Protein AF-0000000073944271 (afdb_homodimer)

Sequence (828 aa):
MVSNHNSLQVILGAPGLRGKTLTALPKDGLTSLIQSIIFNKQDLKEPFYVLDLGVVASLMDQWTRTLPTVRPFYAVKCNPNPAFLGVLAALGSSFDCASRAEIETVLSLGVSPDRIVYANPCKAESHIKYAASVGVNLTTFDSKEEIVKIRKYHPNCDLLIRVKSPDDGGARCPLGPKYGALPEEIAPLLQAAQTAGLTVSGISFHIGSGATESGAYKAAIAAAKGVFDVASQLGMPEMHVLNIGGGFTAGPQFDDAATAVKSAIQEYFKEPGLTFIAEPGRFFAESAFTLATNIIGKRVRGELREYWINDGVYGSMNCILYDHATVNATPFACTSNRENPRCGGARTYCSTVFGPTCDALDTVLTGHQLPELQVNDWLVFPNMGAYTAAAGSNFNGFNTSAITTHLTYSTNASMVSNHNSLQVILGAPGLRGKTLTALPKDGLTSLIQSIIFNKQDLKEPFYVLDLGVVASLMDQWTRTLPTVRPFYAVKCNPNPAFLGVLAALGSSFDCASRAEIETVLSLGVSPDRIVYANPCKAESHIKYAASVGVNLTTFDSKEEIVKIRKYHPNCDLLIRVKSPDDGGARCPLGPKYGALPEEIAPLLQAAQTAGLTVSGISFHIGSGATESGAYKAAIAAAKGVFDVASQLGMPEMHVLNIGGGFTAGPQFDDAATAVKSAIQEYFKEPGLTFIAEPGRFFAESAFTLATNIIGKRVRGELREYWINDGVYGSMNCILYDHATVNATPFACTSNRENPRCGGARTYCSTVFGPTCDALDTVLTGHQLPELQVNDWLVFPNMGAYTAAAGSNFNGFNTSAITTHLTYSTNAS

InterPro domains:
  IPR000183 Ornithine/DAP/Arg decarboxylase [PR01179] (74-92)
  IPR000183 Ornithine/DAP/Arg decarboxylase [PR01179] (94-106)
  IPR000183 Ornithine/DAP/Arg decarboxylase [PR01179] (197-210)
  IPR000183 Ornithine/DAP/Arg decarboxylase [PR01179] (276-295)
  IPR000183 Ornithine/DAP/Arg decarboxylase [PR01179] (385-398)
  IPR002433 Ornithine decarboxylase [PR01182] (46-70)
  IPR002433 Ornithine decarboxylase [PR01182] (72-99)
  IPR002433 Ornithine decarboxylase [PR01182] (116-140)
  IPR002433 Ornithine decarboxylase [PR01182] (146-168)
  IPR002433 Ornithine decarboxylase [PR01182] (311-324)
  IPR002433 Ornithine decarboxylase [PR01182] (352-362)
  IPR002433 Ornithine decarboxylase [PR01182] (372-385)
  IPR002433 Ornithine decarboxylase [PTHR11482] (32-407)
  IPR009006 Alanine racemase/group IV decarboxylase, C-terminal [G3DSA:2.40.37.10] (43-405)
  IPR009006 Alanine racemase/group IV decarboxylase, C-terminal [SSF50621] (270-401)
  IPR022643 Orn/DAP/Arg decarboxylase 2, C-terminal [PF00278] (48-385)
  IPR022644 Orn/DAP/Arg decarboxylase 2, N-terminal [PF02784] (56-285)
  IPR022653 Orn/DAP/Arg decarboxylase 2, pyridoxal-phosphate binding site [PS00878] (74-92)
  IPR022657 Orn/DAP/Arg decarboxylase 2, conserved site [PS00879] (232-249)
  IPR029066 PLP-binding barrel [G3DSA:3.20.20.10] (56-284)

Secondary structure (DSSP, 8-state):
---HHHHHHHHHT-TT-TTPPEEEPPTT-HHHHHHHHHHHTTTT---EEEEEHHHHHHHHHHHHHHSTTEEEEEEGGG---HHHHHHHHHTT-EEEE-SHHHHHHHHTTT--GGGEEE--SS--HHHHHHHHHHT--EEEE-SHHHHHHHHHH-TT-EEEEEB--S--TT-SB--TTTS-B-HHHHHHHHHHHHHTT--EEEEE----BT---THHHHHHHHHHHHHHHHHHHTTPPPP-EEE------SSHHHHHHHHHHHHHHHHH--STT-EEEE--SHHHHGGGEEEEEEEEEEEEETTEEEEEESS-TTTGGGHHHHS------EEE-TTT-TT-TT-TT--EEEEEEE-SSS-TT-EEEEEEEEE---TT-EEEESS--SSSGGG---GGG--GGG-EEEEEE-S---/---HHHHHHHHHT-TT-TT--EEEPPTT-HHHHHHHHHHHSTTS---EEEEEHHHHHHHHHHHHHHSTTEEEEEEGGG---HHHHHHHHHTT-EEEE-SHHHHHHHHTTT--GGGEEE--SS--HHHHHHHHHHT--EEEE-SHHHHHHHHHH-TT-EEEEEB--S--TT-SB--TTTS-B-HHHHHHHHHHHHHTT--EEEEE----BT---THHHHHHHHHHHHHHHHHHHTTPPPP-EEE------SSHHHHHHHHHHHHHHHHH--STT-EEEE--SHHHHGGGEEEEEEEEEEEEETTEEEEEESS-TTTGGGHHHHS------EEE-TTT-TT-TT-TT--EEEEEEE-SSS-TT-EEEEEEEEE---TT-EEEESS--SSSGGG---GGG--GGG-EEEEEE-S---

Radius of gyration: 28.33 Å; Cα contacts (8 Å, |Δi|>4): 1956; chains: 2; bounding box: 72×84×58 Å

Organism: Camellia sinensis var. sinensis (NCBI:txid542762)

pLDDT: mean 93.77, std 9.11, range [26.09, 98.88]

Nearest PDB structures (foldseek):
  2nva-assembly1_A  TM=9.719E-01  e=4.404E-47  Paramecium bursaria Chlorella virus 1
  2nva-assembly3_F  TM=9.687E-01  e=1.584E-46  Paramecium bursaria Chlorella virus 1
  2nva-assembly4_G  TM=9.615E-01  e=9.152E-47  Paramecium bursaria Chlorella virus 1
  1njj-assembly1_A  TM=9.497E-01  e=4.144E-47  Trypanosoma brucei gambiense
  4zgy-assembly1_A  TM=9.037E-01  e=5.252E-43  Homo sapiens

Solvent-accessible surface area (backbone atoms only — not comparable to full-atom values): 41017 Å² total; per-residue (Å²): 128,86,48,71,64,58,53,45,54,43,47,73,67,11,37,58,40,76,94,57,73,74,41,70,51,45,94,77,28,70,62,52,46,52,51,49,51,52,64,74,53,49,86,67,66,65,38,36,33,38,36,31,52,22,46,40,51,41,46,50,50,49,44,49,68,67,39,66,72,44,46,49,16,35,28,38,56,25,46,67,50,53,45,61,49,15,34,43,45,58,72,65,42,30,32,29,24,63,32,53,52,38,46,51,54,50,42,73,51,69,49,59,37,84,43,34,36,41,57,36,46,59,55,47,70,70,38,45,38,49,33,45,74,64,50,39,44,32,32,34,30,51,39,68,56,43,49,55,51,38,51,73,50,31,51,83,33,32,29,21,46,28,35,43,43,89,40,40,22,71,24,67,44,51,32,61,89,69,47,42,24,48,82,87,42,44,63,59,47,53,49,49,34,51,73,64,65,38,51,57,37,28,40,28,34,46,31,16,42,54,36,73,39,37,63,28,48,31,54,33,50,53,51,49,44,51,50,56,50,52,42,51,74,71,69,46,73,81,58,37,36,42,32,63,23,38,19,44,34,66,63,70,62,31,56,46,34,40,50,29,43,52,51,34,40,62,70,67,55,74,62,82,80,61,43,38,32,31,28,39,25,46,38,57,30,17,74,26,18,32,36,38,30,27,23,44,29,48,44,76,59,88,68,37,37,36,37,26,23,65,52,20,31,58,14,48,43,25,20,44,74,79,52,66,47,84,84,55,77,39,62,31,25,63,67,81,31,65,92,43,28,63,48,78,91,53,69,63,31,47,21,34,36,28,16,54,56,86,48,39,79,25,54,70,43,73,74,38,77,38,56,89,76,48,68,63,10,33,40,34,26,64,55,48,22,41,42,8,63,32,51,16,11,40,39,44,49,48,50,36,86,70,49,47,72,45,42,28,38,45,85,75,62,120,130,86,50,70,64,58,52,45,55,42,46,72,68,11,37,57,39,77,94,58,72,74,40,70,51,45,94,76,28,70,63,50,46,51,50,49,50,53,65,72,59,48,86,68,68,66,39,35,35,38,36,31,52,22,48,40,52,42,46,52,50,49,43,49,69,67,38,67,74,46,46,50,16,34,27,39,55,26,47,67,51,54,43,62,50,15,34,40,45,57,75,65,41,30,30,27,24,64,34,51,51,38,46,51,55,49,45,74,50,68,49,60,36,84,44,33,35,41,57,36,46,60,55,45,68,70,38,45,38,49,33,45,74,66,49,38,44,32,33,35,28,53,38,70,55,42,49,55,51,38,51,73,51,31,51,85,33,32,29,22,46,26,36,42,43,87,40,39,23,72,24,66,45,50,31,59,87,68,45,42,25,47,82,86,43,44,64,60,48,54,50,50,34,51,73,65,66,37,51,55,37,28,38,28,36,47,32,15,41,55,37,72,37,37,64,28,49,30,53,33,51,51,52,49,43,52,51,54,49,51,41,52,73,70,68,46,74,81,57,38,36,41,32,63,23,38,20,43,35,68,63,70,62,31,56,47,34,40,51,29,42,52,52,36,40,61,71,67,56,75,64,85,80,61,43,37,33,30,27,38,25,46,39,56,31,16,74,24,18,31,36,39,29,26,23,45,28,48,43,77,58,90,69,37,37,35,36,26,23,64,52,20,32,58,13,48,44,24,21,43,74,79,51,66,47,85,84,56,75,39,60,31,25,61,68,80,31,64,92,44,28,63,48,79,90,54,70,64,32,46,21,34,34,28,16,53,55,85,47,40,80,23,54,70,42,72,74,38,75,39,56,89,76,50,69,63,12,33,40,35,27,63,55,48,22,43,43,8,65,33,50,17,10,40,38,45,47,50,50,36,88,71,50,47,70,45,40,27,38,45,84,75,64,120

Foldseek 3Di:
DCALVVLVVLLCPFFLCVPPDAAAADPVGPLVVVLVVCVVVVPPLAKFKAFALQLLLVLLVVCCVLQVQAAEAAECLFFVNLSLLRSCVSSPHAHEYAFQVSLVSNVVRVHQLCSYENEHQDYDLVRLLSNQVRPNAHYEHADLVSLVSCLVRPQRHEYAYEAQQPALQPALFADRVPDHHYPVCLLVNLVSNVVSNHHHQAYAYASYAQHQGLVSLLRRLQVRLVSQVSCVVVVHPHHAEYESEEHAADDPSNNSNSVSNVVSCVVRPVDPRHHHYYHYHLRNFFQRMKMKWFFADWDDDPLEIETETAAFCLAQLVCCVVSVDQWDKFWQQVPPCVVCRRCPPAAWTQYWYAYDAPDPVRTRDGRDTDHDHDGGTMIMIGRSTTPGRSRHDCPPNSHNVPHYYHYYYYSPPD/DPALVVLVVLLCPFQLCVPPDAAAADPVGPLVVVLVCCVVVVPPQAKFKAFALQLLLVLLVVCCVLPVQAAEAAECLFFVNLSLLRSCVSSPHAHEYAFQVSLVSNVVRVHQLCSYENEHQDYDLVRLLSNQVRPNQHYEHADLVSLVSCLVRPQNHEYAYEAQQPALQPALFADRVPDHHYPVCLLVNLVSNVVSVHHHQAYEYASYAQHQGLVSLLRRLQVRLVSQVSCVVVVHPHHAEYESEEHAADDPSNSSNSVSNVVSCVVRPVDPRHHHYYHYHLRNFFQRMKMKWFFADWDDDPLEIETETAAFCLAQLVCCVVSVDQWDKFWQQVPPCVVCRRCPPAAWTQYWYAYDDPDPVRTRDGRDTDHDHDGGTMIMIGRSTTPGRSRHDCPPNRHNVPHYYHYYYYSPPD

Structure (mmCIF, N/CA/C/O backbone):
data_AF-0000000073944271-model_v1
#
loop_
_entity.id
_entity.type
_entity.pdbx_description
1 polymer 'ornithine decarboxylase'
#
loop_
_atom_site.group_PDB
_atom_site.id
_atom_site.type_symbol
_atom_site.label_atom_id
_atom_site.label_alt_id
_atom_site.label_comp_id
_atom_site.label_asym_id
_atom_site.label_entity_id
_atom_site.label_seq_id
_atom_site.pdbx_PDB_ins_code
_atom_site.Cartn_x
_atom_site.Cartn_y
_atom_site.Cartn_z
_atom_site.occupancy
_atom_site.B_iso_or_equiv
_atom_site.auth_seq_id
_atom_site.auth_comp_id
_atom_site.auth_asym_id
_atom_site.auth_atom_id
_atom_site.pdbx_PDB_model_num
ATOM 1 N N . MET A 1 1 ? 29.531 -21.844 -20.703 1 27.48 1 MET A N 1
ATOM 2 C CA . MET A 1 1 ? 29.812 -20.422 -20.562 1 27.48 1 MET A CA 1
ATOM 3 C C . MET A 1 1 ? 29.156 -19.625 -21.688 1 27.48 1 MET A C 1
ATOM 5 O O . MET A 1 1 ? 29.719 -19.531 -22.781 1 27.48 1 MET A O 1
ATOM 9 N N . VAL A 1 2 ? 27.859 -19.75 -21.891 1 38.5 2 VAL A N 1
ATOM 10 C CA . VAL A 1 2 ? 27.156 -18.922 -22.859 1 38.5 2 VAL A CA 1
ATOM 11 C C . VAL A 1 2 ? 27.641 -17.484 -22.75 1 38.5 2 VAL A C 1
ATOM 13 O O . VAL A 1 2 ? 27.609 -16.891 -21.672 1 38.5 2 VAL A O 1
ATOM 16 N N . SER A 1 3 ? 28.391 -16.891 -23.578 1 45.69 3 SER A N 1
ATOM 17 C CA . SER A 1 3 ? 29.234 -15.703 -23.641 1 45.69 3 SER A CA 1
ATOM 18 C C . SER A 1 3 ? 28.438 -14.445 -23.297 1 45.69 3 SER A C 1
ATOM 20 O O . SER A 1 3 ? 27.266 -14.328 -23.641 1 45.69 3 SER A O 1
ATOM 22 N N . ASN A 1 4 ? 28.969 -13.727 -22.172 1 55.47 4 ASN A N 1
ATOM 23 C CA . ASN A 1 4 ? 28.594 -12.383 -21.734 1 55.47 4 ASN A CA 1
ATOM 24 C C . ASN A 1 4 ? 28.125 -11.523 -22.906 1 55.47 4 ASN A C 1
ATOM 26 O O . ASN A 1 4 ? 27.188 -10.727 -22.75 1 55.47 4 ASN A O 1
ATOM 30 N N . HIS A 1 5 ? 28.734 -11.844 -24.062 1 53.03 5 HIS A N 1
ATOM 31 C CA . HIS A 1 5 ? 28.391 -11.031 -25.219 1 53.03 5 HIS A CA 1
ATOM 32 C C . HIS A 1 5 ? 27.016 -11.414 -25.766 1 53.03 5 HIS A C 1
ATOM 34 O O . HIS A 1 5 ? 26.234 -10.547 -26.172 1 53.03 5 HIS A O 1
ATOM 40 N N . ASN A 1 6 ? 26.688 -12.75 -25.734 1 65.75 6 ASN A N 1
ATOM 41 C CA . ASN A 1 6 ? 25.406 -13.203 -26.25 1 65.75 6 ASN A CA 1
ATOM 42 C C . ASN A 1 6 ? 24.25 -12.75 -25.359 1 65.75 6 ASN A C 1
ATOM 44 O O . ASN A 1 6 ? 23.203 -12.328 -25.859 1 65.75 6 ASN A O 1
ATOM 48 N N . SER A 1 7 ? 24.625 -12.688 -24.141 1 78.81 7 SER A N 1
ATOM 49 C CA . SER A 1 7 ? 23.578 -12.234 -23.219 1 78.81 7 SER A CA 1
ATOM 50 C C . SER A 1 7 ? 23.312 -10.742 -23.391 1 78.81 7 SER A C 1
ATOM 52 O O . SER A 1 7 ? 22.156 -10.312 -23.328 1 78.81 7 SER A O 1
ATOM 54 N N . LEU A 1 8 ? 24.406 -10.055 -23.734 1 80.94 8 LEU A N 1
ATOM 55 C CA . LEU A 1 8 ? 24.234 -8.609 -23.906 1 80.94 8 LEU A CA 1
ATOM 56 C C . LEU A 1 8 ? 23.391 -8.305 -25.141 1 80.94 8 LEU A C 1
ATOM 58 O O . LEU A 1 8 ? 22.547 -7.406 -25.109 1 80.94 8 LEU A O 1
ATOM 62 N N . GLN A 1 9 ? 23.672 -9.031 -26.141 1 84 9 GLN A N 1
ATOM 63 C CA . GLN A 1 9 ? 22.891 -8.82 -27.359 1 84 9 GLN A CA 1
ATOM 64 C C . GLN A 1 9 ? 21.422 -9.148 -27.141 1 84 9 GLN A C 1
ATOM 66 O O . GLN A 1 9 ? 20.547 -8.438 -27.625 1 84 9 GLN A O 1
ATOM 71 N N . VAL A 1 10 ? 21.234 -10.172 -26.438 1 87.19 10 VAL A N 1
ATOM 72 C CA . VAL A 1 10 ? 19.875 -10.578 -26.109 1 87.19 10 VAL A CA 1
ATOM 73 C C . VAL A 1 10 ? 19.203 -9.5 -25.281 1 87.19 10 VAL A C 1
ATOM 75 O O . VAL A 1 10 ? 18.047 -9.133 -25.547 1 87.19 10 VAL A O 1
ATOM 78 N N . ILE A 1 11 ? 19.938 -8.969 -24.422 1 88.56 11 ILE A N 1
ATOM 79 C CA . ILE A 1 11 ? 19.422 -7.957 -23.5 1 88.56 11 ILE A CA 1
ATOM 80 C C . ILE A 1 11 ? 19.094 -6.684 -24.281 1 88.56 11 ILE A C 1
ATOM 82 O O . ILE A 1 11 ? 18.016 -6.098 -24.109 1 88.56 11 ILE A O 1
ATOM 86 N N . LEU A 1 12 ? 19.922 -6.32 -25.109 1 86.5 12 LEU A N 1
ATOM 87 C CA . LEU A 1 12 ? 19.75 -5.074 -25.844 1 86.5 12 LEU A CA 1
ATOM 88 C C . LEU A 1 12 ? 18.531 -5.148 -26.766 1 86.5 12 LEU A C 1
ATOM 90 O O . LEU A 1 12 ? 17.906 -4.125 -27.062 1 86.5 12 LEU A O 1
ATOM 94 N N . GLY A 1 13 ? 18.172 -6.355 -27.156 1 86.69 13 GLY A N 1
ATOM 95 C CA . GLY A 1 13 ? 17.031 -6.531 -28.047 1 86.69 13 GLY A CA 1
ATOM 96 C C . GLY A 1 13 ? 15.75 -6.883 -27.297 1 86.69 13 GLY A C 1
ATOM 97 O O . GLY A 1 13 ? 14.719 -7.121 -27.922 1 86.69 13 GLY A O 1
ATOM 98 N N . ALA A 1 14 ? 15.852 -6.902 -26.047 1 90.56 14 ALA A N 1
ATOM 99 C CA . ALA A 1 14 ? 14.719 -7.359 -25.234 1 90.56 14 ALA A CA 1
ATOM 100 C C . ALA A 1 14 ? 13.555 -6.371 -25.328 1 90.56 14 ALA A C 1
ATOM 102 O O . ALA A 1 14 ? 13.766 -5.156 -25.359 1 90.56 14 ALA A O 1
ATOM 103 N N . PRO A 1 15 ? 12.336 -6.973 -25.375 1 85.94 15 PRO A N 1
ATOM 104 C CA . PRO A 1 15 ? 11.172 -6.09 -25.266 1 85.94 15 PRO A CA 1
ATOM 105 C C . PRO A 1 15 ? 11.156 -5.289 -23.969 1 85.94 15 PRO A C 1
ATOM 107 O O . PRO A 1 15 ? 11.742 -5.715 -22.969 1 85.94 15 PRO A O 1
ATOM 110 N N . GLY A 1 16 ? 10.672 -4.156 -23.922 1 83.88 16 GLY A N 1
ATOM 111 C CA . GLY A 1 16 ? 10.602 -3.346 -22.719 1 83.88 16 GLY A CA 1
ATOM 112 C C . GLY A 1 16 ? 11.75 -2.363 -22.594 1 83.88 16 GLY A C 1
ATOM 113 O O . GLY A 1 16 ? 11.734 -1.483 -21.734 1 83.88 16 GLY A O 1
ATOM 114 N N . LEU A 1 17 ? 12.812 -2.723 -23.344 1 88.5 17 LEU A N 1
ATOM 115 C CA . LEU A 1 17 ? 13.977 -1.846 -23.281 1 88.5 17 LEU A CA 1
ATOM 116 C C . LEU A 1 17 ? 13.93 -0.807 -24.391 1 88.5 17 LEU A C 1
ATOM 118 O O . LEU A 1 17 ? 14.773 0.089 -24.453 1 88.5 17 LEU A O 1
ATOM 122 N N . ARG A 1 18 ? 12.961 -0.928 -25.281 1 80.44 18 ARG A N 1
ATOM 123 C CA . ARG A 1 18 ? 12.883 -0.007 -26.422 1 80.44 18 ARG A CA 1
ATOM 124 C C . ARG A 1 18 ? 12.789 1.438 -25.938 1 80.44 18 ARG A C 1
ATOM 126 O O . ARG A 1 18 ? 11.938 1.771 -25.109 1 80.44 18 ARG A O 1
ATOM 133 N N . GLY A 1 19 ? 13.703 2.266 -26.375 1 77.81 19 GLY A N 1
ATOM 134 C CA . GLY A 1 19 ? 13.695 3.686 -26.062 1 77.81 19 GLY A CA 1
ATOM 135 C C . GLY A 1 19 ? 14.375 4.008 -24.734 1 77.81 19 GLY A C 1
ATOM 136 O O . GLY A 1 19 ? 14.422 5.168 -24.328 1 77.81 19 GLY A O 1
ATOM 137 N N . LYS A 1 20 ? 14.906 2.951 -24.094 1 86.88 20 LYS A N 1
ATOM 138 C CA . LYS A 1 20 ? 15.547 3.188 -22.797 1 86.88 20 LYS A CA 1
ATOM 139 C C . LYS A 1 20 ? 17.062 3.217 -22.938 1 86.88 20 LYS A C 1
ATOM 141 O O . LYS A 1 20 ? 17.625 2.58 -23.844 1 86.88 20 LYS A O 1
ATOM 146 N N . THR A 1 21 ? 17.641 3.975 -22.109 1 85.56 21 THR A N 1
ATOM 147 C CA . THR A 1 21 ? 19.094 4.078 -22.109 1 85.56 21 THR A CA 1
ATOM 148 C C . THR A 1 21 ? 19.703 3.055 -21.156 1 85.56 21 THR A C 1
ATOM 150 O O . THR A 1 21 ? 19.297 2.971 -19.984 1 85.56 21 THR A O 1
ATOM 153 N N . LEU A 1 22 ? 20.547 2.262 -21.688 1 89.19 22 LEU A N 1
ATOM 154 C CA . LEU A 1 22 ? 21.312 1.295 -20.922 1 89.19 22 LEU A CA 1
ATOM 155 C C . LEU A 1 22 ? 22.75 1.782 -20.719 1 89.19 22 LEU A C 1
ATOM 157 O O . LEU A 1 22 ? 23.453 2.082 -21.688 1 89.19 22 LEU A O 1
ATOM 161 N N . THR A 1 23 ? 23.125 1.837 -19.469 1 87.56 23 THR A N 1
ATOM 162 C CA . THR A 1 23 ? 24.484 2.291 -19.156 1 87.56 23 THR A CA 1
ATOM 163 C C . THR A 1 23 ? 25.328 1.132 -18.656 1 87.56 23 THR A C 1
ATOM 165 O O . THR A 1 23 ? 24.891 0.344 -17.812 1 87.56 23 THR A O 1
ATOM 168 N N . ALA A 1 24 ? 26.5 1.038 -19.203 1 86.5 24 ALA A N 1
ATOM 169 C CA . ALA A 1 24 ? 27.406 0.029 -18.688 1 86.5 24 ALA A CA 1
ATOM 170 C C . ALA A 1 24 ? 27.844 0.359 -17.25 1 86.5 24 ALA A C 1
ATOM 172 O O . ALA A 1 24 ? 28.078 1.523 -16.922 1 86.5 24 ALA A O 1
ATOM 173 N N . LEU A 1 25 ? 27.875 -0.652 -16.531 1 87.25 25 LEU A N 1
ATOM 174 C CA . LEU A 1 25 ? 28.375 -0.415 -15.172 1 87.25 25 LEU A CA 1
ATOM 175 C C . LEU A 1 25 ? 29.844 0.006 -15.195 1 87.25 25 LEU A C 1
ATOM 177 O O . LEU A 1 25 ? 30.672 -0.677 -15.797 1 87.25 25 LEU A O 1
ATOM 181 N N . PRO A 1 26 ? 30.094 1.064 -14.586 1 79.88 26 PRO A N 1
ATOM 182 C CA . PRO A 1 26 ? 31.5 1.501 -14.57 1 79.88 26 PRO A CA 1
ATOM 183 C C . PRO A 1 26 ? 32.406 0.508 -13.867 1 79.88 26 PRO A C 1
ATOM 185 O O . PRO A 1 26 ? 31.938 -0.388 -13.164 1 79.88 26 PRO A O 1
ATOM 188 N N . LYS A 1 27 ? 33.656 0.771 -14.023 1 71 27 LYS A N 1
ATOM 189 C CA . LYS A 1 27 ? 34.688 -0.113 -13.461 1 71 27 LYS A CA 1
ATOM 190 C C . LYS A 1 27 ? 34.625 -0.111 -11.938 1 71 27 LYS A C 1
ATOM 192 O O . LYS A 1 27 ? 34.844 -1.146 -11.305 1 71 27 LYS A O 1
ATOM 197 N N . ASP A 1 28 ? 34.188 1.047 -11.461 1 75.06 28 ASP A N 1
ATOM 198 C CA . ASP A 1 28 ? 34.188 1.205 -10.008 1 75.06 28 ASP A CA 1
ATOM 199 C C . ASP A 1 28 ? 32.875 0.703 -9.406 1 75.06 28 ASP A C 1
ATOM 201 O O . ASP A 1 28 ? 32.688 0.781 -8.188 1 75.06 28 ASP A O 1
ATOM 205 N N . GLY A 1 29 ? 32.031 0.317 -10.328 1 84.75 29 GLY A N 1
ATOM 206 C CA . GLY A 1 29 ? 30.922 -0.455 -9.828 1 84.75 29 GLY A CA 1
ATOM 207 C C . GLY A 1 29 ? 29.656 0.375 -9.633 1 84.75 29 GLY A C 1
ATOM 208 O O . GLY A 1 29 ? 29.516 1.442 -10.234 1 84.75 29 GLY A O 1
ATOM 209 N N . LEU A 1 30 ? 28.781 -0.141 -8.945 1 88.06 30 LEU A N 1
ATOM 210 C CA . LEU A 1 30 ? 27.438 0.407 -8.742 1 88.06 30 LEU A CA 1
ATOM 211 C C . LEU A 1 30 ? 27.5 1.741 -8.008 1 88.06 30 LEU A C 1
ATOM 213 O O . LEU A 1 30 ? 26.719 2.65 -8.289 1 88.06 30 LEU A O 1
ATOM 217 N N . THR A 1 31 ? 28.469 1.905 -7.18 1 87.56 31 THR A N 1
ATOM 218 C CA . THR A 1 31 ? 28.641 3.129 -6.402 1 87.56 31 THR A CA 1
ATOM 219 C C . THR A 1 31 ? 28.906 4.32 -7.32 1 87.56 31 THR A C 1
ATOM 221 O O . THR A 1 31 ? 28.312 5.383 -7.16 1 87.56 31 THR A O 1
ATOM 224 N N . SER A 1 32 ? 29.812 4.102 -8.25 1 89.88 32 SER A N 1
ATOM 225 C CA . SER A 1 32 ? 30.156 5.172 -9.18 1 89.88 32 SER A CA 1
ATOM 226 C C . SER A 1 32 ? 28.969 5.531 -10.07 1 89.88 32 SER A C 1
ATOM 228 O O . SER A 1 32 ? 28.781 6.703 -10.406 1 89.88 32 SER A O 1
ATOM 230 N N . LEU A 1 33 ? 28.281 4.559 -10.484 1 92.06 33 LEU A N 1
ATOM 231 C CA . LEU A 1 33 ? 27.109 4.816 -11.297 1 92.06 33 LEU A CA 1
ATOM 232 C C . LEU A 1 33 ? 26.078 5.645 -10.531 1 92.06 33 LEU A C 1
ATOM 234 O O . LEU A 1 33 ? 25.547 6.629 -11.055 1 92.06 33 LEU A O 1
ATOM 238 N N . ILE A 1 34 ? 25.781 5.27 -9.312 1 92.62 34 ILE A N 1
ATOM 239 C CA . ILE A 1 34 ? 24.828 5.973 -8.477 1 92.62 34 ILE A CA 1
ATOM 240 C C . ILE A 1 34 ? 25.281 7.418 -8.266 1 92.62 34 ILE A C 1
ATOM 242 O O . ILE A 1 34 ? 24.469 8.344 -8.367 1 92.62 34 ILE A O 1
ATOM 246 N N . GLN A 1 35 ? 26.562 7.562 -8.039 1 90.75 35 GLN A N 1
ATOM 247 C CA . GLN A 1 35 ? 27.109 8.906 -7.875 1 90.75 35 GLN A CA 1
ATOM 248 C C . GLN A 1 35 ? 26.875 9.75 -9.125 1 90.75 35 GLN A C 1
ATOM 250 O O . GLN A 1 35 ? 26.5 10.922 -9.039 1 90.75 35 GLN A O 1
ATOM 255 N N . SER A 1 36 ? 27.172 9.117 -10.273 1 90.75 36 SER A N 1
ATOM 256 C CA . SER A 1 36 ? 26.984 9.82 -11.539 1 90.75 36 SER A CA 1
ATOM 257 C C . SER A 1 36 ? 25.531 10.211 -11.75 1 90.75 36 SER A C 1
ATOM 259 O O . SER A 1 36 ? 25.25 11.305 -12.242 1 90.75 36 SER A O 1
ATOM 261 N N . ILE A 1 37 ? 24.609 9.328 -11.414 1 91.69 37 ILE A N 1
ATOM 262 C CA . ILE A 1 37 ? 23.188 9.602 -11.562 1 91.69 37 ILE A CA 1
ATOM 263 C C . ILE A 1 37 ? 22.781 10.773 -10.656 1 91.69 37 ILE A C 1
ATOM 265 O O . ILE A 1 37 ? 22.062 11.68 -11.086 1 91.69 37 ILE A O 1
ATOM 269 N N . ILE A 1 38 ? 23.25 10.75 -9.445 1 91.56 38 ILE A N 1
ATOM 270 C CA . ILE A 1 38 ? 22.938 11.789 -8.469 1 91.56 38 ILE A CA 1
ATOM 271 C C . ILE A 1 38 ? 23.469 13.133 -8.953 1 91.56 38 ILE A C 1
ATOM 273 O O . ILE A 1 38 ? 22.781 14.148 -8.852 1 91.56 38 ILE A O 1
ATOM 277 N N . PHE A 1 39 ? 24.625 13.164 -9.516 1 87.38 39 PHE A N 1
ATOM 278 C CA . PHE A 1 39 ? 25.25 14.414 -9.93 1 87.38 39 PHE A CA 1
ATOM 279 C C . PHE A 1 39 ? 24.625 14.938 -11.211 1 87.38 39 PHE A C 1
ATOM 281 O O . PHE A 1 39 ? 24.516 16.156 -11.406 1 87.38 39 PHE A O 1
ATOM 288 N N . ASN A 1 40 ? 24.344 14.07 -12.195 1 83.38 40 ASN A N 1
ATOM 289 C CA . ASN A 1 40 ? 23.781 14.492 -13.477 1 83.38 40 ASN A CA 1
ATOM 290 C C . ASN A 1 40 ? 22.328 14.945 -13.32 1 83.38 40 ASN A C 1
ATOM 292 O O . ASN A 1 40 ? 21.844 15.789 -14.086 1 83.38 40 ASN A O 1
ATOM 296 N N . LYS A 1 41 ? 21.547 14.305 -12.57 1 64.69 41 LYS A N 1
ATOM 297 C CA . LYS A 1 41 ? 20.125 14.617 -12.414 1 64.69 41 LYS A CA 1
ATOM 298 C C . LYS A 1 41 ? 19.875 15.453 -11.164 1 64.69 41 LYS A C 1
ATOM 300 O O . LYS A 1 41 ? 18.797 15.398 -10.586 1 64.69 41 LYS A O 1
ATOM 305 N N . GLN A 1 42 ? 20.859 16.297 -10.797 1 59.34 42 GLN A N 1
ATOM 306 C CA . GLN A 1 42 ? 20.938 16.969 -9.5 1 59.34 4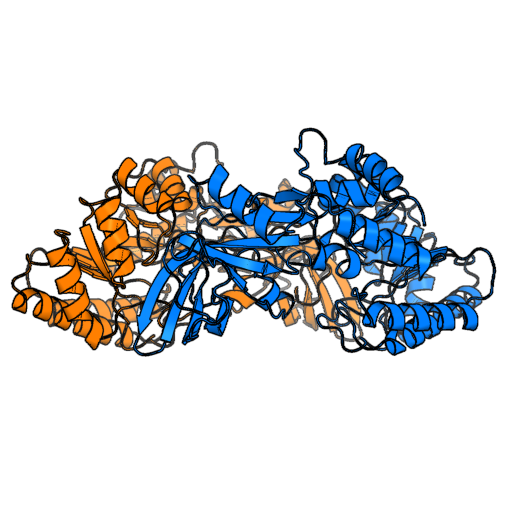2 GLN A CA 1
ATOM 307 C C . GLN A 1 42 ? 19.672 17.75 -9.195 1 59.34 42 GLN A C 1
ATOM 309 O O . GLN A 1 42 ? 19.266 17.844 -8.031 1 59.34 42 GLN A O 1
ATOM 314 N N . ASP A 1 43 ? 18.828 18.062 -10.117 1 61.22 43 ASP A N 1
ATOM 315 C CA . ASP A 1 43 ? 17.844 19.062 -9.742 1 61.22 43 ASP A CA 1
ATOM 316 C C . ASP A 1 43 ? 16.656 18.422 -9.039 1 61.22 43 ASP A C 1
ATOM 318 O O . ASP A 1 43 ? 16.031 19.047 -8.172 1 61.22 43 ASP A O 1
ATOM 322 N N . LEU A 1 44 ? 16.438 17.188 -9.172 1 70.06 44 LEU A N 1
ATOM 323 C CA . LEU A 1 44 ? 15.141 16.844 -8.594 1 70.06 44 LEU A CA 1
ATOM 324 C C . LEU A 1 44 ? 15.32 15.969 -7.355 1 70.06 44 LEU A C 1
ATOM 326 O O . LEU A 1 44 ? 14.438 15.914 -6.496 1 70.06 44 LEU A O 1
ATOM 330 N N . LYS A 1 45 ? 16.531 15.461 -7.039 1 92.25 45 LYS A N 1
ATOM 331 C CA . LYS A 1 45 ? 16.859 14.68 -5.852 1 92.25 45 LYS A CA 1
ATOM 332 C C . LYS A 1 45 ? 15.758 13.672 -5.531 1 92.25 45 LYS A C 1
ATOM 334 O O . LYS A 1 45 ? 15.367 13.531 -4.371 1 92.25 45 LYS A O 1
ATOM 339 N N . GLU A 1 46 ? 15.094 13.148 -6.566 1 94.56 46 GLU A N 1
ATOM 340 C CA . GLU A 1 46 ? 14.07 12.117 -6.438 1 94.56 46 GLU A CA 1
ATOM 341 C C . GLU A 1 46 ? 14.695 10.742 -6.215 1 94.56 46 GLU A C 1
ATOM 343 O O . GLU A 1 46 ? 15.82 10.484 -6.656 1 94.56 46 GLU A O 1
ATOM 348 N N . PRO A 1 47 ? 14.031 9.93 -5.445 1 97.19 47 PRO A N 1
ATOM 349 C CA . PRO A 1 47 ? 14.539 8.562 -5.352 1 97.19 47 PRO A CA 1
ATOM 350 C C . PRO A 1 47 ? 14.57 7.844 -6.699 1 97.19 47 PRO A C 1
ATOM 352 O O . PRO A 1 47 ? 13.844 8.227 -7.621 1 97.19 47 PRO A O 1
ATOM 355 N N . PHE A 1 48 ? 15.391 6.844 -6.824 1 97 48 PHE A N 1
ATOM 356 C CA . PHE A 1 48 ? 15.445 6.082 -8.07 1 97 48 PHE A CA 1
ATOM 357 C C . PHE A 1 48 ? 15.953 4.668 -7.816 1 97 48 PHE A C 1
ATOM 359 O O . PHE A 1 48 ? 16.641 4.418 -6.82 1 97 48 PHE A O 1
ATOM 366 N N . TYR A 1 49 ? 15.602 3.777 -8.695 1 97.81 49 TYR A N 1
ATOM 367 C CA . TYR A 1 49 ? 16.125 2.416 -8.734 1 97.81 49 TYR A CA 1
ATOM 368 C C . TYR A 1 49 ? 17.25 2.297 -9.758 1 97.81 49 TYR A C 1
ATOM 370 O O . TYR A 1 49 ? 17.297 3.045 -10.734 1 97.81 49 TYR A O 1
ATOM 378 N N . VAL A 1 50 ? 18.141 1.438 -9.461 1 97.25 50 VAL A N 1
ATOM 379 C CA . VAL A 1 50 ? 19.062 0.934 -10.477 1 97.25 50 VAL A CA 1
ATOM 380 C C . VAL A 1 50 ? 18.812 -0.554 -10.711 1 97.25 50 VAL A C 1
ATOM 382 O O . VAL A 1 50 ? 18.828 -1.349 -9.766 1 97.25 50 VAL A O 1
ATOM 385 N N . LEU A 1 51 ? 18.484 -0.915 -11.883 1 97.75 51 LEU A N 1
ATOM 386 C CA . LEU A 1 51 ? 18.312 -2.299 -12.305 1 97.75 51 LEU A CA 1
ATOM 387 C C . LEU A 1 51 ? 19.531 -2.791 -13.07 1 97.75 51 LEU A C 1
ATOM 389 O O . LEU A 1 51 ? 19.859 -2.26 -14.141 1 97.75 51 LEU A O 1
ATOM 393 N N . ASP A 1 52 ? 20.188 -3.762 -12.578 1 97.19 52 ASP A N 1
ATOM 394 C CA . ASP A 1 52 ? 21.344 -4.359 -13.234 1 97.19 52 ASP A CA 1
ATOM 395 C C . ASP A 1 52 ? 20.953 -5.594 -14.039 1 97.19 52 ASP A C 1
ATOM 397 O O . ASP A 1 52 ? 20.797 -6.684 -13.484 1 97.19 52 ASP A O 1
ATOM 401 N N . LEU A 1 53 ? 20.953 -5.445 -15.328 1 96.06 53 LEU A N 1
ATOM 402 C CA . LEU A 1 53 ? 20.484 -6.504 -16.219 1 96.06 53 LEU A CA 1
ATOM 403 C C . LEU A 1 53 ? 21.531 -7.613 -16.328 1 96.06 53 LEU A C 1
ATOM 405 O O . LEU A 1 53 ? 21.203 -8.742 -16.719 1 96.06 53 LEU A O 1
ATOM 409 N N . GLY A 1 54 ? 22.812 -7.266 -16.031 1 94.75 54 GLY A N 1
ATOM 410 C CA . GLY A 1 54 ? 23.812 -8.312 -15.938 1 94.75 54 GLY A CA 1
ATOM 411 C C . GLY A 1 54 ? 23.516 -9.32 -14.836 1 94.75 54 GLY A C 1
ATOM 412 O O . GLY A 1 54 ? 23.766 -10.516 -15 1 94.75 54 GLY A O 1
ATOM 413 N N . VAL A 1 55 ? 23.031 -8.812 -13.719 1 96.06 55 VAL A N 1
ATOM 414 C CA . VAL A 1 55 ? 22.641 -9.68 -12.609 1 96.06 55 VAL A CA 1
ATOM 415 C C . VAL A 1 55 ? 21.5 -10.594 -13.039 1 96.06 55 VAL A C 1
ATOM 417 O O . VAL A 1 55 ? 21.516 -11.797 -12.758 1 96.06 55 VAL A O 1
ATOM 420 N N . VAL A 1 56 ? 20.547 -10.109 -13.758 1 97.19 56 VAL A N 1
ATOM 421 C CA . VAL A 1 56 ? 19.406 -10.883 -14.242 1 97.19 56 VAL A CA 1
ATOM 422 C C . VAL A 1 56 ? 19.891 -12.016 -15.141 1 97.19 56 VAL A C 1
ATOM 424 O O . VAL A 1 56 ? 19.484 -13.164 -14.984 1 97.19 56 VAL A O 1
ATOM 427 N N . ALA A 1 57 ? 20.797 -11.664 -16.031 1 95.94 57 ALA A N 1
ATOM 428 C CA . ALA A 1 57 ? 21.344 -12.664 -16.953 1 95.94 57 ALA A CA 1
ATOM 429 C C . ALA A 1 57 ? 22.094 -13.75 -16.188 1 95.94 57 ALA A C 1
ATOM 431 O O . ALA A 1 57 ? 21.969 -14.938 -16.5 1 95.94 57 ALA A O 1
ATOM 432 N N . SER A 1 58 ? 22.844 -13.273 -15.242 1 96.12 58 SER A N 1
ATOM 433 C CA . SER A 1 58 ? 23.609 -14.227 -14.445 1 96.12 58 SER A CA 1
ATOM 434 C C . SER A 1 58 ? 22.703 -15.172 -13.68 1 96.12 58 SER A C 1
ATOM 436 O O . SER A 1 58 ? 22.984 -16.359 -13.57 1 96.12 58 SER A O 1
ATOM 438 N N . LEU A 1 59 ? 21.656 -14.688 -13.141 1 97.69 59 LEU A N 1
ATOM 439 C CA . LEU A 1 59 ? 20.719 -15.508 -12.383 1 97.69 59 LEU A CA 1
ATOM 440 C C . LEU A 1 59 ? 20 -16.5 -13.305 1 97.69 59 LEU A C 1
ATOM 442 O O . LEU A 1 59 ? 19.75 -17.641 -12.922 1 97.69 59 LEU A O 1
ATOM 446 N N . MET A 1 60 ? 19.656 -16.031 -14.508 1 97.56 60 MET A N 1
ATOM 447 C CA . MET A 1 60 ? 19.047 -16.938 -15.477 1 97.56 60 MET A CA 1
ATOM 448 C C . MET A 1 60 ? 20.016 -18.078 -15.836 1 97.56 60 MET A C 1
ATOM 450 O O . MET A 1 60 ? 19.609 -19.234 -15.914 1 97.56 60 MET A O 1
ATOM 454 N N . ASP A 1 61 ? 21.219 -17.688 -16.016 1 96.38 61 ASP A N 1
ATOM 455 C CA . ASP A 1 61 ? 22.234 -18.688 -16.297 1 96.38 61 ASP A CA 1
ATOM 456 C C . ASP A 1 61 ? 22.359 -19.688 -15.133 1 96.38 61 ASP A C 1
ATOM 458 O O . ASP A 1 61 ? 22.453 -20.891 -15.359 1 96.38 61 ASP A O 1
ATOM 462 N N . GLN A 1 62 ? 22.406 -19.156 -13.992 1 97.19 62 GLN A N 1
ATOM 463 C CA . GLN A 1 62 ? 22.484 -20 -12.805 1 97.19 62 GLN A CA 1
ATOM 464 C C . GLN A 1 62 ? 21.297 -20.953 -12.719 1 97.19 62 GLN A C 1
ATOM 466 O O . GLN A 1 62 ? 21.484 -22.141 -12.43 1 97.19 62 GLN A O 1
ATOM 471 N N . TRP A 1 63 ? 20.109 -20.484 -12.953 1 98.25 63 TRP A N 1
ATOM 472 C CA . TRP A 1 63 ? 18.922 -21.328 -12.93 1 98.25 63 TRP A CA 1
ATOM 473 C C . TRP A 1 63 ? 19.047 -22.469 -13.953 1 98.25 63 TRP A C 1
ATOM 475 O O . TRP A 1 63 ? 18.844 -23.625 -13.617 1 98.25 63 TRP A O 1
ATOM 485 N N . THR A 1 64 ? 19.406 -22.125 -15.156 1 96.94 64 THR A N 1
ATOM 486 C CA . THR A 1 64 ? 19.469 -23.062 -16.266 1 96.94 64 THR A CA 1
ATOM 487 C C . THR A 1 64 ? 20.5 -24.156 -15.984 1 96.94 64 THR A C 1
ATOM 489 O O . THR A 1 64 ? 20.297 -25.312 -16.328 1 96.94 64 THR A O 1
ATOM 492 N N . ARG A 1 65 ? 21.5 -23.734 -15.359 1 96.81 65 ARG A N 1
ATOM 493 C CA . ARG A 1 65 ? 22.562 -24.688 -15.055 1 96.81 65 ARG A CA 1
ATOM 494 C C . ARG A 1 65 ? 22.188 -25.578 -13.875 1 96.81 65 ARG A C 1
ATOM 496 O O . ARG A 1 65 ? 22.453 -26.781 -13.891 1 96.81 65 ARG A O 1
ATOM 503 N N . THR A 1 66 ? 21.594 -25.016 -12.914 1 97.38 66 THR A N 1
ATOM 504 C CA . THR A 1 66 ? 21.344 -25.719 -11.656 1 97.38 66 THR A CA 1
ATOM 505 C C . THR A 1 66 ? 20.062 -26.547 -11.734 1 97.38 66 THR A C 1
ATOM 507 O O . THR A 1 66 ? 19.984 -27.625 -11.164 1 97.38 66 THR A O 1
ATOM 510 N N . LEU A 1 67 ? 19.062 -26.047 -12.414 1 97.25 67 LEU A N 1
ATOM 511 C CA . LEU A 1 67 ? 17.781 -26.719 -12.602 1 97.25 67 LEU A CA 1
ATOM 512 C C . LEU A 1 67 ? 17.406 -26.766 -14.078 1 97.25 67 LEU A C 1
ATOM 514 O O . LEU A 1 67 ? 16.359 -26.219 -14.469 1 97.25 67 LEU A O 1
ATOM 518 N N . PRO A 1 68 ? 18.109 -27.516 -14.844 1 95.56 68 PRO A N 1
ATOM 519 C CA . PRO A 1 68 ? 17.906 -27.453 -16.297 1 95.56 68 PRO A CA 1
ATOM 520 C C . PRO A 1 68 ? 16.578 -28.062 -16.734 1 95.56 68 PRO A C 1
ATOM 522 O O . PRO A 1 68 ? 16.062 -27.719 -17.797 1 95.56 68 PRO A O 1
ATOM 525 N N . THR A 1 69 ? 16 -28.906 -15.914 1 95.31 69 THR A N 1
ATOM 526 C CA . THR A 1 69 ? 14.797 -29.609 -16.344 1 95.31 69 THR A CA 1
ATOM 527 C C . THR A 1 69 ? 13.547 -28.859 -15.867 1 95.31 69 THR A C 1
ATOM 529 O O . THR A 1 69 ? 12.43 -29.25 -16.188 1 95.31 69 THR A O 1
ATOM 532 N N . VAL A 1 70 ? 13.719 -27.891 -15.07 1 98 70 VAL A N 1
ATOM 533 C CA . VAL A 1 70 ? 12.602 -27.141 -14.531 1 98 70 VAL A CA 1
ATOM 534 C C . VAL A 1 70 ? 12.516 -25.781 -15.219 1 98 70 VAL A C 1
ATOM 536 O O . VAL A 1 70 ? 13.398 -24.938 -15.055 1 98 70 VAL A O 1
ATOM 539 N N . ARG A 1 71 ? 11.477 -25.562 -15.953 1 98.06 71 ARG A N 1
ATOM 540 C CA . ARG A 1 71 ? 11.289 -24.297 -16.656 1 98.06 71 ARG A CA 1
ATOM 541 C C . ARG A 1 71 ? 10.805 -23.203 -15.703 1 98.06 71 ARG A C 1
ATOM 543 O O . ARG A 1 71 ? 9.805 -23.391 -15.008 1 98.06 71 ARG A O 1
ATOM 550 N N . PRO A 1 72 ? 11.477 -22.078 -15.672 1 98.62 72 PRO A N 1
ATOM 551 C CA . PRO A 1 72 ? 11.008 -21 -14.789 1 98.62 72 PRO A CA 1
ATOM 552 C C . PRO A 1 72 ? 9.844 -20.219 -15.391 1 98.62 72 PRO A C 1
ATOM 554 O O . PRO A 1 72 ? 9.922 -19.766 -16.547 1 98.62 72 PRO A O 1
ATOM 557 N N . PHE A 1 73 ? 8.82 -20.078 -14.734 1 98.88 73 PHE A N 1
ATOM 558 C CA . PHE A 1 73 ? 7.738 -19.125 -14.914 1 98.88 73 PHE A CA 1
ATOM 559 C C . PHE A 1 73 ? 7.812 -18.016 -13.867 1 98.88 73 PHE A C 1
ATOM 561 O O . PHE A 1 73 ? 7.266 -18.156 -12.773 1 98.88 73 PHE A O 1
ATOM 568 N N . TYR A 1 74 ? 8.438 -16.938 -14.211 1 98.88 74 TYR A N 1
ATOM 569 C CA . TYR A 1 74 ? 8.656 -15.859 -13.258 1 98.88 74 TYR A CA 1
ATOM 570 C C . TYR A 1 74 ? 7.34 -15.336 -12.703 1 98.88 74 TYR A C 1
ATOM 572 O O . TYR A 1 74 ? 6.41 -15.055 -13.461 1 98.88 74 TYR A O 1
ATOM 580 N N . ALA A 1 75 ? 7.273 -15.242 -11.344 1 98.44 75 ALA A N 1
ATOM 581 C CA . ALA A 1 75 ? 6.094 -14.68 -10.688 1 98.44 75 ALA A CA 1
ATOM 582 C C . ALA A 1 75 ? 6.035 -13.172 -10.867 1 98.44 75 ALA A C 1
ATOM 584 O O . ALA A 1 75 ? 6.684 -12.422 -10.133 1 98.44 75 ALA A O 1
ATOM 585 N N . VAL A 1 76 ? 5.133 -12.688 -11.672 1 98.62 76 VAL A N 1
ATOM 586 C CA . VAL A 1 76 ? 5.086 -11.289 -12.102 1 98.62 76 VAL A CA 1
ATOM 587 C C . VAL A 1 76 ? 4.801 -10.391 -10.898 1 98.62 76 VAL A C 1
ATOM 589 O O . VAL A 1 76 ? 5.312 -9.273 -10.82 1 98.62 76 VAL A O 1
ATOM 592 N N . LYS A 1 77 ? 4.047 -10.875 -9.938 1 96.62 77 LYS A N 1
ATOM 593 C CA . LYS A 1 77 ? 3.639 -10.078 -8.781 1 96.62 77 LYS A CA 1
ATOM 594 C C . LYS A 1 77 ? 4.852 -9.609 -7.988 1 96.62 77 LYS A C 1
ATOM 596 O O . LYS A 1 77 ? 4.766 -8.625 -7.246 1 96.62 77 LYS A O 1
ATOM 601 N N . CYS A 1 78 ? 5.949 -10.328 -8.086 1 97.44 78 CYS A N 1
ATOM 602 C CA . CYS A 1 78 ? 7.156 -10.016 -7.328 1 97.44 78 CYS A CA 1
ATOM 603 C C . CYS A 1 78 ? 7.723 -8.664 -7.742 1 97.44 78 CYS A C 1
ATOM 605 O O . CYS A 1 78 ? 8.125 -7.863 -6.891 1 97.44 78 CYS A O 1
ATOM 607 N N . ASN A 1 79 ? 7.809 -8.406 -8.945 1 98.5 79 ASN A N 1
ATOM 608 C CA . ASN A 1 79 ? 8.258 -7.156 -9.555 1 98.5 79 ASN A CA 1
ATOM 609 C C . ASN A 1 79 ? 7.824 -7.055 -11.008 1 98.5 79 ASN A C 1
ATOM 611 O O . ASN A 1 79 ? 8.414 -7.695 -11.883 1 98.5 79 ASN A O 1
ATOM 615 N N . PRO A 1 80 ? 6.852 -6.266 -11.352 1 98.12 80 PRO A N 1
ATOM 616 C CA . PRO A 1 80 ? 6.285 -6.219 -12.703 1 98.12 80 PRO A CA 1
ATOM 617 C C . PRO A 1 80 ? 6.945 -5.16 -13.586 1 98.12 80 PRO A C 1
ATOM 619 O O . PRO A 1 80 ? 6.367 -4.742 -14.594 1 98.12 80 PRO A O 1
ATOM 622 N N . ASN A 1 81 ? 8.172 -4.66 -13.188 1 97.44 81 ASN A N 1
ATOM 623 C CA . ASN A 1 81 ? 8.867 -3.678 -14.016 1 97.44 81 ASN A CA 1
ATOM 624 C C . ASN A 1 81 ? 9 -4.148 -15.461 1 97.44 81 ASN A C 1
ATOM 626 O O . ASN A 1 81 ? 9.539 -5.23 -15.719 1 97.44 81 ASN A O 1
ATOM 630 N N . PRO A 1 82 ? 8.562 -3.375 -16.422 1 96.31 82 PRO A N 1
ATOM 631 C CA . PRO A 1 82 ? 8.492 -3.846 -17.812 1 96.31 82 PRO A CA 1
ATOM 632 C C . PRO A 1 82 ? 9.867 -4.164 -18.391 1 96.31 82 PRO A C 1
ATOM 634 O O . PRO A 1 82 ? 10.016 -5.133 -19.141 1 96.31 82 PRO A O 1
ATOM 637 N N . ALA A 1 83 ? 10.875 -3.361 -18.109 1 96.5 83 ALA A N 1
ATOM 638 C CA . ALA A 1 83 ? 12.219 -3.648 -18.609 1 96.5 83 ALA A CA 1
ATOM 639 C C . ALA A 1 83 ? 12.734 -4.973 -18.062 1 96.5 83 ALA A C 1
ATOM 641 O O . ALA A 1 83 ? 13.305 -5.777 -18.797 1 96.5 83 ALA A O 1
ATOM 642 N N . PHE A 1 84 ? 12.523 -5.129 -16.812 1 98.12 84 PHE A N 1
ATOM 643 C CA . PHE A 1 84 ? 12.922 -6.355 -16.141 1 98.12 84 PHE A CA 1
ATOM 644 C C . PHE A 1 84 ? 12.219 -7.562 -16.734 1 98.12 84 PHE A C 1
ATOM 646 O O . PHE A 1 84 ? 12.867 -8.547 -17.109 1 98.12 84 PHE A O 1
ATOM 653 N N . LEU A 1 85 ? 10.859 -7.508 -16.922 1 98.56 85 LEU A N 1
ATOM 654 C CA . LEU A 1 85 ? 10.07 -8.594 -17.516 1 98.56 85 LEU A CA 1
ATOM 655 C C . LEU A 1 85 ? 10.516 -8.859 -18.953 1 98.56 85 LEU A C 1
ATOM 657 O O . LEU A 1 85 ? 10.602 -10.016 -19.375 1 98.56 85 LEU A O 1
ATOM 661 N N . GLY A 1 86 ? 10.742 -7.773 -19.656 1 97.81 86 GLY A N 1
ATOM 662 C CA . GLY A 1 86 ? 11.18 -7.922 -21.031 1 97.81 86 GLY A CA 1
ATOM 663 C C . GLY A 1 86 ? 12.484 -8.688 -21.156 1 97.81 86 GLY A C 1
ATOM 664 O O . GLY A 1 86 ? 12.625 -9.539 -22.047 1 97.81 86 GLY A O 1
ATOM 665 N N . VAL A 1 87 ? 13.438 -8.406 -20.312 1 97.38 87 VAL A N 1
ATOM 666 C CA . VAL A 1 87 ? 14.727 -9.086 -20.344 1 97.38 87 VAL A CA 1
ATOM 667 C C . VAL A 1 87 ? 14.562 -10.547 -19.938 1 97.38 87 VAL A C 1
ATOM 669 O O . VAL A 1 87 ? 15.141 -11.438 -20.562 1 97.38 87 VAL A O 1
ATOM 672 N N . LEU A 1 88 ? 13.773 -10.805 -18.906 1 98.38 88 LEU A N 1
ATOM 673 C CA . LEU A 1 88 ? 13.492 -12.18 -18.516 1 98.38 88 LEU A CA 1
ATOM 674 C C . LEU A 1 88 ? 12.891 -12.961 -19.688 1 98.38 88 LEU A C 1
ATOM 676 O O . LEU A 1 88 ? 13.281 -14.102 -19.938 1 98.38 88 LEU A O 1
ATOM 680 N N . ALA A 1 89 ? 11.945 -12.32 -20.375 1 98.06 89 ALA A N 1
ATOM 681 C CA . ALA A 1 89 ? 11.312 -12.953 -21.531 1 98.06 89 ALA A CA 1
ATOM 682 C C . ALA A 1 89 ? 12.352 -13.289 -22.594 1 98.06 89 ALA A C 1
ATOM 684 O O . ALA A 1 89 ? 12.352 -14.398 -23.141 1 98.06 89 ALA A O 1
ATOM 685 N N . ALA A 1 90 ? 13.211 -12.344 -22.875 1 96.56 90 ALA A N 1
ATOM 686 C CA . ALA A 1 90 ? 14.234 -12.516 -23.906 1 96.56 90 ALA A CA 1
ATOM 687 C C . ALA A 1 90 ? 15.211 -13.617 -23.531 1 96.56 90 ALA A C 1
ATOM 689 O O . ALA A 1 90 ? 15.727 -14.328 -24.406 1 96.56 90 ALA A O 1
ATOM 690 N N . LEU A 1 91 ? 15.414 -13.758 -22.266 1 96.5 91 LEU A N 1
ATOM 691 C CA . LEU A 1 91 ? 16.375 -14.758 -21.781 1 96.5 91 LEU A CA 1
ATOM 692 C C . LEU A 1 91 ? 15.711 -16.125 -21.672 1 96.5 91 LEU A C 1
ATOM 694 O O . LEU A 1 91 ? 16.375 -17.109 -21.328 1 96.5 91 LEU A O 1
ATOM 698 N N . GLY A 1 92 ? 14.383 -16.203 -21.875 1 96.06 92 GLY A N 1
ATOM 699 C CA . GLY A 1 92 ? 13.75 -17.5 -22 1 96.06 92 GLY A CA 1
ATOM 700 C C . GLY A 1 92 ? 12.766 -17.812 -20.891 1 96.06 92 GLY A C 1
ATOM 701 O O . GLY A 1 92 ? 12.188 -18.891 -20.859 1 96.06 92 GLY A O 1
ATOM 702 N N . SER A 1 93 ? 12.586 -16.828 -20.047 1 98.12 93 SER A N 1
ATOM 703 C CA . SER A 1 93 ? 11.641 -17.078 -18.953 1 98.12 93 SER A CA 1
ATOM 704 C C . SER A 1 93 ? 10.203 -17.125 -19.469 1 98.12 93 SER A C 1
ATOM 706 O O . SER A 1 93 ? 9.859 -16.406 -20.422 1 98.12 93 SER A O 1
ATOM 708 N N . SER A 1 94 ? 9.406 -18 -18.906 1 98.81 94 SER A N 1
ATOM 709 C CA . SER A 1 94 ? 7.949 -17.891 -18.938 1 98.81 94 SER A CA 1
ATOM 710 C C . SER A 1 94 ? 7.422 -17.141 -17.719 1 98.81 94 SER A C 1
ATOM 712 O O . SER A 1 94 ? 8.203 -16.609 -16.922 1 98.81 94 SER A O 1
ATOM 714 N N . PHE A 1 95 ? 6.035 -17.047 -17.625 1 98.88 95 PHE A N 1
ATOM 715 C CA . PHE A 1 95 ? 5.547 -16.125 -16.609 1 98.88 95 PHE A CA 1
ATOM 716 C C . PHE A 1 95 ? 4.348 -16.703 -15.875 1 98.88 95 PHE A C 1
ATOM 718 O O . PHE A 1 95 ? 3.475 -17.328 -16.484 1 98.88 95 PHE A O 1
ATOM 725 N N . ASP A 1 96 ? 4.43 -16.609 -14.602 1 98.5 96 ASP A N 1
ATOM 726 C CA . ASP A 1 96 ? 3.295 -16.828 -13.711 1 98.5 96 ASP A CA 1
ATOM 727 C C . ASP A 1 96 ? 2.539 -15.531 -13.453 1 98.5 96 ASP A C 1
ATOM 729 O O . ASP A 1 96 ? 3.096 -14.578 -12.906 1 98.5 96 ASP A O 1
ATOM 733 N N . CYS A 1 97 ? 1.277 -15.477 -13.852 1 98.69 97 CYS A N 1
ATOM 734 C CA . CYS A 1 97 ? 0.434 -14.297 -13.688 1 98.69 97 CYS A CA 1
ATOM 735 C C . CYS A 1 97 ? -0.733 -14.594 -12.75 1 98.69 97 CYS A C 1
ATOM 737 O O . CYS A 1 97 ? -1.254 -15.711 -12.734 1 98.69 97 CYS A O 1
ATOM 739 N N . ALA A 1 98 ? -1.159 -13.539 -12.008 1 97.31 98 ALA A N 1
ATOM 740 C CA . ALA A 1 98 ? -2.203 -13.742 -11.008 1 97.31 98 ALA A CA 1
ATOM 741 C C . ALA A 1 98 ? -3.471 -12.977 -11.383 1 97.31 98 ALA A C 1
ATOM 743 O O . ALA A 1 98 ? -4.512 -13.141 -10.734 1 97.31 98 ALA A O 1
ATOM 744 N N . SER A 1 99 ? -3.455 -12.172 -12.422 1 98.06 99 SER A N 1
ATOM 745 C CA . SER A 1 99 ? -4.578 -11.305 -12.766 1 98.06 99 SER A CA 1
ATOM 746 C C . SER A 1 99 ? -4.586 -10.977 -14.258 1 98.06 99 SER A C 1
ATOM 748 O O . SER A 1 99 ? -3.604 -11.234 -14.953 1 98.06 99 SER A O 1
ATOM 750 N N . ARG A 1 100 ? -5.703 -10.453 -14.688 1 97.88 100 ARG A N 1
ATOM 751 C CA . ARG A 1 100 ? -5.82 -9.977 -16.062 1 97.88 100 ARG A CA 1
ATOM 752 C C . ARG A 1 100 ? -4.738 -8.945 -16.375 1 97.88 100 ARG A C 1
ATOM 754 O O . ARG A 1 100 ? -4.102 -9.008 -17.438 1 97.88 100 ARG A O 1
ATOM 761 N N . ALA A 1 101 ? -4.52 -8.031 -15.469 1 98 101 ALA A N 1
ATOM 762 C CA . ALA A 1 101 ? -3.557 -6.953 -15.695 1 98 101 ALA A CA 1
ATOM 763 C C . ALA A 1 101 ? -2.15 -7.508 -15.898 1 98 101 ALA A C 1
ATOM 765 O O . ALA A 1 101 ? -1.393 -7.008 -16.734 1 98 101 ALA A O 1
ATOM 766 N N . GLU A 1 102 ? -1.791 -8.477 -15.156 1 98.56 102 GLU A N 1
ATOM 767 C CA . GLU A 1 102 ? -0.473 -9.078 -15.312 1 98.56 102 GLU A CA 1
ATOM 768 C C . GLU A 1 102 ? -0.359 -9.812 -16.641 1 98.56 102 GLU A C 1
ATOM 770 O O . GLU A 1 102 ? 0.673 -9.742 -17.312 1 98.56 102 GLU A O 1
ATOM 775 N N . ILE A 1 103 ? -1.423 -10.57 -17.016 1 98.81 103 ILE A N 1
ATOM 776 C CA . ILE A 1 103 ? -1.433 -11.242 -18.312 1 98.81 103 ILE A CA 1
ATOM 777 C C . ILE A 1 103 ? -1.26 -10.219 -19.422 1 98.81 103 ILE A C 1
ATOM 779 O O . ILE A 1 103 ? -0.43 -10.398 -20.312 1 98.81 103 ILE A O 1
ATOM 783 N N . GLU A 1 104 ? -2.021 -9.117 -19.297 1 98.62 104 GLU A N 1
ATOM 784 C CA . GLU A 1 104 ? -1.928 -8.055 -20.297 1 98.62 104 GLU A CA 1
ATOM 785 C C . GLU A 1 104 ? -0.507 -7.504 -20.375 1 98.62 104 GLU A C 1
ATOM 787 O O . GLU A 1 104 ? 0.008 -7.27 -21.484 1 98.62 104 GLU A O 1
ATOM 792 N N . THR A 1 105 ? 0.098 -7.328 -19.25 1 98.06 105 THR A N 1
ATOM 793 C CA . THR A 1 105 ? 1.451 -6.789 -19.203 1 98.06 105 THR A CA 1
ATOM 794 C C . THR A 1 105 ? 2.436 -7.719 -19.891 1 98.06 105 THR A C 1
ATOM 796 O O . THR A 1 105 ? 3.238 -7.273 -20.719 1 98.06 105 THR A O 1
ATOM 799 N N . VAL A 1 106 ? 2.375 -8.969 -19.625 1 98.69 106 VAL A N 1
ATOM 800 C CA . VAL A 1 106 ? 3.299 -9.945 -20.203 1 98.69 106 VAL A CA 1
ATOM 801 C C . VAL A 1 106 ? 3.061 -10.062 -21.703 1 98.69 106 VAL A C 1
ATOM 803 O O . VAL A 1 106 ? 4.012 -10.062 -22.484 1 98.69 106 VAL A O 1
ATOM 806 N N . LEU A 1 107 ? 1.793 -10.133 -22.094 1 98.75 107 LEU A N 1
ATOM 807 C CA . LEU A 1 107 ? 1.462 -10.25 -23.516 1 98.75 107 LEU A CA 1
ATOM 808 C C . LEU A 1 107 ? 1.94 -9.023 -24.281 1 98.75 107 LEU A C 1
ATOM 810 O O . LEU A 1 107 ? 2.361 -9.141 -25.438 1 98.75 107 LEU A O 1
ATOM 814 N N . SER A 1 108 ? 1.878 -7.883 -23.688 1 97.94 108 SER A N 1
ATOM 815 C CA . SER A 1 108 ? 2.279 -6.645 -24.344 1 97.94 108 SER A CA 1
ATOM 816 C C . SER A 1 108 ? 3.771 -6.648 -24.656 1 97.94 108 SER A C 1
ATOM 818 O O . SER A 1 108 ? 4.238 -5.844 -25.469 1 97.94 108 SER A O 1
ATOM 820 N N . LEU A 1 109 ? 4.535 -7.523 -24.078 1 97.38 109 LEU A N 1
ATOM 821 C CA . LEU A 1 109 ? 5.969 -7.645 -24.312 1 97.38 109 LEU A CA 1
ATOM 822 C C . LEU A 1 109 ? 6.246 -8.609 -25.453 1 97.38 109 LEU A C 1
ATOM 824 O O . LEU A 1 109 ? 7.406 -8.914 -25.75 1 97.38 109 LEU A O 1
ATOM 828 N N . GLY A 1 110 ? 5.199 -9.172 -26.047 1 97.12 110 GLY A N 1
ATOM 829 C CA . GLY A 1 110 ? 5.348 -10.078 -27.172 1 97.12 110 GLY A CA 1
ATOM 830 C C . GLY A 1 110 ? 5.496 -11.531 -26.75 1 97.12 110 GLY A C 1
ATOM 831 O O . GLY A 1 110 ? 5.82 -12.383 -27.578 1 97.12 110 GLY A O 1
ATOM 832 N N . VAL A 1 111 ? 5.285 -11.797 -25.562 1 98.31 111 VAL A N 1
ATOM 833 C CA . VAL A 1 111 ? 5.375 -13.164 -25.062 1 98.31 111 VAL A CA 1
ATOM 834 C C . VAL A 1 111 ? 4.164 -13.969 -25.516 1 98.31 111 VAL A C 1
ATOM 836 O O . VAL A 1 111 ? 3.033 -13.477 -25.484 1 98.31 111 VAL A O 1
ATOM 839 N N . SER A 1 112 ? 4.383 -15.117 -26.016 1 98.56 112 SER A N 1
ATOM 840 C CA . SER A 1 112 ? 3.285 -15.984 -26.438 1 98.56 112 SER A CA 1
ATOM 841 C C . SER A 1 112 ? 2.463 -16.453 -25.234 1 98.56 112 SER A C 1
ATOM 843 O O . SER A 1 112 ? 3.012 -16.75 -24.172 1 98.56 112 SER A O 1
ATOM 845 N N . PRO A 1 113 ? 1.131 -16.578 -25.406 1 98.62 113 PRO A N 1
ATOM 846 C CA . PRO A 1 113 ? 0.262 -16.938 -24.281 1 98.62 113 PRO A CA 1
ATOM 847 C C . PRO A 1 113 ? 0.588 -18.312 -23.703 1 98.62 113 PRO A C 1
ATOM 849 O O . PRO A 1 113 ? 0.32 -18.578 -22.531 1 98.62 113 PRO A O 1
ATOM 852 N N . ASP A 1 114 ? 1.188 -19.203 -24.5 1 98.38 114 ASP A N 1
ATOM 853 C CA . ASP A 1 114 ? 1.521 -20.531 -24.016 1 98.38 114 ASP A CA 1
ATOM 854 C C . ASP A 1 114 ? 2.684 -20.5 -23.031 1 98.38 114 ASP A C 1
ATOM 856 O O . ASP A 1 114 ? 2.992 -21.5 -22.391 1 98.38 114 ASP A O 1
ATOM 860 N N . ARG A 1 115 ? 3.318 -19.328 -22.875 1 98.69 115 ARG A N 1
ATOM 861 C CA . ARG A 1 115 ? 4.387 -19.125 -21.906 1 98.69 115 ARG A CA 1
ATOM 862 C C . ARG A 1 115 ? 3.846 -18.484 -20.625 1 98.69 115 ARG A C 1
ATOM 864 O O . ARG A 1 115 ? 4.609 -17.953 -19.828 1 98.69 115 ARG A O 1
ATOM 871 N N . ILE A 1 116 ? 2.535 -18.547 -20.438 1 98.88 116 ILE A N 1
ATOM 872 C CA . ILE A 1 116 ? 1.912 -17.953 -19.266 1 98.88 116 ILE A CA 1
ATOM 873 C C . ILE A 1 116 ? 1.097 -19 -18.516 1 98.88 116 ILE A C 1
ATOM 875 O O . ILE A 1 116 ? 0.335 -19.75 -19.141 1 98.88 116 ILE A O 1
ATOM 879 N N . VAL A 1 117 ? 1.338 -19.156 -17.312 1 98.81 117 VAL A N 1
ATOM 880 C CA . VAL A 1 117 ? 0.424 -19.875 -16.422 1 98.81 117 VAL A CA 1
ATOM 881 C C . VAL A 1 117 ? -0.364 -18.891 -15.578 1 98.81 117 VAL A C 1
ATOM 883 O O . VAL A 1 117 ? 0.214 -17.969 -14.984 1 98.81 117 VAL A O 1
ATOM 886 N N . TYR A 1 118 ? -1.696 -18.922 -15.625 1 98.69 118 TYR A N 1
ATOM 887 C CA . TYR A 1 118 ? -2.562 -18.125 -14.758 1 98.69 118 TYR A CA 1
ATOM 888 C C . TYR A 1 118 ? -2.729 -18.797 -13.398 1 98.69 118 TYR A C 1
ATOM 890 O O . TYR A 1 118 ? -3.686 -19.547 -13.18 1 98.69 118 TYR A O 1
ATOM 898 N N . ALA A 1 119 ? -1.922 -18.438 -12.453 1 97.31 119 ALA A N 1
ATOM 899 C CA . ALA A 1 119 ? -1.637 -19.328 -11.32 1 97.31 119 ALA A CA 1
ATOM 900 C C . ALA A 1 119 ? -2.52 -18.984 -10.125 1 97.31 119 ALA A C 1
ATOM 902 O O . ALA A 1 119 ? -2.506 -19.688 -9.117 1 97.31 119 ALA A O 1
ATOM 903 N N . ASN A 1 120 ? -3.283 -17.859 -10.141 1 97.38 120 ASN A N 1
ATOM 904 C CA . ASN A 1 120 ? -4.211 -17.578 -9.055 1 97.38 120 ASN A CA 1
ATOM 905 C C . ASN A 1 120 ? -5.301 -18.641 -8.953 1 97.38 120 ASN A C 1
ATOM 907 O O . ASN A 1 120 ? -6.078 -18.828 -9.891 1 97.38 120 ASN A O 1
ATOM 911 N N . PRO A 1 121 ? -5.406 -19.312 -7.82 1 97 121 PRO A N 1
ATOM 912 C CA . PRO A 1 121 ? -6.387 -20.391 -7.73 1 97 121 PRO A CA 1
ATOM 913 C C . PRO A 1 121 ? -7.824 -19.891 -7.672 1 97 121 PRO A C 1
ATOM 915 O O . PRO A 1 121 ? -8.766 -20.656 -7.887 1 97 121 PRO A O 1
ATOM 918 N N . CYS A 1 122 ? -8.016 -18.656 -7.309 1 97 122 CYS A N 1
ATOM 919 C CA . CYS A 1 122 ? -9.344 -18.047 -7.23 1 97 122 CYS A CA 1
ATOM 920 C C . CYS A 1 122 ? -9.406 -16.766 -8.062 1 97 122 CYS A C 1
ATOM 922 O O . CYS A 1 122 ? -8.727 -15.789 -7.75 1 97 122 CYS A O 1
ATOM 924 N N . LYS A 1 123 ? -10.219 -16.797 -9.109 1 97.56 123 LYS A N 1
ATOM 925 C CA . LYS A 1 123 ? -10.18 -15.758 -10.125 1 97.56 123 LYS A CA 1
ATOM 926 C C . LYS A 1 123 ? -11.562 -15.133 -10.32 1 97.56 123 LYS A C 1
ATOM 928 O O . LYS A 1 123 ? -12.578 -15.82 -10.234 1 97.56 123 LYS A O 1
ATOM 933 N N . ALA A 1 124 ? -11.547 -13.844 -10.602 1 96.56 124 ALA A N 1
ATOM 934 C CA . ALA A 1 124 ? -12.781 -13.211 -11.055 1 96.56 124 ALA A CA 1
ATOM 935 C C . ALA A 1 124 ? -13.203 -13.75 -12.422 1 96.56 124 ALA A C 1
ATOM 937 O O . ALA A 1 124 ? -12.352 -14.078 -13.25 1 96.56 124 ALA A O 1
ATOM 938 N N . GLU A 1 125 ? -14.516 -13.758 -12.664 1 96.62 125 GLU A N 1
ATOM 939 C CA . GLU A 1 125 ? -15.039 -14.25 -13.93 1 96.62 125 GLU A CA 1
ATOM 940 C C . GLU A 1 125 ? -14.453 -13.469 -15.109 1 96.62 125 GLU A C 1
ATOM 942 O O . GLU A 1 125 ? -14.07 -14.062 -16.125 1 96.62 125 GLU A O 1
ATOM 947 N N . SER A 1 126 ? -14.375 -12.188 -14.938 1 95.81 126 SER A N 1
ATOM 948 C CA . SER A 1 126 ? -13.875 -11.344 -16.016 1 95.81 126 SER A CA 1
ATOM 949 C C . SER A 1 126 ? -12.43 -11.68 -16.359 1 95.81 126 SER A C 1
ATOM 951 O O . SER A 1 126 ? -12.031 -11.602 -17.531 1 95.81 126 SER A O 1
ATOM 953 N N . HIS A 1 127 ? -11.656 -12.07 -15.359 1 97.38 127 HIS A N 1
ATOM 954 C CA . HIS A 1 127 ? -10.266 -12.43 -15.602 1 97.38 127 HIS A CA 1
ATOM 955 C C . HIS A 1 127 ? -10.164 -13.758 -16.344 1 97.38 127 HIS A C 1
ATOM 957 O O . HIS A 1 127 ? -9.305 -13.922 -17.219 1 97.38 127 HIS A O 1
ATOM 963 N N . ILE A 1 128 ? -11.008 -14.695 -16.016 1 98.19 128 ILE A N 1
ATOM 964 C CA . ILE A 1 128 ? -11.039 -15.977 -16.703 1 98.19 128 ILE A CA 1
ATOM 965 C C . ILE A 1 128 ? -11.414 -15.773 -18.156 1 98.19 128 ILE A C 1
ATOM 967 O O . ILE A 1 128 ? -10.773 -16.328 -19.062 1 98.19 128 ILE A O 1
ATOM 971 N N . LYS A 1 129 ? -12.438 -14.945 -18.375 1 97.69 129 LYS A N 1
ATOM 972 C CA . LYS A 1 129 ? -12.883 -14.648 -19.75 1 97.69 129 LYS A CA 1
ATOM 973 C C . LYS A 1 129 ? -11.75 -14.047 -20.562 1 97.69 129 LYS A C 1
ATOM 975 O O . LYS A 1 129 ? -11.57 -14.391 -21.734 1 97.69 129 LYS A O 1
ATOM 980 N N . TYR A 1 130 ? -11.055 -13.164 -19.938 1 98.25 130 TYR A N 1
ATOM 981 C CA . TYR A 1 130 ? -9.945 -12.531 -20.641 1 98.25 130 TYR A CA 1
ATOM 982 C C . TYR A 1 130 ? -8.867 -13.547 -20.984 1 98.25 130 TYR A C 1
ATOM 984 O O . TYR A 1 130 ? -8.367 -13.578 -22.109 1 98.25 130 TYR A O 1
ATOM 992 N N . ALA A 1 131 ? -8.461 -14.344 -20.016 1 98.75 131 ALA A N 1
ATOM 993 C CA . ALA A 1 131 ? -7.461 -15.375 -20.266 1 98.75 131 ALA A CA 1
ATOM 994 C C . ALA A 1 131 ? -7.871 -16.266 -21.422 1 98.75 131 ALA A C 1
ATOM 996 O O . ALA A 1 131 ? -7.055 -16.578 -22.297 1 98.75 131 ALA A O 1
ATOM 997 N N . ALA A 1 132 ? -9.102 -16.625 -21.469 1 98.81 132 ALA A N 1
ATOM 998 C CA . ALA A 1 132 ? -9.641 -17.438 -22.562 1 98.81 132 ALA A CA 1
ATOM 999 C C . ALA A 1 132 ? -9.508 -16.719 -23.891 1 98.81 132 ALA A C 1
ATOM 1001 O O . ALA A 1 132 ? -9.102 -17.312 -24.891 1 98.81 132 ALA A O 1
ATOM 1002 N N . SER A 1 133 ? -9.812 -15.469 -23.891 1 98.75 133 SER A N 1
ATOM 1003 C CA . SER A 1 133 ? -9.859 -14.688 -25.109 1 98.75 133 SER A CA 1
ATOM 1004 C C . SER A 1 133 ? -8.469 -14.531 -25.719 1 98.75 133 SER A C 1
ATOM 1006 O O . SER A 1 133 ? -8.336 -14.344 -26.938 1 98.75 133 SER A O 1
ATOM 1008 N N . VAL A 1 134 ? -7.438 -14.586 -24.922 1 98.62 134 VAL A N 1
ATOM 1009 C CA . VAL A 1 134 ? -6.102 -14.297 -25.438 1 98.62 134 VAL A CA 1
ATOM 1010 C C . VAL A 1 134 ? -5.293 -15.586 -25.531 1 98.62 134 VAL A C 1
ATOM 1012 O O . VAL A 1 134 ? -4.129 -15.562 -25.938 1 98.62 134 VAL A O 1
ATOM 1015 N N . GLY A 1 135 ? -5.816 -16.672 -25.094 1 98.62 135 GLY A N 1
ATOM 1016 C CA . GLY A 1 135 ? -5.199 -17.969 -25.312 1 98.62 135 GLY A CA 1
ATOM 1017 C C . GLY A 1 135 ? -4.27 -18.391 -24.188 1 98.62 135 GLY A C 1
ATOM 1018 O O . GLY A 1 135 ? -3.297 -19.109 -24.422 1 98.62 135 GLY A O 1
ATOM 1019 N N . VAL A 1 136 ? -4.457 -17.875 -23.016 1 98.81 136 VAL A N 1
ATOM 1020 C CA . VAL A 1 136 ? -3.779 -18.406 -21.844 1 98.81 136 VAL A CA 1
ATOM 1021 C C . VAL A 1 136 ? -4.523 -19.641 -21.328 1 98.81 136 VAL A C 1
ATOM 1023 O O . VAL A 1 136 ? -5.543 -19.516 -20.641 1 98.81 136 VAL A O 1
ATOM 1026 N N . ASN A 1 137 ? -3.994 -20.812 -21.562 1 98.75 137 ASN A N 1
ATOM 1027 C CA . ASN A 1 137 ? -4.781 -22.031 -21.453 1 98.75 137 ASN A CA 1
ATOM 1028 C C . ASN A 1 137 ? -4.234 -22.953 -20.375 1 98.75 137 ASN A C 1
ATOM 1030 O O . ASN A 1 137 ? -4.301 -24.188 -20.5 1 98.75 137 ASN A O 1
ATOM 1034 N N . LEU A 1 138 ? -3.582 -22.453 -19.422 1 98.81 138 LEU A N 1
ATOM 1035 C CA . LEU A 1 138 ? -3.131 -23.188 -18.25 1 98.81 138 LEU A CA 1
ATOM 1036 C C . LEU A 1 138 ? -3.396 -22.406 -16.969 1 98.81 138 LEU A C 1
ATOM 1038 O O . LEU A 1 138 ? -2.951 -21.25 -16.844 1 98.81 138 LEU A O 1
ATOM 1042 N N . THR A 1 139 ? -4.184 -22.969 -16.094 1 98.81 139 THR A N 1
ATOM 1043 C CA . THR A 1 139 ? -4.5 -22.25 -14.859 1 98.81 139 THR A CA 1
ATOM 1044 C C . THR A 1 139 ? -4.605 -23.203 -13.68 1 98.81 139 THR A C 1
ATOM 1046 O O . THR A 1 139 ? -4.516 -24.422 -13.859 1 98.81 139 THR A O 1
ATOM 1049 N N . THR A 1 140 ? -4.73 -22.688 -12.461 1 98.75 140 THR A N 1
ATOM 1050 C CA . THR A 1 140 ? -4.812 -23.484 -11.25 1 98.75 140 THR A CA 1
ATOM 1051 C C . THR A 1 140 ? -6.219 -23.438 -10.656 1 98.75 140 THR A C 1
ATOM 1053 O O . THR A 1 140 ? -7.012 -22.562 -11.008 1 98.75 140 THR A O 1
ATOM 1056 N N . PHE A 1 141 ? -6.539 -24.422 -9.797 1 98.56 141 PHE A N 1
ATOM 1057 C CA . PHE A 1 141 ? -7.773 -24.422 -9.023 1 98.56 141 PHE A CA 1
ATOM 1058 C C . PHE A 1 141 ? -7.598 -25.203 -7.727 1 98.56 141 PHE A C 1
ATOM 1060 O O . PHE A 1 141 ? -6.703 -26.047 -7.613 1 98.56 141 PHE A O 1
ATOM 1067 N N . ASP A 1 142 ? -8.422 -24.891 -6.699 1 98.06 142 ASP A N 1
ATOM 1068 C CA . ASP A 1 142 ? -8.367 -25.656 -5.461 1 98.06 142 ASP A CA 1
ATOM 1069 C C . ASP A 1 142 ? -9.734 -25.719 -4.781 1 98.06 142 ASP A C 1
ATOM 1071 O O . ASP A 1 142 ? -9.82 -25.969 -3.578 1 98.06 142 ASP A O 1
ATOM 1075 N N . SER A 1 143 ? -10.797 -25.359 -5.559 1 97.75 143 SER A N 1
ATOM 1076 C CA . SER A 1 143 ? -12.148 -25.422 -5.008 1 97.75 143 SER A CA 1
ATOM 1077 C C . SER A 1 143 ? -13.164 -25.828 -6.074 1 97.75 143 SER A C 1
ATOM 1079 O O . SER A 1 143 ? -12.906 -25.672 -7.27 1 97.75 143 SER A O 1
ATOM 1081 N N . LYS A 1 144 ? -14.258 -26.359 -5.613 1 97.44 144 LYS A N 1
ATOM 1082 C CA . LYS A 1 144 ? -15.32 -26.781 -6.523 1 97.44 144 LYS A CA 1
ATOM 1083 C C . LYS A 1 144 ? -15.922 -25.594 -7.27 1 97.44 144 LYS A C 1
ATOM 1085 O O . LYS A 1 144 ? -16.219 -25.703 -8.461 1 97.44 144 LYS A O 1
ATOM 1090 N N . GLU A 1 145 ? -16.016 -24.5 -6.57 1 97.06 145 GLU A N 1
ATOM 1091 C CA . GLU A 1 145 ? -16.609 -23.328 -7.176 1 97.06 145 GLU A CA 1
ATOM 1092 C C . GLU A 1 145 ? -15.75 -22.781 -8.312 1 97.06 145 GLU A C 1
ATOM 1094 O O . GLU A 1 145 ? -16.266 -22.234 -9.289 1 97.06 145 GLU A O 1
ATOM 1099 N N . GLU A 1 146 ? -14.492 -22.938 -8.164 1 98.44 146 GLU A N 1
ATOM 1100 C CA . GLU A 1 146 ? -13.594 -22.5 -9.234 1 98.44 146 GLU A CA 1
ATOM 1101 C C . GLU A 1 146 ? -13.758 -23.359 -10.484 1 98.44 146 GLU A C 1
ATOM 1103 O O . GLU A 1 146 ? -13.68 -22.844 -11.602 1 98.44 146 GLU A O 1
ATOM 1108 N N . ILE A 1 147 ? -13.992 -24.656 -10.289 1 98.56 147 ILE A N 1
ATOM 1109 C CA . ILE A 1 147 ? -14.234 -25.562 -11.398 1 98.56 147 ILE A CA 1
ATOM 1110 C C . ILE A 1 147 ? -15.461 -25.125 -12.188 1 98.56 147 ILE A C 1
ATOM 1112 O O . ILE A 1 147 ? -15.43 -25.078 -13.422 1 98.56 147 ILE A O 1
ATOM 1116 N N . VAL A 1 148 ? -16.469 -24.719 -11.477 1 98 148 VAL A N 1
ATOM 1117 C CA . VAL A 1 148 ? -17.719 -24.281 -12.102 1 98 148 VAL A CA 1
ATOM 1118 C C . VAL A 1 148 ? -17.453 -23.047 -12.953 1 98 148 VAL A C 1
ATOM 1120 O O . VAL A 1 148 ? -17.906 -22.953 -14.094 1 98 148 VAL A O 1
ATOM 1123 N N . LYS A 1 149 ? -16.734 -22.125 -12.492 1 97.81 149 LYS A N 1
ATOM 1124 C CA . LYS A 1 149 ? -16.422 -20.891 -13.203 1 97.81 149 LYS A CA 1
ATOM 1125 C C . LYS A 1 149 ? -15.602 -21.172 -14.453 1 97.81 149 LYS A C 1
ATOM 1127 O O . LYS A 1 149 ? -15.883 -20.641 -15.531 1 97.81 149 LYS A O 1
ATOM 1132 N N . ILE A 1 150 ? -14.594 -21.984 -14.258 1 98.69 150 ILE A N 1
ATOM 1133 C CA . ILE A 1 150 ? -13.695 -22.266 -15.375 1 98.69 150 ILE A CA 1
ATOM 1134 C C . ILE A 1 150 ? -14.445 -23.031 -16.469 1 98.69 150 ILE A C 1
ATOM 1136 O O . ILE A 1 150 ? -14.289 -22.734 -17.656 1 98.69 150 ILE A O 1
ATOM 1140 N N . ARG A 1 151 ? -15.25 -24.031 -16.062 1 98.69 151 ARG A N 1
ATOM 1141 C CA . ARG A 1 151 ? -16.047 -24.766 -17.047 1 98.69 151 ARG A CA 1
ATOM 1142 C C . ARG A 1 151 ? -16.906 -23.812 -17.859 1 98.69 151 ARG A C 1
ATOM 1144 O O . ARG A 1 151 ? -17.047 -23.984 -19.078 1 98.69 151 ARG A O 1
ATOM 1151 N N . LYS A 1 152 ? -17.438 -22.859 -17.188 1 98.25 152 LYS A N 1
ATOM 1152 C CA . LYS A 1 152 ? -18.359 -21.938 -17.844 1 98.25 152 LYS A CA 1
ATOM 1153 C C . LYS A 1 152 ? -17.625 -20.984 -18.781 1 98.25 152 LYS A C 1
ATOM 1155 O O . LYS A 1 152 ? -18.094 -20.703 -19.891 1 98.25 152 LYS A O 1
ATOM 1160 N N . TYR A 1 153 ? -16.438 -20.469 -18.438 1 98.19 153 TYR A N 1
ATOM 1161 C CA . TYR A 1 153 ? -15.883 -19.312 -19.141 1 98.19 153 TYR A CA 1
ATOM 1162 C C . TYR A 1 153 ? -14.617 -19.703 -19.906 1 98.19 153 TYR A C 1
ATOM 1164 O O . TYR A 1 153 ? -14.148 -18.953 -20.766 1 98.19 153 TYR A O 1
ATOM 1172 N N . HIS A 1 154 ? -14.023 -20.812 -19.625 1 98.69 154 HIS A N 1
ATOM 1173 C CA . HIS A 1 154 ? -12.781 -21.25 -20.266 1 98.69 154 HIS A CA 1
ATOM 1174 C C . HIS A 1 154 ? -12.695 -22.781 -20.312 1 98.69 154 HIS A C 1
ATOM 1176 O O . HIS A 1 154 ? -11.711 -23.359 -19.844 1 98.69 154 HIS A O 1
ATOM 1182 N N . PRO A 1 155 ? -13.609 -23.469 -20.953 1 98.06 155 PRO A N 1
ATOM 1183 C CA . PRO A 1 155 ? -13.734 -24.922 -20.891 1 98.06 155 PRO A CA 1
ATOM 1184 C C . PRO A 1 155 ? -12.547 -25.641 -21.531 1 98.06 155 PRO A C 1
ATOM 1186 O O . PRO A 1 155 ? -12.344 -26.828 -21.281 1 98.06 155 PRO A O 1
ATOM 1189 N N . ASN A 1 156 ? -11.742 -24.938 -22.344 1 97.31 156 ASN A N 1
ATOM 1190 C CA . ASN A 1 156 ? -10.617 -25.578 -23.016 1 97.31 156 ASN A CA 1
ATOM 1191 C C . ASN A 1 156 ? -9.312 -25.391 -22.234 1 97.31 156 ASN A C 1
ATOM 1193 O O . ASN A 1 156 ? -8.242 -25.75 -22.719 1 97.31 156 ASN A O 1
ATOM 1197 N N . CYS A 1 157 ? -9.453 -24.812 -21.094 1 98.06 157 CYS A N 1
ATOM 1198 C CA . CYS A 1 157 ? -8.273 -24.516 -20.297 1 98.06 157 CYS A CA 1
ATOM 1199 C C . CYS A 1 157 ? -7.758 -25.766 -19.594 1 98.06 157 CYS A C 1
ATOM 1201 O O . CYS A 1 157 ? -8.547 -26.547 -19.062 1 98.06 157 CYS A O 1
ATOM 1203 N N . ASP A 1 158 ? -6.441 -26.016 -19.703 1 98.25 158 ASP A N 1
ATOM 1204 C CA . ASP A 1 158 ? -5.809 -27.047 -18.891 1 98.25 158 ASP A CA 1
ATOM 1205 C C . ASP A 1 158 ? -5.691 -26.594 -17.422 1 98.25 158 ASP A C 1
ATOM 1207 O O . ASP A 1 158 ? -5.395 -25.438 -17.156 1 98.25 158 ASP A O 1
ATOM 1211 N N . LEU A 1 159 ? -5.891 -27.578 -16.531 1 98.75 159 LEU A N 1
ATOM 1212 C CA . LEU A 1 159 ? -5.934 -27.234 -15.117 1 98.75 159 LEU A CA 1
ATOM 1213 C C . LEU A 1 159 ? -4.785 -27.891 -14.359 1 98.75 159 LEU A C 1
ATOM 1215 O O . LEU A 1 159 ? -4.406 -29.031 -14.664 1 98.75 159 LEU A O 1
ATOM 1219 N N . LEU A 1 160 ? -4.242 -27.172 -13.445 1 98.88 160 LEU A N 1
ATOM 1220 C CA . LEU A 1 160 ? -3.375 -27.703 -12.398 1 98.88 160 LEU A CA 1
ATOM 1221 C C . LEU A 1 160 ? -4.074 -27.656 -11.039 1 98.88 160 LEU A C 1
ATOM 1223 O O . LEU A 1 160 ? -4.457 -26.578 -10.578 1 98.88 160 LEU A O 1
ATOM 1227 N N . ILE A 1 161 ? -4.246 -28.797 -10.414 1 98.81 161 ILE A N 1
ATOM 1228 C CA . ILE A 1 161 ? -4.801 -28.766 -9.062 1 98.81 161 ILE A CA 1
ATOM 1229 C C . ILE A 1 161 ? -3.756 -28.219 -8.086 1 98.81 161 ILE A C 1
ATOM 1231 O O . ILE A 1 161 ? -2.629 -28.719 -8.039 1 98.81 161 ILE A O 1
ATOM 1235 N N . ARG A 1 162 ? -4.082 -27.141 -7.426 1 98.19 162 ARG A N 1
ATOM 1236 C CA . ARG A 1 162 ? -3.219 -26.578 -6.387 1 98.19 162 ARG A CA 1
ATOM 1237 C C . ARG A 1 162 ? -3.416 -27.312 -5.062 1 98.19 162 ARG A C 1
ATOM 1239 O O . ARG A 1 162 ? -4.527 -27.359 -4.527 1 98.19 162 ARG A O 1
ATOM 1246 N N . VAL A 1 163 ? -2.355 -27.891 -4.543 1 97.69 163 VAL A N 1
ATOM 1247 C CA . VAL A 1 163 ? -2.447 -28.656 -3.307 1 97.69 163 VAL A CA 1
ATOM 1248 C C . VAL A 1 163 ? -1.713 -27.922 -2.184 1 97.69 163 VAL A C 1
ATOM 1250 O O . VAL A 1 163 ? -0.754 -27.188 -2.438 1 97.69 163 VAL A O 1
ATOM 1253 N N . LYS A 1 164 ? -2.23 -28.078 -0.992 1 95.75 164 LYS A N 1
ATOM 1254 C CA . LYS A 1 164 ? -1.544 -27.531 0.171 1 95.75 164 LYS A CA 1
ATOM 1255 C C . LYS A 1 164 ? -0.244 -28.281 0.451 1 95.75 164 LYS A C 1
ATOM 1257 O O . LYS A 1 164 ? -0.244 -29.5 0.587 1 95.75 164 LYS A O 1
ATOM 1262 N N . SER A 1 165 ? 0.818 -27.484 0.501 1 93.25 165 SER A N 1
ATOM 1263 C CA . SER A 1 165 ? 2.09 -28.109 0.852 1 93.25 165 SER A CA 1
ATOM 1264 C C . SER A 1 165 ? 2.078 -28.625 2.291 1 93.25 165 SER A C 1
ATOM 1266 O O . SER A 1 165 ? 1.552 -27.953 3.186 1 93.25 165 SER A O 1
ATOM 1268 N N . PRO A 1 166 ? 2.709 -29.781 2.502 1 91.19 166 PRO A N 1
ATOM 1269 C CA . PRO A 1 166 ? 2.744 -30.312 3.865 1 91.19 166 PRO A CA 1
ATOM 1270 C C . PRO A 1 166 ? 3.49 -29.406 4.84 1 91.19 166 PRO A C 1
ATOM 1272 O O . PRO A 1 166 ? 3.213 -29.422 6.039 1 91.19 166 PRO A O 1
ATOM 1275 N N . ASP A 1 167 ? 4.426 -28.688 4.32 1 88.75 167 ASP A N 1
ATOM 1276 C CA . ASP A 1 167 ? 5.238 -27.766 5.109 1 88.75 167 ASP A CA 1
ATOM 1277 C C . ASP A 1 167 ? 5.547 -26.5 4.324 1 88.75 167 ASP A C 1
ATOM 1279 O O . ASP A 1 167 ? 5.539 -26.5 3.092 1 88.75 167 ASP A O 1
ATOM 1283 N N . ASP A 1 168 ? 5.746 -25.453 5.094 1 84 168 ASP A N 1
ATOM 1284 C CA . ASP A 1 168 ? 6.031 -24.188 4.418 1 84 168 ASP A CA 1
ATOM 1285 C C . ASP A 1 168 ? 7.531 -23.906 4.383 1 84 168 ASP A C 1
ATOM 1287 O O . ASP A 1 168 ? 7.961 -22.844 3.924 1 84 168 ASP A O 1
ATOM 1291 N N . GLY A 1 169 ? 8.32 -24.828 4.898 1 83.12 169 GLY A N 1
ATOM 1292 C CA . GLY A 1 169 ? 9.773 -24.75 4.816 1 83.12 169 GLY A CA 1
ATOM 1293 C C . GLY A 1 169 ? 10.344 -23.531 5.5 1 83.12 169 GLY A C 1
ATOM 1294 O O . GLY A 1 169 ? 11.344 -22.969 5.047 1 83.12 169 GLY A O 1
ATOM 1295 N N . GLY A 1 170 ? 9.617 -23.016 6.496 1 84.25 170 GLY A N 1
ATOM 1296 C CA . GLY A 1 170 ? 10.094 -21.797 7.137 1 84.25 170 GLY A CA 1
ATOM 1297 C C . GLY A 1 170 ? 9.984 -20.578 6.25 1 84.25 170 GLY A C 1
ATOM 1298 O O . GLY A 1 170 ? 10.797 -19.656 6.348 1 84.25 170 GLY A O 1
ATOM 1299 N N . ALA A 1 171 ? 9.062 -20.578 5.367 1 83.5 171 ALA A N 1
ATOM 1300 C CA . ALA A 1 171 ? 8.883 -19.453 4.453 1 83.5 171 ALA A CA 1
ATOM 1301 C C . ALA A 1 171 ? 8.633 -18.172 5.219 1 83.5 171 ALA A C 1
ATOM 1303 O O . ALA A 1 171 ? 7.941 -18.156 6.238 1 83.5 171 ALA A O 1
ATOM 1304 N N . ARG A 1 172 ? 9.211 -17.062 4.75 1 81.38 172 ARG A N 1
ATOM 1305 C CA . ARG A 1 172 ? 8.969 -15.727 5.285 1 81.38 172 ARG A CA 1
ATOM 1306 C C . ARG A 1 172 ? 7.5 -15.344 5.164 1 81.38 172 ARG A C 1
ATOM 1308 O O . ARG A 1 172 ? 6.949 -14.688 6.047 1 81.38 172 ARG A O 1
ATOM 1315 N N . CYS A 1 173 ? 6.926 -15.766 4.016 1 79.81 173 CYS A N 1
ATOM 1316 C CA . CYS A 1 173 ? 5.52 -15.523 3.715 1 79.81 173 CYS A CA 1
ATOM 1317 C C . CYS A 1 173 ? 4.82 -16.812 3.293 1 79.81 173 CYS A C 1
ATOM 1319 O O . CYS A 1 173 ? 4.719 -17.109 2.1 1 79.81 173 CYS A O 1
ATOM 1321 N N . PRO A 1 174 ? 4.219 -17.484 4.234 1 80.62 174 PRO A N 1
ATOM 1322 C CA . PRO A 1 174 ? 3.5 -18.703 3.889 1 80.62 174 PRO A CA 1
ATOM 1323 C C . PRO A 1 174 ? 2.205 -18.438 3.127 1 80.62 174 PRO A C 1
ATOM 1325 O O . PRO A 1 174 ? 1.566 -17.406 3.332 1 80.62 174 PRO A O 1
ATOM 1328 N N . LEU A 1 175 ? 1.831 -19.297 2.266 1 80.44 175 LEU A N 1
ATOM 1329 C CA . LEU A 1 175 ? 0.62 -19.172 1.464 1 80.44 175 LEU A CA 1
ATOM 1330 C C . LEU A 1 175 ? -0.448 -20.156 1.93 1 80.44 175 LEU A C 1
ATOM 1332 O O . LEU A 1 175 ? -1.627 -20 1.6 1 80.44 175 LEU A O 1
ATOM 1336 N N . GLY A 1 176 ? -0.167 -21.094 2.689 1 81.31 176 GLY A N 1
ATOM 1337 C CA . GLY A 1 176 ? -0.987 -22.234 3.084 1 81.31 176 GLY A CA 1
ATOM 1338 C C . GLY A 1 176 ? -2.311 -21.828 3.703 1 81.31 176 GLY A C 1
ATOM 1339 O O . GLY A 1 176 ? -3.332 -22.484 3.482 1 81.31 176 GLY A O 1
ATOM 1340 N N . PRO A 1 177 ? -2.389 -20.781 4.328 1 83 177 PRO A N 1
ATOM 1341 C CA . PRO A 1 177 ? -3.654 -20.406 4.957 1 83 177 PRO A CA 1
ATOM 1342 C C . PRO A 1 177 ? -4.73 -20.031 3.941 1 83 177 PRO A C 1
ATOM 1344 O O . PRO A 1 177 ? -5.922 -20.156 4.219 1 83 177 PRO A O 1
ATOM 1347 N N . LYS A 1 178 ? -4.367 -19.641 2.844 1 91.56 178 LYS A N 1
ATOM 1348 C CA . LYS A 1 178 ? -5.336 -19.078 1.906 1 91.56 178 LYS A CA 1
ATOM 1349 C C . LYS A 1 178 ? -5.68 -20.078 0.809 1 91.56 178 LYS A C 1
ATOM 1351 O O . LYS A 1 178 ? -6.832 -20.156 0.376 1 91.56 178 LYS A O 1
ATOM 1356 N N . TYR A 1 179 ? -4.672 -20.844 0.377 1 94.62 179 TYR A N 1
ATOM 1357 C CA . TYR A 1 179 ? -4.906 -21.672 -0.803 1 94.62 179 TYR A CA 1
ATOM 1358 C C . TYR A 1 179 ? -4.426 -23.094 -0.571 1 94.62 179 TYR A C 1
ATOM 1360 O O . TYR A 1 179 ? -3.656 -23.359 0.355 1 94.62 179 TYR A O 1
ATOM 1368 N N . GLY A 1 180 ? -4.922 -24.016 -1.486 1 96.75 180 GLY A N 1
ATOM 1369 C CA . GLY A 1 180 ? -4.422 -25.375 -1.551 1 96.75 180 GLY A CA 1
ATOM 1370 C C . GLY A 1 180 ? -5.43 -26.406 -1.07 1 96.75 180 GLY A C 1
ATOM 1371 O O . GLY A 1 180 ? -5.973 -26.281 0.031 1 96.75 180 GLY A O 1
ATOM 1372 N N . ALA A 1 181 ? -5.625 -27.406 -1.811 1 97.44 181 ALA A N 1
ATOM 1373 C CA . ALA A 1 181 ? -6.5 -28.516 -1.449 1 97.44 181 ALA A CA 1
ATOM 1374 C C . ALA A 1 181 ? -5.875 -29.375 -0.346 1 97.44 181 ALA A C 1
ATOM 1376 O O . ALA A 1 181 ? -4.688 -29.688 -0.398 1 97.44 181 ALA A O 1
ATOM 1377 N N . LEU A 1 182 ? -6.652 -29.672 0.622 1 96.5 182 LEU A N 1
ATOM 1378 C CA . LEU A 1 182 ? -6.246 -30.625 1.646 1 96.5 182 LEU A CA 1
ATOM 1379 C C . LEU A 1 182 ? -6.27 -32.062 1.1 1 96.5 182 LEU A C 1
ATOM 1381 O O . LEU A 1 182 ? -6.934 -32.312 0.098 1 96.5 182 LEU A O 1
ATOM 1385 N N . PRO A 1 183 ? -5.5 -32.875 1.756 1 96.12 183 PRO A N 1
ATOM 1386 C CA . PRO A 1 183 ? -5.422 -34.25 1.249 1 96.12 183 PRO A CA 1
ATOM 1387 C C . PRO A 1 183 ? -6.797 -34.875 1.013 1 96.12 183 PRO A C 1
ATOM 1389 O O . PRO A 1 183 ? -7.02 -35.531 -0.013 1 96.12 183 PRO A O 1
ATOM 1392 N N . GLU A 1 184 ? -7.762 -34.625 1.87 1 96.69 184 GLU A N 1
ATOM 1393 C CA . GLU A 1 184 ? -9.086 -35.219 1.769 1 96.69 184 GLU A CA 1
ATOM 1394 C C . GLU A 1 184 ? -9.906 -34.594 0.662 1 96.69 184 GLU A C 1
ATOM 1396 O O . GLU A 1 184 ? -10.945 -35.125 0.254 1 96.69 184 GLU A O 1
ATOM 1401 N N . GLU A 1 185 ? -9.445 -33.469 0.144 1 97.56 185 GLU A N 1
ATOM 1402 C CA . GLU A 1 185 ? -10.188 -32.719 -0.873 1 97.56 185 GLU A CA 1
ATOM 1403 C C . GLU A 1 185 ? -9.719 -33.094 -2.277 1 97.56 185 GLU A C 1
ATOM 1405 O O . GLU A 1 185 ? -10.391 -32.781 -3.264 1 97.56 185 GLU A O 1
ATOM 1410 N N . ILE A 1 186 ? -8.648 -33.812 -2.354 1 98.19 186 ILE A N 1
ATOM 1411 C CA . ILE A 1 186 ? -7.977 -34.031 -3.629 1 98.19 186 ILE A CA 1
ATOM 1412 C C . ILE A 1 186 ? -8.867 -34.906 -4.527 1 98.19 186 ILE A C 1
ATOM 1414 O O . ILE A 1 186 ? -9.211 -34.5 -5.641 1 98.19 186 ILE A O 1
ATOM 1418 N N . ALA A 1 187 ? -9.242 -36.031 -4.07 1 98.44 187 ALA A N 1
ATOM 1419 C CA . ALA A 1 187 ? -10.039 -36.938 -4.895 1 98.44 187 ALA A CA 1
ATOM 1420 C C . ALA A 1 187 ? -11.359 -36.312 -5.297 1 98.44 187 ALA A C 1
ATOM 1422 O O . ALA A 1 187 ? -11.719 -36.281 -6.477 1 98.44 187 ALA A O 1
ATOM 1423 N N . PRO A 1 188 ? -12.07 -35.656 -4.328 1 98.31 188 PRO A N 1
ATOM 1424 C CA . PRO A 1 188 ? -13.328 -35.031 -4.695 1 98.31 188 PRO A CA 1
ATOM 1425 C C . PRO A 1 188 ? -13.133 -33.906 -5.738 1 98.31 188 PRO A C 1
ATOM 1427 O O . PRO A 1 188 ? -13.961 -33.781 -6.645 1 98.31 188 PRO A O 1
ATOM 1430 N N . LEU A 1 189 ? -12.125 -33.188 -5.656 1 98.56 189 LEU A N 1
ATOM 1431 C CA . LEU A 1 189 ? -11.883 -32.094 -6.602 1 98.56 189 LEU A CA 1
ATOM 1432 C C . LEU A 1 189 ? -11.547 -32.656 -7.984 1 98.56 189 LEU A C 1
ATOM 1434 O O . LEU A 1 189 ? -12.016 -32.125 -8.992 1 98.56 189 LEU A O 1
ATOM 1438 N N . LEU A 1 190 ? -10.695 -33.656 -8.008 1 98.75 190 LEU A N 1
ATOM 1439 C CA . LEU A 1 190 ? -10.359 -34.312 -9.281 1 98.75 190 LEU A CA 1
ATOM 1440 C C . LEU A 1 190 ? -11.602 -34.875 -9.945 1 98.75 190 LEU A C 1
ATOM 1442 O O . LEU A 1 190 ? -11.805 -34.719 -11.148 1 98.75 190 LEU A O 1
ATOM 1446 N N . GLN A 1 191 ? -12.414 -35.5 -9.156 1 98.5 191 GLN A N 1
ATOM 1447 C CA . GLN A 1 191 ? -13.656 -36.094 -9.68 1 98.5 191 GLN A CA 1
ATOM 1448 C C . GLN A 1 191 ? -14.578 -35 -10.211 1 98.5 191 GLN A C 1
ATOM 1450 O O . GLN A 1 191 ? -15.219 -35.156 -11.25 1 98.5 191 GLN A O 1
ATOM 1455 N N . ALA A 1 192 ? -14.617 -33.938 -9.492 1 98.44 192 ALA A N 1
ATOM 1456 C CA . ALA A 1 192 ? -15.453 -32.812 -9.93 1 98.44 192 ALA A CA 1
ATOM 1457 C C . ALA A 1 192 ? -14.977 -32.281 -11.266 1 98.44 192 ALA A C 1
ATOM 1459 O O . ALA A 1 192 ? -15.789 -31.953 -12.141 1 98.44 192 ALA A O 1
ATOM 1460 N N . ALA A 1 193 ? -13.68 -32.094 -11.414 1 98.56 193 ALA A N 1
ATOM 1461 C CA . ALA A 1 193 ? -13.125 -31.609 -12.672 1 98.56 193 ALA A CA 1
ATOM 1462 C C . ALA A 1 193 ? -13.43 -32.562 -13.82 1 98.56 193 ALA A C 1
ATOM 1464 O O . ALA A 1 193 ? -13.797 -32.125 -14.914 1 98.56 193 ALA A O 1
ATOM 1465 N N . GLN A 1 194 ? -13.273 -33.844 -13.523 1 97.19 194 GLN A N 1
ATOM 1466 C CA . GLN A 1 194 ? -13.57 -34.875 -14.516 1 97.19 194 GLN A CA 1
ATOM 1467 C C . GLN A 1 194 ? -15.039 -34.812 -14.945 1 97.19 194 GLN A C 1
ATOM 1469 O O . GLN A 1 194 ? -15.344 -34.875 -16.141 1 97.19 194 GLN A O 1
ATOM 1474 N N . THR A 1 195 ? -15.852 -34.75 -13.977 1 97.56 195 THR A N 1
ATOM 1475 C CA . THR A 1 195 ? -17.281 -34.688 -14.242 1 97.56 195 THR A CA 1
ATOM 1476 C C . THR A 1 195 ? -17.625 -33.438 -15.07 1 97.56 195 THR A C 1
ATOM 1478 O O . THR A 1 195 ? -18.516 -33.5 -15.922 1 97.56 195 THR A O 1
ATOM 1481 N N . ALA A 1 196 ? -16.938 -32.375 -14.883 1 98.06 196 ALA A N 1
ATOM 1482 C CA . ALA A 1 196 ? -17.172 -31.141 -15.594 1 98.06 196 ALA A CA 1
ATOM 1483 C C . ALA A 1 196 ? -16.578 -31.172 -17 1 98.06 196 ALA A C 1
ATOM 1485 O O . ALA A 1 196 ? -16.75 -30.25 -17.781 1 98.06 196 ALA A O 1
ATOM 1486 N N . GLY A 1 197 ? -15.82 -32.188 -17.312 1 97.38 197 GLY A N 1
ATOM 1487 C CA . GLY A 1 197 ? -15.203 -32.312 -18.625 1 97.38 197 GLY A CA 1
ATOM 1488 C C . GLY A 1 197 ? -13.961 -31.469 -18.797 1 97.38 197 GLY A C 1
ATOM 1489 O O . GLY A 1 197 ? -13.602 -31.094 -19.922 1 97.38 197 GLY A O 1
ATOM 1490 N N . LEU A 1 198 ? -13.383 -31.078 -17.719 1 98.38 198 LEU A N 1
ATOM 1491 C CA . LEU A 1 198 ? -12.172 -30.281 -17.766 1 98.38 198 LEU A CA 1
ATOM 1492 C C . LEU A 1 198 ? -10.93 -31.156 -17.641 1 98.38 198 LEU A C 1
ATOM 1494 O O . LEU A 1 198 ? -10.938 -32.156 -16.906 1 98.38 198 LEU A O 1
ATOM 1498 N N . THR A 1 199 ? -9.898 -30.828 -18.359 1 98.25 199 THR A N 1
ATOM 1499 C CA . THR A 1 199 ? -8.656 -31.578 -18.328 1 98.25 199 THR A CA 1
ATOM 1500 C C . THR A 1 199 ? -7.762 -31.109 -17.188 1 98.25 199 THR A C 1
ATOM 1502 O O . THR A 1 199 ? -7.43 -29.922 -17.109 1 98.25 199 THR A O 1
ATOM 1505 N N . VAL A 1 200 ? -7.449 -32 -16.297 1 98.62 200 VAL A N 1
ATOM 1506 C CA . VAL A 1 200 ? -6.43 -31.734 -15.281 1 98.62 200 VAL A CA 1
ATOM 1507 C C . VAL A 1 200 ? -5.074 -32.25 -15.766 1 98.62 200 VAL A C 1
ATOM 1509 O O . VAL A 1 200 ? -4.824 -33.469 -15.742 1 98.62 200 VAL A O 1
ATOM 1512 N N . SER A 1 201 ? -4.219 -31.266 -16.109 1 98 201 SER A N 1
ATOM 1513 C CA . SER A 1 201 ? -2.961 -31.625 -16.75 1 98 201 SER A CA 1
ATOM 1514 C C . SER A 1 201 ? -1.852 -31.844 -15.727 1 98 201 SER A C 1
ATOM 1516 O O . SER A 1 201 ? -0.774 -32.344 -16.062 1 98 201 SER A O 1
ATOM 1518 N N . GLY A 1 202 ? -2.121 -31.453 -14.531 1 98.44 202 GLY A N 1
ATOM 1519 C CA . GLY A 1 202 ? -1.059 -31.641 -13.555 1 98.44 202 GLY A CA 1
ATOM 1520 C C . GLY A 1 202 ? -1.39 -31.062 -12.188 1 98.44 202 GLY A C 1
ATOM 1521 O O . GLY A 1 202 ? -2.561 -30.984 -11.812 1 98.44 202 GLY A O 1
ATOM 1522 N N . ILE A 1 203 ? -0.271 -30.844 -11.422 1 98.44 203 ILE A N 1
ATOM 1523 C CA . ILE A 1 203 ? -0.346 -30.422 -10.023 1 98.44 203 ILE A CA 1
ATOM 1524 C C . ILE A 1 203 ? 0.518 -29.188 -9.812 1 98.44 203 ILE A C 1
ATOM 1526 O O . ILE A 1 203 ? 1.534 -29 -10.484 1 98.44 203 ILE A O 1
ATOM 1530 N N . SER A 1 204 ? -0.002 -28.359 -8.953 1 98.31 204 SER A N 1
ATOM 1531 C CA . SER A 1 204 ? 0.787 -27.203 -8.5 1 98.31 204 SER A CA 1
ATOM 1532 C C . SER A 1 204 ? 0.835 -27.141 -6.977 1 98.31 204 SER A C 1
ATOM 1534 O O . SER A 1 204 ? -0.15 -27.453 -6.305 1 98.31 204 SER A O 1
ATOM 1536 N N . PHE A 1 205 ? 1.968 -26.812 -6.441 1 97 205 PHE A N 1
ATOM 1537 C CA . PHE A 1 205 ? 2.086 -26.438 -5.035 1 97 205 PHE A CA 1
ATOM 1538 C C . PHE A 1 205 ? 3.031 -25.25 -4.871 1 97 205 PHE A C 1
ATOM 1540 O O . PHE A 1 205 ? 3.699 -24.844 -5.824 1 97 205 PHE A O 1
ATOM 1547 N N . HIS A 1 206 ? 3.006 -24.656 -3.727 1 94.5 206 HIS A N 1
ATOM 1548 C CA . HIS A 1 206 ? 3.875 -23.531 -3.393 1 94.5 206 HIS A CA 1
ATOM 1549 C C . HIS A 1 206 ? 4.27 -23.562 -1.92 1 94.5 206 HIS A C 1
ATOM 1551 O O . HIS A 1 206 ? 3.408 -23.672 -1.044 1 94.5 206 HIS A O 1
ATOM 1557 N N . ILE A 1 207 ? 5.496 -23.469 -1.685 1 91.19 207 ILE A N 1
ATOM 1558 C CA . ILE A 1 207 ? 5.953 -23.641 -0.312 1 91.19 207 ILE A CA 1
ATOM 1559 C C . ILE A 1 207 ? 5.996 -22.297 0.398 1 91.19 207 ILE A C 1
ATOM 1561 O O . ILE A 1 207 ? 6.184 -22.234 1.615 1 91.19 207 ILE A O 1
ATOM 1565 N N . GLY A 1 208 ? 5.832 -21.156 -0.284 1 89.75 208 GLY A N 1
ATOM 1566 C CA . GLY A 1 208 ? 5.879 -19.812 0.274 1 89.75 208 GLY A CA 1
ATOM 1567 C C . GLY A 1 208 ? 7.109 -19.031 -0.146 1 89.75 208 GLY A C 1
ATOM 1568 O O . GLY A 1 208 ? 8.078 -19.609 -0.639 1 89.75 208 GLY A O 1
ATOM 1569 N N . SER A 1 209 ? 7.082 -17.734 0.094 1 87.81 209 SER A N 1
ATOM 1570 C CA . SER A 1 209 ? 8.18 -16.859 -0.319 1 87.81 209 SER A CA 1
ATOM 1571 C C . SER A 1 209 ? 9.336 -16.922 0.676 1 87.81 209 SER A C 1
ATOM 1573 O O . SER A 1 209 ? 9.117 -16.906 1.889 1 87.81 209 SER A O 1
ATOM 1575 N N . GLY A 1 210 ? 10.523 -17.031 0.152 1 86.06 210 GLY A N 1
ATOM 1576 C CA . GLY A 1 210 ? 11.719 -17.031 0.982 1 86.06 210 GLY A CA 1
ATOM 1577 C C . GLY A 1 210 ? 11.844 -18.266 1.851 1 86.06 210 GLY A C 1
ATOM 1578 O O . GLY A 1 210 ? 12.102 -18.156 3.051 1 86.06 210 GLY A O 1
ATOM 1579 N N . ALA A 1 211 ? 11.57 -19.344 1.291 1 82.38 211 ALA A N 1
ATOM 1580 C CA . ALA A 1 211 ? 11.695 -20.609 2.008 1 82.38 211 ALA A CA 1
ATOM 1581 C C . ALA A 1 211 ? 13.148 -20.922 2.346 1 82.38 211 ALA A C 1
ATOM 1583 O O . ALA A 1 211 ? 14.047 -20.656 1.538 1 82.38 211 ALA A O 1
ATOM 1584 N N . THR A 1 212 ? 13.352 -21.5 3.59 1 83 212 THR A N 1
ATOM 1585 C CA . THR A 1 212 ? 14.719 -21.719 4.051 1 83 212 THR A CA 1
ATOM 1586 C C . THR A 1 212 ? 15 -23.203 4.238 1 83 212 THR A C 1
ATOM 1588 O O . THR A 1 212 ? 16.156 -23.609 4.371 1 83 212 THR A O 1
ATOM 1591 N N . GLU A 1 213 ? 13.938 -23.984 4.188 1 87.19 213 GLU A N 1
ATOM 1592 C CA . GLU A 1 213 ? 14.109 -25.422 4.414 1 87.19 213 GLU A CA 1
ATOM 1593 C C . GLU A 1 213 ? 13.859 -26.219 3.137 1 87.19 213 GLU A C 1
ATOM 1595 O O . GLU A 1 213 ? 12.703 -26.406 2.734 1 87.19 213 GLU A O 1
ATOM 1600 N N . SER A 1 214 ? 14.906 -26.766 2.6 1 89.44 214 SER A N 1
ATOM 1601 C CA . SER A 1 214 ? 14.828 -27.438 1.309 1 89.44 214 SER A CA 1
ATOM 1602 C C . SER A 1 214 ? 14.031 -28.734 1.41 1 89.44 214 SER A C 1
ATOM 1604 O O . SER A 1 214 ? 13.477 -29.203 0.417 1 89.44 214 SER A O 1
ATOM 1606 N N . GLY A 1 215 ? 14 -29.25 2.59 1 91.44 215 GLY A N 1
ATOM 1607 C CA . GLY A 1 215 ? 13.219 -30.469 2.799 1 91.44 215 GLY A CA 1
ATOM 1608 C C . GLY A 1 215 ? 11.75 -30.297 2.461 1 91.44 215 GLY A C 1
ATOM 1609 O O . GLY A 1 215 ? 11.078 -31.266 2.111 1 91.44 215 GLY A O 1
ATOM 1610 N N . ALA A 1 216 ? 11.305 -29.141 2.547 1 93.12 216 ALA A N 1
ATOM 1611 C CA . ALA A 1 216 ? 9.906 -28.844 2.238 1 93.12 216 ALA A CA 1
ATOM 1612 C C . ALA A 1 216 ? 9.594 -29.172 0.78 1 93.12 216 ALA A C 1
ATOM 1614 O O . ALA A 1 216 ? 8.492 -29.625 0.464 1 93.12 216 ALA A O 1
ATOM 1615 N N . TYR A 1 217 ? 10.547 -28.969 -0.09 1 95.44 217 TYR A N 1
ATOM 1616 C CA . TYR A 1 217 ? 10.344 -29.312 -1.495 1 95.44 217 TYR A CA 1
ATOM 1617 C C . TYR A 1 217 ? 10.211 -30.812 -1.683 1 95.44 217 TYR A C 1
ATOM 1619 O O . TYR A 1 217 ? 9.344 -31.281 -2.434 1 95.44 217 TYR A O 1
ATOM 1627 N N . LYS A 1 218 ? 11.047 -31.531 -1.037 1 95.44 218 LYS A N 1
ATOM 1628 C CA . LYS A 1 218 ? 10.992 -32.969 -1.153 1 95.44 218 LYS A CA 1
ATOM 1629 C C . LYS A 1 218 ? 9.648 -33.531 -0.689 1 95.44 218 LYS A C 1
ATOM 1631 O O . LYS A 1 218 ? 9.039 -34.344 -1.371 1 95.44 218 LYS A O 1
ATOM 1636 N N . ALA A 1 219 ? 9.273 -33.031 0.423 1 95.56 219 ALA A N 1
ATOM 1637 C CA . ALA A 1 219 ? 7.992 -33.469 0.973 1 95.56 219 ALA A CA 1
ATOM 1638 C C . ALA A 1 219 ? 6.84 -33.125 0.042 1 95.56 219 ALA A C 1
ATOM 1640 O O . ALA A 1 219 ? 5.918 -33.906 -0.157 1 95.56 219 ALA A O 1
ATOM 1641 N N . ALA A 1 220 ? 6.859 -31.953 -0.49 1 96.44 220 ALA A N 1
ATOM 1642 C CA . ALA A 1 220 ? 5.789 -31.469 -1.368 1 96.44 220 ALA A CA 1
ATOM 1643 C C . ALA A 1 220 ? 5.77 -32.25 -2.676 1 96.44 220 ALA A C 1
ATOM 1645 O O . ALA A 1 220 ? 4.699 -32.594 -3.191 1 96.44 220 ALA A O 1
ATOM 1646 N N . ILE A 1 221 ? 6.91 -32.594 -3.217 1 97.31 221 ILE A N 1
ATOM 1647 C CA . ILE A 1 221 ? 7.004 -33.344 -4.457 1 97.31 221 ILE A CA 1
ATOM 1648 C C . ILE A 1 221 ? 6.523 -34.781 -4.215 1 97.31 221 ILE A C 1
ATOM 1650 O O . ILE A 1 221 ? 5.824 -35.344 -5.051 1 97.31 221 ILE A O 1
ATOM 1654 N N . ALA A 1 222 ? 6.918 -35.281 -3.07 1 96.88 222 ALA A N 1
ATOM 1655 C CA . ALA A 1 222 ? 6.402 -36.594 -2.705 1 96.88 222 ALA A CA 1
ATOM 1656 C C . ALA A 1 222 ? 4.879 -36.594 -2.621 1 96.88 222 ALA A C 1
ATOM 1658 O O . ALA A 1 222 ? 4.215 -37.5 -3.119 1 96.88 222 ALA A O 1
ATOM 1659 N N . ALA A 1 223 ? 4.371 -35.625 -1.991 1 96.5 223 ALA A N 1
ATOM 1660 C CA . ALA A 1 223 ? 2.92 -35.5 -1.883 1 96.5 223 ALA A CA 1
ATOM 1661 C C . ALA A 1 223 ? 2.277 -35.344 -3.26 1 96.5 223 ALA A C 1
ATOM 1663 O O . ALA A 1 223 ? 1.195 -35.906 -3.5 1 96.5 223 ALA A O 1
ATOM 1664 N N . ALA A 1 224 ? 2.906 -34.594 -4.121 1 97.5 224 ALA A N 1
ATOM 1665 C CA . ALA A 1 224 ? 2.406 -34.438 -5.484 1 97.5 224 ALA A CA 1
ATOM 1666 C C . ALA A 1 224 ? 2.318 -35.781 -6.203 1 97.5 224 ALA A C 1
ATOM 1668 O O . ALA A 1 224 ? 1.372 -36.031 -6.957 1 97.5 224 ALA A O 1
ATOM 1669 N N . LYS A 1 225 ? 3.326 -36.625 -5.992 1 97.12 225 LYS A N 1
ATOM 1670 C CA . LYS A 1 225 ? 3.281 -37.938 -6.594 1 97.12 225 LYS A CA 1
ATOM 1671 C C . LYS A 1 225 ? 2.041 -38.719 -6.145 1 97.12 225 LYS A C 1
ATOM 1673 O O . LYS A 1 225 ? 1.401 -39.406 -6.949 1 97.12 225 LYS A O 1
ATOM 1678 N N . GLY A 1 226 ? 1.742 -38.562 -4.914 1 97 226 GLY A N 1
ATOM 1679 C CA . GLY A 1 226 ? 0.517 -39.188 -4.414 1 97 226 GLY A CA 1
ATOM 1680 C C . GLY A 1 226 ? -0.723 -38.719 -5.156 1 97 226 GLY A C 1
ATOM 1681 O O . GLY A 1 226 ? -1.636 -39.5 -5.402 1 97 226 GLY A O 1
ATOM 1682 N N . VAL A 1 227 ? -0.775 -37.5 -5.492 1 97.75 227 VAL A N 1
ATOM 1683 C CA . VAL A 1 227 ? -1.912 -36.938 -6.215 1 97.75 227 VAL A CA 1
ATOM 1684 C C . VAL A 1 227 ? -1.963 -37.5 -7.629 1 97.75 227 VAL A C 1
ATOM 1686 O O . VAL A 1 227 ? -3.041 -37.812 -8.141 1 97.75 227 VAL A O 1
ATOM 1689 N N . PHE A 1 228 ? -0.818 -37.656 -8.305 1 97.12 228 PHE A N 1
ATOM 1690 C CA . PHE A 1 228 ? -0.753 -38.312 -9.602 1 97.12 228 PHE A CA 1
ATOM 1691 C C . PHE A 1 228 ? -1.351 -39.719 -9.523 1 97.12 228 PHE A C 1
ATOM 1693 O O . PHE A 1 228 ? -2.107 -40.125 -10.406 1 97.12 228 PHE A O 1
ATOM 1700 N N . ASP A 1 229 ? -1.03 -40.375 -8.469 1 96.62 229 ASP A N 1
ATOM 1701 C CA . ASP A 1 229 ? -1.528 -41.75 -8.273 1 96.62 229 ASP A CA 1
ATOM 1702 C C . ASP A 1 229 ? -3.043 -41.75 -8.086 1 96.62 229 ASP A C 1
ATOM 1704 O O . ASP A 1 229 ? -3.738 -42.625 -8.633 1 96.62 229 ASP A O 1
ATOM 1708 N N . VAL A 1 230 ? -3.508 -40.812 -7.316 1 97.81 230 VAL A N 1
ATOM 1709 C CA . VAL A 1 230 ? -4.949 -40.719 -7.102 1 97.81 230 VAL A CA 1
ATOM 1710 C C . VAL A 1 230 ? -5.652 -40.5 -8.438 1 97.81 230 VAL A C 1
ATOM 1712 O O . VAL A 1 230 ? -6.688 -41.094 -8.711 1 97.81 230 VAL A O 1
ATOM 1715 N N . ALA A 1 231 ? -5.145 -39.625 -9.258 1 97.69 231 ALA A N 1
ATOM 1716 C CA . ALA A 1 231 ? -5.727 -39.344 -10.57 1 97.69 231 ALA A CA 1
ATOM 1717 C C . ALA A 1 231 ? -5.762 -40.594 -11.43 1 97.69 231 ALA A C 1
ATOM 1719 O O . ALA A 1 231 ? -6.754 -40.875 -12.109 1 97.69 231 ALA A O 1
ATOM 1720 N N . SER A 1 232 ? -4.684 -41.375 -11.383 1 96.06 232 SER A N 1
ATOM 1721 C CA . SER A 1 232 ? -4.613 -42.625 -12.125 1 96.06 232 SER A CA 1
ATOM 1722 C C . SER A 1 232 ? -5.672 -43.594 -11.648 1 96.06 232 SER A C 1
ATOM 1724 O O . SER A 1 232 ? -6.32 -44.281 -12.453 1 96.06 232 SER A O 1
ATOM 1726 N N . GLN A 1 233 ? -5.816 -43.688 -10.406 1 97.5 233 GLN A N 1
ATOM 1727 C CA . GLN A 1 233 ? -6.789 -44.594 -9.805 1 97.5 233 GLN A CA 1
ATOM 1728 C C . GLN A 1 233 ? -8.211 -44.219 -10.203 1 97.5 233 GLN A C 1
ATOM 1730 O O . GLN A 1 233 ? -9.086 -45.062 -10.312 1 97.5 233 GLN A O 1
ATOM 1735 N N . LEU A 1 234 ? -8.406 -42.969 -10.43 1 97.31 234 LEU A N 1
ATOM 1736 C CA . LEU A 1 234 ? -9.727 -42.469 -10.805 1 97.31 234 LEU A CA 1
ATOM 1737 C C . LEU A 1 234 ? -9.969 -42.625 -12.305 1 97.31 234 LEU A C 1
ATOM 1739 O O . LEU A 1 234 ? -11.031 -42.281 -12.812 1 97.31 234 LEU A O 1
ATOM 1743 N N . GLY A 1 235 ? -8.953 -43.156 -13.055 1 97.06 235 GLY A N 1
ATOM 1744 C CA . GLY A 1 235 ? -9.078 -43.375 -14.484 1 97.06 235 GLY A CA 1
ATOM 1745 C C . GLY A 1 235 ? -8.984 -42.094 -15.297 1 97.06 235 GLY A C 1
ATOM 1746 O O . GLY A 1 235 ? -9.492 -42.031 -16.422 1 97.06 235 GLY A O 1
ATOM 1747 N N . MET A 1 236 ? -8.359 -41.062 -14.727 1 97 236 MET A N 1
ATOM 1748 C CA . MET A 1 236 ? -8.203 -39.781 -15.43 1 97 236 MET A CA 1
ATOM 1749 C C . MET A 1 236 ? -7.078 -39.875 -16.453 1 97 236 MET A C 1
ATOM 1751 O O . MET A 1 236 ? -6.195 -40.719 -16.344 1 97 236 MET A O 1
ATOM 1755 N N . PRO A 1 237 ? -7.18 -39 -17.484 1 95.31 237 PRO A N 1
ATOM 1756 C CA . PRO A 1 237 ? -6.02 -38.906 -18.375 1 95.31 237 PRO A CA 1
ATOM 1757 C C . PRO A 1 237 ? -4.723 -38.625 -17.625 1 95.31 237 PRO A C 1
ATOM 1759 O O . PRO A 1 237 ? -4.738 -37.969 -16.578 1 95.31 237 PRO A O 1
ATOM 1762 N N . GLU A 1 238 ? -3.684 -39.125 -18.188 1 94.5 238 GLU A N 1
ATOM 1763 C CA . GLU A 1 238 ? -2.387 -38.969 -17.531 1 94.5 238 GLU A CA 1
ATOM 1764 C C . GLU A 1 238 ? -2.029 -37.469 -17.375 1 94.5 238 GLU A C 1
ATOM 1766 O O . GLU A 1 238 ? -2.158 -36.688 -18.328 1 94.5 238 GLU A O 1
ATOM 1771 N N . MET A 1 239 ? -1.646 -37.156 -16.203 1 96.62 239 MET A N 1
ATOM 1772 C CA . MET A 1 239 ? -1.108 -35.812 -15.945 1 96.62 239 MET A CA 1
ATOM 1773 C C . MET A 1 239 ? 0.327 -35.719 -16.453 1 96.62 239 MET A C 1
ATOM 1775 O O . MET A 1 239 ? 1.045 -36.719 -16.516 1 96.62 239 MET A O 1
ATOM 1779 N N . HIS A 1 240 ? 0.729 -34.469 -16.812 1 96.81 240 HIS A N 1
ATOM 1780 C CA . HIS A 1 240 ? 2.068 -34.375 -17.375 1 96.81 240 HIS A CA 1
ATOM 1781 C C . HIS A 1 240 ? 2.752 -33.062 -16.953 1 96.81 240 HIS A C 1
ATOM 1783 O O . HIS A 1 240 ? 3.814 -32.719 -17.469 1 96.81 240 HIS A O 1
ATOM 1789 N N . VAL A 1 241 ? 2.195 -32.312 -16.062 1 98.12 241 VAL A N 1
ATOM 1790 C CA . VAL A 1 241 ? 2.803 -31.062 -15.602 1 98.12 241 VAL A CA 1
ATOM 1791 C C . VAL A 1 241 ? 2.928 -31.078 -14.078 1 98.12 241 VAL A C 1
ATOM 1793 O O . VAL A 1 241 ? 1.972 -31.406 -13.375 1 98.12 241 VAL A O 1
ATOM 1796 N N . LEU A 1 242 ? 4.047 -30.812 -13.547 1 98.38 242 LEU A N 1
ATOM 1797 C CA . LEU A 1 242 ? 4.262 -30.547 -12.133 1 98.38 242 LEU A CA 1
ATOM 1798 C C . LEU A 1 242 ? 4.84 -29.141 -11.93 1 98.38 242 LEU A C 1
ATOM 1800 O O . LEU A 1 242 ? 5.977 -28.875 -12.328 1 98.38 242 LEU A O 1
ATOM 1804 N N . ASN A 1 243 ? 4.027 -28.281 -11.414 1 98.62 243 ASN A N 1
ATOM 1805 C CA . ASN A 1 243 ? 4.457 -26.953 -11.008 1 98.62 243 ASN A CA 1
ATOM 1806 C C . ASN A 1 243 ? 4.922 -26.922 -9.555 1 98.62 243 ASN A C 1
ATOM 1808 O O . ASN A 1 243 ? 4.109 -27.047 -8.633 1 98.62 243 ASN A O 1
ATOM 1812 N N . ILE A 1 244 ? 6.203 -26.703 -9.359 1 97.69 244 ILE A N 1
ATOM 1813 C CA . ILE A 1 244 ? 6.754 -26.875 -8.016 1 97.69 244 ILE A CA 1
ATOM 1814 C C . ILE A 1 244 ? 6.758 -25.531 -7.293 1 97.69 244 ILE A C 1
ATOM 1816 O O . ILE A 1 244 ? 7.41 -25.375 -6.254 1 97.69 244 ILE A O 1
ATOM 1820 N N . GLY A 1 245 ? 6.133 -24.531 -7.836 1 96.56 245 GLY A N 1
ATOM 1821 C CA . GLY A 1 245 ? 5.875 -23.266 -7.152 1 96.56 245 GLY A CA 1
ATOM 1822 C C . GLY A 1 245 ? 7.121 -22.422 -6.965 1 96.56 245 GLY A C 1
ATOM 1823 O O . GLY A 1 245 ? 8.008 -22.422 -7.816 1 96.56 245 GLY A O 1
ATOM 1824 N N . GLY A 1 246 ? 7.023 -21.516 -5.945 1 94.88 246 GLY A N 1
ATOM 1825 C CA . GLY A 1 246 ? 8.094 -20.578 -5.66 1 94.88 246 GLY A CA 1
ATOM 1826 C C . GLY A 1 246 ? 8.836 -20.875 -4.371 1 94.88 246 GLY A C 1
ATOM 1827 O O . GLY A 1 246 ? 8.984 -22.047 -3.998 1 94.88 246 GLY A O 1
ATOM 1828 N N . GLY A 1 247 ? 9.461 -19.797 -3.846 1 93.44 247 GLY A N 1
ATOM 1829 C CA . GLY A 1 247 ? 10.172 -19.938 -2.586 1 93.44 247 GLY A CA 1
ATOM 1830 C C . GLY A 1 247 ? 11.68 -19.875 -2.748 1 93.44 247 GLY A C 1
ATOM 1831 O O . GLY A 1 247 ? 12.414 -19.812 -1.76 1 93.44 247 GLY A O 1
ATOM 1832 N N . PHE A 1 248 ? 12.148 -19.781 -3.955 1 96 248 PHE A N 1
ATOM 1833 C CA . PHE A 1 248 ? 13.57 -19.797 -4.246 1 96 248 PHE A CA 1
ATOM 1834 C C . PHE A 1 248 ? 14.211 -18.453 -3.945 1 96 248 PHE A C 1
ATOM 1836 O O . PHE A 1 248 ? 13.617 -17.406 -4.23 1 96 248 PHE A O 1
ATOM 1843 N N . THR A 1 249 ? 15.352 -18.484 -3.326 1 94.56 249 THR A N 1
ATOM 1844 C CA . THR A 1 249 ? 16.172 -17.312 -3.094 1 94.56 249 THR A CA 1
ATOM 1845 C C . THR A 1 249 ? 17.594 -17.531 -3.625 1 94.56 249 THR A C 1
ATOM 1847 O O . THR A 1 249 ? 18.141 -18.641 -3.504 1 94.56 249 THR A O 1
ATOM 1850 N N . ALA A 1 250 ? 18.156 -16.531 -4.199 1 94.44 250 ALA A N 1
ATOM 1851 C CA . ALA A 1 250 ? 19.5 -16.672 -4.746 1 94.44 250 ALA A CA 1
ATOM 1852 C C . ALA A 1 250 ? 20.516 -16.969 -3.643 1 94.44 250 ALA A C 1
ATOM 1854 O O . ALA A 1 250 ? 20.266 -16.688 -2.467 1 94.44 250 ALA A O 1
ATOM 1855 N N . GLY A 1 251 ? 21.688 -17.531 -4.02 1 92.75 251 GLY A N 1
ATOM 1856 C CA . GLY A 1 251 ? 22.734 -17.859 -3.064 1 92.75 251 GLY A CA 1
ATOM 1857 C C . GLY A 1 251 ? 22.734 -19.328 -2.658 1 92.75 251 GLY A C 1
ATOM 1858 O O . GLY A 1 251 ? 22.234 -20.188 -3.395 1 92.75 251 GLY A O 1
ATOM 1859 N N . PRO A 1 252 ? 23.266 -19.656 -1.556 1 92.69 252 PRO A N 1
ATOM 1860 C CA . PRO A 1 252 ? 23.375 -21.047 -1.106 1 92.69 252 PRO A CA 1
ATOM 1861 C C . PRO A 1 252 ? 22.016 -21.719 -0.903 1 92.69 252 PRO A C 1
ATOM 1863 O O . PRO A 1 252 ? 21.891 -22.922 -1.127 1 92.69 252 PRO A O 1
ATOM 1866 N N . GLN A 1 253 ? 21.141 -20.953 -0.542 1 92.19 253 GLN A N 1
ATOM 1867 C CA . GLN A 1 253 ? 19.797 -21.5 -0.338 1 92.19 253 GLN A CA 1
ATOM 1868 C C . GLN A 1 253 ? 19.234 -22.062 -1.637 1 92.19 253 GLN A C 1
ATOM 1870 O O . GLN A 1 253 ? 18.5 -23.047 -1.622 1 92.19 253 GLN A O 1
ATOM 1875 N N . PHE A 1 254 ? 19.625 -21.406 -2.736 1 95.94 254 PHE A N 1
ATOM 1876 C CA . PHE A 1 254 ? 19.141 -21.891 -4.027 1 95.94 254 PHE A CA 1
ATOM 1877 C C . PHE A 1 254 ? 19.75 -23.25 -4.348 1 95.94 254 PHE A C 1
ATOM 1879 O O . PHE A 1 254 ? 19.047 -24.156 -4.816 1 95.94 254 PHE A O 1
ATOM 1886 N N . ASP A 1 255 ? 20.969 -23.359 -4.051 1 95.75 255 ASP A N 1
ATOM 1887 C CA . ASP A 1 255 ? 21.656 -24.625 -4.324 1 95.75 255 ASP A CA 1
ATOM 1888 C C . ASP A 1 255 ? 21.047 -25.766 -3.514 1 95.75 255 ASP A C 1
ATOM 1890 O O . ASP A 1 255 ? 20.859 -26.859 -4.031 1 95.75 255 ASP A O 1
ATOM 1894 N N . ASP A 1 256 ? 20.766 -25.469 -2.348 1 95.56 256 ASP A N 1
ATOM 1895 C CA . ASP A 1 256 ? 20.156 -26.469 -1.48 1 95.56 256 ASP A CA 1
ATOM 1896 C C . ASP A 1 256 ? 18.766 -26.859 -1.992 1 95.56 256 ASP A C 1
ATOM 1898 O O . ASP A 1 256 ? 18.438 -28.047 -2.039 1 95.56 256 ASP A O 1
ATOM 1902 N N . ALA A 1 257 ? 18.016 -25.922 -2.348 1 95.88 257 ALA A N 1
ATOM 1903 C CA . ALA A 1 257 ? 16.672 -26.172 -2.867 1 95.88 257 ALA A CA 1
ATOM 1904 C C . ALA A 1 257 ? 16.719 -26.969 -4.164 1 95.88 257 ALA A C 1
ATOM 1906 O O . ALA A 1 257 ? 15.953 -27.906 -4.348 1 95.88 257 ALA A O 1
ATOM 1907 N N . ALA A 1 258 ? 17.641 -26.562 -5.023 1 97.25 258 ALA A N 1
ATOM 1908 C CA . ALA A 1 258 ? 17.781 -27.234 -6.312 1 97.25 258 ALA A CA 1
ATOM 1909 C C . ALA A 1 258 ? 18.172 -28.703 -6.125 1 97.25 258 ALA A C 1
ATOM 1911 O O . ALA A 1 258 ? 17.641 -29.578 -6.816 1 97.25 258 ALA A O 1
ATOM 1912 N N . THR A 1 259 ? 19.031 -28.906 -5.199 1 97 259 THR A N 1
ATOM 1913 C CA . THR A 1 259 ? 19.453 -30.281 -4.906 1 97 259 THR A CA 1
ATOM 1914 C C . THR A 1 259 ? 18.266 -31.109 -4.414 1 97 259 THR A C 1
ATOM 1916 O O . THR A 1 259 ? 18.078 -32.25 -4.863 1 97 259 THR A O 1
ATOM 1919 N N . ALA A 1 260 ? 17.562 -30.531 -3.537 1 96.5 260 ALA A N 1
ATOM 1920 C CA . ALA A 1 260 ? 16.391 -31.219 -2.998 1 96.5 260 ALA A CA 1
ATOM 1921 C C . ALA A 1 260 ? 15.367 -31.516 -4.098 1 96.5 260 ALA A C 1
ATOM 1923 O O . ALA A 1 260 ? 14.805 -32.594 -4.156 1 96.5 260 ALA A O 1
ATOM 1924 N N . VAL A 1 261 ? 15.141 -30.594 -4.941 1 97.25 261 VAL A N 1
ATOM 1925 C CA . VAL A 1 261 ? 14.172 -30.719 -6.027 1 97.25 261 VAL A CA 1
ATOM 1926 C C . VAL A 1 261 ? 14.617 -31.812 -6.996 1 97.25 261 VAL A C 1
ATOM 1928 O O . VAL A 1 261 ? 13.844 -32.688 -7.336 1 97.25 261 VAL A O 1
ATOM 1931 N N . LYS A 1 262 ? 15.883 -31.734 -7.387 1 96.75 262 LYS A N 1
ATOM 1932 C CA . LYS A 1 262 ? 16.406 -32.719 -8.328 1 96.75 262 LYS A CA 1
ATOM 1933 C C . LYS A 1 262 ? 16.312 -34.125 -7.758 1 96.75 262 LYS A C 1
ATOM 1935 O O . LYS A 1 262 ? 15.883 -35.062 -8.445 1 96.75 262 LYS A O 1
ATOM 1940 N N . SER A 1 263 ? 16.688 -34.219 -6.543 1 96.88 263 SER A N 1
ATOM 1941 C CA . SER A 1 263 ? 16.641 -35.531 -5.879 1 96.88 263 SER A CA 1
ATOM 1942 C C . SER A 1 263 ? 15.203 -36.062 -5.805 1 96.88 263 SER A C 1
ATOM 1944 O O . SER A 1 263 ? 14.961 -37.25 -6.062 1 96.88 263 SER A O 1
ATOM 1946 N N . ALA A 1 264 ? 14.312 -35.25 -5.426 1 97 264 ALA A N 1
ATOM 1947 C CA . ALA A 1 264 ? 12.914 -35.625 -5.289 1 97 264 ALA A CA 1
ATOM 1948 C C . ALA A 1 264 ? 12.312 -36 -6.641 1 97 264 ALA A C 1
ATOM 1950 O O . ALA A 1 264 ? 11.578 -37 -6.742 1 97 264 ALA A O 1
ATOM 1951 N N . ILE A 1 265 ? 12.617 -35.25 -7.684 1 96.44 265 ILE A N 1
ATOM 1952 C CA . ILE A 1 265 ? 12.109 -35.531 -9.023 1 96.44 265 ILE A CA 1
ATOM 1953 C C . ILE A 1 265 ? 12.641 -36.906 -9.484 1 96.44 265 ILE A C 1
ATOM 1955 O O . ILE A 1 265 ? 11.891 -37.719 -10.023 1 96.44 265 ILE A O 1
ATOM 1959 N N . GLN A 1 266 ? 13.891 -37.094 -9.219 1 95.62 266 GLN A N 1
ATOM 1960 C CA . GLN A 1 266 ? 14.5 -38.375 -9.602 1 95.62 266 GLN A CA 1
ATOM 1961 C C . GLN A 1 266 ? 13.867 -39.531 -8.844 1 95.62 266 GLN A C 1
ATOM 1963 O O . GLN A 1 266 ? 13.703 -40.625 -9.398 1 95.62 266 GLN A O 1
ATOM 1968 N N . GLU A 1 267 ? 13.523 -39.281 -7.703 1 96.44 267 GLU A N 1
ATOM 1969 C CA . GLU A 1 267 ? 12.977 -40.312 -6.852 1 96.44 267 GLU A CA 1
ATOM 1970 C C . GLU A 1 267 ? 11.523 -40.625 -7.207 1 96.44 267 GLU A C 1
ATOM 1972 O O . GLU A 1 267 ? 11.125 -41.781 -7.266 1 96.44 267 GLU A O 1
ATOM 1977 N N . TYR A 1 268 ? 10.742 -39.594 -7.48 1 96.69 268 TYR A N 1
ATOM 1978 C CA . TYR A 1 268 ? 9.297 -39.781 -7.504 1 96.69 268 TYR A CA 1
ATOM 1979 C C . TYR A 1 268 ? 8.758 -39.719 -8.922 1 96.69 268 TYR A C 1
ATOM 1981 O O . TYR A 1 268 ? 7.641 -40.156 -9.203 1 96.69 268 TYR A O 1
ATOM 1989 N N . PHE A 1 269 ? 9.453 -39.062 -9.812 1 94.94 269 PHE A N 1
ATOM 1990 C CA . PHE A 1 269 ? 8.945 -38.812 -11.156 1 94.94 269 PHE A CA 1
ATOM 1991 C C . PHE A 1 269 ? 9.953 -39.281 -12.203 1 94.94 269 PHE A C 1
ATOM 1993 O O . PHE A 1 269 ? 10.516 -38.469 -12.938 1 94.94 269 PHE A O 1
ATOM 2000 N N . LYS A 1 270 ? 10.062 -40.5 -12.445 1 84.56 270 LYS A N 1
ATOM 2001 C CA . LYS A 1 270 ? 11.023 -41.125 -13.352 1 84.56 270 LYS A CA 1
ATOM 2002 C C . LYS A 1 270 ? 10.438 -41.312 -14.75 1 84.56 270 LYS A C 1
ATOM 2004 O O . LYS A 1 270 ? 11.172 -41.562 -15.711 1 84.56 270 LYS A O 1
ATOM 2009 N N . GLU A 1 271 ? 9.18 -41.094 -14.875 1 81.31 271 GLU A N 1
ATOM 2010 C CA . GLU A 1 271 ? 8.516 -41.344 -16.156 1 81.31 271 GLU A CA 1
ATOM 2011 C C . GLU A 1 271 ? 8.805 -40.219 -17.141 1 81.31 271 GLU A C 1
ATOM 2013 O O . GLU A 1 271 ? 8.883 -39.062 -16.766 1 81.31 271 GLU A O 1
ATOM 2018 N N . PRO A 1 272 ? 8.984 -40.594 -18.375 1 81 272 PRO A N 1
ATOM 2019 C CA . PRO A 1 272 ? 9.211 -39.594 -19.406 1 81 272 PRO A CA 1
ATOM 2020 C C . PRO A 1 272 ? 7.961 -38.781 -19.719 1 81 272 PRO A C 1
ATOM 2022 O O . PRO A 1 272 ? 6.848 -39.188 -19.375 1 81 272 PRO A O 1
ATOM 2025 N N . GLY A 1 273 ? 8.148 -37.594 -20.219 1 88.31 273 GLY A N 1
ATOM 2026 C CA . GLY A 1 273 ? 7.031 -36.812 -20.734 1 88.31 273 GLY A CA 1
ATOM 2027 C C . GLY A 1 273 ? 6.488 -35.781 -19.734 1 88.31 273 GLY A C 1
ATOM 2028 O O . GLY A 1 273 ? 5.52 -35.094 -20.031 1 88.31 273 GLY A O 1
ATOM 2029 N N . LEU A 1 274 ? 7.082 -35.781 -18.562 1 94.25 274 LEU A N 1
ATOM 2030 C CA . LEU A 1 274 ? 6.625 -34.812 -17.562 1 94.25 274 LEU A CA 1
ATOM 2031 C C . LEU A 1 274 ? 7.301 -33.469 -17.766 1 94.25 274 LEU A C 1
ATOM 2033 O O . LEU A 1 274 ? 8.5 -33.406 -18.062 1 94.25 274 LEU A O 1
ATOM 2037 N N . THR A 1 275 ? 6.512 -32.438 -17.703 1 96.88 275 THR A N 1
ATOM 2038 C CA . THR A 1 275 ? 7.004 -31.078 -17.719 1 96.88 275 THR A CA 1
ATOM 2039 C C . THR A 1 275 ? 7.066 -30.516 -16.312 1 96.88 275 THR A C 1
ATOM 2041 O O . THR A 1 275 ? 6.074 -30.547 -15.578 1 96.88 275 THR A O 1
ATOM 2044 N N . PHE A 1 276 ? 8.234 -30.062 -15.945 1 98 276 PHE A N 1
ATOM 2045 C CA . PHE A 1 276 ? 8.414 -29.438 -14.641 1 98 276 PHE A CA 1
ATOM 2046 C C . PHE A 1 276 ? 8.523 -27.922 -14.773 1 98 276 PHE A C 1
ATOM 2048 O O . PHE A 1 276 ? 9.328 -27.422 -15.562 1 98 276 PHE A O 1
ATOM 2055 N N . ILE A 1 277 ? 7.703 -27.188 -14.055 1 98.38 277 ILE A N 1
ATOM 2056 C CA . ILE A 1 277 ? 7.812 -25.734 -14.062 1 98.38 277 ILE A CA 1
ATOM 2057 C C . ILE A 1 277 ? 7.906 -25.219 -12.625 1 98.38 277 ILE A C 1
ATOM 2059 O O . ILE A 1 277 ? 7.562 -25.938 -11.68 1 98.38 277 ILE A O 1
ATOM 2063 N N . ALA A 1 278 ? 8.453 -24.062 -12.375 1 98.5 278 ALA A N 1
ATOM 2064 C CA . ALA A 1 278 ? 8.57 -23.375 -11.094 1 98.5 278 ALA A CA 1
ATOM 2065 C C . ALA A 1 278 ? 8.141 -21.906 -11.219 1 98.5 278 ALA A C 1
ATOM 2067 O O . ALA A 1 278 ? 7.977 -21.391 -12.328 1 98.5 278 ALA A O 1
ATOM 2068 N N . GLU A 1 279 ? 7.891 -21.266 -10.094 1 98.19 279 GLU A N 1
ATOM 2069 C CA . GLU A 1 279 ? 7.43 -19.891 -10.086 1 98.19 279 GLU A CA 1
ATOM 2070 C C . GLU A 1 279 ? 8.383 -19 -9.297 1 98.19 279 GLU A C 1
ATOM 2072 O O . GLU A 1 279 ? 7.977 -18.328 -8.344 1 98.19 279 GLU A O 1
ATOM 2077 N N . PRO A 1 280 ? 9.648 -18.922 -9.711 1 98.25 280 PRO A N 1
ATOM 2078 C CA . PRO A 1 280 ? 10.625 -18.125 -8.969 1 98.25 280 PRO A CA 1
ATOM 2079 C C . PRO A 1 280 ? 10.383 -16.625 -9.109 1 98.25 280 PRO A C 1
ATOM 2081 O O . PRO A 1 280 ? 10.398 -16.094 -10.227 1 98.25 280 PRO A O 1
ATOM 2084 N N . GLY A 1 281 ? 10.094 -15.93 -8.008 1 97.75 281 GLY A N 1
ATOM 2085 C CA . GLY A 1 281 ? 10.031 -14.477 -7.961 1 97.75 281 GLY A CA 1
ATOM 2086 C C . GLY A 1 281 ? 11.281 -13.844 -7.379 1 97.75 281 GLY A C 1
ATOM 2087 O O . GLY A 1 281 ? 12.172 -13.422 -8.117 1 97.75 281 GLY A O 1
ATOM 2088 N N . ARG A 1 282 ? 11.461 -14.055 -6.047 1 97.25 282 ARG A N 1
ATOM 2089 C CA . ARG A 1 282 ? 12.539 -13.453 -5.277 1 97.25 282 ARG A CA 1
ATOM 2090 C C . ARG A 1 282 ? 13.898 -13.82 -5.863 1 97.25 282 ARG A C 1
ATOM 2092 O O . ARG A 1 282 ? 14.82 -13 -5.871 1 97.25 282 ARG A O 1
ATOM 2099 N N . PHE A 1 283 ? 14.062 -15.047 -6.352 1 97.88 283 PHE A N 1
ATOM 2100 C CA . PHE A 1 283 ? 15.328 -15.516 -6.906 1 97.88 283 PHE A CA 1
ATOM 2101 C C . PHE A 1 283 ? 15.836 -14.562 -7.98 1 97.88 283 PHE A C 1
ATOM 2103 O O . PHE A 1 283 ? 17.016 -14.188 -7.988 1 97.88 283 PHE A O 1
ATOM 2110 N N . PHE A 1 284 ? 14.914 -14.125 -8.859 1 98.56 284 PHE A N 1
ATOM 2111 C CA . PHE A 1 284 ? 15.336 -13.328 -10.008 1 98.56 284 PHE A CA 1
ATOM 2112 C C . PHE A 1 284 ? 15.375 -11.844 -9.656 1 98.56 284 PHE A C 1
ATOM 2114 O O . PHE A 1 284 ? 16.234 -11.109 -10.148 1 98.56 284 PHE A O 1
ATOM 2121 N N . ALA A 1 285 ? 14.469 -11.398 -8.789 1 98.62 285 ALA A N 1
ATOM 2122 C CA . ALA A 1 285 ? 14.195 -9.969 -8.695 1 98.62 285 ALA A CA 1
ATOM 2123 C C . ALA A 1 285 ? 15.039 -9.32 -7.602 1 98.62 285 ALA A C 1
ATOM 2125 O O . ALA A 1 285 ? 15.5 -8.188 -7.754 1 98.62 285 ALA A O 1
ATOM 2126 N N . GLU A 1 286 ? 15.297 -9.977 -6.555 1 97.81 286 GLU A N 1
ATOM 2127 C CA . GLU A 1 286 ? 15.711 -9.352 -5.301 1 97.81 286 GLU A CA 1
ATOM 2128 C C . GLU A 1 286 ? 17.016 -8.586 -5.469 1 97.81 286 GLU A C 1
ATOM 2130 O O . GLU A 1 286 ? 17.094 -7.391 -5.188 1 97.81 286 GLU A O 1
ATOM 2135 N N . SER A 1 287 ? 18.031 -9.227 -5.996 1 97.5 287 SER A N 1
ATOM 2136 C CA . SER A 1 287 ? 19.375 -8.648 -5.984 1 97.5 287 SER A CA 1
ATOM 2137 C C . SER A 1 287 ? 19.609 -7.754 -7.191 1 97.5 287 SER A C 1
ATOM 2139 O O . SER A 1 287 ? 20.594 -7.016 -7.25 1 97.5 287 SER A O 1
ATOM 2141 N N . ALA A 1 288 ? 18.656 -7.766 -8.133 1 97.94 288 ALA A N 1
ATOM 2142 C CA . ALA A 1 288 ? 18.859 -7.055 -9.391 1 97.94 288 ALA A CA 1
ATOM 2143 C C . ALA A 1 288 ? 18.594 -5.562 -9.227 1 97.94 288 ALA A C 1
ATOM 2145 O O . ALA A 1 288 ? 18.984 -4.758 -10.078 1 97.94 288 ALA A O 1
ATOM 2146 N N . PHE A 1 289 ? 17.906 -5.172 -8.188 1 98.5 289 PHE A N 1
ATOM 2147 C CA . PHE A 1 289 ? 17.484 -3.785 -8.016 1 98.5 289 PHE A CA 1
ATOM 2148 C C . PHE A 1 289 ? 18.125 -3.174 -6.781 1 98.5 289 PHE A C 1
ATOM 2150 O O . PHE A 1 289 ? 18.156 -3.801 -5.719 1 98.5 289 PHE A O 1
ATOM 2157 N N . THR A 1 290 ? 18.625 -1.993 -6.91 1 98.12 290 THR A N 1
ATOM 2158 C CA . THR A 1 290 ? 19.109 -1.146 -5.828 1 98.12 290 THR A CA 1
ATOM 2159 C C . THR A 1 290 ? 18.328 0.163 -5.77 1 98.12 290 THR A C 1
ATOM 2161 O O . THR A 1 290 ? 18.078 0.787 -6.805 1 98.12 290 THR A O 1
ATOM 2164 N N . LEU A 1 291 ? 17.906 0.549 -4.598 1 98.56 291 LEU A N 1
ATOM 2165 C CA . LEU A 1 291 ? 17.125 1.773 -4.418 1 98.56 291 LEU A CA 1
ATOM 2166 C C . LEU A 1 291 ? 17.984 2.857 -3.762 1 98.56 291 LEU A C 1
ATOM 2168 O O . LEU A 1 291 ? 18.656 2.605 -2.76 1 98.56 291 LEU A O 1
ATOM 2172 N N . ALA A 1 292 ? 18.016 4 -4.359 1 97.69 292 ALA A N 1
ATOM 2173 C CA . ALA A 1 292 ? 18.641 5.18 -3.77 1 97.69 292 ALA A CA 1
ATOM 2174 C C . ALA A 1 292 ? 17.594 6.199 -3.328 1 97.69 292 ALA A C 1
ATOM 2176 O O . ALA A 1 292 ? 16.688 6.527 -4.086 1 97.69 292 ALA A O 1
ATOM 2177 N N . THR A 1 293 ? 17.734 6.648 -2.094 1 98.19 293 THR A N 1
ATOM 2178 C CA . THR A 1 293 ? 16.812 7.641 -1.547 1 98.19 293 THR A CA 1
ATOM 2179 C C . THR A 1 293 ? 17.578 8.867 -1.053 1 98.19 293 THR A C 1
ATOM 2181 O O . THR A 1 293 ? 18.703 8.75 -0.558 1 98.19 293 THR A O 1
ATOM 2184 N N . ASN A 1 294 ? 16.953 9.961 -1.18 1 97.81 294 ASN A N 1
ATOM 2185 C CA . ASN A 1 294 ? 17.531 11.227 -0.747 1 97.81 294 ASN A CA 1
ATOM 2186 C C . ASN A 1 294 ? 17.125 11.578 0.679 1 97.81 294 ASN A C 1
ATOM 2188 O O . ASN A 1 294 ? 15.953 11.398 1.05 1 97.81 294 ASN A O 1
ATOM 2192 N N . ILE A 1 295 ? 18.078 12 1.498 1 98.25 295 ILE A N 1
ATOM 2193 C CA . ILE A 1 295 ? 17.75 12.508 2.826 1 98.25 295 ILE A CA 1
ATOM 2194 C C . ILE A 1 295 ? 17.172 13.914 2.715 1 98.25 295 ILE A C 1
ATOM 2196 O O . ILE A 1 295 ? 17.859 14.852 2.309 1 98.25 295 ILE A O 1
ATOM 2200 N N . ILE A 1 296 ? 15.93 14.07 3.172 1 98.06 296 ILE A N 1
ATOM 2201 C CA . ILE A 1 296 ? 15.25 15.344 2.986 1 98.06 296 ILE A CA 1
ATOM 2202 C C . ILE A 1 296 ? 15.133 16.062 4.328 1 98.06 296 ILE A C 1
ATOM 2204 O O . ILE A 1 296 ? 14.703 17.219 4.383 1 98.06 296 ILE A O 1
ATOM 2208 N N . GLY A 1 297 ? 15.477 15.398 5.387 1 98.12 297 GLY A N 1
ATOM 2209 C CA . GLY A 1 297 ? 15.406 16 6.707 1 98.12 297 GLY A CA 1
ATOM 2210 C C . GLY A 1 297 ? 16.344 15.344 7.711 1 98.12 297 GLY A C 1
ATOM 2211 O O . GLY A 1 297 ? 16.734 14.188 7.531 1 98.12 297 GLY A O 1
ATOM 2212 N N . LYS A 1 298 ? 16.594 16.031 8.742 1 98.12 298 LYS A N 1
ATOM 2213 C CA . LYS A 1 298 ? 17.469 15.578 9.82 1 98.12 298 LYS A CA 1
ATOM 2214 C C . LYS A 1 298 ? 17.094 16.219 11.148 1 98.12 298 LYS A C 1
ATOM 2216 O O . LYS A 1 298 ? 16.656 17.375 11.18 1 98.12 298 LYS A O 1
ATOM 2221 N N . ARG A 1 299 ? 17.203 15.484 12.188 1 98 299 ARG A N 1
ATOM 2222 C CA . ARG A 1 299 ? 17.047 15.984 13.547 1 98 299 ARG A CA 1
ATOM 2223 C C . ARG A 1 299 ? 18.016 15.289 14.492 1 98 299 ARG A C 1
ATOM 2225 O O . ARG A 1 299 ? 18.234 14.078 14.398 1 98 299 ARG A O 1
ATOM 2232 N N . VAL A 1 300 ? 18.578 16.062 15.398 1 96.5 300 VAL A N 1
ATOM 2233 C CA . VAL A 1 300 ? 19.531 15.539 16.375 1 96.5 300 VAL A CA 1
ATOM 2234 C C . VAL A 1 300 ? 18.953 15.688 17.781 1 96.5 300 VAL A C 1
ATOM 2236 O O . VAL A 1 300 ? 18.547 16.781 18.188 1 96.5 300 VAL A O 1
ATOM 2239 N N . ARG A 1 301 ? 18.859 14.625 18.484 1 95 301 ARG A N 1
ATOM 2240 C CA . ARG A 1 301 ? 18.469 14.586 19.891 1 95 301 ARG A CA 1
ATOM 2241 C C . ARG A 1 301 ? 19.5 13.844 20.734 1 95 301 ARG A C 1
ATOM 2243 O O . ARG A 1 301 ? 19.422 12.617 20.875 1 95 301 ARG A O 1
ATOM 2250 N N . GLY A 1 302 ? 20.406 14.586 21.359 1 92.69 302 GLY A N 1
ATOM 2251 C CA . GLY A 1 302 ? 21.516 13.945 22.031 1 92.69 302 GLY A CA 1
ATOM 2252 C C . GLY A 1 302 ? 22.391 13.117 21.094 1 92.69 302 GLY A C 1
ATOM 2253 O O . GLY A 1 302 ? 22.906 13.641 20.109 1 92.69 302 GLY A O 1
ATOM 2254 N N . GLU A 1 303 ? 22.406 11.859 21.344 1 94.56 303 GLU A N 1
ATOM 2255 C CA . GLU A 1 303 ? 23.234 10.984 20.516 1 94.56 303 GLU A CA 1
ATOM 2256 C C . GLU A 1 303 ? 22.406 10.328 19.406 1 94.56 303 GLU A C 1
ATOM 2258 O O . GLU A 1 303 ? 22.938 9.625 18.562 1 94.56 303 GLU A O 1
ATOM 2263 N N . LEU A 1 304 ? 21.172 10.633 19.453 1 97 304 LEU A N 1
ATOM 2264 C CA . LEU A 1 304 ? 20.266 10.062 18.453 1 97 304 LEU A CA 1
ATOM 2265 C C . LEU A 1 304 ? 20.219 10.938 17.203 1 97 304 LEU A C 1
ATOM 2267 O O . LEU A 1 304 ? 20.141 12.164 17.297 1 97 304 LEU A O 1
ATOM 2271 N N . ARG A 1 305 ? 20.422 10.305 16.031 1 98.06 305 ARG A N 1
ATOM 2272 C CA . ARG A 1 305 ? 20.188 10.961 14.75 1 98.06 305 ARG A CA 1
ATOM 2273 C C . ARG A 1 305 ? 18.906 10.461 14.094 1 98.06 305 ARG A C 1
ATOM 2275 O O . ARG A 1 305 ? 18.656 9.25 14.055 1 98.06 305 ARG A O 1
ATOM 2282 N N . GLU A 1 306 ? 18.109 11.367 13.719 1 98.44 306 GLU A N 1
ATOM 2283 C CA . GLU A 1 306 ? 16.922 11.039 12.953 1 98.44 306 GLU A CA 1
ATOM 2284 C C . GLU A 1 306 ? 17 11.602 11.531 1 98.44 306 GLU A C 1
ATOM 2286 O O . GLU A 1 306 ? 17.359 12.766 11.344 1 98.44 306 GLU A O 1
ATOM 2291 N N . TYR A 1 307 ? 16.766 10.781 10.562 1 98.56 307 TYR A N 1
ATOM 2292 C CA . TYR A 1 307 ? 16.766 11.172 9.156 1 98.56 307 TYR A CA 1
ATOM 2293 C C . TYR A 1 307 ? 15.422 10.883 8.508 1 98.56 307 TYR A C 1
ATOM 2295 O O . TYR A 1 307 ? 14.773 9.883 8.82 1 98.56 307 TYR A O 1
ATOM 2303 N N . TRP A 1 308 ? 14.945 11.766 7.676 1 98.56 308 TRP A N 1
ATOM 2304 C CA . TRP A 1 308 ? 13.82 11.531 6.785 1 98.56 308 TRP A CA 1
ATOM 2305 C C . TRP A 1 308 ? 14.289 11.344 5.348 1 98.56 308 TRP A C 1
ATOM 2307 O O . TRP A 1 308 ? 15.062 12.156 4.828 1 98.56 308 TRP A O 1
ATOM 2317 N N . ILE A 1 309 ? 13.812 10.289 4.723 1 98.62 309 ILE A N 1
ATOM 2318 C CA . ILE A 1 309 ? 14.148 10.039 3.326 1 98.62 309 ILE A CA 1
ATOM 231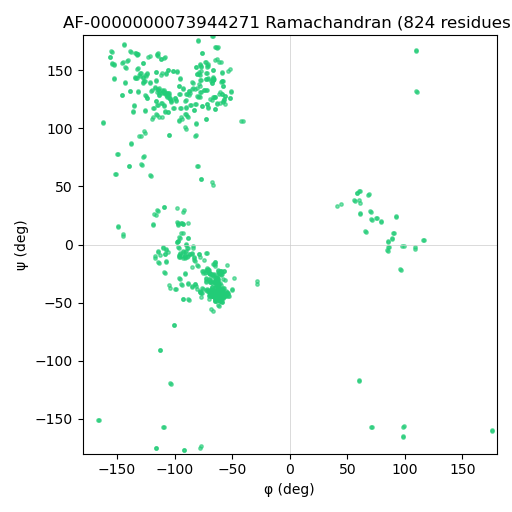9 C C . ILE A 1 309 ? 12.883 10.133 2.471 1 98.62 309 ILE A C 1
ATOM 2321 O O . ILE A 1 309 ? 11.773 10.125 2.994 1 98.62 309 ILE A O 1
ATOM 2325 N N . ASN A 1 310 ? 13.047 10.266 1.15 1 98.12 310 ASN A N 1
ATOM 2326 C CA . ASN A 1 310 ? 11.93 10.609 0.281 1 98.12 310 ASN A CA 1
ATOM 2327 C C . ASN A 1 310 ? 11.273 9.359 -0.309 1 98.12 310 ASN A C 1
ATOM 2329 O O . ASN A 1 310 ? 10.656 9.422 -1.371 1 98.12 310 ASN A O 1
ATOM 2333 N N . ASP A 1 311 ? 11.43 8.219 0.172 1 98.19 311 ASP A N 1
ATOM 2334 C CA . ASP A 1 311 ? 10.664 6.988 0.04 1 98.19 311 ASP A CA 1
ATOM 2335 C C . ASP A 1 311 ? 10.594 6.238 1.369 1 98.19 311 ASP A C 1
ATOM 2337 O O . ASP A 1 311 ? 11.344 6.547 2.301 1 98.19 311 ASP A O 1
ATOM 2341 N N . GLY A 1 312 ? 9.609 5.348 1.546 1 98.38 312 GLY A N 1
ATOM 2342 C CA . GLY A 1 312 ? 9.445 4.73 2.854 1 98.38 312 GLY A CA 1
ATOM 2343 C C . GLY A 1 312 ? 8.523 3.523 2.836 1 98.38 312 GLY A C 1
ATOM 2344 O O . GLY A 1 312 ? 8.438 2.82 1.828 1 98.38 312 GLY A O 1
ATOM 2345 N N . VAL A 1 313 ? 7.891 3.309 3.947 1 97.94 313 VAL A N 1
ATOM 2346 C CA . VAL A 1 313 ? 7.117 2.1 4.211 1 97.94 313 VAL A CA 1
ATOM 2347 C C . VAL A 1 313 ? 5.863 2.086 3.34 1 97.94 313 VAL A C 1
ATOM 2349 O O . VAL A 1 313 ? 5.41 1.022 2.912 1 97.94 313 VAL A O 1
ATOM 2352 N N . TYR A 1 314 ? 5.309 3.236 2.984 1 97.94 314 TYR A N 1
ATOM 2353 C CA . TYR A 1 314 ? 4.137 3.289 2.119 1 97.94 314 TYR A CA 1
ATOM 2354 C C . TYR A 1 314 ? 4.535 3.186 0.652 1 97.94 314 TYR A C 1
ATOM 2356 O O . TYR A 1 314 ? 3.682 3.014 -0.221 1 97.94 314 TYR A O 1
ATOM 2364 N N . GLY A 1 315 ? 5.816 3.346 0.356 1 98.12 315 GLY A N 1
ATOM 2365 C CA . GLY A 1 315 ? 6.359 3.186 -0.982 1 98.12 315 GLY A CA 1
ATOM 2366 C C . GLY A 1 315 ? 7.113 1.881 -1.168 1 98.12 315 GLY A C 1
ATOM 2367 O O . GLY A 1 315 ? 6.566 0.803 -0.923 1 98.12 315 GLY A O 1
ATOM 2368 N N . SER A 1 316 ? 8.43 1.992 -1.496 1 98.38 316 SER A N 1
ATOM 2369 C CA . SER A 1 316 ? 9.242 0.836 -1.862 1 98.38 316 SER A CA 1
ATOM 2370 C C . SER A 1 316 ? 9.555 -0.027 -0.645 1 98.38 316 SER A C 1
ATOM 2372 O O . SER A 1 316 ? 9.867 -1.211 -0.781 1 98.38 316 SER A O 1
ATOM 2374 N N . MET A 1 317 ? 9.492 0.491 0.554 1 98.31 317 MET A N 1
ATOM 2375 C CA . MET A 1 317 ? 9.891 -0.266 1.738 1 98.31 317 MET A CA 1
ATOM 2376 C C . MET A 1 317 ? 8.672 -0.872 2.43 1 98.31 317 MET A C 1
ATOM 2378 O O . MET A 1 317 ? 8.734 -1.229 3.607 1 98.31 317 MET A O 1
ATOM 2382 N N . ASN A 1 318 ? 7.562 -0.973 1.692 1 97.56 318 ASN A N 1
ATOM 2383 C CA . ASN A 1 318 ? 6.387 -1.688 2.186 1 97.56 318 ASN A CA 1
ATOM 2384 C C . ASN A 1 318 ? 6.723 -3.131 2.547 1 97.56 318 ASN A C 1
ATOM 2386 O O . ASN A 1 318 ? 6 -3.766 3.318 1 97.56 318 ASN A O 1
ATOM 2390 N N . CYS A 1 319 ? 7.801 -3.674 1.975 1 96.5 319 CYS A N 1
ATOM 2391 C CA . CYS A 1 319 ? 8.227 -5.047 2.205 1 96.5 319 CYS A CA 1
ATOM 2392 C C . CYS A 1 319 ? 8.516 -5.293 3.682 1 96.5 319 CYS A C 1
ATOM 2394 O O . CYS A 1 319 ? 8.414 -6.426 4.156 1 96.5 319 CYS A O 1
ATOM 2396 N N . ILE A 1 320 ? 8.812 -4.246 4.41 1 96.25 320 ILE A N 1
ATOM 2397 C CA . ILE A 1 320 ? 9.039 -4.348 5.848 1 96.25 320 ILE A CA 1
ATOM 2398 C C . ILE A 1 320 ? 7.766 -4.848 6.531 1 96.25 320 ILE A C 1
ATOM 2400 O O . ILE A 1 320 ? 7.828 -5.707 7.41 1 96.25 320 ILE A O 1
ATOM 2404 N N . LEU A 1 321 ? 6.652 -4.398 6.035 1 93.81 321 LEU A N 1
ATOM 2405 C CA . LEU A 1 321 ? 5.371 -4.75 6.637 1 93.81 321 LEU A CA 1
ATOM 2406 C C . LEU A 1 321 ? 4.777 -5.984 5.973 1 93.81 321 LEU A C 1
ATOM 2408 O O . LEU A 1 321 ? 4.336 -6.91 6.652 1 93.81 321 LEU A O 1
ATOM 2412 N N . TYR A 1 322 ? 4.777 -5.992 4.637 1 93.06 322 TYR A N 1
ATOM 2413 C CA . TYR A 1 322 ? 4.051 -7.012 3.891 1 93.06 322 TYR A CA 1
ATOM 2414 C C . TYR A 1 322 ? 4.867 -8.297 3.785 1 93.06 322 TYR A C 1
ATOM 2416 O O . TYR A 1 322 ? 4.309 -9.391 3.766 1 93.06 322 TYR A O 1
ATOM 2424 N N . ASP A 1 323 ? 6.191 -8.086 3.688 1 90.88 323 ASP A N 1
ATOM 2425 C CA . ASP A 1 323 ? 7.074 -9.227 3.432 1 90.88 323 ASP A CA 1
ATOM 2426 C C . ASP A 1 323 ? 7.922 -9.547 4.66 1 90.88 323 ASP A C 1
ATOM 2428 O O . ASP A 1 323 ? 8.719 -10.492 4.641 1 90.88 323 ASP A O 1
ATOM 2432 N N . HIS A 1 324 ? 7.797 -8.742 5.758 1 89.94 324 HIS A N 1
ATOM 2433 C CA . HIS A 1 324 ? 8.609 -8.891 6.957 1 89.94 324 HIS A CA 1
ATOM 2434 C C . HIS A 1 324 ? 10.094 -8.812 6.629 1 89.94 324 HIS A C 1
ATOM 2436 O O . HIS A 1 324 ? 10.891 -9.602 7.141 1 89.94 324 HIS A O 1
ATOM 2442 N N . ALA A 1 325 ? 10.406 -7.949 5.711 1 91.81 325 ALA A N 1
ATOM 2443 C CA . ALA A 1 325 ? 11.781 -7.812 5.23 1 91.81 325 ALA A CA 1
ATOM 2444 C C . ALA A 1 325 ? 12.617 -6.965 6.191 1 91.81 325 ALA A C 1
ATOM 2446 O O . ALA A 1 325 ? 12.086 -6.098 6.887 1 91.81 325 ALA A O 1
ATOM 2447 N N . THR A 1 326 ? 13.844 -7.32 6.25 1 92.62 326 THR A N 1
ATOM 2448 C CA . THR A 1 326 ? 14.859 -6.434 6.812 1 92.62 326 THR A CA 1
ATOM 2449 C C . THR A 1 326 ? 15.625 -5.723 5.703 1 92.62 326 THR A C 1
ATOM 2451 O O . THR A 1 326 ? 16.141 -6.367 4.785 1 92.62 326 THR A O 1
ATOM 2454 N N . VAL A 1 327 ? 15.656 -4.461 5.793 1 95.88 327 VAL A N 1
ATOM 2455 C CA . VAL A 1 327 ? 16.359 -3.703 4.766 1 95.88 327 VAL A CA 1
ATOM 2456 C C . VAL A 1 327 ? 17.672 -3.145 5.344 1 95.88 327 VAL A C 1
ATOM 2458 O O . VAL A 1 327 ? 17.75 -2.85 6.535 1 95.88 327 VAL A O 1
ATOM 2461 N N . ASN A 1 328 ? 18.641 -3.061 4.477 1 94.94 328 ASN A N 1
ATOM 2462 C CA . ASN A 1 328 ? 19.938 -2.514 4.852 1 94.94 328 ASN A CA 1
ATOM 2463 C C . ASN A 1 328 ? 20.234 -1.21 4.113 1 94.94 328 ASN A C 1
ATOM 2465 O O . ASN A 1 328 ? 20.031 -1.116 2.902 1 94.94 328 ASN A O 1
ATOM 2469 N N . ALA A 1 329 ? 20.672 -0.261 4.887 1 96.38 329 ALA A N 1
ATOM 2470 C CA . ALA A 1 329 ? 20.984 1.041 4.305 1 96.38 329 ALA A CA 1
ATOM 2471 C C . ALA A 1 329 ? 22.484 1.293 4.297 1 96.38 329 ALA A C 1
ATOM 2473 O O . ALA A 1 329 ? 23.172 1.02 5.281 1 96.38 329 ALA A O 1
ATOM 2474 N N . THR A 1 330 ? 22.953 1.713 3.18 1 95.69 330 THR A N 1
ATOM 2475 C CA . THR A 1 330 ? 24.328 2.184 3.062 1 95.69 330 THR A CA 1
ATOM 2476 C C . THR A 1 330 ? 24.375 3.701 2.91 1 95.69 330 THR A C 1
ATOM 2478 O O . THR A 1 330 ? 23.703 4.262 2.035 1 95.69 330 THR A O 1
ATOM 2481 N N . PRO A 1 331 ? 25.219 4.352 3.791 1 97.19 331 PRO A N 1
ATOM 2482 C CA . PRO A 1 331 ? 25.328 5.805 3.656 1 97.19 331 PRO A CA 1
ATOM 2483 C C . PRO A 1 331 ? 26 6.234 2.352 1 97.19 331 PRO A C 1
ATOM 2485 O O . PRO A 1 331 ? 26.906 5.551 1.867 1 97.19 331 PRO A O 1
ATOM 2488 N N . PHE A 1 332 ? 25.562 7.234 1.819 1 95.75 332 PHE A N 1
ATOM 2489 C CA . PHE A 1 332 ? 26.141 7.848 0.626 1 95.75 332 PHE A CA 1
ATOM 2490 C C . PHE A 1 332 ? 26.172 9.359 0.765 1 95.75 332 PHE A C 1
ATOM 2492 O O . PHE A 1 332 ? 25.281 10.062 0.291 1 95.75 332 PHE A O 1
ATOM 2499 N N . ALA A 1 333 ? 27.281 9.812 1.382 1 95.19 333 ALA A N 1
ATOM 2500 C CA . ALA A 1 333 ? 27.469 11.234 1.687 1 95.19 333 ALA A CA 1
ATOM 2501 C C . ALA A 1 333 ? 27.953 12 0.458 1 95.19 333 ALA A C 1
ATOM 2503 O O . ALA A 1 333 ? 29.047 12.57 0.467 1 95.19 333 ALA A O 1
ATOM 2504 N N . CYS A 1 334 ? 27.141 12.141 -0.557 1 88.56 334 CYS A N 1
ATOM 2505 C CA . CYS A 1 334 ? 27.5 12.719 -1.845 1 88.56 334 CYS A CA 1
ATOM 2506 C C . CYS A 1 334 ? 27.672 14.234 -1.73 1 88.56 334 CYS A C 1
ATOM 2508 O O . CYS A 1 334 ? 28.438 14.836 -2.482 1 88.56 334 CYS A O 1
ATOM 2510 N N . THR A 1 335 ? 26.969 14.852 -0.835 1 87.19 335 THR A N 1
ATOM 2511 C CA . THR A 1 335 ? 27 16.297 -0.699 1 87.19 335 THR A CA 1
ATOM 2512 C C . THR A 1 335 ? 27.922 16.719 0.443 1 87.19 335 THR A C 1
ATOM 2514 O O . THR A 1 335 ? 28.719 17.641 0.293 1 87.19 335 THR A O 1
ATOM 2517 N N . SER A 1 336 ? 27.891 15.945 1.492 1 92.31 336 SER A N 1
ATOM 2518 C CA . SER A 1 336 ? 28.578 16.391 2.697 1 92.31 336 SER A CA 1
ATOM 2519 C C . SER A 1 336 ? 30.016 15.883 2.723 1 92.31 336 SER A C 1
ATOM 2521 O O . SER A 1 336 ? 30.875 16.453 3.416 1 92.31 336 SER A O 1
ATOM 2523 N N . ASN A 1 337 ? 30.234 14.812 2.023 1 91.81 337 ASN A N 1
ATOM 2524 C CA . ASN A 1 337 ? 31.562 14.219 2.023 1 91.81 337 ASN A CA 1
ATOM 2525 C C . ASN A 1 337 ? 31.859 13.508 0.707 1 91.81 337 ASN A C 1
ATOM 2527 O O . ASN A 1 337 ? 32.031 12.289 0.682 1 91.81 337 ASN A O 1
ATOM 2531 N N . ARG A 1 338 ? 32.188 14.211 -0.313 1 86.75 338 ARG A N 1
ATOM 2532 C CA . ARG A 1 338 ? 32.344 13.695 -1.669 1 86.75 338 ARG A CA 1
ATOM 2533 C C . ARG A 1 338 ? 33.562 12.789 -1.781 1 86.75 338 ARG A C 1
ATOM 2535 O O . ARG A 1 338 ? 33.594 11.867 -2.602 1 86.75 338 ARG A O 1
ATOM 2542 N N . GLU A 1 339 ? 34.531 13.109 -1.009 1 89.06 339 GLU A N 1
ATOM 2543 C CA . GLU A 1 339 ? 35.781 12.359 -1.082 1 89.06 339 GLU A CA 1
ATOM 2544 C C . GLU A 1 339 ? 35.625 10.969 -0.475 1 89.06 339 GLU A C 1
ATOM 2546 O O . GLU A 1 339 ? 36.375 10.055 -0.806 1 89.06 339 GLU A O 1
ATOM 2551 N N . ASN A 1 340 ? 34.656 10.875 0.399 1 91.56 340 ASN A N 1
ATOM 2552 C CA . ASN A 1 340 ? 34.375 9.609 1.062 1 91.56 340 ASN A CA 1
ATOM 2553 C C . ASN A 1 340 ? 32.844 9.383 1.194 1 91.56 340 ASN A C 1
ATOM 2555 O O . ASN A 1 340 ? 32.344 9.32 2.307 1 91.56 340 ASN A O 1
ATOM 2559 N N . PRO A 1 341 ? 32.25 9.195 0.103 1 89.75 341 PRO A N 1
ATOM 2560 C CA . PRO A 1 341 ? 30.781 9.125 0.115 1 89.75 341 PRO A CA 1
ATOM 2561 C C . PRO A 1 341 ? 30.25 7.953 0.944 1 89.75 341 PRO A C 1
ATOM 2563 O O . PRO A 1 341 ? 29.141 8.023 1.473 1 89.75 341 PRO A O 1
ATOM 2566 N N . ARG A 1 342 ? 30.984 6.922 1.195 1 91.06 342 ARG A N 1
ATOM 2567 C CA . ARG A 1 342 ? 30.547 5.766 1.972 1 91.06 342 ARG A CA 1
ATOM 2568 C C . ARG A 1 342 ? 30.875 5.941 3.449 1 91.06 342 ARG A C 1
ATOM 2570 O O . ARG A 1 342 ? 30.484 5.113 4.277 1 91.06 342 ARG A O 1
ATOM 2577 N N . CYS A 1 343 ? 31.547 6.934 3.762 1 93.94 343 CYS A N 1
ATOM 2578 C CA . CYS A 1 343 ? 31.891 7.355 5.117 1 93.94 343 CYS A CA 1
ATOM 2579 C C . CYS A 1 343 ? 32.688 6.277 5.844 1 93.94 343 CYS A C 1
ATOM 2581 O O . CYS A 1 343 ? 32.406 5.98 7.012 1 93.94 343 CYS A O 1
ATOM 2583 N N . GLY A 1 344 ? 33.562 5.625 5.086 1 91.75 344 GLY A N 1
ATOM 2584 C CA . GLY A 1 344 ? 34.406 4.613 5.703 1 91.75 344 GLY A CA 1
ATOM 2585 C C . GLY A 1 344 ? 35.219 5.145 6.863 1 91.75 344 GLY A C 1
ATOM 2586 O O . GLY A 1 344 ? 35.875 6.191 6.754 1 91.75 344 GLY A O 1
ATOM 2587 N N . GLY A 1 345 ? 35.156 4.504 8 1 92.75 345 GLY A N 1
ATOM 2588 C CA . GLY A 1 345 ? 35.969 4.863 9.148 1 92.75 345 GLY A CA 1
ATOM 2589 C C . GLY A 1 345 ? 35.375 5.953 10.008 1 92.75 345 GLY A C 1
ATOM 2590 O O . GLY A 1 345 ? 35.875 6.277 11.07 1 92.75 345 GLY A O 1
ATOM 2591 N N . ALA A 1 346 ? 34.25 6.465 9.617 1 94.62 346 ALA A N 1
ATOM 2592 C CA . ALA A 1 346 ? 33.625 7.559 10.352 1 94.62 346 ALA A CA 1
ATOM 2593 C C . ALA A 1 346 ? 32.906 7.047 11.609 1 94.62 346 ALA A C 1
ATOM 2595 O O . ALA A 1 346 ? 32.438 5.906 11.648 1 94.62 346 ALA A O 1
ATOM 2596 N N . ARG A 1 347 ? 32.875 7.844 12.602 1 96.06 347 ARG A N 1
ATOM 2597 C CA . ARG A 1 347 ? 32.062 7.555 13.781 1 96.06 347 ARG A CA 1
ATOM 2598 C C . ARG A 1 347 ? 30.594 7.398 13.414 1 96.06 347 ARG A C 1
ATOM 2600 O O . ARG A 1 347 ? 30.078 8.141 12.578 1 96.06 347 ARG A O 1
ATOM 2607 N N . THR A 1 348 ? 29.984 6.414 14.086 1 97.31 348 THR A N 1
ATOM 2608 C CA . THR A 1 348 ? 28.578 6.176 13.797 1 97.31 348 THR A CA 1
ATOM 2609 C C . THR A 1 348 ? 27.719 6.547 15 1 97.31 348 THR A C 1
ATOM 2611 O O . THR A 1 348 ? 28.219 6.688 16.125 1 97.31 348 THR A O 1
ATOM 2614 N N . TYR A 1 349 ? 26.5 6.773 14.742 1 97.88 349 TYR A N 1
ATOM 2615 C CA . TYR A 1 349 ? 25.5 7.148 15.734 1 97.88 349 TYR A CA 1
ATOM 2616 C C . TYR A 1 349 ? 24.25 6.277 15.617 1 97.88 349 TYR A C 1
ATOM 2618 O O . TYR A 1 349 ? 23.891 5.859 14.516 1 97.88 349 TYR A O 1
ATOM 2626 N N . CYS A 1 350 ? 23.625 5.98 16.812 1 98 350 CYS A N 1
ATOM 2627 C CA . CYS A 1 350 ? 22.297 5.383 16.766 1 98 350 CYS A CA 1
ATOM 2628 C C . CYS A 1 350 ? 21.328 6.266 15.984 1 98 350 CYS A C 1
ATOM 2630 O O . CYS A 1 350 ? 21.172 7.449 16.281 1 98 350 CYS A O 1
ATOM 2632 N N . SER A 1 351 ? 20.688 5.684 14.977 1 98.25 351 SER A N 1
ATOM 2633 C CA . SER A 1 351 ? 19.891 6.496 14.062 1 98.25 351 SER A CA 1
ATOM 2634 C C . SER A 1 351 ? 18.531 5.855 13.797 1 98.25 351 SER A C 1
ATOM 2636 O O . SER A 1 351 ? 18.391 4.633 13.82 1 98.25 351 SER A O 1
ATOM 2638 N N . THR A 1 352 ? 17.516 6.645 13.656 1 98.31 352 THR A N 1
ATOM 2639 C CA . THR A 1 352 ? 16.219 6.266 13.125 1 98.31 352 THR A CA 1
ATOM 2640 C C . THR A 1 352 ? 15.977 6.902 11.758 1 98.31 352 THR A C 1
ATOM 2642 O O . THR A 1 352 ? 16.281 8.086 11.562 1 98.31 352 THR A O 1
ATOM 2645 N N . VAL A 1 353 ? 15.57 6.121 10.789 1 98.69 353 VAL A N 1
ATOM 2646 C CA . VAL A 1 353 ? 15.273 6.605 9.438 1 98.69 353 VAL A CA 1
ATOM 2647 C C . VAL A 1 353 ? 13.773 6.523 9.18 1 98.69 353 VAL A C 1
ATOM 2649 O O . VAL A 1 353 ? 13.172 5.461 9.312 1 98.69 353 VAL A O 1
ATOM 2652 N N . PHE A 1 354 ? 13.188 7.68 8.867 1 98.5 354 PHE A N 1
ATOM 2653 C CA . PHE A 1 354 ? 11.766 7.781 8.578 1 98.5 354 PHE A CA 1
ATOM 2654 C C . PHE A 1 354 ? 11.523 7.969 7.082 1 98.5 354 PHE A C 1
ATOM 2656 O O . PHE A 1 354 ? 12.383 8.5 6.375 1 98.5 354 PHE A O 1
ATOM 2663 N N . GLY A 1 355 ? 10.352 7.465 6.613 1 98.38 355 GLY A N 1
ATOM 2664 C CA . GLY A 1 355 ? 9.898 7.82 5.273 1 98.38 355 GLY A CA 1
ATOM 2665 C C . GLY A 1 355 ? 9.289 9.203 5.199 1 98.38 355 GLY A C 1
ATOM 2666 O O . GLY A 1 355 ? 9.266 9.938 6.191 1 98.38 355 GLY A O 1
ATOM 2667 N N . PRO A 1 356 ? 8.758 9.555 4.047 1 98.06 356 PRO A N 1
ATOM 2668 C CA . PRO A 1 356 ? 8.414 10.961 3.783 1 98.06 356 PRO A CA 1
ATOM 2669 C C . PRO A 1 356 ? 7.004 11.312 4.23 1 98.06 356 PRO A C 1
ATOM 2671 O O . PRO A 1 356 ? 6.637 12.492 4.25 1 98.06 356 PRO A O 1
ATOM 2674 N N . THR A 1 357 ? 6.199 10.305 4.598 1 97.19 357 THR A N 1
ATOM 2675 C CA . THR A 1 357 ? 4.805 10.602 4.902 1 97.19 357 THR A CA 1
ATOM 2676 C C . THR A 1 357 ? 4.672 11.172 6.312 1 97.19 357 THR A C 1
ATOM 2678 O O . THR A 1 357 ? 5.645 11.211 7.066 1 97.19 357 THR A O 1
ATOM 2681 N N . CYS A 1 358 ? 3.438 11.594 6.734 1 93.06 358 CYS A N 1
ATOM 2682 C CA . CYS A 1 358 ? 3.182 12.156 8.055 1 93.06 358 CYS A CA 1
ATOM 2683 C C . CYS A 1 358 ? 2.854 11.062 9.062 1 93.06 358 CYS A C 1
ATOM 2685 O O . CYS A 1 358 ? 2.535 11.344 10.219 1 93.06 358 CYS A O 1
ATOM 2687 N N . ASP A 1 359 ? 2.984 9.852 8.57 1 94.81 359 ASP A N 1
ATOM 2688 C CA . ASP A 1 359 ? 2.57 8.758 9.438 1 94.81 359 ASP A CA 1
ATOM 2689 C C . ASP A 1 359 ? 3.764 8.172 10.188 1 94.81 359 ASP A C 1
ATOM 2691 O O . ASP A 1 359 ? 4.801 7.879 9.594 1 94.81 359 ASP A O 1
ATOM 2695 N N . ALA A 1 360 ? 3.553 7.926 11.469 1 93.56 360 ALA A N 1
ATOM 2696 C CA . ALA A 1 360 ? 4.633 7.395 12.289 1 93.56 360 ALA A CA 1
ATOM 2697 C C . ALA A 1 360 ? 4.969 5.957 11.891 1 93.56 360 ALA A C 1
ATOM 2699 O O . ALA A 1 360 ? 6.09 5.492 12.109 1 93.56 360 ALA A O 1
ATOM 2700 N N . LEU A 1 361 ? 4.039 5.273 11.328 1 95.25 361 LEU A N 1
ATOM 2701 C CA . LEU A 1 361 ? 4.289 3.924 10.836 1 95.25 361 LEU A CA 1
ATOM 2702 C C . LEU A 1 361 ? 5.375 3.93 9.766 1 95.25 361 LEU A C 1
ATOM 2704 O O . LEU A 1 361 ? 6.008 2.904 9.508 1 95.25 361 LEU A O 1
ATOM 2708 N N . ASP A 1 362 ? 5.562 5.039 9.141 1 97.06 362 ASP A N 1
ATOM 2709 C CA . ASP A 1 362 ? 6.559 5.188 8.086 1 97.06 362 ASP A CA 1
ATOM 2710 C C . ASP A 1 362 ? 7.965 5.305 8.672 1 97.06 362 ASP A C 1
ATOM 2712 O O . ASP A 1 362 ? 8.664 6.293 8.438 1 97.06 362 ASP A O 1
ATOM 2716 N N . THR A 1 363 ? 8.359 4.336 9.453 1 97.69 363 THR A N 1
ATOM 2717 C CA . THR A 1 363 ? 9.672 4.172 10.055 1 97.69 363 THR A CA 1
ATOM 2718 C C . THR A 1 363 ? 10.438 3.023 9.406 1 97.69 363 THR A C 1
ATOM 2720 O O . THR A 1 363 ? 10.07 1.856 9.57 1 97.69 363 THR A O 1
ATOM 2723 N N . VAL A 1 364 ? 11.508 3.332 8.742 1 98.12 364 VAL A N 1
ATOM 2724 C CA . VAL A 1 364 ? 12.234 2.377 7.902 1 98.12 364 VAL A CA 1
ATOM 2725 C C . VAL A 1 364 ? 13.258 1.624 8.742 1 98.12 364 VAL A C 1
ATOM 2727 O O . VAL A 1 364 ? 13.375 0.401 8.641 1 98.12 364 VAL A O 1
ATOM 2730 N N . LEU A 1 365 ? 14 2.346 9.508 1 97.88 365 LEU A N 1
ATOM 2731 C CA . LEU A 1 365 ? 15.023 1.78 10.375 1 97.88 365 LEU A CA 1
ATOM 2732 C C . LEU A 1 365 ? 14.93 2.371 11.781 1 97.88 365 LEU A C 1
ATOM 2734 O O . LEU A 1 365 ? 14.648 3.561 11.945 1 97.88 365 LEU A O 1
ATOM 2738 N N . THR A 1 366 ? 15.172 1.574 12.773 1 96.62 366 THR A N 1
ATOM 2739 C CA . THR A 1 366 ? 15.258 2.014 14.164 1 96.62 366 THR A CA 1
ATOM 2740 C C . THR A 1 366 ? 16.516 1.446 14.828 1 96.62 366 THR A C 1
ATOM 2742 O O . THR A 1 366 ? 16.797 0.255 14.703 1 96.62 366 THR A O 1
ATOM 2745 N N . GLY A 1 367 ? 17.234 2.326 15.484 1 96.38 367 GLY A N 1
ATOM 2746 C CA . GLY A 1 367 ? 18.422 1.886 16.219 1 96.38 367 GLY A CA 1
ATOM 2747 C C . GLY A 1 367 ? 19.562 1.475 15.312 1 96.38 367 GLY A C 1
ATOM 2748 O O . GLY A 1 367 ? 20.406 0.672 15.711 1 96.38 367 GLY A O 1
ATOM 2749 N N . HIS A 1 368 ? 19.594 1.913 14.102 1 96.44 368 HIS A N 1
ATOM 2750 C CA . HIS A 1 368 ? 20.641 1.571 13.133 1 96.44 368 HIS A CA 1
ATOM 2751 C C . HIS A 1 368 ? 21.844 2.486 13.273 1 96.44 368 HIS A C 1
ATOM 2753 O O . HIS A 1 368 ? 21.703 3.691 13.484 1 96.44 368 HIS A O 1
ATOM 2759 N N . GLN A 1 369 ? 23 1.913 13.164 1 97.44 369 GLN A N 1
ATOM 2760 C CA . GLN A 1 369 ? 24.219 2.717 13.25 1 97.44 369 GLN A CA 1
ATOM 2761 C C . GLN A 1 369 ? 24.547 3.352 11.898 1 97.44 369 GLN A C 1
ATOM 2763 O O . GLN A 1 369 ? 24.812 2.648 10.922 1 97.44 369 GLN A O 1
ATOM 2768 N N . LEU A 1 370 ? 24.516 4.637 11.82 1 97.81 370 LEU A N 1
ATOM 2769 C CA . LEU A 1 370 ? 24.875 5.402 10.633 1 97.81 370 LEU A CA 1
ATOM 2770 C C . LEU A 1 370 ? 25.875 6.5 10.969 1 97.81 370 LEU A C 1
ATOM 2772 O O . LEU A 1 370 ? 25.891 7.008 12.094 1 97.81 370 LEU A O 1
ATOM 2776 N N . PRO A 1 371 ? 26.797 6.82 9.984 1 97.38 371 PRO A N 1
ATOM 2777 C CA . PRO A 1 371 ? 27.594 8.031 10.188 1 97.38 371 PRO A CA 1
ATOM 2778 C C . PRO A 1 371 ? 26.75 9.305 10.188 1 97.38 371 PRO A C 1
ATOM 2780 O O . PRO A 1 371 ? 25.547 9.242 9.953 1 97.38 371 PRO A O 1
ATOM 2783 N N . GLU A 1 372 ? 27.406 10.383 10.578 1 96.81 372 GLU A N 1
ATOM 2784 C CA . GLU A 1 372 ? 26.719 11.664 10.469 1 96.81 372 GLU A CA 1
ATOM 2785 C C . GLU A 1 372 ? 26.438 12.016 9.016 1 96.81 372 GLU A C 1
ATOM 2787 O O . GLU A 1 372 ? 27.359 12.102 8.203 1 96.81 372 GLU A O 1
ATOM 2792 N N . LEU A 1 373 ? 25.219 12.109 8.68 1 97.94 373 LEU A N 1
ATOM 2793 C CA . LEU A 1 373 ? 24.797 12.516 7.34 1 97.94 373 LEU A CA 1
ATOM 2794 C C . LEU A 1 373 ? 24.062 13.852 7.383 1 97.94 373 LEU A C 1
ATOM 2796 O O . LEU A 1 373 ? 23.703 14.336 8.453 1 97.94 373 LEU A O 1
ATOM 2800 N N . GLN A 1 374 ? 23.969 14.453 6.23 1 97.5 374 GLN A N 1
ATOM 2801 C CA . GLN A 1 374 ? 23.312 15.75 6.105 1 97.5 374 GLN A CA 1
ATOM 2802 C C . GLN A 1 374 ? 22.141 15.695 5.133 1 97.5 374 GLN A C 1
ATOM 2804 O O . GLN A 1 374 ? 22.016 14.734 4.363 1 97.5 374 GLN A O 1
ATOM 2809 N N . VAL A 1 375 ? 21.266 16.688 5.223 1 97.25 375 VAL A N 1
ATOM 2810 C CA . VAL A 1 375 ? 20.234 16.875 4.203 1 97.25 375 VAL A CA 1
ATOM 2811 C C . VAL A 1 375 ? 20.875 16.875 2.816 1 97.25 375 VAL A C 1
ATOM 2813 O O . VAL A 1 375 ? 21.922 17.516 2.611 1 97.25 375 VAL A O 1
ATOM 2816 N N . ASN A 1 376 ? 20.297 16.078 1.862 1 95.81 376 ASN A N 1
ATOM 2817 C CA . ASN A 1 376 ? 20.719 15.93 0.472 1 95.81 376 ASN A CA 1
ATOM 2818 C C . ASN A 1 376 ? 21.828 14.898 0.329 1 95.81 376 ASN A C 1
ATOM 2820 O O . ASN A 1 376 ? 22.312 14.641 -0.778 1 95.81 376 ASN A O 1
ATOM 2824 N N . ASP A 1 377 ? 22.344 14.344 1.449 1 97.25 377 ASP A N 1
ATOM 2825 C CA . ASP A 1 377 ? 23 13.047 1.311 1 97.25 377 ASP A CA 1
ATOM 2826 C C . ASP A 1 377 ? 22 11.953 0.944 1 97.25 377 ASP A C 1
ATOM 2828 O O . ASP A 1 377 ? 20.812 12.227 0.759 1 97.25 377 ASP A O 1
ATOM 2832 N N . TRP A 1 378 ? 22.547 10.781 0.792 1 97.5 378 TRP A N 1
ATOM 2833 C CA . TRP A 1 378 ? 21.703 9.703 0.289 1 97.5 378 TRP A CA 1
ATOM 2834 C C . TRP A 1 378 ? 21.875 8.438 1.129 1 97.5 378 TRP A C 1
ATOM 2836 O O . TRP A 1 378 ? 22.859 8.297 1.848 1 97.5 378 TRP A O 1
ATOM 2846 N N . LEU A 1 379 ? 20.859 7.684 1.167 1 98.19 379 LEU A N 1
ATOM 2847 C CA . LEU A 1 379 ? 20.922 6.297 1.612 1 98.19 379 LEU A CA 1
ATOM 2848 C C . LEU A 1 379 ? 20.625 5.34 0.462 1 98.19 379 LEU A C 1
ATOM 2850 O O . LEU A 1 379 ? 19.688 5.574 -0.314 1 98.19 379 LEU A O 1
ATOM 2854 N N . VAL A 1 380 ? 21.422 4.32 0.338 1 97.75 380 VAL A N 1
ATOM 2855 C CA . VAL A 1 380 ? 21.281 3.338 -0.732 1 97.75 380 VAL A CA 1
ATOM 2856 C C . VAL A 1 380 ? 20.922 1.979 -0.142 1 97.75 380 VAL A C 1
ATOM 2858 O O . VAL A 1 380 ? 21.516 1.536 0.839 1 97.75 380 VAL A O 1
ATOM 2861 N N . PHE A 1 381 ? 19.906 1.383 -0.713 1 98.38 381 PHE A N 1
ATOM 2862 C CA . PHE A 1 381 ? 19.391 0.098 -0.252 1 98.38 381 PHE A CA 1
ATOM 2863 C C . PHE A 1 381 ? 19.578 -0.974 -1.32 1 98.38 381 PHE A C 1
ATOM 2865 O O . PHE A 1 381 ? 18.922 -0.947 -2.357 1 98.38 381 PHE A O 1
ATOM 2872 N N . PRO A 1 382 ? 20.453 -1.957 -1.101 1 97.19 382 PRO A N 1
ATOM 2873 C CA . PRO A 1 382 ? 20.562 -3.084 -2.029 1 97.19 382 PRO A CA 1
ATOM 2874 C C . PRO A 1 382 ? 19.422 -4.086 -1.888 1 97.19 382 PRO A C 1
ATOM 2876 O O . PRO A 1 382 ? 18.656 -4.02 -0.925 1 97.19 382 PRO A O 1
ATOM 2879 N N . ASN A 1 383 ? 19.234 -4.961 -2.838 1 97.5 383 ASN A N 1
ATOM 2880 C CA . ASN A 1 383 ? 18.297 -6.078 -2.789 1 97.5 383 ASN A CA 1
ATOM 2881 C C . ASN A 1 383 ? 16.859 -5.59 -2.619 1 97.5 383 ASN A C 1
ATOM 2883 O O . ASN A 1 383 ? 16.125 -6.082 -1.754 1 97.5 383 ASN A O 1
ATOM 2887 N N . MET A 1 384 ? 16.516 -4.582 -3.41 1 98.44 384 MET A N 1
ATOM 2888 C CA . MET A 1 384 ? 15.203 -3.967 -3.289 1 98.44 384 MET A CA 1
ATOM 2889 C C . MET A 1 384 ? 14.328 -4.312 -4.492 1 98.44 384 MET A C 1
ATOM 2891 O O . MET A 1 384 ? 13.492 -3.508 -4.906 1 98.44 384 MET A O 1
ATOM 2895 N N . GLY A 1 385 ? 14.547 -5.5 -5.031 1 98.38 385 GLY A N 1
ATOM 2896 C CA . GLY A 1 385 ? 13.789 -5.848 -6.219 1 98.38 385 GLY A CA 1
ATOM 2897 C C . GLY A 1 385 ? 12.547 -6.664 -5.918 1 98.38 385 GLY A C 1
ATOM 2898 O O . GLY A 1 385 ? 11.586 -6.652 -6.691 1 98.38 385 GLY A O 1
ATOM 2899 N N . ALA A 1 386 ? 12.516 -7.441 -4.879 1 97.81 386 ALA A N 1
ATOM 2900 C CA . ALA A 1 386 ? 11.43 -8.383 -4.602 1 97.81 386 ALA A CA 1
ATOM 2901 C C . ALA A 1 386 ? 10.398 -7.777 -3.662 1 97.81 386 ALA A C 1
ATOM 2903 O O . ALA A 1 386 ? 10.703 -7.477 -2.504 1 97.81 386 ALA A O 1
ATOM 2904 N N . TYR A 1 387 ? 9.148 -7.629 -4.18 1 96.88 387 TYR A N 1
ATOM 2905 C CA . TYR A 1 387 ? 7.996 -7.227 -3.379 1 96.88 387 TYR A CA 1
ATOM 2906 C C . TYR A 1 387 ? 8.242 -5.875 -2.715 1 96.88 387 TYR A C 1
ATOM 2908 O O . TYR A 1 387 ? 8.023 -5.723 -1.511 1 96.88 387 TYR A O 1
ATOM 2916 N N . THR A 1 388 ? 8.758 -4.941 -3.439 1 97.81 388 THR A N 1
ATOM 2917 C CA . THR A 1 388 ? 8.984 -3.564 -3.023 1 97.81 388 THR A CA 1
ATOM 2918 C C . THR A 1 388 ? 8.078 -2.607 -3.795 1 97.81 388 THR A C 1
ATOM 2920 O O . THR A 1 388 ? 6.887 -2.502 -3.504 1 97.81 388 THR A O 1
ATOM 2923 N N . ALA A 1 389 ? 8.594 -2.1 -4.961 1 97.25 389 ALA A N 1
ATOM 2924 C CA . ALA A 1 389 ? 7.797 -1.168 -5.754 1 97.25 389 ALA A CA 1
ATOM 2925 C C . ALA A 1 389 ? 6.477 -1.802 -6.188 1 97.25 389 ALA A C 1
ATOM 2927 O O . ALA A 1 389 ? 5.488 -1.102 -6.406 1 97.25 389 ALA A O 1
ATOM 2928 N N . ALA A 1 390 ? 6.441 -3.1 -6.223 1 96.94 390 ALA A N 1
ATOM 2929 C CA . ALA A 1 390 ? 5.281 -3.836 -6.719 1 96.94 390 ALA A CA 1
ATOM 2930 C C . ALA A 1 390 ? 4.055 -3.584 -5.844 1 96.94 390 ALA A C 1
ATOM 2932 O O . ALA A 1 390 ? 2.92 -3.652 -6.32 1 96.94 390 ALA A O 1
ATOM 2933 N N . ALA A 1 391 ? 4.27 -3.293 -4.566 1 96.81 391 ALA A N 1
ATOM 2934 C CA . ALA A 1 391 ? 3.16 -3.082 -3.641 1 96.81 391 ALA A CA 1
ATOM 2935 C C . ALA A 1 391 ? 3.186 -1.668 -3.068 1 96.81 391 ALA A C 1
ATOM 2937 O O . ALA A 1 391 ? 2.557 -1.395 -2.043 1 96.81 391 ALA A O 1
ATOM 2938 N N . GLY A 1 392 ? 3.924 -0.762 -3.684 1 97.75 392 GLY A N 1
ATOM 2939 C CA . GLY A 1 392 ? 3.977 0.62 -3.234 1 97.75 392 GLY A CA 1
ATOM 2940 C C . GLY A 1 392 ? 2.693 1.385 -3.502 1 97.75 392 GLY A C 1
ATOM 2941 O O . GLY A 1 392 ? 2.004 1.125 -4.492 1 97.75 392 GLY A O 1
ATOM 2942 N N . SER A 1 393 ? 2.422 2.391 -2.713 1 97.38 393 SER A N 1
ATOM 2943 C CA . SER A 1 393 ? 1.198 3.178 -2.828 1 97.38 393 SER A CA 1
ATOM 2944 C C . SER A 1 393 ? 1.505 4.625 -3.197 1 97.38 393 SER A C 1
ATOM 2946 O O . SER A 1 393 ? 2.635 4.953 -3.566 1 97.38 393 SER A O 1
ATOM 2948 N N . ASN A 1 394 ? 0.479 5.457 -3.223 1 95.44 394 ASN A N 1
ATOM 2949 C CA . ASN A 1 394 ? 0.589 6.895 -3.424 1 95.44 394 ASN A CA 1
ATOM 2950 C C . ASN A 1 394 ? 0.148 7.672 -2.186 1 95.44 394 ASN A C 1
ATOM 2952 O O . ASN A 1 394 ? -0.304 8.812 -2.289 1 95.44 394 ASN A O 1
ATOM 2956 N N . PHE A 1 395 ? 0.301 7.094 -1.024 1 97.31 395 PHE A N 1
ATOM 2957 C CA . PHE A 1 395 ? -0.162 7.695 0.22 1 97.31 395 PHE A CA 1
ATOM 2958 C C . PHE A 1 395 ? 0.472 9.062 0.427 1 97.31 395 PHE A C 1
ATOM 2960 O O . PHE A 1 395 ? 1.666 9.242 0.181 1 97.31 395 PHE A O 1
ATOM 2967 N N . ASN A 1 396 ? -0.222 10.117 0.837 1 95.44 396 ASN A N 1
ATOM 2968 C CA . ASN A 1 396 ? 0.212 11.484 1.105 1 95.44 396 ASN A CA 1
ATOM 2969 C C . ASN A 1 396 ? 0.671 12.188 -0.169 1 95.44 396 ASN A C 1
ATOM 2971 O O . ASN A 1 396 ? 1.267 13.266 -0.108 1 95.44 396 ASN A O 1
ATOM 2975 N N . GLY A 1 397 ? 0.374 11.523 -1.283 1 95.25 397 GLY A N 1
ATOM 2976 C CA . GLY A 1 397 ? 0.806 12.117 -2.539 1 95.25 397 GLY A CA 1
ATOM 2977 C C . GLY A 1 397 ? 2.205 11.695 -2.947 1 95.25 397 GLY A C 1
ATOM 2978 O O . GLY A 1 397 ? 2.76 12.219 -3.916 1 95.25 397 GLY A O 1
ATOM 2979 N N . PHE A 1 398 ? 2.775 10.781 -2.18 1 95.75 398 PHE A N 1
ATOM 2980 C CA . PHE A 1 398 ? 4.078 10.234 -2.535 1 95.75 398 PHE A CA 1
ATOM 2981 C C . PHE A 1 398 ? 3.93 9 -3.408 1 95.75 398 PHE A C 1
ATOM 2983 O O . PHE A 1 398 ? 3.783 7.887 -2.898 1 95.75 398 PHE A O 1
ATOM 2990 N N . ASN A 1 399 ? 4.09 9.18 -4.676 1 95.06 399 ASN A N 1
ATOM 2991 C CA . ASN A 1 399 ? 3.746 8.195 -5.691 1 95.06 399 ASN A CA 1
ATOM 2992 C C . ASN A 1 399 ? 4.91 7.242 -5.965 1 95.06 399 ASN A C 1
ATOM 2994 O O . ASN A 1 399 ? 5.848 7.594 -6.684 1 95.06 399 ASN A O 1
ATOM 2998 N N . THR A 1 400 ? 4.812 6.02 -5.578 1 95.75 400 THR A N 1
ATOM 2999 C CA . THR A 1 400 ? 5.871 5.031 -5.746 1 95.75 400 THR A CA 1
ATOM 3000 C C . THR A 1 400 ? 6.09 4.719 -7.223 1 95.75 400 THR A C 1
ATOM 3002 O O . THR A 1 400 ? 7.227 4.523 -7.66 1 95.75 400 THR A O 1
ATOM 3005 N N . SER A 1 401 ? 5 4.645 -7.992 1 94.31 401 SER A N 1
ATOM 3006 C CA . SER A 1 401 ? 5.09 4.254 -9.398 1 94.31 401 SER A CA 1
ATOM 3007 C C . SER A 1 401 ? 5.855 5.289 -10.211 1 94.31 401 SER A C 1
ATOM 3009 O O . SER A 1 401 ? 6.273 5.016 -11.336 1 94.31 401 SER A O 1
ATOM 3011 N N . ALA A 1 402 ? 6.027 6.5 -9.664 1 94.44 402 ALA A N 1
ATOM 3012 C CA . ALA A 1 402 ? 6.742 7.562 -10.359 1 94.44 402 ALA A CA 1
ATOM 3013 C C . ALA A 1 402 ? 8.25 7.422 -10.18 1 94.44 402 ALA A C 1
ATOM 3015 O O . ALA A 1 402 ? 9.031 8.086 -10.859 1 94.44 402 ALA A O 1
ATOM 3016 N N . ILE A 1 403 ? 8.711 6.578 -9.289 1 96.56 403 ILE A N 1
ATOM 3017 C CA . ILE A 1 403 ? 10.141 6.398 -9.055 1 96.56 403 ILE A CA 1
ATOM 3018 C C . ILE A 1 403 ? 10.789 5.785 -10.297 1 96.56 403 ILE A C 1
ATOM 3020 O O . ILE A 1 403 ? 10.367 4.73 -10.766 1 96.56 403 ILE A O 1
ATOM 3024 N N . THR A 1 404 ? 11.805 6.398 -10.789 1 95.38 404 THR A N 1
ATOM 3025 C CA . THR A 1 404 ? 12.438 5.992 -12.039 1 95.38 404 THR A CA 1
ATOM 3026 C C . THR A 1 404 ? 13.391 4.824 -11.805 1 95.38 404 THR A C 1
ATOM 3028 O O . THR A 1 404 ? 13.883 4.629 -10.695 1 95.38 404 THR A O 1
ATOM 3031 N N . THR A 1 405 ? 13.586 4.055 -12.805 1 96.38 405 THR A N 1
ATOM 3032 C CA . THR A 1 405 ? 14.539 2.955 -12.805 1 96.38 405 THR A CA 1
ATOM 3033 C C . THR A 1 405 ? 15.617 3.166 -13.867 1 96.38 405 THR A C 1
ATOM 3035 O O . THR A 1 405 ? 15.305 3.283 -15.055 1 96.38 405 THR A O 1
ATOM 3038 N N . HIS A 1 406 ? 16.859 3.297 -13.445 1 96 406 HIS A N 1
ATOM 3039 C CA . HIS A 1 406 ? 18 3.359 -14.352 1 96 406 HIS A CA 1
ATOM 3040 C C . HIS A 1 406 ? 18.531 1.963 -14.68 1 96 406 HIS A C 1
ATOM 3042 O O . HIS A 1 406 ? 18.688 1.131 -13.789 1 96 406 HIS A O 1
ATOM 3048 N N . LEU A 1 407 ? 18.75 1.685 -15.969 1 96.12 407 LEU A N 1
ATOM 3049 C CA . LEU A 1 407 ? 19.188 0.368 -16.422 1 96.12 407 LEU A CA 1
ATOM 3050 C C . LEU A 1 407 ? 20.703 0.325 -16.578 1 96.12 407 LEU A C 1
ATOM 3052 O O . LEU A 1 407 ? 21.297 1.247 -17.156 1 96.12 407 LEU A O 1
ATOM 3056 N N . THR A 1 408 ? 21.25 -0.647 -16 1 95.38 408 THR A N 1
ATOM 3057 C CA . THR A 1 408 ? 22.688 -0.886 -16.188 1 95.38 408 THR A CA 1
ATOM 3058 C C . THR A 1 408 ? 22.953 -2.359 -16.469 1 95.38 408 THR A C 1
ATOM 3060 O O . THR A 1 408 ? 22.031 -3.18 -16.453 1 95.38 408 THR A O 1
ATOM 3063 N N . TYR A 1 409 ? 24.141 -2.66 -16.953 1 92.75 409 TYR A N 1
ATOM 3064 C CA . TYR A 1 409 ? 24.547 -4.031 -17.234 1 92.75 409 TYR A CA 1
ATOM 3065 C C . TYR A 1 409 ? 25.969 -4.293 -16.734 1 92.75 409 TYR A C 1
ATOM 3067 O O . TYR A 1 409 ? 26.922 -3.689 -17.234 1 92.75 409 TYR A O 1
ATOM 3075 N N . SER A 1 410 ? 26.094 -5.137 -15.766 1 89.69 410 SER A N 1
ATOM 3076 C CA . SER A 1 410 ? 27.406 -5.52 -15.273 1 89.69 410 SER A CA 1
ATOM 3077 C C . SER A 1 410 ? 27.938 -6.734 -16.016 1 89.69 410 SER A C 1
ATOM 3079 O O . SER A 1 410 ? 27.188 -7.625 -16.406 1 89.69 410 SER A O 1
ATOM 3081 N N . THR A 1 411 ? 29.234 -6.695 -16.562 1 75.44 411 THR A N 1
ATOM 3082 C CA . THR A 1 411 ? 29.828 -7.812 -17.281 1 75.44 411 THR A CA 1
ATOM 3083 C C . THR A 1 411 ? 30.406 -8.836 -16.297 1 75.44 411 THR A C 1
ATOM 3085 O O . THR A 1 411 ? 30.547 -10.008 -16.641 1 75.44 411 THR A O 1
ATOM 3088 N N . ASN A 1 412 ? 30.969 -8.438 -15.164 1 58.59 412 ASN A N 1
ATOM 3089 C CA . ASN A 1 412 ? 31.625 -9.391 -14.281 1 58.59 412 ASN A CA 1
ATOM 3090 C C . ASN A 1 412 ? 30.672 -9.922 -13.211 1 58.59 412 ASN A C 1
ATOM 3092 O O . ASN A 1 412 ? 31.094 -10.242 -12.102 1 58.59 412 ASN A O 1
ATOM 3096 N N . ALA A 1 413 ? 29.484 -9.992 -13.391 1 49.56 413 ALA A N 1
ATOM 3097 C CA . ALA A 1 413 ? 28.641 -10.469 -12.297 1 49.56 413 ALA A CA 1
ATOM 3098 C C . ALA A 1 413 ? 28.906 -11.938 -12 1 49.56 413 ALA A C 1
ATOM 3100 O O . ALA A 1 413 ? 28.453 -12.82 -12.734 1 49.56 413 ALA A O 1
ATOM 3101 N N . SER A 1 414 ? 30.141 -12.445 -11.742 1 39.06 414 SER A N 1
ATOM 3102 C CA . SER A 1 414 ? 30.391 -13.773 -11.211 1 39.06 414 SER A CA 1
ATOM 3103 C C . SER A 1 414 ? 29.766 -13.945 -9.828 1 39.06 414 SER A C 1
ATOM 3105 O O . SER A 1 414 ? 29.719 -13 -9.039 1 39.06 414 SER A O 1
ATOM 3107 N N . MET B 1 1 ? -30.719 25.5 11.469 1 26.09 1 MET B N 1
ATOM 3108 C CA . MET B 1 1 ? -31.141 24.531 10.453 1 26.09 1 MET B CA 1
ATOM 3109 C C . MET B 1 1 ? -30.844 25.062 9.055 1 26.09 1 MET B C 1
ATOM 3111 O O . MET B 1 1 ? -31.656 25.797 8.477 1 26.09 1 MET B O 1
ATOM 3115 N N . VAL B 1 2 ? -29.703 25.594 8.781 1 36.66 2 VAL B N 1
ATOM 3116 C CA . VAL B 1 2 ? -29.25 26.016 7.457 1 36.66 2 VAL B CA 1
ATOM 3117 C C . VAL B 1 2 ? -29.672 24.984 6.414 1 36.66 2 VAL B C 1
ATOM 3119 O O . VAL B 1 2 ? -29.344 23.797 6.539 1 36.66 2 VAL B O 1
ATOM 3122 N N . SER B 1 3 ? -30.625 25.109 5.531 1 44.75 3 SER B N 1
ATOM 3123 C CA . SER B 1 3 ? -31.562 24.344 4.711 1 44.75 3 SER B CA 1
ATOM 3124 C C . SER B 1 3 ? -30.828 23.406 3.756 1 44.75 3 SER B C 1
ATOM 3126 O O . SER B 1 3 ? -29.766 23.766 3.23 1 44.75 3 SER B O 1
ATOM 3128 N N . ASN B 1 4 ? -31.172 22.016 3.918 1 54.66 4 ASN B N 1
ATOM 3129 C CA . ASN B 1 4 ? -30.891 20.875 3.043 1 54.66 4 ASN B CA 1
ATOM 3130 C C . ASN B 1 4 ? -30.781 21.312 1.584 1 54.66 4 ASN B C 1
ATOM 3132 O O . ASN B 1 4 ? -29.938 20.797 0.84 1 54.66 4 ASN B O 1
ATOM 3136 N N . HIS B 1 5 ? -31.625 22.344 1.289 1 52.5 5 HIS B N 1
ATOM 3137 C CA . HIS B 1 5 ? -31.656 22.781 -0.103 1 52.5 5 HIS B CA 1
ATOM 3138 C C . HIS B 1 5 ? -30.406 23.594 -0.452 1 52.5 5 HIS B C 1
ATOM 3140 O O . HIS B 1 5 ? -29.844 23.438 -1.537 1 52.5 5 HIS B O 1
ATOM 3146 N N . ASN B 1 6 ? -29.953 24.438 0.527 1 64.31 6 ASN B N 1
ATOM 3147 C CA . ASN B 1 6 ? -28.766 25.266 0.273 1 64.31 6 ASN B CA 1
ATOM 3148 C C . ASN B 1 6 ? -27.5 24.422 0.187 1 64.31 6 ASN B C 1
ATOM 3150 O O . ASN B 1 6 ? -26.656 24.656 -0.672 1 64.31 6 ASN B O 1
ATOM 3154 N N . SER B 1 7 ? -27.609 23.406 0.96 1 77.5 7 SER B N 1
ATOM 3155 C CA . SER B 1 7 ? -26.438 22.531 0.914 1 77.5 7 SER B CA 1
ATOM 3156 C C . SER B 1 7 ? -26.375 21.75 -0.398 1 77.5 7 SER B C 1
ATOM 3158 O O . SER B 1 7 ? -25.297 21.562 -0.963 1 77.5 7 SER B O 1
ATOM 3160 N N . LEU B 1 8 ? -27.594 21.484 -0.877 1 80.38 8 LEU B N 1
ATOM 3161 C CA . LEU B 1 8 ? -27.625 20.734 -2.121 1 80.38 8 LEU B CA 1
ATOM 3162 C C . LEU B 1 8 ? -27.141 21.578 -3.291 1 80.38 8 LEU B C 1
ATOM 3164 O O . LEU B 1 8 ? -26.422 21.094 -4.164 1 80.38 8 LEU B O 1
ATOM 3168 N N . GLN B 1 9 ? -27.562 22.797 -3.262 1 83.56 9 GLN B N 1
ATOM 3169 C CA . GLN B 1 9 ? -27.125 23.688 -4.324 1 83.56 9 GLN B CA 1
ATOM 3170 C C . GLN B 1 9 ? -25.609 23.875 -4.285 1 83.56 9 GLN B C 1
ATOM 3172 O O . GLN B 1 9 ? -24.953 23.906 -5.328 1 83.56 9 GLN B O 1
ATOM 3177 N N . VAL B 1 10 ? -25.141 23.984 -3.117 1 86.69 10 VAL B N 1
ATOM 3178 C CA . VAL B 1 10 ? -23.703 24.141 -2.938 1 86.69 10 VAL B CA 1
ATOM 3179 C C . VAL B 1 10 ? -22.984 22.891 -3.438 1 86.69 10 VAL B C 1
ATOM 3181 O O . VAL B 1 10 ? -21.984 23 -4.145 1 86.69 10 VAL B O 1
ATOM 3184 N N . ILE B 1 11 ? -23.578 21.812 -3.166 1 87.94 11 ILE B N 1
ATOM 3185 C CA . ILE B 1 11 ? -22.969 20.531 -3.527 1 87.94 11 ILE B CA 1
ATOM 3186 C C . ILE B 1 11 ? -22.984 20.375 -5.047 1 87.94 11 ILE B C 1
ATOM 3188 O O . ILE B 1 11 ? -21.969 19.984 -5.641 1 87.94 11 ILE B O 1
ATOM 3192 N N . LEU B 1 12 ? -24.016 20.703 -5.617 1 85.94 12 LEU B N 1
ATOM 3193 C CA . LEU B 1 12 ? -24.172 20.5 -7.055 1 85.94 12 LEU B CA 1
ATOM 3194 C C . LEU B 1 12 ? -23.188 21.375 -7.828 1 85.94 12 LEU B C 1
ATOM 3196 O O . LEU B 1 12 ? -22.781 21.031 -8.938 1 85.94 12 LEU B O 1
ATOM 3200 N N . GLY B 1 13 ? -22.781 22.484 -7.227 1 86.19 13 GLY B N 1
ATOM 3201 C CA . GLY B 1 13 ? -21.875 23.406 -7.887 1 86.19 13 GLY B CA 1
ATOM 3202 C C . GLY B 1 13 ? -20.422 23.203 -7.484 1 86.19 13 GLY B C 1
ATOM 3203 O O . GLY B 1 13 ? -19.531 23.938 -7.918 1 86.19 13 GLY B O 1
ATOM 3204 N N . ALA B 1 14 ? -20.219 22.234 -6.691 1 90.12 14 ALA B N 1
ATOM 3205 C CA . ALA B 1 14 ? -18.891 22.031 -6.137 1 90.12 14 ALA B CA 1
ATOM 3206 C C . ALA B 1 14 ? -17.906 21.594 -7.219 1 90.12 14 ALA B C 1
ATOM 3208 O O . ALA B 1 14 ? -18.25 20.828 -8.117 1 90.12 14 ALA B O 1
ATOM 3209 N N . PRO B 1 15 ? -16.688 22.172 -7.066 1 85.75 15 PRO B N 1
ATOM 3210 C CA . PRO B 1 15 ? -15.633 21.656 -7.957 1 85.75 15 PRO B CA 1
ATOM 3211 C C . PRO B 1 15 ? -15.398 20.156 -7.793 1 85.75 15 PRO B C 1
ATOM 3213 O O . PRO B 1 15 ? -15.703 19.594 -6.738 1 85.75 15 PRO B O 1
ATOM 3216 N N . GLY B 1 16 ? -15.047 19.438 -8.711 1 83.75 16 GLY B N 1
ATOM 3217 C CA . GLY B 1 16 ? -14.789 18.016 -8.633 1 83.75 16 GLY B CA 1
ATOM 3218 C C . GLY B 1 16 ? -15.969 17.172 -9.062 1 83.75 16 GLY B C 1
ATOM 3219 O O . GLY B 1 16 ? -15.844 15.953 -9.234 1 83.75 16 GLY B O 1
ATOM 3220 N N . LEU B 1 17 ? -17.125 17.859 -8.977 1 87.94 17 LEU B N 1
ATOM 3221 C CA . LEU B 1 17 ? -18.344 17.125 -9.359 1 87.94 17 LEU B CA 1
ATOM 3222 C C . LEU B 1 17 ? -18.656 17.344 -10.836 1 87.94 17 LEU B C 1
ATOM 3224 O O . LEU B 1 17 ? -19.578 16.719 -11.375 1 87.94 17 LEU B O 1
ATOM 3228 N N . ARG B 1 18 ? -17.906 18.203 -11.492 1 80.12 18 ARG B N 1
ATOM 3229 C CA . ARG B 1 18 ? -18.188 18.516 -12.891 1 80.12 18 ARG B CA 1
ATOM 3230 C C . ARG B 1 18 ? -18.156 17.25 -13.742 1 80.12 18 ARG B C 1
ATOM 3232 O O . ARG B 1 18 ? -17.172 16.5 -13.711 1 80.12 18 ARG B O 1
ATOM 3239 N N . GLY B 1 19 ? -19.234 16.953 -14.43 1 77.38 19 GLY B N 1
ATOM 3240 C CA . GLY B 1 19 ? -19.328 15.82 -15.344 1 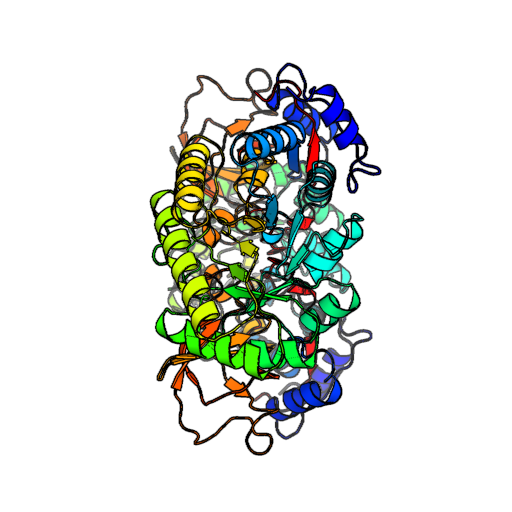77.38 19 GLY B CA 1
ATOM 3241 C C . GLY B 1 19 ? -19.703 14.523 -14.648 1 77.38 19 GLY B C 1
ATOM 3242 O O . GLY B 1 19 ? -19.797 13.477 -15.289 1 77.38 19 GLY B O 1
ATOM 3243 N N . LYS B 1 20 ? -19.953 14.617 -13.336 1 86.75 20 LYS B N 1
ATOM 3244 C CA . LYS B 1 20 ? -20.297 13.406 -12.602 1 86.75 20 LYS B CA 1
ATOM 3245 C C . LYS B 1 20 ? -21.797 13.32 -12.367 1 86.75 20 LYS B C 1
ATOM 3247 O O . LYS B 1 20 ? -22.484 14.344 -12.281 1 86.75 20 LYS B O 1
ATOM 3252 N N . THR B 1 21 ? -22.25 12.141 -12.32 1 85.19 21 THR B N 1
ATOM 3253 C CA . THR B 1 21 ? -23.656 11.906 -12.055 1 85.19 21 THR B CA 1
ATOM 3254 C C . THR B 1 21 ? -23.906 11.758 -10.562 1 85.19 21 THR B C 1
ATOM 3256 O O . THR B 1 21 ? -23.234 10.977 -9.891 1 85.19 21 THR B O 1
ATOM 3259 N N . LEU B 1 22 ? -24.781 12.57 -10.078 1 88.88 22 LEU B N 1
ATOM 3260 C CA . LEU B 1 22 ? -25.234 12.508 -8.688 1 88.88 22 LEU B CA 1
ATOM 3261 C C . LEU B 1 22 ? -26.625 11.891 -8.602 1 88.88 22 LEU B C 1
ATOM 3263 O O . LEU B 1 22 ? -27.562 12.367 -9.242 1 88.88 22 LEU B O 1
ATOM 3267 N N . THR B 1 23 ? -26.703 10.875 -7.805 1 87 23 THR B N 1
ATOM 3268 C CA . THR B 1 23 ? -27.984 10.203 -7.645 1 87 23 THR B CA 1
ATOM 3269 C C . THR B 1 23 ? -28.547 10.445 -6.25 1 87 23 THR B C 1
ATOM 3271 O O . THR B 1 23 ? -27.828 10.344 -5.254 1 87 23 THR B O 1
ATOM 3274 N N . ALA B 1 24 ? -29.797 10.797 -6.23 1 86.19 24 ALA B N 1
ATOM 3275 C CA . ALA B 1 24 ? -30.438 10.938 -4.93 1 86.19 24 ALA B CA 1
ATOM 3276 C C . ALA B 1 24 ? -30.562 9.578 -4.234 1 86.19 24 ALA B C 1
ATOM 3278 O O . ALA B 1 24 ? -30.844 8.57 -4.875 1 86.19 24 ALA B O 1
ATOM 3279 N N . LEU B 1 25 ? -30.312 9.648 -3.008 1 87.06 25 LEU B N 1
ATOM 3280 C CA . LEU B 1 25 ? -30.516 8.406 -2.268 1 87.06 25 LEU B CA 1
ATOM 3281 C C . LEU B 1 25 ? -31.984 8 -2.258 1 87.06 25 LEU B C 1
ATOM 3283 O O . LEU B 1 25 ? -32.844 8.797 -1.896 1 87.06 25 LEU B O 1
ATOM 3287 N N . PRO B 1 26 ? -32.188 6.836 -2.641 1 80 26 PRO B N 1
ATOM 3288 C CA . PRO B 1 26 ? -33.594 6.395 -2.633 1 80 26 PRO B CA 1
ATOM 3289 C C . PRO B 1 26 ? -34.188 6.383 -1.232 1 80 26 PRO B C 1
ATOM 3291 O O . PRO B 1 26 ? -33.469 6.457 -0.239 1 80 26 PRO B O 1
ATOM 3294 N N . LYS B 1 27 ? -35.469 6.211 -1.229 1 71.19 27 LYS B N 1
ATOM 3295 C CA . LYS B 1 27 ? -36.219 6.23 0.029 1 71.19 27 LYS B CA 1
ATOM 3296 C C . LYS B 1 27 ? -35.812 5.062 0.926 1 71.19 27 LYS B C 1
ATOM 3298 O O . LYS B 1 27 ? -35.75 5.207 2.148 1 71.19 27 LYS B O 1
ATOM 3303 N N . ASP B 1 28 ? -35.406 4.008 0.21 1 74.94 28 ASP B N 1
ATOM 3304 C CA . ASP B 1 28 ? -35.094 2.795 0.957 1 74.94 28 ASP B CA 1
ATOM 3305 C C . ASP B 1 28 ? -33.625 2.785 1.394 1 74.94 28 ASP B C 1
ATOM 3307 O O . ASP B 1 28 ? -33.156 1.821 2.008 1 74.94 28 ASP B O 1
ATOM 3311 N N . GLY B 1 29 ? -33 3.824 0.947 1 84.5 29 GLY B N 1
ATOM 3312 C CA . GLY B 1 29 ? -31.688 4.043 1.576 1 84.5 29 GLY B CA 1
ATOM 3313 C C . GLY B 1 29 ? -30.531 3.514 0.755 1 84.5 29 GLY B C 1
ATOM 3314 O O . GLY B 1 29 ? -30.656 3.309 -0.454 1 84.5 29 GLY B O 1
ATOM 3315 N N . LEU B 1 30 ? -29.453 3.422 1.353 1 87.94 30 LEU B N 1
ATOM 3316 C CA . LEU B 1 30 ? -28.188 3.07 0.737 1 87.94 30 LEU B CA 1
ATOM 3317 C C . LEU B 1 30 ? -28.219 1.655 0.171 1 87.94 30 LEU B C 1
ATOM 3319 O O . LEU B 1 30 ? -27.641 1.387 -0.884 1 87.94 30 LEU B O 1
ATOM 3323 N N . THR B 1 31 ? -28.969 0.806 0.772 1 87.44 31 THR B N 1
ATOM 3324 C CA . THR B 1 31 ? -29.078 -0.583 0.339 1 87.44 31 THR B CA 1
ATOM 3325 C C . THR B 1 31 ? -29.703 -0.67 -1.051 1 87.44 31 THR B C 1
ATOM 3327 O O . THR B 1 31 ? -29.203 -1.398 -1.914 1 87.44 31 THR B O 1
ATOM 3330 N N . SER B 1 32 ? -30.781 0.073 -1.212 1 89.44 32 SER B N 1
ATOM 3331 C CA . SER B 1 32 ? -31.453 0.069 -2.502 1 89.44 32 SER B CA 1
ATOM 3332 C C . SER B 1 32 ? -30.578 0.653 -3.598 1 89.44 32 SER B C 1
ATOM 3334 O O . SER B 1 32 ? -30.609 0.193 -4.742 1 89.44 32 SER B O 1
ATOM 3336 N N . LEU B 1 33 ? -29.891 1.672 -3.271 1 91.81 33 LEU B N 1
ATOM 3337 C CA . LEU B 1 33 ? -28.984 2.268 -4.246 1 91.81 33 LEU B CA 1
ATOM 3338 C C . LEU B 1 33 ? -27.906 1.27 -4.668 1 91.81 33 LEU B C 1
ATOM 3340 O O . LEU B 1 33 ? -27.641 1.107 -5.859 1 91.81 33 LEU B O 1
ATOM 3344 N N . ILE B 1 34 ? -27.281 0.609 -3.723 1 92.38 34 ILE B N 1
ATOM 3345 C CA . ILE B 1 34 ? -26.234 -0.366 -3.996 1 92.38 34 ILE B CA 1
ATOM 3346 C C . ILE B 1 34 ? -26.797 -1.493 -4.863 1 92.38 34 ILE B C 1
ATOM 3348 O O . ILE B 1 34 ? -26.156 -1.916 -5.828 1 92.38 34 ILE B O 1
ATOM 3352 N N . GLN B 1 35 ? -27.984 -1.908 -4.523 1 90.25 35 GLN B N 1
ATOM 3353 C CA . GLN B 1 35 ? -28.625 -2.945 -5.324 1 90.25 35 GLN B CA 1
ATOM 3354 C C . GLN B 1 35 ? -28.812 -2.492 -6.77 1 90.25 35 GLN B C 1
ATOM 3356 O O . GLN B 1 35 ? -28.562 -3.262 -7.703 1 90.25 35 GLN B O 1
ATOM 3361 N N . SER B 1 36 ? -29.312 -1.252 -6.898 1 90.19 36 SER B N 1
ATOM 3362 C CA . SER B 1 36 ? -29.531 -0.705 -8.234 1 90.19 36 SER B CA 1
ATOM 3363 C C . SER B 1 36 ? -28.234 -0.623 -9.016 1 90.19 36 SER B C 1
ATOM 3365 O O . SER B 1 36 ? -28.203 -0.898 -10.219 1 90.19 36 SER B O 1
ATOM 3367 N N . ILE B 1 37 ? -27.141 -0.21 -8.375 1 91.31 37 ILE B N 1
ATOM 3368 C CA . ILE B 1 37 ? -25.828 -0.11 -9.016 1 91.31 37 ILE B CA 1
ATOM 3369 C C . ILE B 1 37 ? -25.375 -1.494 -9.469 1 91.31 37 ILE B C 1
ATOM 3371 O O . ILE B 1 37 ? -24.891 -1.658 -10.594 1 91.31 37 ILE B O 1
ATOM 3375 N N . ILE B 1 38 ? -25.531 -2.457 -8.617 1 91.12 38 ILE B N 1
ATOM 3376 C CA . ILE B 1 38 ? -25.125 -3.826 -8.906 1 91.12 38 ILE B CA 1
ATOM 3377 C C . ILE B 1 38 ? -25.906 -4.363 -10.102 1 91.12 38 ILE B C 1
ATOM 3379 O O . ILE B 1 38 ? -25.344 -5.012 -10.984 1 91.12 38 ILE B O 1
ATOM 3383 N N . PHE B 1 39 ? -27.156 -4.074 -10.172 1 86.69 39 PHE B N 1
ATOM 3384 C CA . PHE B 1 39 ? -28.016 -4.625 -11.211 1 86.69 39 PHE B CA 1
ATOM 3385 C C . PHE B 1 39 ? -27.797 -3.898 -12.531 1 86.69 39 PHE B C 1
ATOM 3387 O O . PHE B 1 39 ? -27.891 -4.504 -13.602 1 86.69 39 PHE B O 1
ATOM 3394 N N . ASN B 1 40 ? -27.719 -2.539 -12.547 1 81.56 40 ASN B N 1
ATOM 3395 C CA . ASN B 1 40 ? -27.578 -1.756 -13.773 1 81.56 40 ASN B CA 1
ATOM 3396 C C . ASN B 1 40 ? -26.203 -1.938 -14.398 1 81.56 40 ASN B C 1
ATOM 3398 O O . ASN B 1 40 ? -26.047 -1.826 -15.617 1 81.56 40 ASN B O 1
ATOM 3402 N N . LYS B 1 41 ? -25.156 -1.871 -13.695 1 65 41 LYS B N 1
ATOM 3403 C CA . LYS B 1 41 ? -23.797 -1.903 -14.227 1 65 41 LYS B CA 1
ATOM 3404 C C . LYS B 1 41 ? -23.297 -3.336 -14.336 1 65 41 LYS B C 1
ATOM 3406 O O . LYS B 1 41 ? -22.078 -3.564 -14.438 1 65 41 LYS B O 1
ATOM 3411 N N . GLN B 1 42 ? -24.188 -4.266 -14.32 1 56.88 42 GLN B N 1
ATOM 3412 C CA . GLN B 1 42 ? -23.953 -5.645 -13.906 1 56.88 42 GLN B CA 1
ATOM 3413 C C . GLN B 1 42 ? -22.719 -6.23 -14.57 1 56.88 42 GLN B C 1
ATOM 3415 O O . GLN B 1 42 ? -22.406 -7.41 -14.391 1 56.88 42 GLN B O 1
ATOM 3420 N N . ASP B 1 43 ? -22.109 -5.941 -15.812 1 59.34 43 ASP B N 1
ATOM 3421 C CA . ASP B 1 43 ? -21.266 -6.91 -16.5 1 59.34 43 ASP B CA 1
ATOM 3422 C C . ASP B 1 43 ? -19.891 -7.012 -15.828 1 59.34 43 ASP B C 1
ATOM 3424 O O . ASP B 1 43 ? -19.266 -8.07 -15.859 1 59.34 43 ASP B O 1
ATOM 3428 N N . LEU B 1 44 ? -19.438 -6 -15.133 1 69.19 44 LEU B N 1
ATOM 3429 C CA . LEU B 1 44 ? -18.031 -6.219 -14.812 1 69.19 44 LEU B CA 1
ATOM 3430 C C . LEU B 1 44 ? -17.859 -6.602 -13.344 1 69.19 44 LEU B C 1
ATOM 3432 O O . LEU B 1 44 ? -16.828 -7.148 -12.953 1 69.19 44 LEU B O 1
ATOM 3436 N N . LYS B 1 45 ? -18.938 -6.582 -12.453 1 92.06 45 LYS B N 1
ATOM 3437 C CA . LYS B 1 45 ? -18.906 -7.02 -11.055 1 92.06 45 LYS B CA 1
ATOM 3438 C C . LYS B 1 45 ? -17.656 -6.504 -10.352 1 92.06 45 LYS B C 1
ATOM 3440 O O . LYS B 1 45 ? -16.984 -7.254 -9.641 1 92.06 45 LYS B O 1
ATOM 3445 N N . GLU B 1 46 ? -17.203 -5.293 -10.711 1 94.38 46 GLU B N 1
ATOM 3446 C CA . GLU B 1 46 ? -16.062 -4.629 -10.086 1 94.38 46 GLU B CA 1
ATOM 3447 C C . GLU B 1 46 ? -16.469 -4.004 -8.75 1 94.38 46 GLU B C 1
ATOM 3449 O O . GLU B 1 46 ? -17.625 -3.627 -8.555 1 94.38 46 GLU B O 1
ATOM 3454 N N . PRO B 1 47 ? -15.547 -3.996 -7.82 1 97.06 47 PRO B N 1
ATOM 3455 C CA . PRO B 1 47 ? -15.867 -3.266 -6.59 1 97.06 47 PRO B CA 1
ATOM 3456 C C . PRO B 1 47 ? -16.125 -1.782 -6.836 1 97.06 47 PRO B C 1
ATOM 3458 O O . PRO B 1 47 ? -15.688 -1.23 -7.848 1 97.06 47 PRO B O 1
ATOM 3461 N N . PHE B 1 48 ? -16.844 -1.138 -5.953 1 96.81 48 PHE B N 1
ATOM 3462 C CA . PHE B 1 48 ? -17.109 0.29 -6.094 1 96.81 48 PHE B CA 1
ATOM 3463 C C . PHE B 1 48 ? -17.375 0.928 -4.738 1 96.81 48 PHE B C 1
ATOM 3465 O O . PHE B 1 48 ? -17.781 0.243 -3.793 1 96.81 48 PHE B O 1
ATOM 3472 N N . TYR B 1 49 ? -17.141 2.201 -4.66 1 97.69 49 TYR B N 1
ATOM 3473 C CA . TYR B 1 49 ? -17.5 3.029 -3.514 1 97.69 49 TYR B CA 1
ATOM 3474 C C . TYR B 1 49 ? -18.812 3.766 -3.764 1 97.69 49 TYR B C 1
ATOM 3476 O O . TYR B 1 49 ? -19.172 4.043 -4.914 1 97.69 49 TYR B O 1
ATOM 3484 N N . VAL B 1 50 ? -19.5 3.992 -2.719 1 97.31 50 VAL B N 1
ATOM 3485 C CA . VAL B 1 50 ? -20.578 4.984 -2.717 1 97.31 50 VAL B CA 1
ATOM 3486 C C . VAL B 1 50 ? -20.219 6.129 -1.771 1 97.31 50 VAL B C 1
ATOM 3488 O O . VAL B 1 50 ? -19.922 5.898 -0.594 1 97.31 50 VAL B O 1
ATOM 3491 N N . LEU B 1 51 ? -20.141 7.285 -2.258 1 97.75 51 LEU B N 1
ATOM 3492 C CA . LEU B 1 51 ? -19.922 8.5 -1.487 1 97.75 51 LEU B CA 1
ATOM 3493 C C . LEU B 1 51 ? -21.219 9.266 -1.279 1 97.75 51 LEU B C 1
ATOM 3495 O O . LEU B 1 51 ? -21.844 9.711 -2.246 1 97.75 51 LEU B O 1
ATOM 3499 N N . ASP B 1 52 ? -21.625 9.422 -0.085 1 97.06 52 ASP B N 1
ATOM 3500 C CA . ASP B 1 52 ? -22.828 10.172 0.255 1 97.06 52 ASP B CA 1
ATOM 3501 C C . ASP B 1 52 ? -22.5 11.617 0.631 1 97.06 52 ASP B C 1
ATOM 3503 O O . ASP B 1 52 ? -22.094 11.891 1.762 1 97.06 52 ASP B O 1
ATOM 3507 N N . LEU B 1 53 ? -22.812 12.508 -0.245 1 95.94 53 LEU B N 1
ATOM 3508 C CA . LEU B 1 53 ? -22.453 13.914 -0.069 1 95.94 53 LEU B CA 1
ATOM 3509 C C . LEU B 1 53 ? -23.359 14.57 0.967 1 95.94 53 LEU B C 1
ATOM 3511 O O . LEU B 1 53 ? -23.016 15.617 1.523 1 95.94 53 LEU B O 1
ATOM 3515 N N . GLY B 1 54 ? -24.562 13.984 1.176 1 94.62 54 GLY B N 1
ATOM 3516 C CA . GLY B 1 54 ? -25.391 14.461 2.273 1 94.62 54 GLY B CA 1
ATOM 3517 C C . GLY B 1 54 ? -24.75 14.273 3.633 1 94.62 54 GLY B C 1
ATOM 3518 O O . GLY B 1 54 ? -24.875 15.125 4.516 1 94.62 54 GLY B O 1
ATOM 3519 N N . VAL B 1 55 ? -24.062 13.148 3.789 1 95.94 55 VAL B N 1
ATOM 3520 C CA . VAL B 1 55 ? -23.328 12.883 5.023 1 95.94 55 VAL B CA 1
ATOM 3521 C C . VAL B 1 55 ? -22.219 13.922 5.207 1 95.94 55 VAL B C 1
ATOM 3523 O O . VAL B 1 55 ? -22.031 14.453 6.301 1 95.94 55 VAL B O 1
ATOM 3526 N N . VAL B 1 56 ? -21.531 14.273 4.184 1 97.06 56 VAL B N 1
ATOM 3527 C CA . VAL B 1 56 ? -20.453 15.258 4.223 1 97.06 56 VAL B CA 1
ATOM 3528 C C . VAL B 1 56 ? -21 16.609 4.672 1 97.06 56 VAL B C 1
ATOM 3530 O O . VAL B 1 56 ? -20.438 17.266 5.555 1 97.06 56 VAL B O 1
ATOM 3533 N N . ALA B 1 57 ? -22.125 16.984 4.09 1 95.81 57 ALA B N 1
ATOM 3534 C CA . ALA B 1 57 ? -22.75 18.25 4.445 1 95.81 57 ALA B CA 1
ATOM 3535 C C . ALA B 1 57 ? -23.172 18.266 5.914 1 95.81 57 ALA B C 1
ATOM 3537 O O . ALA B 1 57 ? -22.984 19.266 6.613 1 95.81 57 ALA B O 1
ATOM 3538 N N . SER B 1 58 ? -23.734 17.156 6.277 1 96 58 SER B N 1
ATOM 3539 C CA . SER B 1 58 ? -24.172 17.047 7.664 1 96 58 SER B CA 1
ATOM 3540 C C . SER B 1 58 ? -23 17.156 8.633 1 96 58 SER B C 1
ATOM 3542 O O . SER B 1 58 ? -23.109 17.797 9.68 1 96 58 SER B O 1
ATOM 3544 N N . LEU B 1 59 ? -21.922 16.562 8.336 1 97.62 59 LEU B N 1
ATOM 3545 C CA . LEU B 1 59 ? -20.75 16.594 9.195 1 97.62 59 LEU B CA 1
ATOM 3546 C C . LEU B 1 59 ? -20.156 18 9.234 1 97.62 59 LEU B C 1
ATOM 3548 O O . LEU B 1 59 ? -19.703 18.453 10.289 1 97.62 59 LEU B O 1
ATOM 3552 N N . MET B 1 60 ? -20.172 18.688 8.086 1 97.5 60 MET B N 1
ATOM 3553 C CA . MET B 1 60 ? -19.703 20.078 8.07 1 97.5 60 MET B CA 1
ATOM 3554 C C . MET B 1 60 ? -20.578 20.953 8.945 1 97.5 60 MET B C 1
ATOM 3556 O O . MET B 1 60 ? -20.078 21.797 9.703 1 97.5 60 MET B O 1
ATOM 3560 N N . ASP B 1 61 ? -21.828 20.703 8.836 1 96.31 61 ASP B N 1
ATOM 3561 C CA . ASP B 1 61 ? -22.766 21.438 9.688 1 96.31 61 ASP B CA 1
ATOM 3562 C C . ASP B 1 61 ? -22.516 21.156 11.164 1 96.31 61 ASP B C 1
ATOM 3564 O O . ASP B 1 61 ? -22.516 22.078 11.984 1 96.31 61 ASP B O 1
ATOM 3568 N N . GLN B 1 62 ? -22.328 19.938 11.445 1 97.19 62 GLN B N 1
ATOM 3569 C CA . GLN B 1 62 ? -22.047 19.547 12.828 1 97.19 62 GLN B CA 1
ATOM 3570 C C . GLN B 1 62 ? -20.781 20.219 13.336 1 97.19 62 GLN B C 1
ATOM 3572 O O . GLN B 1 62 ? -20.734 20.719 14.461 1 97.19 62 GLN B O 1
ATOM 3577 N N . TRP B 1 63 ? -19.734 20.234 12.555 1 98.25 63 TRP B N 1
ATOM 3578 C CA . TRP B 1 63 ? -18.484 20.891 12.945 1 98.25 63 TRP B CA 1
ATOM 3579 C C . TRP B 1 63 ? -18.719 22.375 13.234 1 98.25 63 TRP B C 1
ATOM 3581 O O . TRP B 1 63 ? -18.312 22.875 14.289 1 98.25 63 TRP B O 1
ATOM 3591 N N . THR B 1 64 ? -19.375 23.047 12.336 1 96.94 64 THR B N 1
ATOM 3592 C CA . THR B 1 64 ? -19.594 24.484 12.422 1 96.94 64 THR B CA 1
ATOM 3593 C C . THR B 1 64 ? -20.406 24.844 13.664 1 96.94 64 THR B C 1
ATOM 3595 O O . THR B 1 64 ? -20.156 25.859 14.312 1 96.94 64 THR B O 1
ATOM 3598 N N . ARG B 1 65 ? -21.266 23.984 13.961 1 96.81 65 ARG B N 1
ATOM 3599 C CA . ARG B 1 65 ? -22.125 24.219 15.125 1 96.81 65 ARG B CA 1
ATOM 3600 C C . ARG B 1 65 ? -21.375 23.922 16.422 1 96.81 65 ARG B C 1
ATOM 3602 O O . ARG B 1 65 ? -21.5 24.656 17.406 1 96.81 65 ARG B O 1
ATOM 3609 N N . THR B 1 66 ? -20.641 22.891 16.406 1 97.44 66 THR B N 1
ATOM 3610 C CA . THR B 1 66 ? -20.031 22.391 17.641 1 97.44 66 THR B CA 1
ATOM 3611 C C . THR B 1 66 ? -18.719 23.109 17.922 1 97.44 66 THR B C 1
ATOM 3613 O O . THR B 1 66 ? -18.375 23.375 19.078 1 97.44 66 THR B O 1
ATOM 3616 N N . LEU B 1 67 ? -17.969 23.438 16.891 1 97.31 67 LEU B N 1
ATOM 3617 C CA . LEU B 1 67 ? -16.688 24.156 17 1 97.31 67 LEU B CA 1
ATOM 3618 C C . LEU B 1 67 ? -16.672 25.359 16.062 1 97.31 67 LEU B C 1
ATOM 3620 O O . LEU B 1 67 ? -15.828 25.438 15.172 1 97.31 67 LEU B O 1
ATOM 3624 N N . PRO B 1 68 ? -17.453 26.344 16.359 1 95.62 68 PRO B N 1
ATOM 3625 C CA . PRO B 1 68 ? -17.625 27.453 15.414 1 95.62 68 PRO B CA 1
ATOM 3626 C C . PRO B 1 68 ? -16.375 28.312 15.312 1 95.62 68 PRO B C 1
ATOM 3628 O O . PRO B 1 68 ? -16.156 28.984 14.289 1 95.62 68 PRO B O 1
ATOM 3631 N N . THR B 1 69 ? -15.516 28.297 16.297 1 95.31 69 THR B N 1
ATOM 3632 C CA . THR B 1 69 ? -14.367 29.188 16.297 1 95.31 69 THR B CA 1
ATOM 3633 C C . THR B 1 69 ? -13.133 28.5 15.727 1 95.31 69 THR B C 1
ATOM 3635 O O . THR B 1 69 ? -12.086 29.125 15.562 1 95.31 69 THR B O 1
ATOM 3638 N N . VAL B 1 70 ? -13.219 27.266 15.484 1 98 70 VAL B N 1
ATOM 3639 C CA . VAL B 1 70 ? -12.094 26.484 14.969 1 98 70 VAL B CA 1
ATOM 3640 C C . VAL B 1 70 ? -12.328 26.172 13.492 1 98 70 VAL B C 1
ATOM 3642 O O . VAL B 1 70 ? -13.234 25.422 13.148 1 98 70 VAL B O 1
ATOM 3645 N N . ARG B 1 71 ? -11.516 26.703 12.656 1 98.12 71 ARG B N 1
ATOM 3646 C CA . ARG B 1 71 ? -11.648 26.469 11.219 1 98.12 71 ARG B CA 1
ATOM 3647 C C . ARG B 1 71 ? -11.07 25.109 10.836 1 98.12 71 ARG B C 1
ATOM 3649 O O . ARG B 1 71 ? -9.93 24.797 11.156 1 98.12 71 ARG B O 1
ATOM 3656 N N . PRO B 1 72 ? -11.852 24.297 10.125 1 98.62 72 PRO B N 1
ATOM 3657 C CA . PRO B 1 72 ? -11.305 23 9.711 1 98.62 72 PRO B CA 1
ATOM 3658 C C . PRO B 1 72 ? -10.414 23.109 8.477 1 98.62 72 PRO B C 1
ATOM 3660 O O . PRO B 1 72 ? -10.812 23.703 7.473 1 98.62 72 PRO B O 1
ATOM 3663 N N . PHE B 1 73 ? -9.289 22.625 8.531 1 98.88 73 PHE B N 1
ATOM 3664 C CA . PHE B 1 73 ? -8.391 22.281 7.434 1 98.88 73 PHE B CA 1
ATOM 3665 C C . PHE B 1 73 ? -8.352 20.781 7.227 1 98.88 73 PHE B C 1
ATOM 3667 O O . PHE B 1 73 ? -7.547 20.078 7.852 1 98.88 73 PHE B O 1
ATOM 3674 N N . TYR B 1 74 ? -9.156 20.281 6.332 1 98.88 74 TYR B N 1
ATOM 3675 C CA . TYR B 1 74 ? -9.273 18.844 6.121 1 98.88 74 TYR B CA 1
ATOM 3676 C C . TYR B 1 74 ? -7.93 18.234 5.734 1 98.88 74 TYR B C 1
ATOM 3678 O O . TYR B 1 74 ? -7.242 18.75 4.848 1 98.88 74 TYR B O 1
ATOM 3686 N N . ALA B 1 75 ? -7.566 17.141 6.461 1 98.44 75 ALA B N 1
ATOM 3687 C CA . ALA B 1 75 ? -6.34 16.406 6.145 1 98.44 75 ALA B CA 1
ATOM 3688 C C . ALA B 1 75 ? -6.496 15.609 4.855 1 98.44 75 ALA B C 1
ATOM 3690 O O . ALA B 1 75 ? -7.035 14.5 4.871 1 98.44 75 ALA B O 1
ATOM 3691 N N . VAL B 1 76 ? -5.863 16.031 3.791 1 98.69 76 VAL B N 1
ATOM 3692 C CA . VAL B 1 76 ? -6.078 15.492 2.451 1 98.69 76 VAL B CA 1
ATOM 3693 C C . VAL B 1 76 ? -5.625 14.039 2.404 1 98.69 76 VAL B C 1
ATOM 3695 O O . VAL B 1 76 ? -6.227 13.211 1.709 1 98.69 76 VAL B O 1
ATOM 3698 N N . LYS B 1 77 ? -4.617 13.688 3.172 1 96.62 77 LYS B N 1
ATOM 3699 C CA . LYS B 1 77 ? -4.043 12.344 3.15 1 96.62 77 LYS B CA 1
ATOM 3700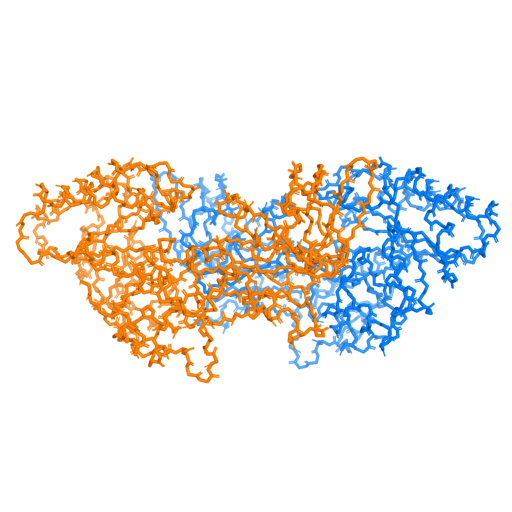 C C . LYS B 1 77 ? -5.078 11.297 3.545 1 96.62 77 LYS B C 1
ATOM 3702 O O . LYS B 1 77 ? -4.934 10.117 3.215 1 96.62 77 LYS B O 1
ATOM 3707 N N . CYS B 1 78 ? -6.09 11.703 4.293 1 97.5 78 CYS B N 1
ATOM 3708 C CA . CYS B 1 78 ? -7.109 10.781 4.785 1 97.5 78 CYS B CA 1
ATOM 3709 C C . CYS B 1 78 ? -7.906 10.188 3.631 1 97.5 78 CYS B C 1
ATOM 3711 O O . CYS B 1 78 ? -8.188 8.984 3.617 1 97.5 78 CYS B O 1
ATOM 3713 N N . ASN B 1 79 ? -8.297 10.93 2.736 1 98.5 79 ASN B N 1
ATOM 3714 C CA . ASN B 1 79 ? -9.023 10.57 1.522 1 98.5 79 ASN B CA 1
ATOM 3715 C C . ASN B 1 79 ? -8.953 11.672 0.474 1 98.5 79 ASN B C 1
ATOM 3717 O O . ASN B 1 79 ? -9.648 12.688 0.589 1 98.5 79 ASN B O 1
ATOM 3721 N N . PRO B 1 80 ? -8.188 11.555 -0.557 1 98.12 80 PRO B N 1
ATOM 3722 C CA . PRO B 1 80 ? -7.961 12.625 -1.528 1 98.12 80 PRO B CA 1
ATOM 3723 C C . PRO B 1 80 ? -8.922 12.562 -2.711 1 98.12 80 PRO B C 1
ATOM 3725 O O . PRO B 1 80 ? -8.648 13.133 -3.766 1 98.12 80 PRO B O 1
ATOM 3728 N N . ASN B 1 81 ? -10.078 11.805 -2.572 1 97.38 81 ASN B N 1
ATOM 3729 C CA . ASN B 1 81 ? -11.055 11.742 -3.654 1 97.38 81 ASN B CA 1
ATOM 3730 C C . ASN B 1 81 ? -11.461 13.141 -4.121 1 97.38 81 ASN B C 1
ATOM 3732 O O . ASN B 1 81 ? -11.922 13.961 -3.316 1 97.38 81 ASN B O 1
ATOM 3736 N N . PRO B 1 82 ? -11.359 13.445 -5.391 1 96.31 82 PRO B N 1
ATOM 3737 C CA . PRO B 1 82 ? -11.555 14.812 -5.867 1 96.31 82 PRO B CA 1
ATOM 3738 C C . PRO B 1 82 ? -12.984 15.312 -5.648 1 96.31 82 PRO B C 1
ATOM 3740 O O . PRO B 1 82 ? -13.188 16.484 -5.312 1 96.31 82 PRO B O 1
ATOM 3743 N N . ALA B 1 83 ? -13.977 14.477 -5.859 1 96.44 83 ALA B N 1
ATOM 3744 C CA . ALA B 1 83 ? -15.352 14.891 -5.617 1 96.44 83 ALA B CA 1
ATOM 3745 C C . ALA B 1 83 ? -15.57 15.242 -4.148 1 96.44 83 ALA B C 1
ATOM 3747 O O . ALA B 1 83 ? -16.203 16.25 -3.836 1 96.44 83 ALA B O 1
ATOM 3748 N N . PHE B 1 84 ? -15.062 14.406 -3.348 1 98.06 84 PHE B N 1
ATOM 3749 C CA . PHE B 1 84 ? -15.141 14.609 -1.904 1 98.06 84 PHE B CA 1
ATOM 3750 C C . PHE B 1 84 ? -14.461 15.914 -1.501 1 98.06 84 PHE B C 1
ATOM 3752 O O . PHE B 1 84 ? -15.062 16.734 -0.809 1 98.06 84 PHE B O 1
ATOM 3759 N N . LEU B 1 85 ? -13.211 16.172 -1.976 1 98.56 85 LEU B N 1
ATOM 3760 C CA . LEU B 1 85 ? -12.469 17.391 -1.679 1 98.56 85 LEU B CA 1
ATOM 3761 C C . LEU B 1 85 ? -13.195 18.625 -2.219 1 98.56 85 LEU B C 1
ATOM 3763 O O . LEU B 1 85 ? -13.25 19.656 -1.557 1 98.56 85 LEU B O 1
ATOM 3767 N N . GLY B 1 86 ? -13.703 18.453 -3.408 1 97.81 86 GLY B N 1
ATOM 3768 C CA . GLY B 1 86 ? -14.438 19.562 -4.008 1 97.81 86 GLY B CA 1
ATOM 3769 C C . GLY B 1 86 ? -15.633 20 -3.191 1 97.81 86 GLY B C 1
ATOM 3770 O O . GLY B 1 86 ? -15.875 21.188 -3.025 1 97.81 86 GLY B O 1
ATOM 3771 N N . VAL B 1 87 ? -16.375 19.047 -2.678 1 97.31 87 VAL B N 1
ATOM 3772 C CA . VAL B 1 87 ? -17.562 19.359 -1.878 1 97.31 87 VAL B CA 1
ATOM 3773 C C . VAL B 1 87 ? -17.141 19.984 -0.551 1 97.31 87 VAL B C 1
ATOM 3775 O O . VAL B 1 87 ? -17.75 20.953 -0.093 1 97.31 87 VAL B O 1
ATOM 3778 N N . LEU B 1 88 ? -16.109 19.438 0.069 1 98.38 88 LEU B N 1
ATOM 3779 C CA . LEU B 1 88 ? -15.586 20.031 1.295 1 98.38 88 LEU B CA 1
ATOM 3780 C C . LEU B 1 88 ? -15.188 21.484 1.066 1 98.38 88 LEU B C 1
ATOM 3782 O O . LEU B 1 88 ? -15.5 22.359 1.884 1 98.38 88 LEU B O 1
ATOM 3786 N N . ALA B 1 89 ? -14.508 21.734 -0.053 1 98 89 ALA B N 1
ATOM 3787 C CA . ALA B 1 89 ? -14.102 23.094 -0.398 1 98 89 ALA B CA 1
ATOM 3788 C C . ALA B 1 89 ? -15.32 24 -0.535 1 98 89 ALA B C 1
ATOM 3790 O O . ALA B 1 89 ? -15.32 25.125 -0.005 1 98 89 ALA B O 1
ATOM 3791 N N . ALA B 1 90 ? -16.312 23.531 -1.218 1 96.5 90 ALA B N 1
ATOM 3792 C CA . ALA B 1 90 ? -17.531 24.312 -1.46 1 96.5 90 ALA B CA 1
ATOM 3793 C C . ALA B 1 90 ? -18.266 24.609 -0.156 1 96.5 90 ALA B C 1
ATOM 3795 O O . ALA B 1 90 ? -18.891 25.656 -0.009 1 96.5 90 ALA B O 1
ATOM 3796 N N . LEU B 1 91 ? -18.141 23.703 0.746 1 96.44 91 LEU B N 1
ATOM 3797 C CA . LEU B 1 91 ? -18.844 23.844 2.02 1 96.44 91 LEU B CA 1
ATOM 3798 C C . LEU B 1 91 ? -18.031 24.703 2.988 1 96.44 91 LEU B C 1
ATOM 3800 O O . LEU B 1 91 ? -18.469 24.969 4.105 1 96.44 91 LEU B O 1
ATOM 3804 N N . GLY B 1 92 ? -16.766 25.047 2.617 1 96 92 GLY B N 1
ATOM 3805 C CA . GLY B 1 92 ? -16.047 26.047 3.391 1 96 92 GLY B CA 1
ATOM 3806 C C . GLY B 1 92 ? -14.805 25.484 4.062 1 96 92 GLY B C 1
ATOM 3807 O O . GLY B 1 92 ? -14.109 26.203 4.781 1 96 92 GLY B O 1
ATOM 3808 N N . SER B 1 93 ? -14.539 24.234 3.771 1 98.06 93 SER B N 1
ATOM 3809 C CA . SER B 1 93 ? -13.344 23.672 4.383 1 98.06 93 SER B CA 1
ATOM 3810 C C . SER B 1 93 ? -12.07 24.25 3.77 1 98.06 93 SER B C 1
ATOM 3812 O O . SER B 1 93 ? -12.047 24.578 2.578 1 98.06 93 SER B O 1
ATOM 3814 N N . SER B 1 94 ? -11.07 24.453 4.594 1 98.81 94 SER B N 1
ATOM 3815 C CA . SER B 1 94 ? -9.688 24.578 4.152 1 98.81 94 SER B CA 1
ATOM 3816 C C . SER B 1 94 ? -8.977 23.219 4.172 1 98.81 94 SER B C 1
ATOM 3818 O O . SER B 1 94 ? -9.609 22.188 4.406 1 98.81 94 SER B O 1
ATOM 3820 N N . PHE B 1 95 ? -7.625 23.25 3.828 1 98.88 95 PHE B N 1
ATOM 3821 C CA . PHE B 1 95 ? -7.023 21.953 3.605 1 98.88 95 PHE B CA 1
ATOM 3822 C C . PHE B 1 95 ? -5.625 21.891 4.211 1 98.88 95 PHE B C 1
ATOM 3824 O O . PHE B 1 95 ? -4.859 22.844 4.117 1 98.88 95 PHE B O 1
ATOM 3831 N N . ASP B 1 96 ? -5.422 20.828 4.914 1 98.5 96 ASP B N 1
ATOM 3832 C CA . ASP B 1 96 ? -4.09 20.406 5.344 1 98.5 96 ASP B CA 1
ATOM 3833 C C . ASP B 1 96 ? -3.451 19.484 4.312 1 98.5 96 ASP B C 1
ATOM 3835 O O . ASP B 1 96 ? -3.971 18.406 4.035 1 98.5 96 ASP B O 1
ATOM 3839 N N . CYS B 1 97 ? -2.326 19.891 3.748 1 98.69 97 CYS B N 1
ATOM 3840 C CA . CYS B 1 97 ? -1.608 19.109 2.742 1 98.69 97 CYS B CA 1
ATOM 3841 C C . CYS B 1 97 ? -0.231 18.703 3.25 1 98.69 97 CYS B C 1
ATOM 3843 O O . CYS B 1 97 ? 0.409 19.453 3.992 1 98.69 97 CYS B O 1
ATOM 3845 N N . ALA B 1 98 ? 0.227 17.516 2.783 1 97.31 98 ALA B N 1
ATOM 3846 C CA . ALA B 1 98 ? 1.488 16.984 3.285 1 97.31 98 ALA B CA 1
ATOM 3847 C C . ALA B 1 98 ? 2.545 16.938 2.184 1 97.31 98 ALA B C 1
ATOM 3849 O O . ALA B 1 98 ? 3.717 16.672 2.451 1 97.31 98 ALA B O 1
ATOM 3850 N N . SER B 1 99 ? 2.197 17.25 0.952 1 98.06 99 SER B N 1
ATOM 3851 C CA . SER B 1 99 ? 3.105 17.094 -0.18 1 98.06 99 SER B CA 1
ATOM 3852 C C . SER B 1 99 ? 2.729 18.031 -1.32 1 98.06 99 SER B C 1
ATOM 3854 O O . SER B 1 99 ? 1.647 18.625 -1.312 1 98.06 99 SER B O 1
ATOM 3856 N N . ARG B 1 100 ? 3.654 18.156 -2.244 1 97.88 100 ARG B N 1
ATOM 3857 C CA . ARG B 1 100 ? 3.391 18.922 -3.459 1 97.88 100 ARG B CA 1
ATOM 3858 C C . ARG B 1 100 ? 2.158 18.406 -4.184 1 97.88 100 ARG B C 1
ATOM 3860 O O . ARG B 1 100 ? 1.305 19.172 -4.613 1 97.88 100 ARG B O 1
ATOM 3867 N N . ALA B 1 101 ? 2.051 17.109 -4.293 1 98 101 ALA B N 1
ATOM 3868 C CA . ALA B 1 101 ? 0.948 16.5 -5.031 1 98 101 ALA B CA 1
ATOM 3869 C C . ALA B 1 101 ? -0.396 16.844 -4.398 1 98 101 ALA B C 1
ATOM 3871 O O . ALA B 1 101 ? -1.378 17.078 -5.105 1 98 101 ALA B O 1
ATOM 3872 N N . GLU B 1 102 ? -0.469 16.828 -3.129 1 98.56 102 GLU B N 1
ATOM 3873 C CA . GLU B 1 102 ? -1.712 17.188 -2.451 1 98.56 102 GLU B CA 1
ATOM 3874 C C . GLU B 1 102 ? -2.047 18.672 -2.65 1 98.56 102 GLU B C 1
ATOM 3876 O O . GLU B 1 102 ? -3.209 19.016 -2.865 1 98.56 102 GLU B O 1
ATOM 3881 N N . ILE B 1 103 ? -1.012 19.547 -2.541 1 98.81 103 ILE B N 1
ATOM 3882 C CA . ILE B 1 103 ? -1.226 20.969 -2.795 1 98.81 103 ILE B CA 1
ATOM 3883 C C . ILE B 1 103 ? -1.767 21.156 -4.207 1 98.81 103 ILE B C 1
ATOM 3885 O O . ILE B 1 103 ? -2.754 21.875 -4.41 1 98.81 103 ILE B O 1
ATOM 3889 N N . GLU B 1 104 ? -1.133 20.453 -5.16 1 98.62 104 GLU B N 1
ATOM 3890 C CA . GLU B 1 104 ? -1.576 20.531 -6.551 1 98.62 104 GLU B CA 1
ATOM 3891 C C . GLU B 1 104 ? -3.031 20.109 -6.691 1 98.62 104 GLU B C 1
ATOM 3893 O O . GLU B 1 104 ? -3.811 20.75 -7.402 1 98.62 104 GLU B O 1
ATOM 3898 N N . THR B 1 105 ? -3.377 19.062 -6.008 1 98 105 THR B N 1
ATOM 3899 C CA . THR B 1 105 ? -4.73 18.516 -6.074 1 98 105 THR B CA 1
ATOM 3900 C C . THR B 1 105 ? -5.742 19.531 -5.547 1 98 105 THR B C 1
ATOM 3902 O O . THR B 1 105 ? -6.758 19.797 -6.191 1 98 105 THR B O 1
ATOM 3905 N N . VAL B 1 106 ? -5.48 20.125 -4.438 1 98.62 106 VAL B N 1
ATOM 3906 C CA . VAL B 1 106 ? -6.395 21.078 -3.812 1 98.62 106 VAL B CA 1
ATOM 3907 C C . VAL B 1 106 ? -6.504 22.328 -4.672 1 98.62 106 VAL B C 1
ATOM 3909 O O . VAL B 1 106 ? -7.602 22.828 -4.918 1 98.62 106 VAL B O 1
ATOM 3912 N N . LEU B 1 107 ? -5.355 22.812 -5.16 1 98.75 107 LEU B N 1
ATOM 3913 C CA . LEU B 1 107 ? -5.352 24.016 -5.988 1 98.75 107 LEU B CA 1
ATOM 3914 C C . LEU B 1 107 ? -6.137 23.781 -7.277 1 98.75 107 LEU B C 1
ATOM 3916 O O . LEU B 1 107 ? -6.797 24.703 -7.777 1 98.75 107 LEU B O 1
ATOM 3920 N N . SER B 1 108 ? -6.07 22.609 -7.809 1 97.88 108 SER B N 1
ATOM 3921 C CA . SER B 1 108 ? -6.754 22.297 -9.055 1 97.88 108 SER B CA 1
ATOM 3922 C C . SER B 1 108 ? -8.266 22.375 -8.891 1 97.88 108 SER B C 1
ATOM 3924 O O . SER B 1 108 ? -9 22.438 -9.883 1 97.88 108 SER B O 1
ATOM 3926 N N . LEU B 1 109 ? -8.758 22.391 -7.688 1 97.31 109 LEU B N 1
ATOM 3927 C CA . LEU B 1 109 ? -10.188 22.484 -7.402 1 97.31 109 LEU B CA 1
ATOM 3928 C C . LEU B 1 109 ? -10.617 23.953 -7.281 1 97.31 109 LEU B C 1
ATOM 3930 O O . LEU B 1 109 ? -11.766 24.234 -6.949 1 97.31 109 LEU B O 1
ATOM 3934 N N . GLY B 1 110 ? -9.68 24.875 -7.434 1 97.06 110 GLY B N 1
ATOM 3935 C CA . GLY B 1 110 ? -9.984 26.281 -7.375 1 97.06 110 GLY B CA 1
ATOM 3936 C C . GLY B 1 110 ? -9.867 26.875 -5.977 1 97.06 110 GLY B C 1
ATOM 3937 O O . GLY B 1 110 ? -10.281 28 -5.734 1 97.06 110 GLY B O 1
ATOM 3938 N N . VAL B 1 111 ? -9.352 26.141 -5.113 1 98.25 111 VAL B N 1
ATOM 3939 C CA . VAL B 1 111 ? -9.172 26.609 -3.742 1 98.25 111 VAL B CA 1
ATOM 3940 C C . VAL B 1 111 ? -8.016 27.609 -3.684 1 98.25 111 VAL B C 1
ATOM 3942 O O . VAL B 1 111 ? -6.965 27.391 -4.293 1 98.25 111 VAL B O 1
ATOM 3945 N N . SER B 1 112 ? -8.211 28.688 -3.039 1 98.5 112 SER B N 1
ATOM 3946 C CA . SER B 1 112 ? -7.156 29.672 -2.873 1 98.5 112 SER B CA 1
ATOM 3947 C C . SER B 1 112 ? -6.027 29.141 -1.999 1 98.5 112 SER B C 1
ATOM 3949 O O . SER B 1 112 ? -6.277 28.438 -1.014 1 98.5 112 SER B O 1
ATOM 3951 N N . PRO B 1 113 ? -4.762 29.484 -2.312 1 98.62 113 PRO B N 1
ATOM 3952 C CA . PRO B 1 113 ? -3.619 28.953 -1.567 1 98.62 113 PRO B CA 1
ATOM 3953 C C . PRO B 1 113 ? -3.643 29.344 -0.091 1 98.62 113 PRO B C 1
ATOM 3955 O O . PRO B 1 113 ? -3.076 28.641 0.748 1 98.62 113 PRO B O 1
ATOM 3958 N N . ASP B 1 114 ? -4.309 30.438 0.246 1 98.31 114 ASP B N 1
ATOM 3959 C CA . ASP B 1 114 ? -4.367 30.875 1.638 1 98.31 114 ASP B CA 1
ATOM 3960 C C . ASP B 1 114 ? -5.266 29.969 2.465 1 98.31 114 ASP B C 1
ATOM 3962 O O . ASP B 1 114 ? -5.301 30.062 3.693 1 98.31 114 ASP B O 1
ATOM 3966 N N . ARG B 1 115 ? -5.973 29.031 1.806 1 98.69 115 ARG B N 1
ATOM 3967 C CA . ARG B 1 115 ? -6.797 28.031 2.48 1 98.69 115 ARG B CA 1
ATOM 3968 C C . ARG B 1 115 ? -6.051 26.719 2.629 1 98.69 115 ARG B C 1
ATOM 3970 O O . ARG B 1 115 ? -6.66 25.672 2.867 1 98.69 115 ARG B O 1
ATOM 3977 N N . ILE B 1 116 ? -4.73 26.75 2.475 1 98.88 116 ILE B N 1
ATOM 3978 C CA . ILE B 1 116 ? -3.918 25.547 2.576 1 98.88 116 ILE B CA 1
ATOM 3979 C C . ILE B 1 116 ? -2.842 25.734 3.641 1 98.88 116 ILE B C 1
ATOM 3981 O O . ILE B 1 116 ? -2.166 26.766 3.674 1 98.88 116 ILE B O 1
ATOM 3985 N N . VAL B 1 117 ? -2.777 24.875 4.543 1 98.88 117 VAL B N 1
ATOM 3986 C CA . VAL B 1 117 ? -1.609 24.75 5.41 1 98.88 117 VAL B CA 1
ATOM 3987 C C . VAL B 1 117 ? -0.763 23.562 4.969 1 98.88 117 VAL B C 1
ATOM 3989 O O . VAL B 1 117 ? -1.286 22.469 4.758 1 98.88 117 VAL B O 1
ATOM 3992 N N . TYR B 1 118 ? 0.517 23.766 4.652 1 98.69 118 TYR B N 1
ATOM 3993 C CA . TYR B 1 118 ? 1.465 22.688 4.363 1 98.69 118 TYR B CA 1
ATOM 3994 C C . TYR B 1 118 ? 2.016 22.094 5.652 1 98.69 118 TYR B C 1
ATOM 3996 O O . TYR B 1 118 ? 3.074 22.5 6.133 1 98.69 118 TYR B O 1
ATOM 4004 N N . ALA B 1 119 ? 1.422 21.047 6.129 1 97.25 119 ALA B N 1
ATOM 4005 C CA . ALA B 1 119 ? 1.506 20.688 7.547 1 97.25 119 ALA B CA 1
ATOM 4006 C C . ALA B 1 119 ? 2.596 19.656 7.793 1 97.25 119 ALA B C 1
ATOM 4008 O O . ALA B 1 119 ? 2.891 19.312 8.945 1 97.25 119 ALA B O 1
ATOM 4009 N N . ASN B 1 120 ? 3.207 19.047 6.742 1 97.44 120 ASN B N 1
ATOM 4010 C CA . ASN B 1 120 ? 4.32 18.141 6.957 1 97.44 120 ASN B CA 1
ATOM 4011 C C . ASN B 1 120 ? 5.52 18.844 7.582 1 97.44 120 ASN B C 1
ATOM 4013 O O . ASN B 1 120 ? 6.074 19.766 6.992 1 97.44 120 ASN B O 1
ATOM 4017 N N . PRO B 1 121 ? 5.969 18.391 8.742 1 97.12 121 PRO B N 1
ATOM 4018 C CA . PRO B 1 121 ? 7.062 19.109 9.398 1 97.12 121 PRO B CA 1
ATOM 4019 C C . PRO B 1 121 ? 8.398 18.938 8.688 1 97.12 121 PRO B C 1
ATOM 4021 O O . PRO B 1 121 ? 9.336 19.719 8.914 1 97.12 121 PRO B O 1
ATOM 4024 N N . CYS B 1 122 ? 8.531 17.891 7.914 1 97.12 122 CYS B N 1
ATOM 4025 C CA . CYS B 1 122 ? 9.758 17.625 7.176 1 97.12 122 CYS B CA 1
ATOM 4026 C C . CYS B 1 122 ? 9.477 17.453 5.688 1 97.12 122 CYS B C 1
ATOM 4028 O O . CYS B 1 122 ? 8.766 16.547 5.281 1 97.12 122 CYS B O 1
ATOM 4030 N N . LYS B 1 123 ? 10.023 18.375 4.891 1 97.56 123 LYS B N 1
ATOM 4031 C CA . LYS B 1 123 ? 9.633 18.484 3.488 1 97.56 123 LYS B CA 1
ATOM 4032 C C . LYS B 1 123 ? 10.852 18.406 2.572 1 97.56 123 LYS B C 1
ATOM 4034 O O . LYS B 1 123 ? 11.93 18.875 2.92 1 97.56 123 LYS B O 1
ATOM 4039 N N . ALA B 1 124 ? 10.625 17.812 1.417 1 96.56 124 ALA B N 1
ATOM 4040 C CA . ALA B 1 124 ? 11.641 17.906 0.373 1 96.56 124 ALA B CA 1
ATOM 4041 C C . ALA B 1 124 ? 11.789 19.344 -0.126 1 96.56 124 ALA B C 1
ATOM 4043 O O . ALA B 1 124 ? 10.812 20.094 -0.167 1 96.56 124 ALA B O 1
ATOM 4044 N N . GLU B 1 125 ? 13 19.688 -0.573 1 96.81 125 GLU B N 1
ATOM 4045 C CA . GLU B 1 125 ? 13.266 21.031 -1.078 1 96.81 125 GLU B CA 1
ATOM 4046 C C . GLU B 1 125 ? 12.336 21.375 -2.236 1 96.81 125 GLU B C 1
ATOM 4048 O O . GLU B 1 125 ? 11.797 22.484 -2.293 1 96.81 125 GLU B O 1
ATOM 4053 N N . SER B 1 126 ? 12.156 20.422 -3.1 1 95.88 126 SER B N 1
ATOM 4054 C CA . SER B 1 126 ? 11.336 20.672 -4.277 1 95.88 126 SER B CA 1
ATOM 4055 C C . SER B 1 126 ? 9.891 20.969 -3.885 1 95.88 126 SER B C 1
ATOM 4057 O O . SER B 1 126 ? 9.227 21.781 -4.539 1 95.88 126 SER B O 1
ATOM 4059 N N . HIS B 1 127 ? 9.422 20.359 -2.814 1 97.38 127 HIS B N 1
ATOM 4060 C CA . HIS B 1 127 ? 8.062 20.609 -2.352 1 97.38 127 HIS B CA 1
ATOM 4061 C C . HIS B 1 127 ? 7.938 22.016 -1.746 1 97.38 127 HIS B C 1
ATOM 4063 O O . HIS B 1 127 ? 6.926 22.688 -1.94 1 97.38 127 HIS B O 1
ATOM 4069 N N . ILE B 1 128 ? 8.945 22.438 -1.022 1 98.25 128 ILE B N 1
ATOM 4070 C CA . ILE B 1 128 ? 8.953 23.781 -0.449 1 98.25 128 ILE B CA 1
ATOM 4071 C C . ILE B 1 128 ? 8.953 24.828 -1.567 1 98.25 128 ILE B C 1
ATOM 4073 O O . ILE B 1 128 ? 8.188 25.781 -1.527 1 98.25 128 ILE B O 1
ATOM 4077 N N . LYS B 1 129 ? 9.805 24.578 -2.576 1 97.81 129 LYS B N 1
ATOM 4078 C CA . LYS B 1 129 ? 9.875 25.5 -3.717 1 97.81 129 LYS B CA 1
ATOM 4079 C C . LYS B 1 129 ? 8.523 25.625 -4.406 1 97.81 129 LYS B C 1
ATOM 4081 O O . LYS B 1 129 ? 8.109 26.719 -4.789 1 97.81 129 LYS B O 1
ATOM 4086 N N . TYR B 1 130 ? 7.895 24.5 -4.543 1 98.25 130 TYR B N 1
ATOM 4087 C CA . TYR B 1 130 ? 6.586 24.531 -5.195 1 98.25 130 TYR B CA 1
ATOM 4088 C C . TYR B 1 130 ? 5.578 25.312 -4.359 1 98.25 130 TYR B C 1
ATOM 4090 O O . TYR B 1 130 ? 4.836 26.141 -4.891 1 98.25 130 TYR B O 1
ATOM 4098 N N . ALA B 1 131 ? 5.512 25.016 -3.076 1 98.75 131 ALA B N 1
ATOM 4099 C CA . ALA B 1 131 ? 4.602 25.734 -2.195 1 98.75 131 ALA B CA 1
ATOM 4100 C C . ALA B 1 131 ? 4.828 27.25 -2.305 1 98.75 131 ALA B C 1
ATOM 4102 O O . ALA B 1 131 ? 3.869 28.016 -2.396 1 98.75 131 ALA B O 1
ATOM 4103 N N . ALA B 1 132 ? 6.055 27.641 -2.338 1 98.81 132 ALA B N 1
ATOM 4104 C CA . ALA B 1 132 ? 6.406 29.062 -2.488 1 98.81 132 ALA B CA 1
ATOM 4105 C C . ALA B 1 132 ? 5.883 29.609 -3.811 1 98.81 132 ALA B C 1
ATOM 4107 O O . ALA B 1 132 ? 5.324 30.719 -3.852 1 98.81 132 ALA B O 1
ATOM 4108 N N . SER B 1 133 ? 6.035 28.844 -4.836 1 98.75 133 SER B N 1
ATOM 4109 C CA . SER B 1 133 ? 5.703 29.312 -6.18 1 98.75 133 SER B CA 1
ATOM 4110 C C . SER B 1 133 ? 4.203 29.531 -6.34 1 98.75 133 SER B C 1
ATOM 4112 O O . SER B 1 133 ? 3.768 30.328 -7.168 1 98.75 133 SER B O 1
ATOM 4114 N N . VAL B 1 134 ? 3.396 28.828 -5.566 1 98.62 134 VAL B N 1
ATOM 4115 C CA . VAL B 1 134 ? 1.955 28.891 -5.777 1 98.62 134 VAL B CA 1
ATOM 4116 C C . VAL B 1 134 ? 1.301 29.688 -4.648 1 98.62 134 VAL B C 1
ATOM 4118 O O . VAL B 1 134 ? 0.079 29.844 -4.621 1 98.62 134 VAL B O 1
ATOM 4121 N N . GLY B 1 135 ? 2.033 30.094 -3.672 1 98.62 135 GLY B N 1
ATOM 4122 C CA . GLY B 1 135 ? 1.536 31.016 -2.66 1 98.62 135 GLY B CA 1
ATOM 4123 C C . GLY B 1 135 ? 0.947 30.297 -1.453 1 98.62 135 GLY B C 1
ATOM 4124 O O . GLY B 1 135 ? 0.04 30.828 -0.803 1 98.62 135 GLY B O 1
ATOM 4125 N N . VAL B 1 136 ? 1.343 29.094 -1.194 1 98.81 136 VAL B N 1
ATOM 4126 C CA . VAL B 1 136 ? 1.022 28.453 0.074 1 98.81 136 VAL B CA 1
ATOM 4127 C C . VAL B 1 136 ? 1.998 28.906 1.152 1 98.81 136 VAL B C 1
ATOM 4129 O O . VAL B 1 136 ? 3.125 28.422 1.234 1 98.81 136 VAL B O 1
ATOM 4132 N N . ASN B 1 137 ? 1.568 29.781 2.02 1 98.75 137 ASN B N 1
ATOM 4133 C CA . ASN B 1 137 ? 2.494 30.562 2.842 1 98.75 137 ASN B CA 1
ATOM 4134 C C . ASN B 1 137 ? 2.322 30.234 4.324 1 98.75 137 ASN B C 1
ATOM 4136 O O . ASN B 1 137 ? 2.496 31.125 5.176 1 98.75 137 ASN B O 1
ATOM 4140 N N . LEU B 1 138 ? 1.852 29.109 4.664 1 98.81 138 LEU B N 1
ATOM 4141 C CA . LEU B 1 138 ? 1.771 28.625 6.035 1 98.81 138 LEU B CA 1
ATOM 4142 C C . LEU B 1 138 ? 2.234 27.172 6.129 1 98.81 138 LEU B C 1
ATOM 4144 O O . LEU B 1 138 ? 1.706 26.297 5.434 1 98.81 138 LEU B O 1
ATOM 4148 N N . THR B 1 139 ? 3.266 26.938 6.91 1 98.81 139 THR B N 1
ATOM 4149 C CA . THR B 1 139 ? 3.773 25.578 7.016 1 98.81 139 THR B CA 1
ATOM 4150 C C . THR B 1 139 ? 4.262 25.281 8.43 1 98.81 139 THR B C 1
ATOM 4152 O O . THR B 1 139 ? 4.277 26.172 9.281 1 98.81 139 THR B O 1
ATOM 4155 N N . THR B 1 140 ? 4.598 24.031 8.734 1 98.75 140 THR B N 1
ATOM 4156 C CA . THR B 1 140 ? 5.055 23.609 10.055 1 98.75 140 THR B CA 1
ATOM 4157 C C . THR B 1 140 ? 6.547 23.281 10.023 1 98.75 140 THR B C 1
ATOM 4159 O O . THR B 1 140 ? 7.125 23.078 8.953 1 98.75 140 THR B O 1
ATOM 4162 N N . PHE B 1 141 ? 7.176 23.266 11.211 1 98.56 141 PHE B N 1
ATOM 4163 C CA . PHE B 1 141 ? 8.555 22.828 11.383 1 98.56 141 PHE B CA 1
ATOM 4164 C C . PHE B 1 141 ? 8.773 22.297 12.789 1 98.56 141 PHE B C 1
ATOM 4166 O O . PHE B 1 141 ? 8.039 22.625 13.711 1 98.56 141 PHE B O 1
ATOM 4173 N N . ASP B 1 142 ? 9.773 21.406 12.961 1 98.19 142 ASP B N 1
ATOM 4174 C CA . ASP B 1 142 ? 10.102 20.922 14.305 1 98.19 142 ASP B CA 1
ATOM 4175 C C . ASP B 1 142 ? 11.586 20.594 14.43 1 98.19 142 ASP B C 1
ATOM 4177 O O . ASP B 1 142 ? 11.984 19.828 15.312 1 98.19 142 ASP B O 1
ATOM 4181 N N . SER B 1 143 ? 12.391 21.094 13.453 1 97.75 143 SER B N 1
ATOM 4182 C CA . SER B 1 143 ? 13.828 20.859 13.508 1 97.75 143 SER B CA 1
ATOM 4183 C C . SER B 1 143 ? 14.602 22.047 12.945 1 97.75 143 SER B C 1
ATOM 4185 O O . SER B 1 143 ? 14.055 22.844 12.18 1 97.75 143 SER B O 1
ATOM 4187 N N . LYS B 1 144 ? 15.844 22.156 13.375 1 97.5 144 LYS B N 1
ATOM 4188 C CA . LYS B 1 144 ? 16.703 23.25 12.914 1 97.5 144 LYS B CA 1
ATOM 4189 C C . LYS B 1 144 ? 16.969 23.141 11.414 1 97.5 144 LYS B C 1
ATOM 4191 O O . LYS B 1 144 ? 17 24.141 10.711 1 97.5 144 LYS B O 1
ATOM 4196 N N . GLU B 1 145 ? 17.094 21.922 10.969 1 97.12 145 GLU B N 1
ATOM 4197 C CA . GLU B 1 145 ? 17.406 21.703 9.555 1 97.12 145 GLU B CA 1
ATOM 4198 C C . GLU B 1 145 ? 16.234 22.141 8.672 1 97.12 145 GLU B C 1
ATOM 4200 O O . GLU B 1 145 ? 16.438 22.609 7.551 1 97.12 145 GLU B O 1
ATOM 4205 N N . GLU B 1 146 ? 15.078 21.984 9.164 1 98.44 146 GLU B N 1
ATOM 4206 C CA . GLU B 1 146 ? 13.914 22.422 8.398 1 98.44 146 GLU B CA 1
ATOM 4207 C C . GLU B 1 146 ? 13.875 23.953 8.273 1 98.44 146 GLU B C 1
ATOM 4209 O O . GLU B 1 146 ? 13.469 24.484 7.242 1 98.44 146 GLU B O 1
ATOM 4214 N N . ILE B 1 147 ? 14.297 24.641 9.344 1 98.56 147 ILE B N 1
ATOM 4215 C CA . ILE B 1 147 ? 14.359 26.109 9.328 1 98.56 147 ILE B CA 1
ATOM 4216 C C . ILE B 1 147 ? 15.312 26.562 8.234 1 98.56 147 ILE B C 1
ATOM 4218 O O . ILE B 1 147 ? 14.992 27.484 7.473 1 98.56 147 ILE B O 1
ATOM 4222 N N . VAL B 1 148 ? 16.422 25.891 8.109 1 98 148 VAL B N 1
ATOM 4223 C CA . VAL B 1 148 ? 17.422 26.234 7.109 1 98 148 VAL B CA 1
ATOM 4224 C C . VAL B 1 148 ? 16.828 26.078 5.711 1 98 148 VAL B C 1
ATOM 4226 O O . VAL B 1 148 ? 17 26.953 4.859 1 98 148 VAL B O 1
ATOM 4229 N N . LYS B 1 149 ? 16.141 25.062 5.449 1 97.81 149 LYS B N 1
ATOM 4230 C CA . LYS B 1 149 ? 15.531 24.812 4.145 1 97.81 149 LYS B CA 1
ATOM 4231 C C . LYS B 1 149 ? 14.469 25.844 3.814 1 97.81 149 LYS B C 1
ATOM 4233 O O . LYS B 1 149 ? 14.43 26.375 2.697 1 97.81 149 LYS B O 1
ATOM 4238 N N . ILE B 1 150 ? 13.641 26.094 4.793 1 98.69 150 ILE B N 1
ATOM 4239 C CA . ILE B 1 150 ? 12.539 27.031 4.559 1 98.69 150 ILE B CA 1
ATOM 4240 C C . ILE B 1 150 ? 13.102 28.438 4.312 1 98.69 150 ILE B C 1
ATOM 4242 O O . ILE B 1 150 ? 12.633 29.141 3.42 1 98.69 150 ILE B O 1
ATOM 4246 N N . ARG B 1 151 ? 14.086 28.844 5.133 1 98.69 151 ARG B N 1
ATOM 4247 C CA . ARG B 1 151 ? 14.711 30.141 4.922 1 98.69 151 ARG B CA 1
ATOM 4248 C C . ARG B 1 151 ? 15.242 30.281 3.498 1 98.69 151 ARG B C 1
ATOM 4250 O O . ARG B 1 151 ? 15.102 31.328 2.875 1 98.69 151 ARG B O 1
ATOM 4257 N N . LYS B 1 152 ? 15.805 29.219 3.047 1 98.31 152 LYS B N 1
ATOM 4258 C CA . LYS B 1 152 ? 16.438 29.234 1.733 1 98.31 152 LYS B CA 1
ATOM 4259 C C . LYS B 1 152 ? 15.406 29.281 0.618 1 98.31 152 LYS B C 1
ATOM 4261 O O . LYS B 1 152 ? 15.57 30 -0.363 1 98.31 152 LYS B O 1
ATOM 4266 N N . TYR B 1 153 ? 14.266 28.562 0.699 1 98.19 153 TYR B N 1
ATOM 4267 C CA . TYR B 1 153 ? 13.438 28.312 -0.472 1 98.19 153 TYR B CA 1
ATOM 4268 C C . TYR B 1 153 ? 12.078 29 -0.331 1 98.19 153 TYR B C 1
ATOM 4270 O O . TYR B 1 153 ? 11.344 29.141 -1.311 1 98.19 153 TYR B O 1
ATOM 4278 N N . HIS B 1 154 ? 11.703 29.422 0.835 1 98.69 154 HIS B N 1
ATOM 4279 C CA . HIS B 1 154 ? 10.406 30.047 1.078 1 98.69 154 HIS B CA 1
ATOM 4280 C C . HIS B 1 154 ? 10.477 31.031 2.242 1 98.69 154 HIS B C 1
ATOM 4282 O O . HIS B 1 154 ? 9.703 30.922 3.195 1 98.69 154 HIS B O 1
ATOM 4288 N N . PRO B 1 155 ? 11.281 32.062 2.18 1 98.06 155 PRO B N 1
ATOM 4289 C CA . PRO B 1 155 ? 11.578 32.969 3.307 1 98.06 155 PRO B CA 1
ATOM 4290 C C . PRO B 1 155 ? 10.367 33.75 3.762 1 98.06 155 PRO B C 1
ATOM 4292 O O . PRO B 1 155 ? 10.359 34.281 4.875 1 98.06 155 PRO B O 1
ATOM 4295 N N . ASN B 1 156 ? 9.312 33.844 2.918 1 97.25 156 ASN B N 1
ATOM 4296 C CA . ASN B 1 156 ? 8.141 34.656 3.283 1 97.25 156 ASN B CA 1
ATOM 4297 C C . ASN B 1 156 ? 7.051 33.781 3.902 1 97.25 156 ASN B C 1
ATOM 4299 O O . ASN B 1 156 ? 5.938 34.25 4.145 1 97.25 156 ASN B O 1
ATOM 4303 N N . CYS B 1 157 ? 7.391 32.562 4.105 1 98 157 CYS B N 1
ATOM 4304 C CA . CYS B 1 157 ? 6.418 31.609 4.637 1 98 157 CYS B CA 1
ATOM 4305 C C . CYS B 1 157 ? 6.223 31.812 6.133 1 98 157 CYS B C 1
ATOM 4307 O O . CYS B 1 157 ? 7.191 31.984 6.871 1 98 157 CYS B O 1
ATOM 4309 N N . ASP B 1 158 ? 4.957 31.891 6.566 1 98.25 158 ASP B N 1
ATOM 4310 C CA . ASP B 1 158 ? 4.648 31.844 7.992 1 98.25 158 ASP B CA 1
ATOM 4311 C C . ASP B 1 158 ? 4.824 30.438 8.555 1 98.25 158 ASP B C 1
ATOM 4313 O O . ASP B 1 158 ? 4.469 29.453 7.895 1 98.25 158 ASP B O 1
ATOM 4317 N N . LEU B 1 159 ? 5.34 30.391 9.789 1 98.75 159 LEU B N 1
ATOM 4318 C CA . LEU B 1 159 ? 5.676 29.094 10.352 1 98.75 159 LEU B CA 1
ATOM 4319 C C . LEU B 1 159 ? 4.816 28.781 11.578 1 98.75 159 LEU B C 1
ATOM 4321 O O . LEU B 1 159 ? 4.512 29.688 12.367 1 98.75 159 LEU B O 1
ATOM 4325 N N . LEU B 1 160 ? 4.422 27.578 11.695 1 98.88 160 LEU B N 1
ATOM 4326 C CA . LEU B 1 160 ? 3.889 27 12.922 1 98.88 160 LEU B CA 1
ATOM 4327 C C . LEU B 1 160 ? 4.871 26 13.531 1 98.88 160 LEU B C 1
ATOM 4329 O O . LEU B 1 160 ? 5.223 25.016 12.891 1 98.88 160 LEU B O 1
ATOM 4333 N N . ILE B 1 161 ? 5.316 26.266 14.75 1 98.81 161 ILE B N 1
ATOM 4334 C CA . ILE B 1 161 ? 6.164 25.266 15.398 1 98.81 161 ILE B CA 1
ATOM 4335 C C . ILE B 1 161 ? 5.32 24.062 15.805 1 98.81 161 ILE B C 1
ATOM 4337 O O . ILE B 1 161 ? 4.301 24.203 16.484 1 98.81 161 ILE B O 1
ATOM 4341 N N . ARG B 1 162 ? 5.664 22.891 15.289 1 98.25 162 ARG B N 1
ATOM 4342 C CA . ARG B 1 162 ? 5.016 21.656 15.688 1 98.25 162 ARG B CA 1
ATOM 4343 C C . ARG B 1 162 ? 5.598 21.109 16.984 1 98.25 162 ARG B C 1
ATOM 4345 O O . ARG B 1 162 ? 6.801 20.859 17.078 1 98.25 162 ARG B O 1
ATOM 4352 N N . VAL B 1 163 ? 4.762 20.953 17.984 1 97.75 163 VAL B N 1
ATOM 4353 C CA . VAL B 1 163 ? 5.227 20.5 19.297 1 97.75 163 VAL B CA 1
ATOM 4354 C C . VAL B 1 163 ? 4.695 19.094 19.578 1 97.75 163 VAL B C 1
ATOM 4356 O O . VAL B 1 163 ? 3.627 18.719 19.078 1 97.75 163 VAL B O 1
ATOM 4359 N N . LYS B 1 164 ? 5.492 18.328 20.266 1 95.94 164 LYS B N 1
ATOM 4360 C CA . LYS B 1 164 ? 5.035 17.016 20.703 1 95.94 164 LYS B CA 1
ATOM 4361 C C . LYS B 1 164 ? 3.932 17.125 21.75 1 95.94 164 LYS B C 1
ATOM 4363 O O . LYS B 1 164 ? 4.102 17.781 22.766 1 95.94 164 LYS B O 1
ATOM 4368 N N . SER B 1 165 ? 2.824 16.469 21.422 1 93.56 165 SER B N 1
ATOM 4369 C CA . SER B 1 165 ? 1.748 16.453 22.406 1 93.56 165 SER B CA 1
ATOM 4370 C C . SER B 1 165 ? 2.154 15.656 23.641 1 93.56 165 SER B C 1
ATOM 4372 O O . SER B 1 165 ? 2.799 14.609 23.547 1 93.56 165 SER B O 1
ATOM 4374 N N . PRO B 1 166 ? 1.731 16.156 24.812 1 91.62 166 PRO B N 1
ATOM 4375 C CA . PRO B 1 166 ? 2.076 15.445 26.047 1 91.62 166 PRO B CA 1
ATOM 4376 C C . PRO B 1 166 ? 1.482 14.039 26.094 1 91.62 166 PRO B C 1
ATOM 4378 O O . PRO B 1 166 ? 2.037 13.156 26.75 1 91.62 166 PRO B O 1
ATOM 4381 N N . ASP B 1 167 ? 0.383 13.891 25.453 1 89.12 167 ASP B N 1
ATOM 4382 C CA . ASP B 1 167 ? -0.323 12.617 25.391 1 89.12 167 ASP B CA 1
ATOM 4383 C C . ASP B 1 167 ? -0.948 12.391 24.016 1 89.12 167 ASP B C 1
ATOM 4385 O O . ASP B 1 167 ? -1.235 13.344 23.297 1 89.12 167 ASP B O 1
ATOM 4389 N N . ASP B 1 168 ? -1.075 11.109 23.703 1 84.38 168 ASP B N 1
ATOM 4390 C CA . ASP B 1 168 ? -1.649 10.812 22.406 1 84.38 168 ASP B CA 1
ATOM 4391 C C . ASP B 1 168 ? -3.139 10.492 22.516 1 84.38 168 ASP B C 1
ATOM 4393 O O . ASP B 1 168 ? -3.777 10.125 21.531 1 84.38 168 ASP B O 1
ATOM 4397 N N . GLY B 1 169 ? -3.68 10.578 23.719 1 83.62 169 GLY B N 1
ATOM 4398 C CA . GLY B 1 169 ? -5.105 10.422 23.953 1 83.62 169 GLY B CA 1
ATOM 4399 C C . GLY B 1 169 ? -5.633 9.062 23.547 1 83.62 169 GLY B C 1
ATOM 4400 O O . GLY B 1 169 ? -6.77 8.945 23.078 1 83.62 169 GLY B O 1
ATOM 4401 N N . GLY B 1 170 ? -4.75 8.062 23.578 1 84.44 170 GLY B N 1
ATOM 4402 C CA . GLY B 1 170 ? -5.191 6.75 23.125 1 84.44 170 GLY B CA 1
ATOM 4403 C C . GLY B 1 170 ? -5.434 6.676 21.641 1 84.44 170 GLY B C 1
ATOM 4404 O O . GLY B 1 170 ? -6.301 5.93 21.172 1 84.44 170 GLY B O 1
ATOM 4405 N N . ALA B 1 171 ? -4.75 7.461 20.906 1 83.31 171 ALA B N 1
ATOM 4406 C CA . ALA B 1 171 ? -4.914 7.48 19.453 1 83.31 171 ALA B CA 1
ATOM 4407 C C . ALA B 1 171 ? -4.629 6.109 18.859 1 83.31 171 ALA B C 1
ATOM 4409 O O . ALA B 1 171 ? -3.715 5.406 19.297 1 83.31 171 ALA B O 1
ATOM 4410 N N . ARG B 1 172 ? -5.43 5.727 17.859 1 81.38 172 ARG B N 1
ATOM 4411 C CA . ARG B 1 172 ? -5.215 4.504 17.094 1 81.38 172 ARG B CA 1
ATOM 4412 C C . ARG B 1 172 ? -3.867 4.535 16.375 1 81.38 172 ARG B C 1
ATOM 4414 O O . ARG B 1 172 ? -3.193 3.51 16.266 1 81.38 172 ARG B O 1
ATOM 4421 N N . CYS B 1 173 ? -3.543 5.75 15.898 1 80.25 173 CYS B N 1
ATOM 4422 C CA . CYS B 1 173 ? -2.291 5.992 15.188 1 80.25 173 CYS B CA 1
ATOM 4423 C C . CYS B 1 173 ? -1.577 7.215 15.758 1 80.25 173 CYS B C 1
ATOM 4425 O O . CYS B 1 173 ? -1.74 8.328 15.25 1 80.25 173 CYS B O 1
ATOM 4427 N N . PRO B 1 174 ? -0.69 6.984 16.688 1 80.81 174 PRO B N 1
ATOM 4428 C CA . PRO B 1 174 ? 0.058 8.109 17.25 1 80.81 174 PRO B CA 1
ATOM 4429 C C . PRO B 1 174 ? 1.095 8.672 16.281 1 80.81 174 PRO B C 1
ATOM 4431 O O . PRO B 1 174 ? 1.649 7.93 15.469 1 80.81 174 PRO B O 1
ATOM 4434 N N . LEU B 1 175 ? 1.34 9.906 16.328 1 80.75 175 LEU B N 1
ATOM 4435 C CA . LEU B 1 175 ? 2.305 10.578 15.461 1 80.75 175 LEU B CA 1
ATOM 4436 C C . LEU B 1 175 ? 3.557 10.969 16.234 1 80.75 175 LEU B C 1
ATOM 4438 O O . LEU B 1 175 ? 4.602 11.234 15.648 1 80.75 175 LEU B O 1
ATOM 4442 N N . GLY B 1 176 ? 3.549 10.969 17.484 1 82.38 176 GLY B N 1
ATOM 4443 C CA . GLY B 1 176 ? 4.559 11.484 18.391 1 82.38 176 GLY B CA 1
ATOM 4444 C C . GLY B 1 176 ? 5.922 10.852 18.188 1 82.38 176 GLY B C 1
ATOM 4445 O O . GLY B 1 176 ? 6.949 11.516 18.359 1 82.38 176 GLY B O 1
ATOM 4446 N N . PRO B 1 177 ? 5.992 9.719 17.781 1 83.69 177 PRO B N 1
ATOM 4447 C CA . PRO B 1 177 ? 7.305 9.094 17.594 1 83.69 177 PRO B CA 1
ATOM 4448 C C . PRO B 1 177 ? 8.109 9.734 16.469 1 83.69 177 PRO B C 1
ATOM 4450 O O . PRO B 1 177 ? 9.336 9.703 16.484 1 83.69 177 PRO B O 1
ATOM 4453 N N . LYS B 1 178 ? 7.469 10.305 15.562 1 92.44 178 LYS B N 1
ATOM 4454 C CA . LYS B 1 178 ? 8.156 10.781 14.367 1 92.44 178 LYS B CA 1
ATOM 4455 C C . LYS B 1 178 ? 8.32 12.297 14.398 1 92.44 178 LYS B C 1
ATOM 4457 O O . LYS B 1 178 ? 9.336 12.828 13.945 1 92.44 178 LYS B O 1
ATOM 4462 N N . TYR B 1 179 ? 7.336 12.984 14.961 1 95.19 179 TYR B N 1
ATOM 4463 C CA . TYR B 1 179 ? 7.363 14.438 14.828 1 95.19 179 TYR B CA 1
ATOM 4464 C C . TYR B 1 179 ? 7.121 15.117 16.172 1 95.19 179 TYR B C 1
ATOM 4466 O O . TYR B 1 179 ? 6.621 14.484 17.109 1 95.19 179 TYR B O 1
ATOM 4474 N N . GLY B 1 180 ? 7.488 16.453 16.219 1 96.94 180 GLY B N 1
ATOM 4475 C CA . GLY B 1 180 ? 7.156 17.312 17.344 1 96.94 180 GLY B CA 1
ATOM 4476 C C . GLY B 1 180 ? 8.367 17.688 18.172 1 96.94 180 GLY B C 1
ATOM 4477 O O . GLY B 1 180 ? 9.133 16.828 18.594 1 96.94 180 GLY B O 1
ATOM 4478 N N . ALA B 1 181 ? 8.5 18.906 18.469 1 97.56 181 ALA B N 1
ATOM 4479 C CA . ALA B 1 181 ? 9.555 19.422 19.328 1 97.56 181 ALA B CA 1
ATOM 4480 C C . ALA B 1 181 ? 9.312 19.047 20.797 1 97.56 181 ALA B C 1
ATOM 4482 O O . ALA B 1 181 ? 8.188 19.156 21.281 1 97.56 181 ALA B O 1
ATOM 4483 N N . LEU B 1 182 ? 10.328 18.578 21.422 1 96.62 182 LEU B N 1
ATOM 4484 C CA . LEU B 1 182 ? 10.289 18.359 22.859 1 96.62 182 LEU B CA 1
ATOM 4485 C C . LEU B 1 182 ? 10.344 19.672 23.625 1 96.62 182 LEU B C 1
ATOM 4487 O O . LEU B 1 182 ? 10.781 20.688 23.078 1 96.62 182 LEU B O 1
ATOM 4491 N N . PRO B 1 183 ? 9.859 19.609 24.828 1 96.19 183 PRO B N 1
ATOM 4492 C CA . PRO B 1 183 ? 9.82 20.844 25.609 1 96.19 183 PRO B CA 1
ATOM 4493 C C . PRO B 1 183 ? 11.164 21.578 25.625 1 96.19 183 PRO B C 1
ATOM 4495 O O . PRO B 1 183 ? 11.203 22.797 25.453 1 96.19 183 PRO B O 1
ATOM 4498 N N . GLU B 1 184 ? 12.258 20.859 25.688 1 96.69 184 GLU B N 1
ATOM 4499 C CA . GLU B 1 184 ? 13.578 21.484 25.797 1 96.69 184 GLU B CA 1
ATOM 4500 C C . GLU B 1 184 ? 14.039 22.016 24.453 1 96.69 184 GLU B C 1
ATOM 4502 O O . GLU B 1 184 ? 15.008 22.781 24.375 1 96.69 184 GLU B O 1
ATOM 4507 N N . GLU B 1 185 ? 13.344 21.672 23.391 1 97.56 185 GLU B N 1
ATOM 4508 C CA . GLU B 1 185 ? 13.734 22.062 22.047 1 97.56 185 GLU B CA 1
ATOM 4509 C C . GLU B 1 185 ? 12.992 23.328 21.609 1 97.56 185 GLU B C 1
ATOM 4511 O O . GLU B 1 185 ? 13.375 23.969 20.625 1 97.56 185 GLU B O 1
ATOM 4516 N N . ILE B 1 186 ? 12.023 23.719 22.359 1 98.19 186 ILE B N 1
ATOM 4517 C CA . ILE B 1 186 ? 11.109 24.766 21.953 1 98.19 186 ILE B CA 1
ATOM 4518 C C . ILE B 1 186 ? 11.852 26.094 21.859 1 98.19 186 ILE B C 1
ATOM 4520 O O . ILE B 1 186 ? 11.883 26.734 20.797 1 98.19 186 ILE B O 1
ATOM 4524 N N . ALA B 1 187 ? 12.461 26.5 22.906 1 98.44 187 ALA B N 1
ATOM 4525 C CA . ALA B 1 187 ? 13.141 27.797 22.938 1 98.44 187 ALA B CA 1
ATOM 4526 C C . ALA B 1 187 ? 14.25 27.844 21.891 1 98.44 187 ALA B C 1
ATOM 4528 O O . ALA B 1 187 ? 14.32 28.781 21.094 1 98.44 187 ALA B O 1
ATOM 4529 N N . PRO B 1 188 ? 15.086 26.781 21.812 1 98.31 188 PRO B N 1
ATOM 4530 C CA . PRO B 1 188 ? 16.141 26.781 20.797 1 98.31 188 PRO B CA 1
ATOM 4531 C C . PRO B 1 188 ? 15.586 26.875 19.375 1 98.31 188 PRO B C 1
ATOM 4533 O O . PRO B 1 188 ? 16.156 27.562 18.531 1 98.31 188 PRO B O 1
ATOM 4536 N N . LEU B 1 189 ? 14.547 26.25 19.109 1 98.56 189 LEU B N 1
ATOM 4537 C CA . LEU B 1 189 ? 13.961 26.266 17.766 1 98.56 189 LEU B CA 1
ATOM 4538 C C . LEU B 1 189 ? 13.375 27.641 17.438 1 98.56 189 LEU B C 1
ATOM 4540 O O . LEU B 1 189 ? 13.531 28.141 16.328 1 98.56 189 LEU B O 1
ATOM 4544 N N . LEU B 1 190 ? 12.672 28.203 18.406 1 98.75 190 LEU B N 1
ATOM 4545 C CA . LEU B 1 190 ? 12.117 29.547 18.219 1 98.75 190 LEU B CA 1
ATOM 4546 C C . LEU B 1 190 ? 13.227 30.562 17.984 1 98.75 190 LEU B C 1
ATOM 4548 O O . LEU B 1 190 ? 13.125 31.406 17.094 1 98.75 190 LEU B O 1
ATOM 4552 N N . GLN B 1 191 ? 14.266 30.438 18.75 1 98.5 191 GLN B N 1
ATOM 4553 C CA . GLN B 1 191 ? 15.406 31.328 18.578 1 98.5 191 GLN B CA 1
ATOM 4554 C C . GLN B 1 191 ? 16.047 31.156 17.219 1 98.5 191 GLN B C 1
ATOM 4556 O O . GLN B 1 191 ? 16.438 32.156 16.578 1 98.5 191 GLN B O 1
ATOM 4561 N N . ALA B 1 192 ? 16.141 29.953 16.812 1 98.44 192 ALA B N 1
ATOM 4562 C CA . ALA B 1 192 ? 16.719 29.672 15.5 1 98.44 192 ALA B CA 1
ATOM 4563 C C . ALA B 1 192 ? 15.875 30.297 14.391 1 98.44 192 ALA B C 1
ATOM 4565 O O . ALA B 1 192 ? 16.422 30.859 13.438 1 98.44 192 ALA B O 1
ATOM 4566 N N . ALA B 1 193 ? 14.57 30.172 14.477 1 98.56 193 ALA B N 1
ATOM 4567 C CA . ALA B 1 193 ? 13.68 30.766 13.484 1 98.56 193 ALA B CA 1
ATOM 4568 C C . ALA B 1 193 ? 13.82 32.281 13.469 1 98.56 193 ALA B C 1
ATOM 4570 O O . ALA B 1 193 ? 13.875 32.906 12.398 1 98.56 193 ALA B O 1
ATOM 4571 N N . GLN B 1 194 ? 13.891 32.844 14.656 1 97.12 194 GLN B N 1
ATOM 4572 C CA . GLN B 1 194 ? 14.062 34.281 14.781 1 97.12 194 GLN B CA 1
ATOM 4573 C C . GLN B 1 194 ? 15.375 34.75 14.141 1 97.12 194 GLN B C 1
ATOM 4575 O O . GLN B 1 194 ? 15.398 35.719 13.406 1 97.12 194 GLN B O 1
ATOM 4580 N N . THR B 1 195 ? 16.375 34.062 14.469 1 97.56 195 THR B N 1
ATOM 4581 C CA . THR B 1 195 ? 17.688 34.375 13.922 1 97.56 195 THR B CA 1
ATOM 4582 C C . THR B 1 195 ? 17.688 34.281 12.398 1 97.56 195 THR B C 1
ATOM 4584 O O . THR B 1 195 ? 18.359 35.062 11.711 1 97.56 195 THR B O 1
ATOM 4587 N N . ALA B 1 196 ? 16.938 33.375 11.867 1 98.06 196 ALA B N 1
ATOM 4588 C CA . ALA B 1 196 ? 16.859 33.156 10.43 1 98.06 196 ALA B CA 1
ATOM 4589 C C . ALA B 1 196 ? 15.961 34.188 9.766 1 98.06 196 ALA B C 1
ATOM 4591 O O . ALA B 1 196 ? 15.852 34.25 8.539 1 98.06 196 ALA B O 1
ATOM 4592 N N . GLY B 1 197 ? 15.273 35 10.516 1 97.38 197 GLY B N 1
ATOM 4593 C CA . GLY B 1 197 ? 14.391 36.031 9.984 1 97.38 197 GLY B CA 1
ATOM 4594 C C . GLY B 1 197 ? 13.047 35.469 9.531 1 97.38 197 GLY B C 1
ATOM 4595 O O . GLY B 1 197 ? 12.406 36.062 8.648 1 97.38 197 GLY B O 1
ATOM 4596 N N . LEU B 1 198 ? 12.703 34.344 10.008 1 98.38 198 LEU B N 1
ATOM 4597 C CA . LEU B 1 198 ? 11.422 33.75 9.648 1 98.38 198 LEU B CA 1
ATOM 4598 C C . LEU B 1 198 ? 10.352 34.062 10.688 1 98.38 198 LEU B C 1
ATOM 4600 O O . LEU B 1 198 ? 10.648 34.125 11.883 1 98.38 198 LEU B O 1
ATOM 4604 N N . THR B 1 199 ? 9.148 34.281 10.242 1 98.25 199 THR B N 1
ATOM 4605 C CA . THR B 1 199 ? 8.039 34.594 11.141 1 98.25 199 THR B CA 1
ATOM 4606 C C . THR B 1 199 ? 7.391 33.312 11.664 1 98.25 199 THR B C 1
ATOM 4608 O O . THR B 1 199 ? 6.953 32.469 10.883 1 98.25 199 THR B O 1
ATOM 4611 N N . VAL B 1 200 ? 7.406 33.156 12.969 1 98.62 200 VAL B N 1
ATOM 4612 C CA . VAL B 1 200 ? 6.625 32.094 13.586 1 98.62 200 VAL B CA 1
ATOM 4613 C C . VAL B 1 200 ? 5.266 32.656 14.016 1 98.62 200 VAL B C 1
ATOM 4615 O O . VAL B 1 200 ? 5.164 33.375 15.016 1 98.62 200 VAL B O 1
ATOM 4618 N N . SER B 1 201 ? 4.242 32.188 13.266 1 98 201 SER B N 1
ATOM 4619 C CA . SER B 1 201 ? 2.918 32.781 13.453 1 98 201 SER B CA 1
ATOM 4620 C C . SER B 1 201 ? 2.109 32 14.484 1 98 201 SER B C 1
ATOM 4622 O O . SER B 1 201 ? 1.049 32.438 14.922 1 98 201 SER B O 1
ATOM 4624 N N . GLY B 1 202 ? 2.605 30.859 14.836 1 98.44 202 GLY B N 1
ATOM 4625 C CA . GLY B 1 202 ? 1.83 30.109 15.805 1 98.44 202 GLY B CA 1
ATOM 4626 C C . GLY B 1 202 ? 2.404 28.734 16.094 1 98.44 202 GLY B C 1
ATOM 4627 O O . GLY B 1 202 ? 3.615 28.531 15.992 1 98.44 202 GLY B O 1
ATOM 4628 N N . ILE B 1 203 ? 1.479 27.875 16.656 1 98.44 203 ILE B N 1
ATOM 4629 C CA . ILE B 1 203 ? 1.83 26.547 17.156 1 98.44 203 ILE B CA 1
ATOM 4630 C C . ILE B 1 203 ? 0.905 25.516 16.531 1 98.44 203 ILE B C 1
ATOM 4632 O O . ILE B 1 203 ? -0.254 25.797 16.219 1 98.44 203 ILE B O 1
ATOM 4636 N N . SER B 1 204 ? 1.521 24.375 16.266 1 98.38 204 SER B N 1
ATOM 4637 C CA . SER B 1 204 ? 0.737 23.219 15.844 1 98.38 204 SER B CA 1
ATOM 4638 C C . SER B 1 204 ? 1.039 22 16.703 1 98.38 204 SER B C 1
ATOM 4640 O O . SER B 1 204 ? 2.184 21.797 17.109 1 98.38 204 SER B O 1
ATOM 4642 N N . PHE B 1 205 ? 0.03 21.266 17.047 1 97.19 205 PHE B N 1
ATOM 4643 C CA . PHE B 1 205 ? 0.202 19.938 17.625 1 97.19 205 PHE B CA 1
ATOM 4644 C C . PHE B 1 205 ? -0.804 18.953 17.031 1 97.19 205 PHE B C 1
ATOM 4646 O O . PHE B 1 205 ? -1.718 19.359 16.297 1 97.19 205 PHE B O 1
ATOM 4653 N N . HIS B 1 206 ? -0.583 17.703 17.234 1 94.81 206 HIS B N 1
ATOM 4654 C CA . HIS B 1 206 ? -1.472 16.641 16.766 1 94.81 206 HIS B CA 1
ATOM 4655 C C . HIS B 1 206 ? -1.507 15.477 17.75 1 94.81 206 HIS B C 1
ATOM 4657 O O . HIS B 1 206 ? -0.459 14.969 18.156 1 94.81 206 HIS B O 1
ATOM 4663 N N . ILE B 1 207 ? -2.645 15.102 18.109 1 91.62 207 ILE B N 1
ATOM 4664 C CA . ILE B 1 207 ? -2.744 14.102 19.172 1 91.62 207 ILE B CA 1
ATOM 4665 C C . ILE B 1 207 ? -2.771 12.703 18.562 1 91.62 207 ILE B C 1
ATOM 4667 O O . ILE B 1 207 ? -2.689 11.703 19.266 1 91.62 207 ILE B O 1
ATOM 4671 N N . GLY B 1 208 ? -2.896 12.539 17.234 1 90.06 208 GLY B N 1
ATOM 4672 C CA . GLY B 1 208 ? -2.959 11.266 16.547 1 90.06 208 GLY B CA 1
ATOM 4673 C C . GLY B 1 208 ? -4.332 10.961 15.977 1 90.06 208 GLY B C 1
ATOM 4674 O O . GLY B 1 208 ? -5.316 11.609 16.344 1 90.06 208 GLY B O 1
ATOM 4675 N N . SER B 1 209 ? -4.395 9.953 15.125 1 88 209 SER B N 1
ATOM 4676 C CA . SER B 1 209 ? -5.645 9.594 14.461 1 88 209 SER B CA 1
ATOM 4677 C C . SER B 1 209 ? -6.52 8.727 15.367 1 88 209 SER B C 1
ATOM 4679 O O . SER B 1 209 ? -6.023 7.805 16.016 1 88 209 SER B O 1
ATOM 4681 N N . GLY B 1 210 ? -7.785 9.07 15.43 1 86.31 210 GLY B N 1
ATOM 4682 C CA . GLY B 1 210 ? -8.742 8.289 16.188 1 86.31 210 GLY B CA 1
ATOM 4683 C C . GLY B 1 210 ? -8.523 8.375 17.688 1 86.31 210 GLY B C 1
ATOM 4684 O O . GLY B 1 210 ? -8.5 7.359 18.391 1 86.31 210 GLY B O 1
ATOM 4685 N N . ALA B 1 211 ? -8.289 9.516 18.125 1 82.56 211 ALA B N 1
ATOM 4686 C CA . ALA B 1 211 ? -8.094 9.742 19.562 1 82.56 211 ALA B CA 1
ATOM 4687 C C . ALA B 1 211 ? -9.375 9.492 20.344 1 82.56 211 ALA B C 1
ATOM 4689 O O . ALA B 1 211 ? -10.469 9.844 19.875 1 82.56 211 ALA B O 1
ATOM 4690 N N . THR B 1 212 ? -9.203 8.875 21.578 1 83.88 212 THR B N 1
ATOM 4691 C CA . THR B 1 212 ? -10.383 8.492 22.344 1 83.88 212 THR B CA 1
ATOM 4692 C C . THR B 1 212 ? -10.438 9.242 23.672 1 83.88 212 THR B C 1
ATOM 4694 O O . THR B 1 212 ? -11.469 9.258 24.344 1 83.88 212 THR B O 1
ATOM 4697 N N . GLU B 1 213 ? -9.352 9.93 23.984 1 87.81 213 GLU B N 1
ATOM 4698 C CA . GLU B 1 213 ? -9.297 10.641 25.25 1 87.81 213 GLU B CA 1
ATOM 4699 C C . GLU B 1 213 ? -9.266 12.148 25.047 1 87.81 213 GLU B C 1
ATOM 4701 O O . GLU B 1 213 ? -8.227 12.711 24.688 1 87.81 213 GLU B O 1
ATOM 4706 N N . SER B 1 214 ? -10.336 12.789 25.391 1 89.69 214 SER B N 1
ATOM 4707 C CA . SER B 1 214 ? -10.492 14.211 25.125 1 89.69 214 SER B CA 1
ATOM 4708 C C . SER B 1 214 ? -9.555 15.047 26 1 89.69 214 SER B C 1
ATOM 4710 O O . SER B 1 214 ? -9.195 16.172 25.641 1 89.69 214 SER B O 1
ATOM 4712 N N . GLY B 1 215 ? -9.188 14.477 27.094 1 91.56 215 GLY B N 1
ATOM 4713 C CA . GLY B 1 215 ? -8.25 15.172 27.969 1 91.56 215 GLY B CA 1
ATOM 4714 C C . GLY B 1 215 ? -6.93 15.492 27.297 1 91.56 215 GLY B C 1
ATOM 4715 O O . GLY B 1 215 ? -6.254 16.453 27.688 1 91.56 215 GLY B O 1
ATOM 4716 N N . ALA B 1 216 ? -6.613 14.75 26.344 1 93.31 216 ALA B N 1
ATOM 4717 C CA . ALA B 1 216 ? -5.363 14.969 25.609 1 93.31 216 ALA B CA 1
ATOM 4718 C C . ALA B 1 216 ? -5.367 16.328 24.922 1 93.31 216 ALA B C 1
ATOM 4720 O O . ALA B 1 216 ? -4.328 16.984 24.828 1 93.31 216 ALA B O 1
ATOM 4721 N N . TYR B 1 217 ? -6.52 16.766 24.484 1 95.62 217 TYR B N 1
ATOM 4722 C CA . TYR B 1 217 ? -6.613 18.078 23.859 1 95.62 217 TYR B CA 1
ATOM 4723 C C . TYR B 1 217 ? -6.359 19.188 24.875 1 95.62 217 TYR B C 1
ATOM 4725 O O . TYR B 1 217 ? -5.648 20.156 24.578 1 95.62 217 TYR B O 1
ATOM 4733 N N . LYS B 1 218 ? -6.934 19.047 26 1 95.5 218 LYS B N 1
ATOM 4734 C CA . LYS B 1 218 ? -6.75 20.062 27.031 1 95.5 218 LYS B CA 1
ATOM 4735 C C . LYS B 1 218 ? -5.281 20.203 27.422 1 95.5 218 LYS B C 1
ATOM 4737 O O . LYS B 1 218 ? -4.758 21.312 27.5 1 95.5 218 LYS B O 1
ATOM 4742 N N . ALA B 1 219 ? -4.719 19.078 27.625 1 95.69 219 ALA B N 1
ATOM 4743 C CA . ALA B 1 219 ? -3.305 19.078 28 1 95.69 219 ALA B CA 1
ATOM 4744 C C . ALA B 1 219 ? -2.447 19.688 26.891 1 95.69 219 ALA B C 1
ATOM 4746 O O . ALA B 1 219 ? -1.514 20.438 27.172 1 95.69 219 ALA B O 1
ATOM 4747 N N . ALA B 1 220 ? -2.725 19.359 25.672 1 96.56 220 ALA B N 1
ATOM 4748 C CA . ALA B 1 220 ? -1.952 19.859 24.547 1 96.56 220 ALA B CA 1
ATOM 4749 C C . ALA B 1 220 ? -2.148 21.359 24.359 1 96.56 220 ALA B C 1
ATOM 4751 O O . ALA B 1 220 ? -1.196 22.078 24.062 1 96.56 220 ALA B O 1
ATOM 4752 N N . ILE B 1 221 ? -3.34 21.844 24.547 1 97.38 221 ILE B N 1
ATOM 4753 C CA . ILE B 1 221 ? -3.633 23.266 24.422 1 97.38 221 ILE B CA 1
ATOM 4754 C C . ILE B 1 221 ? -2.953 24.047 25.562 1 97.38 221 ILE B C 1
ATOM 4756 O O . ILE B 1 221 ? -2.406 25.125 25.344 1 97.38 221 ILE B O 1
ATOM 4760 N N . ALA B 1 222 ? -3.002 23.438 26.719 1 96.94 222 ALA B N 1
ATOM 4761 C CA . ALA B 1 222 ? -2.271 24.047 27.828 1 96.94 222 ALA B CA 1
ATOM 4762 C C . ALA B 1 222 ? -0.782 24.141 27.516 1 96.94 222 ALA B C 1
ATOM 4764 O O . ALA B 1 222 ? -0.156 25.172 27.766 1 96.94 222 ALA B O 1
ATOM 4765 N N . ALA B 1 223 ? -0.254 23.109 27.031 1 96.5 223 ALA B N 1
ATOM 4766 C CA . ALA B 1 223 ? 1.156 23.094 26.641 1 96.5 223 ALA B CA 1
ATOM 4767 C C . ALA B 1 223 ? 1.441 24.141 25.578 1 96.5 223 ALA B C 1
ATOM 4769 O O . ALA B 1 223 ? 2.49 24.797 25.594 1 96.5 223 ALA B O 1
ATOM 4770 N N . ALA B 1 224 ? 0.551 24.266 24.625 1 97.5 224 ALA B N 1
ATOM 4771 C CA . ALA B 1 224 ? 0.696 25.266 23.578 1 97.5 224 ALA B CA 1
ATOM 4772 C C . ALA B 1 224 ? 0.764 26.672 24.156 1 97.5 224 ALA B C 1
ATOM 4774 O O . ALA B 1 224 ? 1.53 27.516 23.672 1 97.5 224 ALA B O 1
ATOM 4775 N N . LYS B 1 225 ? -0.063 26.922 25.172 1 97.12 225 LYS B N 1
ATOM 4776 C CA . LYS B 1 225 ? -0.012 28.234 25.828 1 97.12 225 LYS B CA 1
ATOM 4777 C C . LYS B 1 225 ? 1.377 28.516 26.391 1 97.12 225 LYS B C 1
ATOM 4779 O O . LYS B 1 225 ? 1.883 29.625 26.297 1 97.12 225 LYS B O 1
ATOM 4784 N N . GLY B 1 226 ? 1.939 27.5 26.938 1 96.94 226 GLY B N 1
ATOM 4785 C CA . GLY B 1 226 ? 3.307 27.625 27.422 1 96.94 226 GLY B CA 1
ATOM 4786 C C . GLY B 1 226 ? 4.277 28.047 26.328 1 96.94 226 GLY B C 1
ATOM 4787 O O . GLY B 1 226 ? 5.191 28.844 26.578 1 96.94 226 GLY B O 1
ATOM 4788 N N . VAL B 1 227 ? 4.113 27.547 25.172 1 97.75 227 VAL B N 1
ATOM 4789 C CA . VAL B 1 227 ? 4.98 27.891 24.047 1 97.75 227 VAL B CA 1
ATOM 4790 C C . VAL B 1 227 ? 4.762 29.344 23.641 1 97.75 227 VAL B C 1
ATOM 4792 O O . VAL B 1 227 ? 5.715 30.047 23.312 1 97.75 227 VAL B O 1
ATOM 4795 N N . PHE B 1 228 ? 3.518 29.828 23.609 1 97.12 228 PHE B N 1
ATOM 4796 C CA . PHE B 1 228 ? 3.227 31.234 23.375 1 97.12 228 PHE B CA 1
ATOM 4797 C C . PHE B 1 228 ? 3.98 32.125 24.359 1 97.12 228 PHE B C 1
ATOM 4799 O O . PHE B 1 228 ? 4.547 33.156 23.969 1 97.12 228 PHE B O 1
ATOM 4806 N N . ASP B 1 229 ? 3.996 31.688 25.578 1 96.62 229 ASP B N 1
ATOM 4807 C CA . ASP B 1 229 ? 4.676 32.438 26.625 1 96.62 229 ASP B CA 1
ATOM 4808 C C . ASP B 1 229 ? 6.184 32.469 26.375 1 96.62 229 ASP B C 1
ATOM 4810 O O . ASP B 1 229 ? 6.828 33.5 26.562 1 96.62 229 ASP B O 1
ATOM 4814 N N . VAL B 1 230 ? 6.707 31.359 26.016 1 97.81 230 VAL B N 1
ATOM 4815 C CA . VAL B 1 230 ? 8.133 31.281 25.719 1 97.81 230 VAL B CA 1
ATOM 4816 C C . VAL B 1 230 ? 8.477 32.25 24.594 1 97.81 230 VAL B C 1
ATOM 4818 O O . VAL B 1 230 ? 9.477 32.969 24.656 1 97.81 230 VAL B O 1
ATOM 4821 N N . ALA B 1 231 ? 7.691 32.281 23.562 1 97.69 231 ALA B N 1
ATOM 4822 C CA . ALA B 1 231 ? 7.914 33.188 22.422 1 97.69 231 ALA B CA 1
ATOM 4823 C C . ALA B 1 231 ? 7.887 34.625 22.875 1 97.69 231 ALA B C 1
ATOM 4825 O O . ALA B 1 231 ? 8.719 35.438 22.438 1 97.69 231 ALA B O 1
ATOM 4826 N N . SER B 1 232 ? 6.941 34.969 23.734 1 96.06 232 SER B N 1
ATOM 4827 C CA . SER B 1 232 ? 6.84 36.312 24.281 1 96.06 232 SER B CA 1
ATOM 4828 C C . SER B 1 232 ? 8.086 36.688 25.078 1 96.06 232 SER B C 1
ATOM 4830 O O . SER B 1 232 ? 8.586 37.812 24.969 1 96.06 232 SER B O 1
ATOM 4832 N N . GLN B 1 233 ? 8.523 35.781 25.844 1 97.5 233 GLN B N 1
ATOM 4833 C CA . GLN B 1 233 ? 9.703 36 26.672 1 97.5 233 GLN B CA 1
ATOM 4834 C C . GLN B 1 233 ? 10.945 36.219 25.812 1 97.5 233 GLN B C 1
ATOM 4836 O O . GLN B 1 233 ? 11.859 36.969 26.203 1 97.5 233 GLN B O 1
ATOM 4841 N N . LEU B 1 234 ? 10.945 35.656 24.672 1 97.31 234 LEU B N 1
ATOM 4842 C CA . LEU B 1 234 ? 12.07 35.781 23.75 1 97.31 234 LEU B CA 1
ATOM 4843 C C . LEU B 1 234 ? 11.977 37.062 22.938 1 97.31 234 LEU B C 1
ATOM 4845 O O . LEU B 1 234 ? 12.852 37.344 22.125 1 97.31 234 LEU B O 1
ATOM 4849 N N . GLY B 1 235 ? 10.883 37.844 23.125 1 97.06 235 GLY B N 1
ATOM 4850 C CA . GLY B 1 235 ? 10.695 39.094 22.406 1 97.06 235 GLY B CA 1
ATOM 4851 C C . GLY B 1 235 ? 10.273 38.906 20.969 1 97.06 235 GLY B C 1
ATOM 4852 O O . GLY B 1 235 ? 10.5 39.781 20.125 1 97.06 235 GLY B O 1
ATOM 4853 N N . MET B 1 236 ? 9.68 37.75 20.656 1 97 236 MET B N 1
ATOM 4854 C CA . MET B 1 236 ? 9.227 37.469 19.297 1 97 236 MET B CA 1
ATOM 4855 C C . MET B 1 236 ? 7.91 38.188 19.016 1 97 236 MET B C 1
ATOM 4857 O O . MET B 1 236 ? 7.176 38.531 19.938 1 97 236 MET B O 1
ATOM 4861 N N . PRO B 1 237 ? 7.664 38.469 17.719 1 95.31 237 PRO B N 1
ATOM 4862 C CA . PRO B 1 237 ? 6.328 38.969 17.375 1 95.31 237 PRO B CA 1
ATOM 4863 C C . PRO B 1 237 ? 5.215 38.062 17.922 1 95.31 237 PRO B C 1
ATOM 4865 O O . PRO B 1 237 ? 5.398 36.844 18.016 1 95.31 237 PRO B O 1
ATOM 4868 N N . GLU B 1 238 ? 4.137 38.656 18.188 1 94.44 238 GLU B N 1
ATOM 4869 C CA . GLU B 1 238 ? 3.016 37.938 18.75 1 94.44 238 GLU B CA 1
ATOM 4870 C C . GLU B 1 238 ? 2.539 36.844 17.797 1 94.44 238 GLU B C 1
ATOM 4872 O O . GLU B 1 238 ? 2.359 37.094 16.594 1 94.44 238 GLU B O 1
ATOM 4877 N N . MET B 1 239 ? 2.406 35.688 18.328 1 96.56 239 MET B N 1
ATOM 4878 C CA . MET B 1 239 ? 1.795 34.594 17.578 1 96.56 239 MET B CA 1
ATOM 4879 C C . MET B 1 239 ? 0.279 34.75 17.531 1 96.56 239 MET B C 1
ATOM 4881 O O . MET B 1 239 ? -0.318 35.344 18.422 1 96.56 239 MET B O 1
ATOM 4885 N N . HIS B 1 240 ? -0.336 34.188 16.469 1 96.75 240 HIS B N 1
ATOM 4886 C CA . HIS B 1 240 ? -1.774 34.406 16.359 1 96.75 240 HIS B CA 1
ATOM 4887 C C . HIS B 1 240 ? -2.479 33.188 15.781 1 96.75 240 HIS B C 1
ATOM 4889 O O . HIS B 1 240 ? -3.666 33.25 15.445 1 96.75 240 HIS B O 1
ATOM 4895 N N . VAL B 1 241 ? -1.82 32.094 15.594 1 98.12 241 VAL B N 1
ATOM 4896 C CA . VAL B 1 241 ? -2.441 30.875 15.055 1 98.12 241 VAL B CA 1
ATOM 4897 C C . VAL B 1 241 ? -2.201 29.703 16 1 98.12 241 VAL B C 1
ATOM 4899 O O . VAL B 1 241 ? -1.075 29.484 16.453 1 98.12 241 VAL B O 1
ATOM 4902 N N . LEU B 1 242 ? -3.188 29.016 16.375 1 98.44 242 LEU B N 1
ATOM 4903 C CA . LEU B 1 242 ? -3.094 27.719 17.047 1 98.44 242 LEU B CA 1
ATOM 4904 C C . LEU B 1 242 ? -3.762 26.625 16.234 1 98.44 242 LEU B C 1
ATOM 4906 O O . LEU B 1 242 ? -4.984 26.625 16.062 1 98.44 242 LEU B O 1
ATOM 4910 N N . ASN B 1 243 ? -2.957 25.766 15.695 1 98.69 243 ASN B N 1
ATOM 4911 C CA . ASN B 1 243 ? -3.428 24.562 15.008 1 98.69 243 ASN B CA 1
ATOM 4912 C C . ASN B 1 243 ? -3.537 23.375 15.969 1 98.69 243 ASN B C 1
ATOM 4914 O O . ASN B 1 243 ? -2.523 22.844 16.422 1 98.69 243 ASN B O 1
ATOM 4918 N N . ILE B 1 244 ? -4.754 22.953 16.219 1 97.75 244 ILE B N 1
ATOM 4919 C CA . ILE B 1 244 ? -4.957 21.953 17.266 1 97.75 244 ILE B CA 1
ATOM 4920 C C . ILE B 1 244 ? -4.941 20.562 16.656 1 97.75 244 ILE B C 1
ATOM 4922 O O . ILE B 1 244 ? -5.352 19.594 17.312 1 97.75 244 ILE B O 1
ATOM 4926 N N . GLY B 1 245 ? -4.57 20.422 15.422 1 96.69 245 GLY B N 1
ATOM 4927 C CA . GLY B 1 245 ? -4.305 19.141 14.797 1 96.69 245 GLY B CA 1
ATOM 4928 C C . GLY B 1 245 ? -5.562 18.312 14.555 1 96.69 245 GLY B C 1
ATOM 4929 O O . GLY B 1 245 ? -6.621 18.875 14.258 1 96.69 245 GLY B O 1
ATOM 4930 N N . GLY B 1 246 ? -5.34 16.969 14.438 1 95.12 246 GLY B N 1
ATOM 4931 C CA . GLY B 1 246 ? -6.418 16.047 14.133 1 95.12 246 GLY B CA 1
ATOM 4932 C C . GLY B 1 246 ? -6.789 15.156 15.305 1 95.12 246 GLY B C 1
ATOM 4933 O O . GLY B 1 246 ? -6.727 15.586 16.469 1 95.12 246 GLY B O 1
ATOM 4934 N N . GLY B 1 247 ? -7.391 14.008 14.938 1 93.69 247 GLY B N 1
ATOM 4935 C CA . GLY B 1 247 ? -7.77 13.039 15.953 1 93.69 247 GLY B CA 1
ATOM 4936 C C . GLY B 1 247 ? -9.273 12.953 16.172 1 93.69 247 GLY B C 1
ATOM 4937 O O . GLY B 1 247 ? -9.75 12.07 16.891 1 93.69 247 GLY B O 1
ATOM 4938 N N . PHE B 1 248 ? -10.008 13.758 15.492 1 96.19 248 PHE B N 1
ATOM 4939 C CA . PHE B 1 248 ? -11.453 13.836 15.68 1 96.19 248 PHE B CA 1
ATOM 4940 C C . PHE B 1 248 ? -12.148 12.68 14.969 1 96.19 248 PHE B C 1
ATOM 4942 O O . PHE B 1 248 ? -11.766 12.305 13.859 1 96.19 248 PHE B O 1
ATOM 4949 N N . THR B 1 249 ? -13.109 12.117 15.633 1 94.75 249 THR B N 1
ATOM 4950 C CA . THR B 1 249 ? -13.992 11.102 15.07 1 94.75 249 THR B CA 1
ATOM 4951 C C . THR B 1 249 ? -15.453 11.492 15.258 1 94.75 249 THR B C 1
ATOM 4953 O O . THR B 1 249 ? -15.828 12.023 16.297 1 94.75 249 THR B O 1
ATOM 4956 N N . ALA B 1 250 ? -16.25 11.234 14.273 1 94.62 250 ALA B N 1
ATOM 4957 C CA . ALA B 1 250 ? -17.656 11.594 14.375 1 94.62 250 ALA B CA 1
ATOM 4958 C C . ALA B 1 250 ? -18.344 10.805 15.484 1 94.62 250 ALA B C 1
ATOM 4960 O O . ALA B 1 250 ? -17.859 9.758 15.906 1 94.62 250 ALA B O 1
ATOM 4961 N N . GLY B 1 251 ? -19.484 11.328 15.977 1 93.06 251 GLY B N 1
ATOM 4962 C CA . GLY B 1 251 ? -20.25 10.688 17.047 1 93.06 251 GLY B CA 1
ATOM 4963 C C . GLY B 1 251 ? -19.984 11.289 18.406 1 93.06 251 GLY B C 1
ATOM 4964 O O . GLY B 1 251 ? -19.578 12.453 18.516 1 93.06 251 GLY B O 1
ATOM 4965 N N . PRO B 1 252 ? -20.203 10.586 19.438 1 93 252 PRO B N 1
ATOM 4966 C CA . PRO B 1 252 ? -20.047 11.102 20.797 1 93 252 PRO B CA 1
ATOM 4967 C C . PRO B 1 252 ? -18.609 11.516 21.125 1 93 252 PRO B C 1
ATOM 4969 O O . PRO B 1 252 ? -18.391 12.461 21.891 1 93 252 PRO B O 1
ATOM 4972 N N . GLN B 1 253 ? -17.766 10.859 20.531 1 92.44 253 GLN B N 1
ATOM 4973 C CA . GLN B 1 253 ? -16.359 11.195 20.766 1 92.44 253 GLN B CA 1
ATOM 4974 C C . GLN B 1 253 ? -16.047 12.617 20.281 1 92.44 253 GLN B C 1
ATOM 4976 O O . GLN B 1 253 ? -15.219 13.305 20.875 1 92.44 253 GLN B O 1
ATOM 4981 N N . PHE B 1 254 ? -16.75 13.008 19.219 1 96.06 254 PHE B N 1
ATOM 4982 C CA . PHE B 1 254 ? -16.547 14.359 18.719 1 96.06 254 PHE B CA 1
ATOM 4983 C C . PHE B 1 254 ? -17.047 15.398 19.719 1 96.06 254 PHE B C 1
ATOM 4985 O O . PHE B 1 254 ? -16.375 16.406 19.953 1 96.06 254 PHE B O 1
ATOM 4992 N N . ASP B 1 255 ? -18.156 15.094 20.266 1 95.88 255 ASP B N 1
ATOM 4993 C CA . ASP B 1 255 ? -18.734 16.016 21.234 1 95.88 255 ASP B CA 1
ATOM 4994 C C . ASP B 1 255 ? -17.828 16.172 22.453 1 95.88 255 ASP B C 1
ATOM 4996 O O . ASP B 1 255 ? -17.625 17.297 22.953 1 95.88 255 ASP B O 1
ATOM 5000 N N . ASP B 1 256 ? -17.297 15.125 22.844 1 95.69 256 ASP B N 1
ATOM 5001 C CA . ASP B 1 256 ? -16.391 15.156 23.984 1 95.69 256 ASP B CA 1
ATOM 5002 C C . ASP B 1 256 ? -15.133 15.961 23.656 1 95.69 256 ASP B C 1
ATOM 5004 O O . ASP B 1 256 ? -14.68 16.781 24.469 1 95.69 256 ASP B O 1
ATOM 5008 N N . ALA B 1 257 ? -14.594 15.727 22.547 1 96.06 257 ALA B N 1
ATOM 5009 C CA . ALA B 1 257 ? -13.391 16.438 22.109 1 96.06 257 ALA B CA 1
ATOM 5010 C C . ALA B 1 257 ? -13.664 17.938 21.969 1 96.06 257 ALA B C 1
ATOM 5012 O O . ALA B 1 257 ? -12.852 18.75 22.406 1 96.06 257 ALA B O 1
ATOM 5013 N N . ALA B 1 258 ? -14.789 18.234 21.375 1 97.38 258 ALA B N 1
ATOM 5014 C CA . ALA B 1 258 ? -15.156 19.641 21.156 1 97.38 258 ALA B CA 1
ATOM 5015 C C . ALA B 1 258 ? -15.32 20.359 22.484 1 97.38 258 ALA B C 1
ATOM 5017 O O . ALA B 1 258 ? -14.883 21.516 22.625 1 97.38 258 ALA B O 1
ATOM 5018 N N . THR B 1 259 ? -15.914 19.688 23.406 1 97.12 259 THR B N 1
ATOM 5019 C CA . THR B 1 259 ? -16.094 20.281 24.734 1 97.12 259 THR B CA 1
ATOM 5020 C C . THR B 1 259 ? -14.742 20.562 25.391 1 97.12 259 THR B C 1
ATOM 5022 O O . THR B 1 259 ? -14.531 21.641 25.938 1 97.12 259 THR B O 1
ATOM 5025 N N . ALA B 1 260 ? -13.914 19.594 25.297 1 96.56 260 ALA B N 1
ATOM 5026 C CA . ALA B 1 260 ? -12.578 19.75 25.859 1 96.56 260 ALA B CA 1
ATOM 5027 C C . ALA B 1 260 ? -11.82 20.891 25.203 1 96.56 260 ALA B C 1
ATOM 5029 O O . ALA B 1 260 ? -11.172 21.688 25.875 1 96.56 260 ALA B O 1
ATOM 5030 N N . VAL B 1 261 ? -11.906 21 23.922 1 97.31 261 VAL B N 1
ATOM 5031 C CA . VAL B 1 261 ? -11.219 22.016 23.141 1 97.31 261 VAL B CA 1
ATOM 5032 C C . VAL B 1 261 ? -11.75 23.406 23.516 1 97.31 261 VAL B C 1
ATOM 5034 O O . VAL B 1 261 ? -10.977 24.312 23.812 1 97.31 261 VAL B O 1
ATOM 5037 N N . LYS B 1 262 ? -13.07 23.516 23.547 1 96.81 262 LYS B N 1
ATOM 5038 C CA . LYS B 1 262 ? -13.688 24.797 23.859 1 96.81 262 LYS B CA 1
ATOM 5039 C C . LYS B 1 262 ? -13.305 25.25 25.266 1 96.81 262 LYS B C 1
ATOM 5041 O O . LYS B 1 262 ? -12.945 26.422 25.469 1 96.81 262 LYS B O 1
ATOM 5046 N N . SER B 1 263 ? -13.367 24.344 26.141 1 96.88 263 SER B N 1
ATOM 5047 C CA . SER B 1 263 ? -13.016 24.656 27.531 1 96.88 263 SER B CA 1
ATOM 5048 C C . SER B 1 263 ? -11.555 25.078 27.641 1 96.88 263 SER B C 1
ATOM 5050 O O . SER B 1 263 ? -11.25 26.047 28.344 1 96.88 263 SER B O 1
ATOM 5052 N N . ALA B 1 264 ? -10.703 24.375 27.016 1 97.06 264 ALA B N 1
ATOM 5053 C CA . ALA B 1 264 ? -9.273 24.688 27.078 1 97.06 264 ALA B CA 1
ATOM 5054 C C . ALA B 1 264 ? -8.969 26.031 26.422 1 97.06 264 ALA B C 1
ATOM 5056 O O . ALA B 1 264 ? -8.172 26.812 26.953 1 97.06 264 ALA B O 1
ATOM 5057 N N . ILE B 1 265 ? -9.594 26.312 25.281 1 96.44 265 ILE B N 1
ATOM 5058 C CA . ILE B 1 265 ? -9.383 27.578 24.594 1 96.44 265 ILE B CA 1
ATOM 5059 C C . ILE B 1 265 ? -9.852 28.734 25.5 1 96.44 265 ILE B C 1
ATOM 5061 O O . ILE B 1 265 ? -9.164 29.75 25.609 1 96.44 265 ILE B O 1
ATOM 5065 N N . GLN B 1 266 ? -10.969 28.516 26.109 1 95.62 266 GLN B N 1
ATOM 5066 C CA . GLN B 1 266 ? -11.5 29.531 27 1 95.62 266 GLN B CA 1
ATOM 5067 C C . GLN B 1 266 ? -10.578 29.766 28.188 1 95.62 266 GLN B C 1
ATOM 5069 O O . GLN B 1 266 ? -10.43 30.891 28.672 1 95.62 266 GLN B O 1
ATOM 5074 N N . GLU B 1 267 ? -10.008 28.766 28.594 1 96.44 267 GLU B N 1
ATOM 5075 C CA . GLU B 1 267 ? -9.164 28.828 29.781 1 96.44 267 GLU B CA 1
ATOM 5076 C C . GLU B 1 267 ? -7.809 29.453 29.453 1 96.44 267 GLU B C 1
ATOM 5078 O O . GLU B 1 267 ? -7.305 30.281 30.219 1 96.44 267 GLU B O 1
ATOM 5083 N N . TYR B 1 268 ? -7.23 29.109 28.328 1 96.62 268 TYR B N 1
ATOM 5084 C CA . TYR B 1 268 ? -5.82 29.406 28.125 1 96.62 268 TYR B CA 1
ATOM 5085 C C . TYR B 1 268 ? -5.645 30.516 27.078 1 96.62 268 TYR B C 1
ATOM 5087 O O . TYR B 1 268 ? -4.582 31.141 27 1 96.62 268 TYR B O 1
ATOM 5095 N N . PHE B 1 269 ? -6.605 30.703 26.219 1 94.88 269 PHE B N 1
ATOM 5096 C CA . PHE B 1 269 ? -6.465 31.641 25.109 1 94.88 269 PHE B CA 1
ATOM 5097 C C . PHE B 1 269 ? -7.625 32.625 25.078 1 94.88 269 PHE B C 1
ATOM 5099 O O . PHE B 1 269 ? -8.43 32.625 24.141 1 94.88 269 PHE B O 1
ATOM 5106 N N . LYS B 1 270 ? -7.648 33.562 25.922 1 84.19 270 LYS B N 1
ATOM 5107 C CA . LYS B 1 270 ? -8.727 34.562 26.078 1 84.19 270 LYS B CA 1
ATOM 5108 C C . LYS B 1 270 ? -8.469 35.812 25.234 1 84.19 270 LYS B C 1
ATOM 5110 O O . LYS B 1 270 ? -9.375 36.625 25.031 1 84.19 270 LYS B O 1
ATOM 5115 N N . GLU B 1 271 ? -7.305 35.906 24.703 1 80.94 271 GLU B N 1
ATOM 5116 C CA . GLU B 1 271 ? -6.934 37.125 23.984 1 80.94 271 GLU B CA 1
ATOM 5117 C C . GLU B 1 271 ? -7.57 37.156 22.594 1 80.94 271 GLU B C 1
ATOM 5119 O O . GLU B 1 271 ? -7.688 36.125 21.938 1 80.94 271 GLU B O 1
ATOM 5124 N N . PRO B 1 272 ? -7.98 38.312 22.203 1 80.88 272 PRO B N 1
ATOM 5125 C CA . PRO B 1 272 ? -8.562 38.438 20.859 1 80.88 272 PRO B CA 1
ATOM 5126 C C . PRO B 1 272 ? -7.52 38.312 19.75 1 80.88 272 PRO B C 1
ATOM 5128 O O . PRO B 1 272 ? -6.32 38.438 20 1 80.88 272 PRO B O 1
ATOM 5131 N N . GLY B 1 273 ? -7.945 37.906 18.578 1 88.19 273 GLY B N 1
ATOM 5132 C CA . GLY B 1 273 ? -7.078 37.969 17.406 1 88.19 273 GLY B CA 1
ATOM 5133 C C . GLY B 1 273 ? -6.438 36.625 17.094 1 88.19 273 GLY B C 1
ATOM 5134 O O . GLY B 1 273 ? -5.66 36.5 16.141 1 88.19 273 GLY B O 1
ATOM 5135 N N . LEU B 1 274 ? -6.738 35.625 17.922 1 94.19 274 LEU B N 1
ATOM 5136 C CA . LEU B 1 274 ? -6.172 34.312 17.672 1 94.19 274 LEU B CA 1
ATOM 5137 C C . LEU B 1 274 ? -7.023 33.531 16.672 1 94.19 274 LEU B C 1
ATOM 5139 O O . LEU B 1 274 ? -8.25 33.594 16.719 1 94.19 274 LEU B O 1
ATOM 5143 N N . THR B 1 275 ? -6.359 32.938 15.734 1 96.88 275 THR B N 1
ATOM 5144 C CA . THR B 1 275 ? -6.996 32.031 14.789 1 96.88 275 THR B CA 1
ATOM 5145 C C . THR B 1 275 ? -6.789 30.594 15.203 1 96.88 275 THR B C 1
ATOM 5147 O O . THR B 1 275 ? -5.652 30.156 15.414 1 96.88 275 THR B O 1
ATOM 5150 N N . PHE B 1 276 ? -7.879 29.891 15.359 1 98 276 PHE B N 1
ATOM 5151 C CA . PHE B 1 276 ? -7.816 28.484 15.695 1 98 276 PHE B CA 1
ATOM 5152 C C . PHE B 1 276 ? -8.125 27.625 14.477 1 98 276 PHE B C 1
ATOM 5154 O O . PHE B 1 276 ? -9.141 27.828 13.812 1 98 276 PHE B O 1
ATOM 5161 N N . ILE B 1 277 ? -7.246 26.703 14.141 1 98.44 277 ILE B N 1
ATOM 5162 C CA . ILE B 1 277 ? -7.516 25.781 13.047 1 98.44 277 ILE B CA 1
ATOM 5163 C C . ILE B 1 277 ? -7.328 24.344 13.523 1 98.44 277 ILE B C 1
ATOM 5165 O O . ILE B 1 277 ? -6.695 24.109 14.555 1 98.44 277 ILE B O 1
ATOM 5169 N N . ALA B 1 278 ? -7.938 23.359 12.914 1 98.56 278 ALA B N 1
ATOM 5170 C CA . ALA B 1 278 ? -7.832 21.922 13.172 1 98.56 278 ALA B CA 1
ATOM 5171 C C . ALA B 1 278 ? -7.609 21.156 11.875 1 98.56 278 ALA B C 1
ATOM 5173 O O . ALA B 1 278 ? -7.77 21.703 10.781 1 98.56 278 ALA B O 1
ATOM 5174 N N . GLU B 1 279 ? -7.168 19.906 11.992 1 98.25 279 GLU B N 1
ATOM 5175 C CA . GLU B 1 279 ? -6.879 19.078 10.828 1 98.25 279 GLU B CA 1
ATOM 5176 C C . GLU B 1 279 ? -7.723 17.812 10.828 1 98.25 279 GLU B C 1
ATOM 5178 O O . GLU B 1 279 ? -7.184 16.703 10.789 1 98.25 279 GLU B O 1
ATOM 5183 N N . PRO B 1 280 ? -9.055 17.938 10.82 1 98.31 280 PRO B N 1
ATOM 5184 C CA . PRO B 1 280 ? -9.914 16.75 10.875 1 98.31 280 PRO B CA 1
ATOM 5185 C C . PRO B 1 280 ? -9.875 15.945 9.578 1 98.31 280 PRO B C 1
ATOM 5187 O O . PRO B 1 280 ? -10.195 16.469 8.508 1 98.31 280 PRO B O 1
ATOM 5190 N N . GLY B 1 281 ? -9.43 14.688 9.641 1 97.81 281 GLY B N 1
ATOM 5191 C CA . GLY B 1 281 ? -9.516 13.742 8.547 1 97.81 281 GLY B CA 1
ATOM 5192 C C . GLY B 1 281 ? -10.656 12.758 8.688 1 97.81 281 GLY B C 1
ATOM 5193 O O . GLY B 1 281 ? -11.734 12.961 8.133 1 97.81 281 GLY B O 1
ATOM 5194 N N . ARG B 1 282 ? -10.492 11.852 9.688 1 97.31 282 ARG B N 1
ATOM 5195 C CA . ARG B 1 282 ? -11.43 10.758 9.93 1 97.31 282 ARG B CA 1
ATOM 5196 C C . ARG B 1 282 ? -12.836 11.289 10.18 1 97.31 282 ARG B C 1
ATOM 5198 O O . ARG B 1 282 ? -13.82 10.68 9.766 1 97.31 282 ARG B O 1
ATOM 5205 N N . PHE B 1 283 ? -12.969 12.414 10.875 1 97.94 283 PHE B N 1
ATOM 5206 C CA . PHE B 1 283 ? -14.266 13 11.203 1 97.94 283 PHE B CA 1
ATOM 5207 C C . PHE B 1 283 ? -15.109 13.172 9.945 1 97.94 283 PHE B C 1
ATOM 5209 O O . PHE B 1 283 ? -16.281 12.812 9.93 1 97.94 283 PHE B O 1
ATOM 5216 N N . PHE B 1 284 ? -14.477 13.672 8.875 1 98.56 284 PHE B N 1
ATOM 5217 C CA . PHE B 1 284 ? -15.242 14.016 7.68 1 98.56 284 PHE B CA 1
ATOM 5218 C C . PHE B 1 284 ? -15.359 12.805 6.754 1 98.56 284 PHE B C 1
ATOM 5220 O O . PHE B 1 284 ? -16.391 12.633 6.09 1 98.56 284 PHE B O 1
ATOM 5227 N N . ALA B 1 285 ? -14.336 11.953 6.719 1 98.62 285 ALA B N 1
ATOM 5228 C CA . ALA B 1 285 ? -14.219 11.016 5.605 1 98.62 285 ALA B CA 1
ATOM 5229 C C . ALA B 1 285 ? -14.852 9.672 5.953 1 98.62 285 ALA B C 1
ATOM 5231 O O . ALA B 1 285 ? -15.461 9.023 5.098 1 98.62 285 ALA B O 1
ATOM 5232 N N . GLU B 1 286 ? -14.789 9.25 7.137 1 97.81 286 GLU B N 1
ATOM 5233 C CA . GLU B 1 286 ? -14.961 7.844 7.492 1 97.81 286 GLU B CA 1
ATOM 5234 C C . GLU B 1 286 ? -16.359 7.348 7.109 1 97.81 286 GLU B C 1
ATOM 5236 O O . GLU B 1 286 ? -16.484 6.371 6.371 1 97.81 286 GLU B O 1
ATOM 5241 N N . SER B 1 287 ? -17.391 8.039 7.531 1 97.5 287 SER B N 1
ATOM 5242 C CA . SER B 1 287 ? -18.75 7.516 7.414 1 97.5 287 SER B CA 1
ATOM 5243 C C . SER B 1 287 ? -19.344 7.855 6.055 1 97.5 287 SER B C 1
ATOM 5245 O O . SER B 1 287 ? -20.406 7.332 5.691 1 97.5 287 SER B O 1
ATOM 5247 N N . ALA B 1 288 ? -18.641 8.695 5.281 1 97.94 288 ALA B N 1
ATOM 5248 C CA . ALA B 1 288 ? -19.219 9.195 4.039 1 97.94 288 ALA B CA 1
ATOM 5249 C C . ALA B 1 288 ? -19.094 8.164 2.92 1 97.94 288 ALA B C 1
ATOM 5251 O O . ALA B 1 288 ? -19.766 8.273 1.887 1 97.94 288 ALA B O 1
ATOM 5252 N N . PHE B 1 289 ? -18.234 7.188 3.07 1 98.44 289 PHE B N 1
ATOM 5253 C CA . PHE B 1 289 ? -17.953 6.234 2.006 1 98.44 289 PHE B CA 1
ATOM 5254 C C . PHE B 1 289 ? -18.344 4.824 2.42 1 98.44 289 PHE B C 1
ATOM 5256 O O . PHE B 1 289 ? -18.062 4.398 3.543 1 98.44 289 PHE B O 1
ATOM 5263 N N . THR B 1 290 ? -18.984 4.125 1.554 1 98.12 290 THR B N 1
ATOM 5264 C CA . THR B 1 290 ? -19.297 2.705 1.659 1 98.12 290 THR B CA 1
ATOM 5265 C C . THR B 1 290 ? -18.688 1.926 0.502 1 98.12 290 THR B C 1
ATOM 5267 O O . THR B 1 290 ? -18.75 2.357 -0.65 1 98.12 290 THR B O 1
ATOM 5270 N N . LEU B 1 291 ? -18.031 0.824 0.8 1 98.56 291 LEU B N 1
ATOM 5271 C CA . LEU B 1 291 ? -17.391 0 -0.215 1 98.56 291 LEU B CA 1
ATOM 5272 C C . LEU B 1 291 ? -18.188 -1.281 -0.46 1 98.56 291 LEU B C 1
ATOM 5274 O O . LEU B 1 291 ? -18.562 -1.968 0.489 1 98.56 291 LEU B O 1
ATOM 5278 N N . ALA B 1 292 ? -18.469 -1.537 -1.687 1 97.62 292 ALA B N 1
ATOM 5279 C CA . ALA B 1 292 ? -19.078 -2.805 -2.092 1 97.62 292 ALA B CA 1
ATOM 5280 C C . ALA B 1 292 ? -18.078 -3.666 -2.859 1 97.62 292 ALA B C 1
ATOM 5282 O O . ALA B 1 292 ? -17.406 -3.184 -3.773 1 97.62 292 ALA B O 1
ATOM 5283 N N . THR B 1 293 ? -17.969 -4.922 -2.441 1 98.19 293 THR B N 1
ATOM 5284 C CA . THR B 1 293 ? -17.062 -5.859 -3.096 1 98.19 293 THR B CA 1
ATOM 5285 C C . THR B 1 293 ? -17.828 -7.098 -3.566 1 98.19 293 THR B C 1
ATOM 5287 O O . THR B 1 293 ? -18.781 -7.531 -2.924 1 98.19 293 THR B O 1
ATOM 5290 N N . ASN B 1 294 ? -17.375 -7.621 -4.625 1 97.69 294 ASN B N 1
ATOM 5291 C CA . ASN B 1 294 ? -17.969 -8.82 -5.207 1 97.69 294 ASN B CA 1
ATOM 5292 C C . ASN B 1 294 ? -17.281 -10.086 -4.723 1 97.69 294 ASN B C 1
ATOM 5294 O O . ASN B 1 294 ? -16.047 -10.125 -4.641 1 97.69 294 ASN B O 1
ATOM 5298 N N . ILE B 1 295 ? -18.062 -11.102 -4.344 1 98.25 295 ILE B N 1
ATOM 5299 C CA . ILE B 1 295 ? -17.484 -12.406 -4.016 1 98.25 295 ILE B CA 1
ATOM 5300 C C . ILE B 1 295 ? -17.109 -13.141 -5.297 1 98.25 295 ILE B C 1
ATOM 5302 O O . ILE B 1 295 ? -17.969 -13.492 -6.098 1 98.25 295 ILE B O 1
ATOM 5306 N N . ILE B 1 296 ? -15.82 -13.445 -5.434 1 98 296 ILE B N 1
ATOM 5307 C CA . ILE B 1 296 ? -15.352 -14.031 -6.684 1 98 296 ILE B CA 1
ATOM 5308 C C . ILE B 1 296 ? -15 -15.5 -6.465 1 98 296 ILE B C 1
ATOM 5310 O O . ILE B 1 296 ? -14.703 -16.219 -7.422 1 98 296 ILE B O 1
ATOM 5314 N N . GLY B 1 297 ? -15 -15.93 -5.246 1 98.06 297 GLY B N 1
ATOM 5315 C CA . GLY B 1 297 ? -14.695 -17.312 -4.938 1 98.06 297 GLY B CA 1
ATOM 5316 C C . GLY B 1 297 ? -15.281 -17.781 -3.617 1 98.06 297 GLY B C 1
ATOM 5317 O O . GLY B 1 297 ? -15.578 -16.969 -2.744 1 98.06 297 GLY B O 1
ATOM 5318 N N . LYS B 1 298 ? -15.367 -19.031 -3.467 1 98.06 298 LYS B N 1
ATOM 5319 C CA . LYS B 1 298 ? -15.914 -19.672 -2.273 1 98.06 298 LYS B CA 1
ATOM 5320 C C . LYS B 1 298 ? -15.312 -21.062 -2.07 1 98.06 298 LYS B C 1
ATOM 5322 O O . LYS B 1 298 ? -15.023 -21.766 -3.037 1 98.06 298 LYS B O 1
ATOM 5327 N N . ARG B 1 299 ? -15.086 -21.406 -0.867 1 97.88 299 ARG B N 1
ATOM 5328 C CA . ARG B 1 299 ? -14.672 -22.75 -0.471 1 97.88 299 ARG B CA 1
ATOM 5329 C C . ARG B 1 299 ? -15.312 -23.156 0.854 1 97.88 299 ARG B C 1
ATOM 5331 O O . ARG B 1 299 ? -15.398 -22.344 1.775 1 97.88 299 ARG B O 1
ATOM 5338 N N . VAL B 1 300 ? -15.727 -24.391 0.921 1 96.44 300 VAL B N 1
ATOM 5339 C CA . VAL B 1 300 ? -16.359 -24.922 2.129 1 96.44 300 VAL B CA 1
ATOM 5340 C C . VAL B 1 300 ? -15.5 -26.031 2.721 1 96.44 300 VAL B C 1
ATOM 5342 O O . VAL B 1 300 ? -15.133 -26.984 2.023 1 96.44 300 VAL B O 1
ATOM 5345 N N . ARG B 1 301 ? -15.117 -25.906 3.941 1 94.88 301 ARG B N 1
ATOM 5346 C CA . ARG B 1 301 ? -14.406 -26.922 4.715 1 94.88 301 ARG B CA 1
ATOM 5347 C C . ARG B 1 301 ? -15.133 -27.203 6.027 1 94.88 301 ARG B C 1
ATOM 5349 O O . ARG B 1 301 ? -14.906 -26.516 7.027 1 94.88 301 ARG B O 1
ATOM 5356 N N . GLY B 1 302 ? -15.938 -28.266 6.039 1 92.56 302 GLY B N 1
ATOM 5357 C CA . GLY B 1 302 ? -16.781 -28.5 7.199 1 92.56 302 GLY B CA 1
ATOM 5358 C C . GLY B 1 302 ? -17.75 -27.359 7.473 1 92.56 302 GLY B C 1
ATOM 5359 O O . GLY B 1 302 ? -18.547 -27 6.605 1 92.56 302 GLY B O 1
ATOM 5360 N N . GLU B 1 303 ? -17.578 -26.766 8.594 1 94.5 303 GLU B N 1
ATOM 5361 C CA . GLU B 1 303 ? -18.469 -25.656 8.961 1 94.5 303 GLU B CA 1
ATOM 5362 C C . GLU B 1 303 ? -17.859 -24.312 8.609 1 94.5 303 GLU B C 1
ATOM 5364 O O . GLU B 1 303 ? -18.484 -23.266 8.773 1 94.5 303 GLU B O 1
ATOM 5369 N N . LEU B 1 304 ? -16.672 -24.391 8.117 1 96.88 304 LEU B N 1
ATOM 5370 C CA . LEU B 1 304 ? -15.977 -23.172 7.75 1 96.88 304 LEU B CA 1
ATOM 5371 C C . LEU B 1 304 ? -16.328 -22.75 6.324 1 96.88 304 LEU B C 1
ATOM 5373 O O . LEU B 1 304 ? -16.359 -23.594 5.422 1 96.88 304 LEU B O 1
ATOM 5377 N N . ARG B 1 305 ? -16.703 -21.469 6.164 1 98.06 305 ARG B N 1
ATOM 5378 C CA . ARG B 1 305 ? -16.844 -20.875 4.84 1 98.06 305 ARG B CA 1
ATOM 5379 C C . ARG B 1 305 ? -15.703 -19.906 4.539 1 98.06 305 ARG B C 1
ATOM 5381 O O . ARG B 1 305 ? -15.336 -19.094 5.387 1 98.06 305 ARG B O 1
ATOM 5388 N N . GLU B 1 306 ? -15.141 -20.094 3.436 1 98.38 306 GLU B N 1
ATOM 5389 C CA . GLU B 1 306 ? -14.133 -19.172 2.943 1 98.38 306 GLU B CA 1
ATOM 5390 C C . GLU B 1 306 ? -14.609 -18.438 1.689 1 98.38 306 GLU B C 1
ATOM 5392 O O . GLU B 1 306 ? -15.133 -19.062 0.768 1 98.38 306 GLU B O 1
ATOM 5397 N N . TYR B 1 307 ? -14.516 -17.156 1.691 1 98.56 307 TYR B N 1
ATOM 5398 C CA . TYR B 1 307 ? -14.898 -16.312 0.553 1 98.56 307 TYR B CA 1
ATOM 5399 C C . TYR B 1 307 ? -13.719 -15.477 0.073 1 98.56 307 TYR B C 1
ATOM 5401 O O . TYR B 1 307 ? -12.906 -15.023 0.879 1 98.56 307 TYR B O 1
ATOM 5409 N N . TRP B 1 308 ? -13.562 -15.344 -1.209 1 98.5 308 TRP B N 1
ATOM 5410 C CA . TRP B 1 308 ? -12.656 -14.383 -1.827 1 98.5 308 TRP B CA 1
ATOM 5411 C C . TRP B 1 308 ? -13.43 -13.211 -2.432 1 98.5 308 TRP B C 1
ATOM 5413 O O . TRP B 1 308 ? -14.383 -13.414 -3.188 1 98.5 308 TRP B O 1
ATOM 5423 N N . ILE B 1 309 ? -12.992 -12.016 -2.102 1 98.62 309 ILE B N 1
ATOM 5424 C CA . ILE B 1 309 ? -13.617 -10.82 -2.662 1 98.62 309 ILE B CA 1
ATOM 5425 C C . ILE B 1 309 ? -12.609 -10.078 -3.539 1 98.62 309 ILE B C 1
ATOM 5427 O O . ILE B 1 309 ? -11.406 -10.344 -3.477 1 98.62 309 ILE B O 1
ATOM 5431 N N . ASN B 1 310 ? -13.094 -9.172 -4.395 1 98.12 310 ASN B N 1
ATOM 5432 C CA . ASN B 1 310 ? -12.25 -8.586 -5.434 1 98.12 310 ASN B CA 1
ATOM 5433 C C . ASN B 1 310 ? -11.617 -7.273 -4.977 1 98.12 310 ASN B C 1
ATOM 5435 O O . ASN B 1 310 ? -11.281 -6.422 -5.797 1 98.12 310 ASN B O 1
ATOM 5439 N N . ASP B 1 311 ? -11.523 -6.949 -3.777 1 98.25 311 ASP B N 1
ATOM 5440 C CA . ASP B 1 311 ? -10.68 -5.98 -3.084 1 98.25 311 ASP B CA 1
ATOM 5441 C C . ASP B 1 311 ? -10.219 -6.523 -1.733 1 98.25 311 ASP B C 1
ATOM 5443 O O . ASP B 1 311 ? -10.766 -7.516 -1.237 1 98.25 311 ASP B O 1
ATOM 5447 N N . GLY B 1 312 ? -9.117 -5.988 -1.178 1 98.38 312 GLY B N 1
ATOM 5448 C CA . GLY B 1 312 ? -8.586 -6.586 0.036 1 98.38 312 GLY B CA 1
ATOM 5449 C C . GLY B 1 312 ? -7.566 -5.711 0.738 1 98.38 312 GLY B C 1
ATOM 5450 O O . GLY B 1 312 ? -7.633 -4.484 0.654 1 98.38 312 GLY B O 1
ATOM 5451 N N . VAL B 1 313 ? -6.668 -6.359 1.417 1 97.88 313 VAL B N 1
ATOM 5452 C CA . VAL B 1 313 ? -5.727 -5.711 2.324 1 97.88 313 VAL B CA 1
ATOM 5453 C C . VAL B 1 313 ? -4.719 -4.891 1.525 1 97.88 313 VAL B C 1
ATOM 5455 O O . VAL B 1 313 ? -4.262 -3.84 1.981 1 97.88 313 VAL B O 1
ATOM 5458 N N . TYR B 1 314 ? -4.391 -5.277 0.298 1 97.94 314 TYR B N 1
ATOM 5459 C CA . TYR B 1 314 ? -3.469 -4.508 -0.534 1 97.94 314 TYR B CA 1
ATOM 5460 C C . TYR B 1 314 ? -4.191 -3.361 -1.229 1 97.94 314 TYR B C 1
ATOM 5462 O O . TYR B 1 314 ? -3.553 -2.479 -1.809 1 97.94 314 TYR B O 1
ATOM 5470 N N . GLY B 1 315 ? -5.52 -3.389 -1.229 1 98.12 315 GLY B N 1
ATOM 5471 C CA . GLY B 1 315 ? -6.348 -2.322 -1.772 1 98.12 315 GLY B CA 1
ATOM 5472 C C . GLY B 1 315 ? -6.969 -1.444 -0.703 1 98.12 315 GLY B C 1
ATOM 5473 O O . GLY B 1 315 ? -6.262 -0.894 0.145 1 98.12 315 GLY B O 1
ATOM 5474 N N . SER B 1 316 ? -8.336 -1.407 -0.679 1 98.38 316 SER B N 1
ATOM 5475 C CA . SER B 1 316 ? -9.07 -0.491 0.184 1 98.38 316 SER B CA 1
ATOM 5476 C C . SER B 1 316 ? -8.984 -0.917 1.646 1 98.38 316 SER B C 1
ATOM 5478 O O . SER B 1 316 ? -9.172 -0.099 2.549 1 98.38 316 SER B O 1
ATOM 5480 N N . MET B 1 317 ? -8.711 -2.166 1.951 1 98.31 317 MET B N 1
ATOM 5481 C CA . MET B 1 317 ? -8.719 -2.645 3.33 1 98.31 317 MET B CA 1
ATOM 5482 C C . MET B 1 317 ? -7.316 -2.65 3.92 1 98.31 317 MET B C 1
ATOM 5484 O O . MET B 1 317 ? -7.055 -3.338 4.906 1 98.31 317 MET B O 1
ATOM 5488 N N . ASN B 1 318 ? -6.406 -1.89 3.299 1 97.56 318 ASN B N 1
ATOM 5489 C CA . ASN B 1 318 ? -5.074 -1.687 3.863 1 97.56 318 ASN B CA 1
ATOM 5490 C C . ASN B 1 318 ? -5.148 -1.096 5.27 1 97.56 318 ASN B C 1
ATOM 5492 O O . ASN B 1 318 ? -4.195 -1.209 6.043 1 97.56 318 ASN B O 1
ATOM 5496 N N . CYS B 1 319 ? -6.262 -0.432 5.594 1 96.38 319 CYS B N 1
ATOM 5497 C CA . CYS B 1 319 ? -6.461 0.208 6.891 1 96.38 319 CYS B CA 1
ATOM 5498 C C . CYS B 1 319 ? -6.363 -0.808 8.023 1 96.38 319 CYS B C 1
ATOM 5500 O O . CYS B 1 319 ? -6.027 -0.453 9.156 1 96.38 319 CYS B O 1
ATOM 5502 N N . ILE B 1 320 ? -6.602 -2.061 7.723 1 96.19 320 ILE B N 1
ATOM 5503 C CA . ILE B 1 320 ? -6.469 -3.129 8.711 1 96.19 320 ILE B CA 1
ATOM 5504 C C . ILE B 1 320 ? -5.027 -3.201 9.203 1 96.19 320 ILE B C 1
ATOM 5506 O O . ILE B 1 320 ? -4.781 -3.34 10.406 1 96.19 320 ILE B O 1
ATOM 5510 N N . LEU B 1 321 ? -4.121 -2.977 8.297 1 93.75 321 LEU B N 1
ATOM 5511 C CA . LEU B 1 321 ? -2.703 -3.082 8.625 1 93.75 321 LEU B CA 1
ATOM 5512 C C . LEU B 1 321 ? -2.139 -1.727 9.039 1 93.75 321 LEU B C 1
ATOM 5514 O O . LEU B 1 321 ? -1.448 -1.62 10.055 1 93.75 321 LEU B O 1
ATOM 5518 N N . TYR B 1 322 ? -2.457 -0.689 8.258 1 92.94 322 TYR B N 1
ATOM 5519 C CA . TYR B 1 322 ? -1.812 0.607 8.438 1 92.94 322 TYR B CA 1
ATOM 5520 C C . TYR B 1 322 ? -2.479 1.402 9.555 1 92.94 322 TYR B C 1
ATOM 5522 O O . TYR B 1 322 ? -1.815 2.168 10.258 1 92.94 322 TYR B O 1
ATOM 5530 N N . ASP B 1 323 ? -3.801 1.188 9.641 1 90.81 323 ASP B N 1
ATOM 5531 C CA . ASP B 1 323 ? -4.582 2.004 10.562 1 90.81 323 ASP B CA 1
ATOM 5532 C C . ASP B 1 323 ? -5.082 1.17 11.742 1 90.81 323 ASP B C 1
ATOM 5534 O O . ASP B 1 323 ? -5.746 1.691 12.641 1 90.81 323 ASP B O 1
ATOM 5538 N N . HIS B 1 324 ? -4.812 -0.17 11.75 1 89.88 324 HIS B N 1
ATOM 5539 C CA . HIS B 1 324 ? -5.309 -1.096 12.758 1 89.88 324 HIS B CA 1
ATOM 5540 C C . HIS B 1 324 ? -6.832 -1.049 12.852 1 89.88 324 HIS B C 1
ATOM 5542 O O . HIS B 1 324 ? -7.395 -1.03 13.945 1 89.88 324 HIS B O 1
ATOM 5548 N N . ALA B 1 325 ? -7.438 -0.919 11.719 1 91.69 325 ALA B N 1
ATOM 5549 C CA . ALA B 1 325 ? -8.891 -0.782 11.648 1 91.69 325 ALA B CA 1
ATOM 5550 C C . ALA B 1 325 ? -9.578 -2.141 11.758 1 91.69 325 ALA B C 1
ATOM 5552 O O . ALA B 1 325 ? -9 -3.166 11.383 1 91.69 325 ALA B O 1
ATOM 5553 N N . THR B 1 326 ? -10.711 -2.098 12.352 1 92.5 326 THR B N 1
ATOM 5554 C CA . THR B 1 326 ? -11.664 -3.201 12.242 1 92.5 326 THR B CA 1
ATOM 5555 C C . THR B 1 326 ? -12.742 -2.885 11.211 1 92.5 326 THR B C 1
ATOM 5557 O O . THR B 1 326 ? -13.375 -1.829 11.273 1 92.5 326 THR B O 1
ATOM 5560 N N . VAL B 1 327 ? -12.891 -3.758 10.305 1 95.88 327 VAL B N 1
ATOM 5561 C CA . VAL B 1 327 ? -13.898 -3.529 9.273 1 95.88 327 VAL B CA 1
ATOM 5562 C C . VAL B 1 327 ? -15.086 -4.469 9.484 1 95.88 327 VAL B C 1
ATOM 5564 O O . VAL B 1 327 ? -14.922 -5.578 9.992 1 95.88 327 VAL B O 1
ATOM 5567 N N . ASN B 1 328 ? -16.25 -3.959 9.141 1 94.94 328 ASN B N 1
ATOM 5568 C CA . ASN B 1 328 ? -17.469 -4.734 9.25 1 94.94 328 ASN B CA 1
ATOM 5569 C C . ASN B 1 328 ? -18.078 -5.031 7.875 1 94.94 328 ASN B C 1
ATOM 5571 O O . ASN B 1 328 ? -18.188 -4.137 7.039 1 94.94 328 ASN B O 1
ATOM 5575 N N . ALA B 1 329 ? -18.406 -6.285 7.707 1 96.38 329 ALA B N 1
ATOM 5576 C CA . ALA B 1 329 ? -18.984 -6.699 6.43 1 96.38 329 ALA B CA 1
ATOM 5577 C C . ALA B 1 329 ? -20.469 -7.012 6.578 1 96.38 329 ALA B C 1
ATOM 5579 O O . ALA B 1 329 ? -20.875 -7.68 7.531 1 96.38 329 ALA B O 1
ATOM 5580 N N . THR B 1 330 ? -21.219 -6.453 5.695 1 95.56 330 THR B N 1
ATOM 5581 C CA . THR B 1 330 ? -22.641 -6.801 5.582 1 95.56 330 THR B CA 1
ATOM 5582 C C . THR B 1 330 ? -22.891 -7.648 4.34 1 95.56 330 THR B C 1
ATOM 5584 O O . THR B 1 330 ? -22.516 -7.254 3.23 1 95.56 330 THR B O 1
ATOM 5587 N N . PRO B 1 331 ? -23.562 -8.836 4.574 1 97.12 331 PRO B N 1
ATOM 5588 C CA . PRO B 1 331 ? -23.859 -9.664 3.404 1 97.12 331 PRO B CA 1
ATOM 5589 C C . PRO B 1 331 ? -24.859 -9.016 2.455 1 97.12 331 PRO B C 1
ATOM 5591 O O . PRO B 1 331 ? -25.781 -8.328 2.904 1 97.12 331 PRO B O 1
ATOM 5594 N N . PHE B 1 332 ? -24.672 -9.188 1.268 1 95.62 332 PHE B N 1
ATOM 5595 C CA . PHE B 1 332 ? -25.578 -8.727 0.218 1 95.62 332 PHE B CA 1
ATOM 5596 C C . PHE B 1 332 ? -25.75 -9.797 -0.85 1 95.62 332 PHE B C 1
ATOM 5598 O O . PHE B 1 332 ? -25.078 -9.773 -1.881 1 95.62 332 PHE B O 1
ATOM 5605 N N . ALA B 1 333 ? -26.719 -10.688 -0.573 1 95.12 333 ALA B N 1
ATOM 5606 C CA . ALA B 1 333 ? -26.984 -11.844 -1.43 1 95.12 333 ALA B CA 1
ATOM 5607 C C . ALA B 1 333 ? -27.812 -11.445 -2.645 1 95.12 333 ALA B C 1
ATOM 5609 O O . ALA B 1 333 ? -28.938 -11.945 -2.828 1 95.12 333 ALA B O 1
ATOM 5610 N N . CYS B 1 334 ? -27.281 -10.664 -3.551 1 88.62 334 CYS B N 1
ATOM 5611 C CA . CYS B 1 334 ? -28 -10.094 -4.691 1 88.62 334 CYS B CA 1
ATOM 5612 C C . CYS B 1 334 ? -28.297 -11.156 -5.734 1 88.62 334 CYS B C 1
ATOM 5614 O O . CYS B 1 334 ? -29.281 -11.047 -6.477 1 88.62 334 CYS B O 1
ATOM 5616 N N . THR B 1 335 ? -27.484 -12.156 -5.832 1 87.31 335 THR B N 1
ATOM 5617 C CA . THR B 1 335 ? -27.641 -13.188 -6.848 1 87.31 335 THR B CA 1
ATOM 5618 C C . THR B 1 335 ? -28.328 -14.43 -6.262 1 87.31 335 THR B C 1
ATOM 5620 O O . THR B 1 335 ? -29.234 -14.984 -6.871 1 87.31 335 THR B O 1
ATOM 5623 N N . SER B 1 336 ? -27.969 -14.734 -5.047 1 92.44 336 SER B N 1
ATOM 5624 C CA . SER B 1 336 ? -28.406 -16.016 -4.496 1 92.44 336 SER B CA 1
ATOM 5625 C C . SER B 1 336 ? -29.734 -15.867 -3.762 1 92.44 336 SER B C 1
ATOM 5627 O O . SER B 1 336 ? -30.453 -16.859 -3.574 1 92.44 336 SER B O 1
ATOM 5629 N N . ASN B 1 337 ? -29.984 -14.688 -3.309 1 91.81 337 ASN B N 1
ATOM 5630 C CA . ASN B 1 337 ? -31.203 -14.453 -2.543 1 91.81 337 ASN B CA 1
ATOM 5631 C C . ASN B 1 337 ? -31.719 -13.023 -2.723 1 91.81 337 ASN B C 1
ATOM 5633 O O . ASN B 1 337 ? -31.734 -12.25 -1.768 1 91.81 337 ASN B O 1
ATOM 5637 N N . ARG B 1 338 ? -32.344 -12.734 -3.805 1 86.5 338 ARG B N 1
ATOM 5638 C CA . ARG B 1 338 ? -32.75 -11.383 -4.191 1 86.5 338 ARG B CA 1
ATOM 5639 C C . ARG B 1 338 ? -33.844 -10.859 -3.287 1 86.5 338 ARG B C 1
ATOM 5641 O O . ARG B 1 338 ? -33.969 -9.648 -3.074 1 86.5 338 ARG B O 1
ATOM 5648 N N . GLU B 1 339 ? -34.625 -11.766 -2.842 1 88.94 339 GLU B N 1
ATOM 5649 C CA . GLU B 1 339 ? -35.781 -11.367 -2.021 1 88.94 339 GLU B CA 1
ATOM 5650 C C . GLU B 1 339 ? -35.344 -10.93 -0.628 1 88.94 339 GLU B C 1
ATOM 5652 O O . GLU B 1 339 ? -36.031 -10.18 0.048 1 88.94 339 GLU B O 1
ATOM 5657 N N . ASN B 1 340 ? -34.188 -11.438 -0.249 1 91.44 340 ASN B N 1
ATOM 5658 C CA . ASN B 1 340 ? -33.594 -11.109 1.05 1 91.44 340 ASN B CA 1
ATOM 5659 C C . ASN B 1 340 ? -32.094 -10.898 0.957 1 91.44 340 ASN B C 1
ATOM 5661 O O . ASN B 1 340 ? -31.328 -11.656 1.549 1 91.44 340 ASN B O 1
ATOM 5665 N N . PRO B 1 341 ? -31.734 -9.883 0.307 1 89.81 341 PRO B N 1
ATOM 5666 C CA . PRO B 1 341 ? -30.312 -9.688 0.032 1 89.81 341 PRO B CA 1
ATOM 5667 C C . PRO B 1 341 ? -29.484 -9.523 1.304 1 89.81 341 PRO B C 1
ATOM 5669 O O . PRO B 1 341 ? -28.297 -9.859 1.316 1 89.81 341 PRO B O 1
ATOM 5672 N N . ARG B 1 342 ? -30.016 -9.133 2.406 1 91.12 342 ARG B N 1
ATOM 5673 C CA . ARG B 1 342 ? -29.281 -8.953 3.658 1 91.12 342 ARG B CA 1
ATOM 5674 C C . ARG B 1 342 ? -29.281 -10.234 4.477 1 91.12 342 ARG B C 1
ATOM 5676 O O . ARG B 1 342 ? -28.625 -10.312 5.52 1 91.12 342 ARG B O 1
ATOM 5683 N N . CYS B 1 343 ? -29.969 -11.195 4.066 1 94.06 343 CYS B N 1
ATOM 5684 C CA . CYS B 1 343 ? -30.016 -12.539 4.629 1 94.06 343 CYS B CA 1
ATOM 5685 C C . CYS B 1 343 ? -30.5 -12.508 6.074 1 94.06 343 CYS B C 1
ATOM 5687 O O . CYS B 1 343 ? -29.938 -13.188 6.934 1 94.06 343 CYS B O 1
ATOM 5689 N N . GLY B 1 344 ? -31.438 -11.594 6.336 1 91.88 344 GLY B N 1
ATOM 5690 C CA . GLY B 1 344 ? -31.984 -11.523 7.684 1 91.88 344 GLY B CA 1
ATOM 5691 C C . GLY B 1 344 ? -32.562 -12.844 8.164 1 91.88 344 GLY B C 1
ATOM 5692 O O . GLY B 1 344 ? -33.344 -13.492 7.441 1 91.88 344 GLY B O 1
ATOM 5693 N N . GLY B 1 345 ? -32.156 -13.312 9.305 1 92.88 345 GLY B N 1
ATOM 5694 C CA . GLY B 1 345 ? -32.719 -14.508 9.914 1 92.88 345 GLY B CA 1
ATOM 5695 C C . GLY B 1 345 ? -32.062 -15.781 9.445 1 92.88 345 GLY B C 1
ATOM 5696 O O . GLY B 1 345 ? -32.344 -16.859 9.953 1 92.88 345 GLY B O 1
ATOM 5697 N N . ALA B 1 346 ? -31.125 -15.68 8.547 1 94.75 346 ALA B N 1
ATOM 5698 C CA . ALA B 1 346 ? -30.469 -16.859 8.008 1 94.75 346 ALA B CA 1
ATOM 5699 C C . ALA B 1 346 ? -29.438 -17.422 8.984 1 94.75 346 ALA B C 1
ATOM 5701 O O . ALA B 1 346 ? -28.859 -16.688 9.773 1 94.75 346 ALA B O 1
ATOM 5702 N N . ARG B 1 347 ? -29.25 -18.688 8.953 1 96.06 347 ARG B N 1
ATOM 5703 C CA . ARG B 1 347 ? -28.172 -19.328 9.695 1 96.06 347 ARG B CA 1
ATOM 5704 C C . ARG B 1 347 ? -26.812 -18.781 9.25 1 96.06 347 ARG B C 1
ATOM 5706 O O .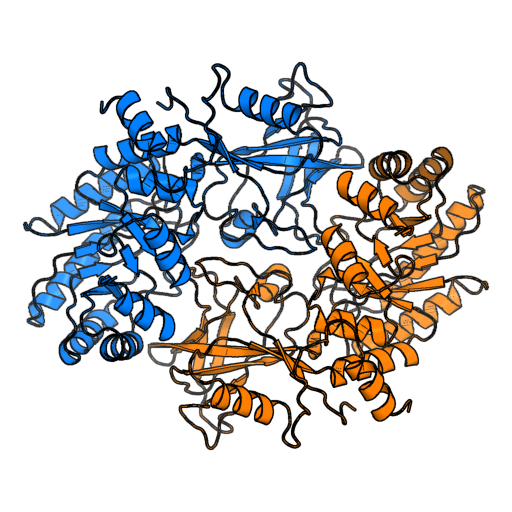 ARG B 1 347 ? -26.594 -18.547 8.055 1 96.06 347 ARG B O 1
ATOM 5713 N N . THR B 1 348 ? -25.953 -18.594 10.258 1 97.31 348 THR B N 1
ATOM 5714 C CA . THR B 1 348 ? -24.641 -18.062 9.938 1 97.31 348 THR B CA 1
ATOM 5715 C C . THR B 1 348 ? -23.562 -19.125 10.164 1 97.31 348 THR B C 1
ATOM 5717 O O . THR B 1 348 ? -23.797 -20.125 10.844 1 97.31 348 THR B O 1
ATOM 5720 N N . TYR B 1 349 ? -22.469 -18.922 9.547 1 97.88 349 TYR B N 1
ATOM 5721 C CA . TYR B 1 349 ? -21.328 -19.812 9.617 1 97.88 349 TYR B CA 1
ATOM 5722 C C . TYR B 1 349 ? -20.047 -19.031 9.914 1 97.88 349 TYR B C 1
ATOM 5724 O O . TYR B 1 349 ? -19.906 -17.891 9.492 1 97.88 349 TYR B O 1
ATOM 5732 N N . CYS B 1 350 ? -19.125 -19.703 10.703 1 98 350 CYS B N 1
ATOM 5733 C CA . CYS B 1 350 ? -17.781 -19.141 10.82 1 98 350 CYS B CA 1
ATOM 5734 C C . CYS B 1 350 ? -17.125 -18.984 9.453 1 98 350 CYS B C 1
ATOM 5736 O O . CYS B 1 350 ? -17.047 -19.953 8.688 1 98 350 CYS B O 1
ATOM 5738 N N . SER B 1 351 ? -16.688 -17.766 9.148 1 98.19 351 SER B N 1
ATOM 5739 C CA . SER B 1 351 ? -16.219 -17.484 7.793 1 98.19 351 SER B CA 1
ATOM 5740 C C . SER B 1 351 ? -14.906 -16.719 7.809 1 98.19 351 SER B C 1
ATOM 5742 O O . SER B 1 351 ? -14.641 -15.953 8.727 1 98.19 351 SER B O 1
ATOM 5744 N N . THR B 1 352 ? -14.047 -17.016 6.879 1 98.25 352 THR B N 1
ATOM 5745 C CA . THR B 1 352 ? -12.875 -16.219 6.551 1 98.25 352 THR B CA 1
ATOM 5746 C C . THR B 1 352 ? -13.039 -15.539 5.191 1 98.25 352 THR B C 1
ATOM 5748 O O . THR B 1 352 ? -13.5 -16.172 4.234 1 98.25 352 THR B O 1
ATOM 5751 N N . VAL B 1 353 ? -12.773 -14.258 5.117 1 98.62 353 VAL B N 1
ATOM 5752 C CA . VAL B 1 353 ? -12.867 -13.5 3.877 1 98.62 353 VAL B CA 1
ATOM 5753 C C . VAL B 1 353 ? -11.469 -13.07 3.43 1 98.62 353 VAL B C 1
ATOM 5755 O O . VAL B 1 353 ? -10.734 -12.438 4.188 1 98.62 353 VAL B O 1
ATOM 5758 N N . PHE B 1 354 ? -11.102 -13.492 2.225 1 98.44 354 PHE B N 1
ATOM 5759 C CA . PHE B 1 354 ? -9.812 -13.164 1.639 1 98.44 354 PHE B CA 1
ATOM 5760 C C . PHE B 1 354 ? -9.961 -12.109 0.55 1 98.44 354 PHE B C 1
ATOM 5762 O O . PHE B 1 354 ? -11.016 -12 -0.076 1 98.44 354 PHE B O 1
ATOM 5769 N N . GLY B 1 355 ? -8.883 -11.289 0.374 1 98.31 355 GLY B N 1
ATOM 5770 C CA . GLY B 1 355 ? -8.812 -10.438 -0.8 1 98.31 355 GLY B CA 1
ATOM 5771 C C . GLY B 1 355 ? -8.414 -11.18 -2.057 1 98.31 355 GLY B C 1
ATOM 5772 O O . GLY B 1 355 ? -8.258 -12.406 -2.037 1 98.31 355 GLY B O 1
ATOM 5773 N N . PRO B 1 356 ? -8.203 -10.461 -3.137 1 98.06 356 PRO B N 1
ATOM 5774 C CA . PRO B 1 356 ? -8.094 -11.094 -4.449 1 98.06 356 PRO B CA 1
ATOM 5775 C C . PRO B 1 356 ? -6.664 -11.508 -4.789 1 98.06 356 PRO B C 1
ATOM 5777 O O . PRO B 1 356 ? -6.441 -12.227 -5.773 1 98.06 356 PRO B O 1
ATOM 5780 N N . THR B 1 357 ? -5.684 -11.07 -3.988 1 97.06 357 THR B N 1
ATOM 5781 C CA . THR B 1 357 ? -4.301 -11.352 -4.359 1 97.06 357 THR B CA 1
ATOM 5782 C C . THR B 1 357 ? -3.91 -12.773 -3.982 1 97.06 357 THR B C 1
ATOM 5784 O O . THR B 1 357 ? -4.676 -13.477 -3.324 1 97.06 357 THR B O 1
ATOM 5787 N N . CYS B 1 358 ? -2.676 -13.234 -4.344 1 92.62 358 CYS B N 1
ATOM 5788 C CA . CYS B 1 358 ? -2.184 -14.578 -4.051 1 92.62 358 CYS B CA 1
ATOM 5789 C C . CYS B 1 358 ? -1.508 -14.625 -2.688 1 92.62 358 CYS B C 1
ATOM 5791 O O . CYS B 1 358 ? -0.962 -15.656 -2.295 1 92.62 358 CYS B O 1
ATOM 5793 N N . ASP B 1 359 ? -1.614 -13.5 -2.021 1 94.62 359 ASP B N 1
ATOM 5794 C CA . ASP B 1 359 ? -0.88 -13.422 -0.762 1 94.62 359 ASP B CA 1
ATOM 5795 C C . ASP B 1 359 ? -1.781 -13.766 0.422 1 94.62 359 ASP B C 1
ATOM 5797 O O . ASP B 1 359 ? -2.895 -13.242 0.532 1 94.62 359 ASP B O 1
ATOM 5801 N N . ALA B 1 360 ? -1.239 -14.562 1.325 1 93.31 360 ALA B N 1
ATOM 5802 C CA . ALA B 1 360 ? -2.023 -14.977 2.486 1 93.31 360 ALA B CA 1
ATOM 5803 C C . ALA B 1 360 ? -2.279 -13.797 3.422 1 93.31 360 ALA B C 1
ATOM 5805 O O . ALA B 1 360 ? -3.252 -13.797 4.18 1 93.31 360 ALA B O 1
ATOM 5806 N N . LEU B 1 361 ? -1.434 -12.828 3.385 1 95.12 361 LEU B N 1
ATOM 5807 C CA . LEU B 1 361 ? -1.638 -11.625 4.18 1 95.12 361 LEU B CA 1
ATOM 5808 C C . LEU B 1 361 ? -2.939 -10.93 3.793 1 95.12 361 LEU B C 1
ATOM 5810 O O . LEU B 1 361 ? -3.494 -10.156 4.578 1 95.12 361 LEU B O 1
ATOM 5814 N N . ASP B 1 362 ? -3.402 -11.18 2.613 1 97 362 ASP B N 1
ATOM 5815 C CA . ASP B 1 362 ? -4.629 -10.57 2.105 1 97 362 ASP B CA 1
ATOM 5816 C C . ASP B 1 362 ? -5.863 -11.242 2.701 1 97 362 ASP B C 1
ATOM 5818 O O . ASP B 1 362 ? -6.715 -11.75 1.969 1 97 362 ASP B O 1
ATOM 5822 N N . THR B 1 363 ? -5.945 -11.273 4.004 1 97.62 363 THR B N 1
ATOM 5823 C CA . THR B 1 363 ? -7.055 -11.781 4.801 1 97.62 363 THR B CA 1
ATOM 5824 C C . THR B 1 363 ? -7.812 -10.641 5.469 1 97.62 363 THR B C 1
ATOM 5826 O O . THR B 1 363 ? -7.289 -9.992 6.379 1 97.62 363 THR B O 1
ATOM 5829 N N . VAL B 1 364 ? -9.039 -10.453 5.09 1 98.12 364 VAL B N 1
ATOM 5830 C CA . VAL B 1 364 ? -9.828 -9.289 5.496 1 98.12 364 VAL B CA 1
ATOM 5831 C C . VAL B 1 364 ? -10.539 -9.586 6.816 1 98.12 364 VAL B C 1
ATOM 5833 O O . VAL B 1 364 ? -10.539 -8.75 7.723 1 98.12 364 VAL B O 1
ATOM 5836 N N . LEU B 1 365 ? -11.148 -10.711 6.891 1 97.88 365 LEU B N 1
ATOM 5837 C CA . LEU B 1 365 ? -11.867 -11.141 8.086 1 97.88 365 LEU B CA 1
ATOM 5838 C C . LEU B 1 365 ? -11.516 -12.578 8.445 1 97.88 365 LEU B C 1
ATOM 5840 O O . LEU B 1 365 ? -11.336 -13.414 7.555 1 97.88 365 LEU B O 1
ATOM 5844 N N . THR B 1 366 ? -11.422 -12.867 9.695 1 96.5 366 THR B N 1
ATOM 5845 C CA . THR B 1 366 ? -11.234 -14.227 10.203 1 96.5 366 THR B CA 1
ATOM 5846 C C . THR B 1 366 ? -12.219 -14.516 11.336 1 96.5 366 THR B C 1
ATOM 5848 O O . THR B 1 366 ? -12.391 -13.703 12.242 1 96.5 366 THR B O 1
ATOM 5851 N N . GLY B 1 367 ? -12.859 -15.656 11.219 1 96.38 367 GLY B N 1
ATOM 5852 C CA . GLY B 1 367 ? -13.773 -16.078 12.273 1 96.38 367 GLY B CA 1
ATOM 5853 C C . GLY B 1 367 ? -15.047 -15.258 12.32 1 96.38 367 GLY B C 1
ATOM 5854 O O . GLY B 1 367 ? -15.688 -15.148 13.367 1 96.38 367 GLY B O 1
ATOM 5855 N N . HIS B 1 368 ? -15.414 -14.594 11.266 1 96.44 368 HIS B N 1
ATOM 5856 C CA . HIS B 1 368 ? -16.609 -13.75 11.188 1 96.44 368 HIS B CA 1
ATOM 5857 C C . HIS B 1 368 ? -17.844 -14.578 10.859 1 96.44 368 HIS B C 1
ATOM 5859 O O . HIS B 1 368 ? -17.781 -15.484 10.031 1 96.44 368 HIS B O 1
ATOM 5865 N N . GLN B 1 369 ? -18.922 -14.266 11.5 1 97.44 369 GLN B N 1
ATOM 5866 C CA . GLN B 1 369 ? -20.172 -14.969 11.227 1 97.44 369 GLN B CA 1
ATOM 5867 C C . GLN B 1 369 ? -20.875 -14.375 10.016 1 97.44 369 GLN B C 1
ATOM 5869 O O . GLN B 1 369 ? -21.281 -13.211 10.039 1 97.44 369 GLN B O 1
ATOM 5874 N N . LEU B 1 370 ? -21.016 -15.117 8.977 1 97.81 370 LEU B N 1
ATOM 5875 C CA . LEU B 1 370 ? -21.734 -14.727 7.762 1 97.81 370 LEU B CA 1
ATOM 5876 C C . LEU B 1 370 ? -22.734 -15.797 7.359 1 97.81 370 LEU B C 1
ATOM 5878 O O . LEU B 1 370 ? -22.547 -16.984 7.641 1 97.81 370 LEU B O 1
ATOM 5882 N N . PRO B 1 371 ? -23.906 -15.336 6.742 1 97.44 371 PRO B N 1
ATOM 5883 C CA . PRO B 1 371 ? -24.75 -16.344 6.121 1 97.44 371 PRO B CA 1
ATOM 5884 C C . PRO B 1 371 ? -24.078 -17.062 4.949 1 97.44 371 PRO B C 1
ATOM 5886 O O . PRO B 1 371 ? -22.969 -16.703 4.566 1 97.44 371 PRO B O 1
ATOM 5889 N N . GLU B 1 372 ? -24.75 -18.109 4.508 1 96.88 372 GLU B N 1
ATOM 5890 C CA . GLU B 1 372 ? -24.25 -18.766 3.299 1 96.88 372 GLU B CA 1
ATOM 5891 C C . GLU B 1 372 ? -24.359 -17.828 2.092 1 96.88 372 GLU B C 1
ATOM 5893 O O . GLU B 1 372 ? -25.453 -17.375 1.757 1 96.88 372 GLU B O 1
ATOM 5898 N N . LEU B 1 373 ? -23.266 -17.484 1.531 1 98 373 LEU B N 1
ATOM 5899 C CA . LEU B 1 373 ? -23.234 -16.672 0.325 1 98 373 LEU B CA 1
ATOM 5900 C C . LEU B 1 373 ? -22.672 -17.469 -0.85 1 98 373 LEU B C 1
ATOM 5902 O O . LEU B 1 373 ? -22.125 -18.562 -0.665 1 98 373 LEU B O 1
ATOM 5906 N N . GLN B 1 374 ? -22.891 -16.938 -2.012 1 97.5 374 GLN B N 1
ATOM 5907 C CA . GLN B 1 374 ? -22.453 -17.594 -3.238 1 97.5 374 GLN B CA 1
ATOM 5908 C C . GLN B 1 374 ? -21.547 -16.672 -4.047 1 97.5 374 GLN B C 1
ATOM 5910 O O . GLN B 1 374 ? -21.484 -15.469 -3.801 1 97.5 374 GLN B O 1
ATOM 5915 N N . VAL B 1 375 ? -20.781 -17.281 -4.965 1 97.25 375 VAL B N 1
ATOM 5916 C CA . VAL B 1 375 ? -20.062 -16.484 -5.949 1 97.25 375 VAL B CA 1
ATOM 5917 C C . VAL B 1 375 ? -21 -15.508 -6.633 1 97.25 375 VAL B C 1
ATOM 5919 O O . VAL B 1 375 ? -22.125 -15.867 -6.992 1 97.25 375 VAL B O 1
ATOM 5922 N N . ASN B 1 376 ? -20.578 -14.195 -6.727 1 95.62 376 ASN B N 1
ATOM 5923 C CA . ASN B 1 376 ? -21.297 -13.086 -7.344 1 95.62 376 ASN B CA 1
ATOM 5924 C C . ASN B 1 376 ? -22.281 -12.445 -6.375 1 95.62 376 ASN B C 1
ATOM 5926 O O . ASN B 1 376 ? -22.984 -11.492 -6.727 1 95.62 376 ASN B O 1
ATOM 5930 N N . ASP B 1 377 ? -22.453 -13.023 -5.156 1 97.25 377 ASP B N 1
ATOM 5931 C CA . ASP B 1 377 ? -22.984 -12.18 -4.086 1 97.25 377 ASP B CA 1
ATOM 5932 C C . ASP B 1 377 ? -21.984 -11.094 -3.703 1 97.25 377 ASP B C 1
ATOM 5934 O O . ASP B 1 377 ? -20.922 -10.984 -4.305 1 97.25 377 ASP B O 1
ATOM 5938 N N . TRP B 1 378 ? -22.406 -10.289 -2.762 1 97.44 378 TRP B N 1
ATOM 5939 C CA . TRP B 1 378 ? -21.594 -9.125 -2.434 1 97.44 378 TRP B CA 1
ATOM 5940 C C . TRP B 1 378 ? -21.406 -9 -0.925 1 97.44 378 TRP B C 1
ATOM 5942 O O . TRP B 1 378 ? -22.188 -9.562 -0.15 1 97.44 378 TRP B O 1
ATOM 5952 N N . LEU B 1 379 ? -20.344 -8.43 -0.546 1 98.19 379 LEU B N 1
ATOM 5953 C CA . LEU B 1 379 ? -20.141 -7.906 0.8 1 98.19 379 LEU B CA 1
ATOM 5954 C C . LEU B 1 379 ? -20.016 -6.387 0.777 1 98.19 379 LEU B C 1
ATOM 5956 O O . LEU B 1 379 ? -19.328 -5.828 -0.08 1 98.19 379 LEU B O 1
ATOM 5960 N N . VAL B 1 380 ? -20.703 -5.746 1.664 1 97.75 380 VAL B N 1
ATOM 5961 C CA . VAL B 1 380 ? -20.719 -4.289 1.75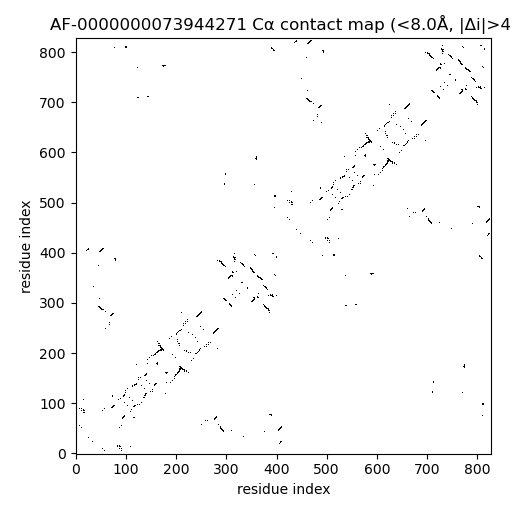1 1 97.75 380 VAL B CA 1
ATOM 5962 C C . VAL B 1 380 ? -20.062 -3.844 3.061 1 97.75 380 VAL B C 1
ATOM 5964 O O . VAL B 1 380 ? -20.375 -4.387 4.125 1 97.75 380 VAL B O 1
ATOM 5967 N N . PHE B 1 381 ? -19.156 -2.914 2.947 1 98.31 381 PHE B N 1
ATOM 5968 C CA . PHE B 1 381 ? -18.422 -2.4 4.09 1 98.31 381 PHE B CA 1
ATOM 5969 C C . PHE B 1 381 ? -18.719 -0.927 4.324 1 98.31 381 PHE B C 1
ATOM 5971 O O . PHE B 1 381 ? -18.328 -0.071 3.529 1 98.31 381 PHE B O 1
ATOM 5978 N N . PRO B 1 382 ? -19.391 -0.57 5.406 1 97.12 382 PRO B N 1
ATOM 5979 C CA . PRO B 1 382 ? -19.594 0.84 5.75 1 97.12 382 PRO B CA 1
ATOM 5980 C C . PRO B 1 382 ? -18.359 1.491 6.336 1 97.12 382 PRO B C 1
ATOM 5982 O O . PRO B 1 382 ? -17.391 0.796 6.68 1 97.12 382 PRO B O 1
ATOM 5985 N N . ASN B 1 383 ? -18.297 2.795 6.402 1 97.5 383 ASN B N 1
ATOM 5986 C CA . ASN B 1 383 ? -17.25 3.566 7.066 1 97.5 383 ASN B CA 1
ATOM 5987 C C . ASN B 1 383 ? -15.875 3.293 6.461 1 97.5 383 ASN B C 1
ATOM 5989 O O . ASN B 1 383 ? -14.922 3.018 7.184 1 97.5 383 ASN B O 1
ATOM 5993 N N . MET B 1 384 ? -15.852 3.309 5.125 1 98.44 384 MET B N 1
ATOM 5994 C CA . MET B 1 384 ? -14.617 2.977 4.418 1 98.44 384 MET B CA 1
ATOM 5995 C C . MET B 1 384 ? -14.016 4.215 3.768 1 98.44 384 MET B C 1
ATOM 5997 O O . MET B 1 384 ? -13.383 4.121 2.713 1 98.44 384 MET B O 1
ATOM 6001 N N . GLY B 1 385 ? -14.219 5.352 4.418 1 98.31 385 GLY B N 1
ATOM 6002 C CA . GLY B 1 385 ? -13.719 6.574 3.803 1 98.31 385 GLY B CA 1
ATOM 6003 C C . GLY B 1 385 ? -12.352 6.988 4.32 1 98.31 385 GLY B C 1
ATOM 6004 O O . GLY B 1 385 ? -11.602 7.672 3.625 1 98.31 385 GLY B O 1
ATOM 6005 N N . ALA B 1 386 ? -12.008 6.684 5.539 1 97.81 386 ALA B N 1
ATOM 6006 C CA . ALA B 1 386 ? -10.789 7.184 6.176 1 97.81 386 ALA B CA 1
ATOM 6007 C C . ALA B 1 386 ? -9.641 6.191 6.02 1 97.81 386 ALA B C 1
ATOM 6009 O O . ALA B 1 386 ? -9.695 5.078 6.543 1 97.81 386 ALA B O 1
ATOM 6010 N N . TYR B 1 387 ? -8.562 6.637 5.301 1 96.88 387 TYR B N 1
ATOM 6011 C CA . TYR B 1 387 ? -7.312 5.898 5.199 1 96.88 387 TYR B CA 1
ATOM 6012 C C . TYR B 1 387 ? -7.539 4.512 4.613 1 96.88 387 TYR B C 1
ATOM 6014 O O . TYR B 1 387 ? -7.066 3.512 5.16 1 96.88 387 TYR B O 1
ATOM 6022 N N . THR B 1 388 ? -8.312 4.426 3.588 1 97.75 388 THR B N 1
ATOM 6023 C CA . THR B 1 388 ? -8.594 3.209 2.834 1 97.75 388 THR B CA 1
ATOM 6024 C C . THR B 1 388 ? -8 3.297 1.43 1 97.75 388 THR B C 1
ATOM 6026 O O . THR B 1 388 ? -6.789 3.141 1.249 1 97.75 388 THR B O 1
ATOM 6029 N N . ALA B 1 389 ? -8.82 3.811 0.456 1 97.19 389 ALA B N 1
ATOM 6030 C CA . ALA B 1 389 ? -8.344 3.914 -0.919 1 97.19 389 ALA B CA 1
ATOM 6031 C C . ALA B 1 389 ? -7.102 4.797 -1 1 97.19 389 ALA B C 1
ATOM 6033 O O . ALA B 1 389 ? -6.273 4.633 -1.901 1 97.19 389 ALA B O 1
ATOM 6034 N N . ALA B 1 390 ? -6.922 5.656 -0.034 1 96.88 390 ALA B N 1
ATOM 6035 C CA . ALA B 1 390 ? -5.836 6.633 -0.038 1 96.88 390 ALA B CA 1
ATOM 6036 C C . ALA B 1 390 ? -4.477 5.938 -0.001 1 96.88 390 ALA B C 1
ATOM 6038 O O . ALA B 1 390 ? -3.484 6.477 -0.503 1 96.88 390 ALA B O 1
ATOM 6039 N N . ALA B 1 391 ? -4.414 4.75 0.584 1 96.81 391 ALA B N 1
ATOM 6040 C CA . ALA B 1 391 ? -3.152 4.031 0.705 1 96.81 391 ALA B CA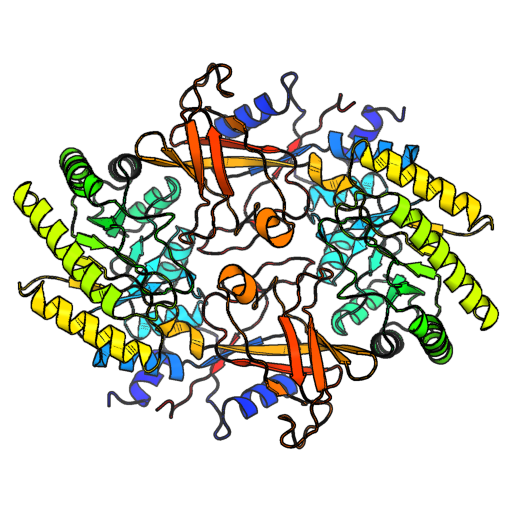 1
ATOM 6041 C C . ALA B 1 391 ? -3.209 2.695 -0.034 1 96.81 391 ALA B C 1
ATOM 6043 O O . ALA B 1 391 ? -2.4 1.801 0.224 1 96.81 391 ALA B O 1
ATOM 6044 N N . GLY B 1 392 ? -4.168 2.527 -0.926 1 97.75 392 GLY B N 1
ATOM 6045 C CA . GLY B 1 392 ? -4.273 1.307 -1.709 1 97.75 392 GLY B CA 1
ATOM 6046 C C . GLY B 1 392 ? -3.189 1.175 -2.762 1 97.75 392 GLY B C 1
ATOM 6047 O O . GLY B 1 392 ? -2.736 2.176 -3.322 1 97.75 392 GLY B O 1
ATOM 6048 N N . SER B 1 393 ? -2.854 -0.037 -3.131 1 97.38 393 SER B N 1
ATOM 6049 C CA . SER B 1 393 ? -1.791 -0.305 -4.094 1 97.38 393 SER B CA 1
ATOM 6050 C C . SER B 1 393 ? -2.34 -0.967 -5.355 1 97.38 393 SER B C 1
ATOM 6052 O O . SER B 1 393 ? -3.555 -1.009 -5.562 1 97.38 393 SER B O 1
ATOM 6054 N N . ASN B 1 394 ? -1.453 -1.348 -6.242 1 95.56 394 ASN B N 1
ATOM 6055 C CA . ASN B 1 394 ? -1.77 -2.121 -7.438 1 95.56 394 ASN B CA 1
ATOM 6056 C C . ASN B 1 394 ? -1.129 -3.504 -7.398 1 95.56 394 ASN B C 1
ATOM 6058 O O . ASN B 1 394 ? -0.841 -4.09 -8.445 1 95.56 394 ASN B O 1
ATOM 6062 N N . PHE B 1 395 ? -0.94 -4.051 -6.23 1 97.31 395 PHE B N 1
ATOM 6063 C CA . PHE B 1 395 ? -0.266 -5.332 -6.059 1 97.31 395 PHE B CA 1
ATOM 6064 C C . PHE B 1 395 ? -0.977 -6.43 -6.844 1 97.31 395 PHE B C 1
ATOM 6066 O O . PHE B 1 395 ? -2.209 -6.492 -6.852 1 97.31 395 PHE B O 1
ATOM 6073 N N . ASN B 1 396 ? -0.309 -7.316 -7.559 1 95.69 396 ASN B N 1
ATOM 6074 C CA . ASN B 1 396 ? -0.812 -8.438 -8.344 1 95.69 396 ASN B CA 1
ATOM 6075 C C . ASN B 1 396 ? -1.646 -7.969 -9.531 1 95.69 396 ASN B C 1
ATOM 6077 O O . ASN B 1 396 ? -2.34 -8.766 -10.164 1 95.69 396 ASN B O 1
ATOM 6081 N N . GLY B 1 397 ? -1.552 -6.66 -9.773 1 95.31 397 GLY B N 1
ATOM 6082 C CA . GLY B 1 397 ? -2.332 -6.125 -10.883 1 95.31 397 GLY B CA 1
ATOM 6083 C C . GLY B 1 397 ? -3.73 -5.699 -10.469 1 95.31 397 GLY B C 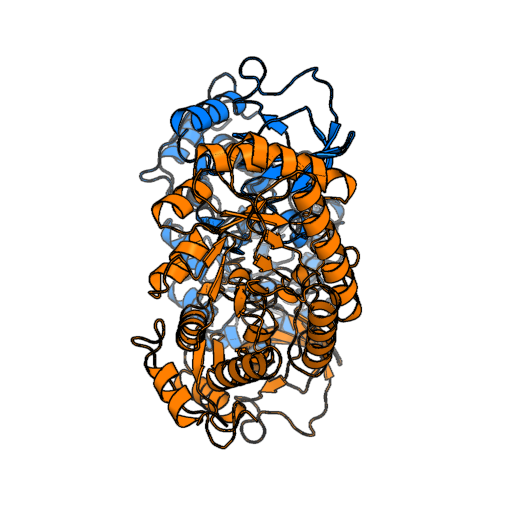1
ATOM 6084 O O . GLY B 1 397 ? -4.551 -5.348 -11.32 1 95.31 397 GLY B O 1
ATOM 6085 N N . PHE B 1 398 ? -3.998 -5.777 -9.18 1 95.81 398 PHE B N 1
ATOM 6086 C CA . PHE B 1 398 ? -5.281 -5.312 -8.672 1 95.81 398 PHE B CA 1
ATOM 6087 C C . PHE B 1 398 ? -5.203 -3.844 -8.273 1 95.81 398 PHE B C 1
ATOM 6089 O O . PHE B 1 398 ? -4.805 -3.518 -7.148 1 95.81 398 PHE B O 1
ATOM 6096 N N . ASN B 1 399 ? -5.695 -3.01 -9.125 1 95.06 399 ASN B N 1
ATOM 6097 C CA . ASN B 1 399 ? -5.488 -1.567 -9.047 1 95.06 399 ASN B CA 1
ATOM 6098 C C . ASN B 1 399 ? -6.566 -0.889 -8.211 1 95.06 399 ASN B C 1
ATOM 6100 O O . ASN B 1 399 ? -7.68 -0.663 -8.688 1 95.06 399 ASN B O 1
ATOM 6104 N N . THR B 1 400 ? -6.242 -0.398 -7.066 1 95.62 400 THR B N 1
ATOM 6105 C CA . THR B 1 400 ? -7.191 0.233 -6.156 1 95.62 400 THR B CA 1
ATOM 6106 C C . THR B 1 400 ? -7.711 1.544 -6.742 1 95.62 400 THR B C 1
ATOM 6108 O O . THR B 1 400 ? -8.891 1.877 -6.582 1 95.62 400 THR B O 1
ATOM 6111 N N . SER B 1 401 ? -6.824 2.307 -7.398 1 94.19 401 SER B N 1
ATOM 6112 C CA . SER B 1 401 ? -7.195 3.621 -7.91 1 94.19 401 SER B CA 1
ATOM 6113 C C . SER B 1 401 ? -8.25 3.51 -9.008 1 94.19 401 SER B C 1
ATOM 6115 O O . SER B 1 401 ? -8.883 4.504 -9.375 1 94.19 401 SER B O 1
ATOM 6117 N N . ALA B 1 402 ? -8.422 2.307 -9.57 1 94.31 402 ALA B N 1
ATOM 6118 C CA . ALA B 1 402 ? -9.406 2.094 -10.641 1 94.31 402 ALA B CA 1
ATOM 6119 C C . ALA B 1 402 ? -10.797 1.87 -10.062 1 94.31 402 ALA B C 1
ATOM 6121 O O . ALA B 1 402 ? -11.789 1.889 -10.797 1 94.31 402 ALA B O 1
ATOM 6122 N N . ILE B 1 403 ? -10.945 1.671 -8.781 1 96.5 403 ILE B N 1
ATOM 6123 C CA . ILE B 1 403 ? -12.25 1.446 -8.164 1 96.5 403 ILE B CA 1
ATOM 6124 C C . ILE B 1 403 ? -13.094 2.709 -8.281 1 96.5 403 ILE B C 1
ATOM 6126 O O . ILE B 1 403 ? -12.68 3.787 -7.852 1 96.5 403 ILE B O 1
ATOM 6130 N N . THR B 1 404 ? -14.258 2.594 -8.805 1 95.19 404 THR B N 1
ATOM 6131 C CA . THR B 1 404 ? -15.117 3.738 -9.086 1 95.19 404 THR B CA 1
ATOM 6132 C C . THR B 1 404 ? -15.859 4.188 -7.828 1 95.19 404 THR B C 1
ATOM 6134 O O . THR B 1 404 ? -16.047 3.396 -6.902 1 95.19 404 THR B O 1
ATOM 6137 N N . THR B 1 405 ? -16.188 5.414 -7.781 1 96.31 405 THR B N 1
ATOM 6138 C CA . THR B 1 405 ? -16.984 5.996 -6.711 1 96.31 405 THR B CA 1
ATOM 6139 C C . THR B 1 405 ? -18.297 6.562 -7.254 1 96.31 405 THR B C 1
ATOM 6141 O O . THR B 1 405 ? -18.281 7.438 -8.117 1 96.31 405 THR B O 1
ATOM 6144 N N . HIS B 1 406 ? -19.406 6.016 -6.812 1 95.75 406 HIS B N 1
ATOM 6145 C CA . HIS B 1 406 ? -20.734 6.547 -7.133 1 95.75 406 HIS B CA 1
ATOM 6146 C C . HIS B 1 406 ? -21.156 7.621 -6.133 1 95.75 406 HIS B C 1
ATOM 6148 O O . HIS B 1 406 ? -21 7.441 -4.922 1 95.75 406 HIS B O 1
ATOM 6154 N N . LEU B 1 407 ? -21.641 8.75 -6.633 1 96 407 LEU B N 1
ATOM 6155 C CA . LEU B 1 407 ? -22.016 9.883 -5.789 1 96 407 LEU B CA 1
ATOM 6156 C C . LEU B 1 407 ? -23.516 9.867 -5.5 1 96 407 LEU B C 1
ATOM 6158 O O . LEU B 1 407 ? -24.328 9.656 -6.406 1 96 407 LEU B O 1
ATOM 6162 N N . THR B 1 408 ? -23.797 9.977 -4.273 1 95.31 408 THR B N 1
ATOM 6163 C CA . THR B 1 408 ? -25.203 10.109 -3.859 1 95.31 408 THR B CA 1
ATOM 6164 C C . THR B 1 408 ? -25.359 11.227 -2.836 1 95.31 408 THR B C 1
ATOM 6166 O O . THR B 1 408 ? -24.359 11.82 -2.398 1 95.31 408 THR B O 1
ATOM 6169 N N . TYR B 1 409 ? -26.594 11.656 -2.619 1 92.56 409 TYR B N 1
ATOM 6170 C CA . TYR B 1 409 ? -26.891 12.688 -1.627 1 92.56 409 TYR B CA 1
ATOM 6171 C C . TYR B 1 409 ? -28.125 12.312 -0.809 1 92.56 409 TYR B C 1
ATOM 6173 O O . TYR B 1 409 ? -29.219 12.195 -1.351 1 92.56 409 TYR B O 1
ATOM 6181 N N . SER B 1 410 ? -27.906 12.086 0.456 1 89.44 410 SER B N 1
ATOM 6182 C CA . SER B 1 410 ? -29.031 11.812 1.352 1 89.44 410 SER B CA 1
ATOM 6183 C C . SER B 1 410 ? -29.594 13.094 1.953 1 89.44 410 SER B C 1
ATOM 6185 O O . SER B 1 410 ? -28.844 14.039 2.215 1 89.44 410 SER B O 1
ATOM 6187 N N . THR B 1 411 ? -30.969 13.352 1.902 1 75.31 411 THR B N 1
ATOM 6188 C CA . THR B 1 411 ? -31.594 14.539 2.471 1 75.31 411 THR B CA 1
ATOM 6189 C C . THR B 1 411 ? -31.781 14.383 3.977 1 75.31 411 THR B C 1
ATOM 6191 O O . THR B 1 411 ? -31.859 15.375 4.707 1 75.31 411 THR B O 1
ATOM 6194 N N . ASN B 1 412 ? -32.125 13.211 4.496 1 58.34 412 ASN B N 1
ATOM 6195 C CA . ASN B 1 412 ? -32.438 13.094 5.914 1 58.34 412 ASN B CA 1
ATOM 6196 C C . ASN B 1 412 ? -31.203 12.719 6.734 1 58.34 412 ASN B C 1
ATOM 6198 O O . ASN B 1 412 ? -31.328 12.125 7.809 1 58.34 412 ASN B O 1
ATOM 6202 N N . ALA B 1 413 ? -30.094 13.039 6.414 1 48.78 413 ALA B N 1
ATOM 6203 C CA . ALA B 1 413 ? -28.969 12.602 7.242 1 48.78 413 ALA B CA 1
ATOM 6204 C C . ALA B 1 413 ? -29.016 13.258 8.617 1 48.78 413 ALA B C 1
ATOM 6206 O O . ALA B 1 413 ? -28.594 14.398 8.789 1 48.78 413 ALA B O 1
ATOM 6207 N N . SER B 1 414 ? -30.156 13.258 9.438 1 38.84 414 SER B N 1
ATOM 6208 C CA . SER B 1 414 ? -30.156 13.625 10.844 1 38.84 414 SER B CA 1
ATOM 6209 C C . SER B 1 414 ? -29.25 12.711 11.664 1 38.84 414 SER B C 1
ATOM 6211 O O . SER B 1 414 ? -29.156 11.516 11.375 1 38.84 414 SER B O 1
#